Protein AF-A0A9P6M166-F1 (afdb_monomer)

Mean predicted aligned error: 18.78 Å

Structure (mmCIF, N/CA/C/O backbone):
data_AF-A0A9P6M166-F1
#
_entry.id   AF-A0A9P6M166-F1
#
loop_
_atom_site.group_PDB
_atom_site.id
_atom_site.type_symbol
_atom_site.label_atom_id
_atom_site.label_alt_id
_atom_site.label_comp_id
_atom_site.label_asym_id
_atom_site.label_entity_id
_atom_site.label_seq_id
_atom_site.pdbx_PDB_ins_code
_atom_site.Cartn_x
_atom_site.Cartn_y
_atom_site.Cartn_z
_atom_site.occupancy
_atom_site.B_iso_or_equiv
_atom_site.auth_seq_id
_atom_site.auth_comp_id
_atom_site.auth_asym_id
_atom_site.auth_atom_id
_atom_site.pdbx_PDB_model_num
ATOM 1 N N . MET A 1 1 ? -30.582 -16.084 -17.803 1.00 31.73 1 MET A N 1
ATOM 2 C CA . MET A 1 1 ? -30.784 -15.208 -16.632 1.00 31.73 1 MET A CA 1
ATOM 3 C C . MET A 1 1 ? -30.384 -15.994 -15.388 1.00 31.73 1 MET A C 1
ATOM 5 O O . MET A 1 1 ? -31.193 -16.794 -14.934 1.00 31.73 1 MET A O 1
ATOM 9 N N . PRO A 1 2 ? -29.142 -15.900 -14.886 1.00 33.28 2 PRO A N 1
ATOM 10 C CA . PRO A 1 2 ? -28.837 -16.443 -13.568 1.00 33.28 2 PRO A CA 1
ATOM 11 C C . PRO A 1 2 ? -29.552 -15.586 -12.515 1.00 33.28 2 PRO A C 1
ATOM 13 O O . PRO A 1 2 ? -29.562 -14.362 -12.616 1.00 33.28 2 PRO A O 1
ATOM 16 N N . GLY A 1 3 ? -30.236 -16.255 -11.587 1.00 32.31 3 GLY A N 1
ATOM 17 C CA . GLY A 1 3 ? -31.211 -15.671 -10.673 1.00 32.31 3 GLY A CA 1
ATOM 18 C C . GLY A 1 3 ? -30.659 -14.545 -9.801 1.00 32.31 3 GLY A C 1
ATOM 19 O O . GLY A 1 3 ? -29.581 -14.654 -9.221 1.00 32.31 3 GLY A O 1
ATOM 20 N N . ASN A 1 4 ? -31.453 -13.480 -9.698 1.00 37.84 4 ASN A N 1
ATOM 21 C CA . ASN A 1 4 ? -31.315 -12.402 -8.725 1.00 37.84 4 ASN A CA 1
ATOM 22 C C . ASN A 1 4 ? -31.550 -12.978 -7.317 1.00 37.84 4 ASN A C 1
ATOM 24 O O . ASN A 1 4 ? -32.663 -12.939 -6.794 1.00 37.84 4 ASN A O 1
ATOM 28 N N . THR A 1 5 ? -30.521 -13.555 -6.700 1.00 36.56 5 THR A N 1
ATOM 29 C CA . THR A 1 5 ? -30.522 -13.734 -5.247 1.00 36.56 5 THR A CA 1
ATOM 30 C C . THR A 1 5 ? -30.453 -12.329 -4.646 1.00 36.56 5 THR A C 1
ATOM 32 O O . THR A 1 5 ? -29.503 -11.613 -4.968 1.00 36.56 5 THR A O 1
ATOM 35 N N . PRO A 1 6 ? -31.431 -11.882 -3.839 1.00 41.28 6 PRO A N 1
ATOM 36 C CA . PRO A 1 6 ? -31.403 -10.538 -3.278 1.00 41.28 6 PRO A CA 1
ATOM 37 C C . PRO A 1 6 ? -30.115 -10.357 -2.469 1.00 41.28 6 PRO A C 1
ATOM 39 O O . PRO A 1 6 ? -29.880 -11.058 -1.485 1.00 41.28 6 PRO A O 1
ATOM 42 N N . THR A 1 7 ? -29.250 -9.448 -2.918 1.00 57.12 7 THR A N 1
ATOM 43 C CA . THR A 1 7 ? -28.059 -9.040 -2.174 1.00 57.12 7 THR A CA 1
ATOM 44 C C . THR A 1 7 ? -28.520 -8.411 -0.871 1.00 57.12 7 THR A C 1
ATOM 46 O O . THR A 1 7 ? -29.160 -7.360 -0.886 1.00 57.12 7 THR A O 1
ATOM 49 N N . LEU A 1 8 ? -28.226 -9.080 0.246 1.00 62.97 8 LEU A N 1
ATOM 50 C CA . LEU A 1 8 ? -28.458 -8.536 1.580 1.00 62.97 8 LEU A CA 1
ATOM 51 C C . LEU A 1 8 ? -27.812 -7.143 1.679 1.00 62.97 8 LEU A C 1
ATOM 53 O O . LEU A 1 8 ? -26.702 -6.960 1.165 1.00 62.97 8 LEU A O 1
ATOM 57 N N . PRO A 1 9 ? -28.483 -6.167 2.313 1.00 80.69 9 PRO A N 1
ATOM 58 C CA . PRO A 1 9 ? -27.909 -4.844 2.504 1.00 80.69 9 PRO A CA 1
ATOM 59 C C . PRO A 1 9 ? -26.604 -4.963 3.298 1.00 80.69 9 PRO A C 1
ATOM 61 O O . PRO A 1 9 ? -26.538 -5.675 4.297 1.00 80.69 9 PRO A O 1
ATOM 64 N N . LEU A 1 10 ? -25.553 -4.282 2.831 1.00 89.19 10 LEU A N 1
ATOM 65 C CA . LEU A 1 10 ? -24.251 -4.283 3.507 1.00 89.19 10 LEU A CA 1
ATOM 66 C C . LEU A 1 10 ? -24.321 -3.576 4.862 1.00 89.19 10 LEU A C 1
ATOM 68 O O . LEU A 1 10 ? -23.681 -4.022 5.814 1.00 89.19 10 LEU A O 1
ATOM 72 N N . ALA A 1 11 ? -25.097 -2.494 4.936 1.00 89.31 11 ALA A N 1
ATOM 73 C CA . ALA A 1 11 ? -25.370 -1.784 6.175 1.00 89.31 11 ALA A CA 1
ATOM 74 C C . ALA A 1 11 ? -26.260 -2.622 7.098 1.00 89.31 11 ALA A C 1
ATOM 76 O O . ALA A 1 11 ? -27.212 -3.269 6.656 1.00 89.31 11 ALA A O 1
ATOM 77 N N . THR A 1 12 ? -25.972 -2.571 8.395 1.00 86.81 12 THR A N 1
ATOM 78 C CA . THR A 1 12 ? -26.776 -3.244 9.413 1.00 86.81 12 THR A CA 1
ATOM 79 C C . THR A 1 12 ? -28.128 -2.544 9.565 1.00 86.81 12 THR A C 1
ATOM 81 O O . THR A 1 12 ? -28.194 -1.324 9.719 1.00 86.81 12 THR A O 1
ATOM 84 N N . VAL A 1 13 ? -29.213 -3.325 9.542 1.00 84.56 13 VAL A N 1
ATOM 85 C CA . VAL A 1 13 ? -30.590 -2.835 9.696 1.00 84.56 13 VAL A CA 1
ATOM 86 C C . VAL A 1 13 ? -31.250 -3.533 10.896 1.00 84.56 13 VAL A C 1
ATOM 88 O O . VAL A 1 13 ? -31.234 -4.765 10.939 1.00 84.56 13 VAL A O 1
ATOM 91 N N . PRO A 1 14 ? -31.859 -2.792 11.847 1.00 84.56 14 PRO A N 1
ATOM 92 C CA . PRO A 1 14 ? -31.938 -1.328 11.913 1.00 84.56 14 PRO A CA 1
ATOM 93 C C . PRO A 1 14 ? -30.580 -0.679 12.228 1.00 84.56 14 PRO A C 1
ATOM 95 O O . PRO A 1 14 ? -29.707 -1.303 12.830 1.00 84.56 14 PRO A O 1
ATOM 98 N N . ALA A 1 15 ? -30.421 0.587 11.833 1.00 84.19 15 ALA A N 1
ATOM 99 C CA . ALA A 1 15 ? -29.215 1.357 12.127 1.00 84.19 15 ALA A CA 1
ATOM 100 C C . ALA A 1 15 ? -28.996 1.493 13.651 1.00 84.19 15 ALA A C 1
ATOM 102 O O . ALA A 1 15 ? -29.970 1.616 14.406 1.00 84.19 15 ALA A O 1
ATOM 103 N N . PRO A 1 16 ? -27.737 1.493 14.127 1.00 91.12 16 PRO A N 1
ATOM 104 C CA . PRO A 1 16 ? -27.447 1.647 15.545 1.00 91.12 16 PRO A CA 1
ATOM 105 C C . PRO A 1 16 ? -27.814 3.051 16.037 1.00 91.12 16 PRO A C 1
ATOM 107 O O . PRO A 1 16 ? -27.578 4.052 15.357 1.00 91.12 16 PRO A O 1
ATOM 110 N N . LYS A 1 17 ? -28.361 3.125 17.255 1.00 89.88 17 LYS A N 1
ATOM 111 C CA . LYS A 1 17 ? -28.736 4.391 17.901 1.00 89.88 17 LYS A CA 1
ATOM 112 C C . LYS A 1 17 ? -27.500 5.265 18.140 1.00 89.88 17 LYS A C 1
ATOM 114 O O . LYS A 1 17 ? -26.445 4.740 18.506 1.00 89.88 17 LYS A O 1
ATOM 119 N N . ALA A 1 18 ? -27.650 6.583 18.016 1.00 87.88 18 ALA A N 1
ATOM 120 C CA . ALA A 1 18 ? -26.624 7.530 18.448 1.00 87.88 18 ALA A CA 1
ATOM 121 C C . ALA A 1 18 ? -26.262 7.303 19.930 1.00 87.88 18 ALA A C 1
ATOM 123 O O . ALA A 1 18 ? -27.117 6.951 20.745 1.00 87.88 18 ALA A O 1
ATOM 124 N N . GLY A 1 19 ? -24.983 7.453 20.263 1.00 89.75 19 GLY A N 1
ATOM 125 C CA . GLY A 1 19 ? -24.416 7.180 21.582 1.00 89.75 19 GLY A CA 1
ATOM 126 C C . GLY A 1 19 ? -24.132 5.702 21.876 1.00 89.75 19 GLY A C 1
ATOM 127 O O . GLY A 1 19 ? -23.671 5.396 22.976 1.00 89.75 19 GLY A O 1
ATOM 128 N N . SER A 1 20 ? -24.383 4.784 20.932 1.00 95.31 20 SER A N 1
ATOM 129 C CA . SER A 1 20 ? -24.056 3.360 21.108 1.00 95.31 20 SER A CA 1
ATOM 130 C C . SER A 1 20 ? -22.554 3.158 21.342 1.00 95.31 20 SER A C 1
ATOM 132 O O . SER A 1 20 ? -21.730 3.785 20.675 1.00 95.31 20 SER A O 1
ATOM 134 N N . SER A 1 21 ? -22.222 2.265 22.280 1.00 96.75 21 SER A N 1
ATOM 135 C CA . SER A 1 21 ? -20.842 1.931 22.650 1.00 96.75 21 SER A CA 1
ATOM 136 C C . SER A 1 21 ? -20.351 0.654 21.968 1.00 96.75 21 SER A C 1
ATOM 138 O O . SER A 1 21 ? -21.126 -0.302 21.809 1.00 96.75 21 SER A O 1
ATOM 140 N N . TYR A 1 22 ? -19.077 0.645 21.596 1.00 97.44 22 TYR A N 1
ATOM 141 C CA . TYR A 1 22 ? -18.360 -0.424 20.905 1.00 97.44 22 TYR A CA 1
ATOM 142 C C . TYR A 1 22 ? -16.992 -0.639 21.556 1.00 97.44 22 TYR A C 1
ATOM 144 O O . TYR A 1 22 ? -16.489 0.252 22.234 1.00 97.44 22 TYR A O 1
ATOM 152 N N . ASP A 1 23 ? -16.395 -1.811 21.340 1.00 96.62 23 ASP A N 1
ATOM 153 C CA . ASP A 1 23 ? -15.021 -2.069 21.783 1.00 96.62 23 ASP A CA 1
ATOM 154 C C . ASP A 1 23 ? -14.021 -1.359 20.866 1.00 96.62 23 ASP A C 1
ATOM 156 O O . ASP A 1 23 ? -12.993 -0.872 21.325 1.00 96.62 23 ASP A O 1
ATOM 160 N N . MET A 1 24 ? -14.319 -1.323 19.559 1.00 97.56 24 MET A N 1
ATOM 161 C CA . MET A 1 24 ? -13.528 -0.601 18.562 1.00 97.56 24 MET A CA 1
ATOM 162 C C . MET A 1 24 ? -14.422 -0.008 17.473 1.00 97.56 24 MET A C 1
ATOM 164 O O . MET A 1 24 ? -15.375 -0.644 17.008 1.00 97.56 24 MET A O 1
ATOM 168 N N . ILE A 1 25 ? -14.056 1.181 17.001 1.00 98.56 25 ILE A N 1
ATOM 169 C CA . ILE A 1 25 ? -14.627 1.809 15.807 1.00 98.56 25 ILE A CA 1
ATOM 170 C C . ILE A 1 25 ? -13.578 1.774 14.702 1.00 98.56 25 ILE A C 1
ATOM 172 O O . ILE A 1 25 ? -12.461 2.227 14.901 1.00 98.56 25 ILE A O 1
ATOM 176 N N . VAL A 1 26 ? -13.935 1.259 13.530 1.00 98.69 26 VAL A N 1
ATOM 177 C CA . VAL A 1 26 ? -13.077 1.213 12.344 1.00 98.69 26 VAL A CA 1
ATOM 178 C C . VAL A 1 26 ? -13.584 2.230 11.329 1.00 98.69 26 VAL A C 1
ATOM 180 O O . VAL A 1 26 ? -14.719 2.142 10.857 1.00 98.69 26 VAL A O 1
ATOM 183 N N . VAL A 1 27 ? -12.731 3.188 10.977 1.00 98.50 27 VAL A N 1
ATOM 184 C CA . VAL A 1 27 ? -13.020 4.257 10.020 1.00 98.50 27 VAL A CA 1
ATOM 185 C C . VAL A 1 27 ? -12.479 3.861 8.649 1.00 98.50 27 VAL A C 1
ATOM 187 O O . VAL A 1 27 ? -11.271 3.878 8.430 1.00 98.50 27 VAL A O 1
ATOM 190 N N . GLY A 1 28 ? -13.371 3.521 7.718 1.00 98.06 28 GLY A N 1
ATOM 191 C CA . GLY A 1 28 ? -13.044 3.120 6.348 1.00 98.06 28 GLY A CA 1
ATOM 192 C C . GLY A 1 28 ? -13.228 1.621 6.092 1.00 98.06 28 GLY A C 1
ATOM 193 O O . GLY A 1 28 ? -12.463 0.779 6.553 1.00 98.06 28 GLY A O 1
ATOM 194 N N . GLY A 1 29 ? -14.205 1.274 5.258 1.00 97.44 29 GLY A N 1
ATOM 195 C CA . GLY A 1 29 ? -14.521 -0.075 4.779 1.00 97.44 29 GLY A CA 1
ATOM 196 C C . GLY A 1 29 ? -13.729 -0.482 3.537 1.00 97.44 29 GLY A C 1
ATOM 197 O O . GLY A 1 29 ? -14.305 -0.997 2.577 1.00 97.44 29 GLY A O 1
ATOM 198 N N . GLY A 1 30 ? -12.418 -0.225 3.529 1.00 96.94 30 GLY A N 1
ATOM 199 C CA . GLY A 1 30 ? -11.489 -0.667 2.482 1.00 96.94 30 GLY A CA 1
ATOM 200 C C . GLY A 1 30 ? -10.984 -2.100 2.692 1.00 96.94 30 GLY A C 1
ATOM 201 O O . GLY A 1 30 ? -11.608 -2.889 3.403 1.00 96.94 30 GLY A O 1
ATOM 202 N N . VAL A 1 31 ? -9.824 -2.434 2.105 1.00 97.69 31 VAL A N 1
ATOM 203 C CA . VAL A 1 31 ? -9.184 -3.759 2.265 1.00 97.69 31 VAL A CA 1
ATOM 204 C C . VAL A 1 31 ? -8.902 -4.046 3.739 1.00 97.69 31 VAL A C 1
ATOM 206 O O . VAL A 1 31 ? -9.387 -5.037 4.279 1.00 97.69 31 VAL A O 1
ATOM 209 N N . ILE A 1 32 ? -8.143 -3.160 4.393 1.00 98.06 32 ILE A N 1
ATOM 210 C CA . ILE A 1 32 ? -7.701 -3.380 5.770 1.00 98.06 32 ILE A CA 1
ATOM 211 C C . ILE A 1 32 ? -8.841 -3.239 6.773 1.00 98.06 32 ILE A C 1
ATOM 213 O O . ILE A 1 32 ? -8.989 -4.110 7.615 1.00 98.06 32 ILE A O 1
ATOM 217 N N . GLY A 1 33 ? -9.688 -2.211 6.655 1.00 98.38 33 GLY A N 1
ATOM 218 C CA . GLY A 1 33 ? -10.765 -1.979 7.618 1.00 98.38 33 GLY A CA 1
ATOM 219 C C . GLY A 1 33 ? -11.830 -3.075 7.601 1.00 98.38 33 GLY A C 1
ATOM 220 O O . GLY A 1 33 ? -12.245 -3.543 8.658 1.00 98.38 33 GLY A O 1
ATOM 221 N N . SER A 1 34 ? -12.200 -3.580 6.417 1.00 98.50 34 SER A N 1
ATOM 222 C CA . SER A 1 34 ? -13.135 -4.711 6.316 1.00 98.50 34 SER A CA 1
ATOM 223 C C . SER A 1 34 ? -12.521 -6.009 6.852 1.00 98.50 34 SER A C 1
ATOM 225 O O . SER A 1 34 ? -13.186 -6.752 7.575 1.00 98.50 34 SER A O 1
ATOM 227 N N . ALA A 1 35 ? -11.248 -6.281 6.535 1.00 98.62 35 ALA A N 1
ATOM 228 C CA . ALA A 1 35 ? -10.543 -7.457 7.045 1.00 98.62 35 ALA A CA 1
ATOM 229 C C . ALA A 1 35 ? -10.350 -7.394 8.569 1.00 98.62 35 ALA A C 1
ATOM 231 O O . ALA A 1 35 ? -10.576 -8.391 9.254 1.00 98.62 35 ALA A O 1
ATOM 232 N N . PHE A 1 36 ? -9.993 -6.224 9.102 1.00 98.62 36 PHE A N 1
ATOM 233 C CA . PHE A 1 36 ? -9.862 -5.959 10.532 1.00 98.62 36 PHE A CA 1
ATOM 234 C C . PHE A 1 36 ? -11.198 -6.185 11.243 1.00 98.62 36 PHE A C 1
ATOM 236 O O . PHE A 1 36 ? -11.269 -6.998 12.162 1.00 98.62 36 PHE A O 1
ATOM 243 N N . ALA A 1 37 ? -12.278 -5.556 10.768 1.00 98.56 37 ALA A N 1
ATOM 244 C CA . ALA A 1 37 ? -13.597 -5.684 11.380 1.00 98.56 37 ALA A CA 1
ATOM 245 C C . ALA A 1 37 ? -14.083 -7.141 11.417 1.00 98.56 37 ALA A C 1
ATOM 247 O O . ALA A 1 37 ? -14.498 -7.625 12.469 1.00 98.56 37 ALA A O 1
ATOM 248 N N . ALA A 1 38 ? -13.960 -7.871 10.303 1.00 98.31 38 ALA A N 1
ATOM 249 C CA . ALA A 1 38 ? -14.308 -9.290 10.259 1.00 98.31 38 ALA A CA 1
ATOM 250 C C . ALA A 1 38 ? -13.429 -10.139 11.198 1.00 98.31 38 ALA A C 1
ATOM 252 O O . ALA A 1 38 ? -13.909 -11.080 11.824 1.00 98.31 38 ALA A O 1
ATOM 253 N N . THR A 1 39 ? -12.139 -9.826 11.313 1.00 98.06 39 THR A N 1
ATOM 254 C CA . THR A 1 39 ? -11.199 -10.600 12.139 1.00 98.06 39 THR A CA 1
ATOM 255 C C . THR A 1 39 ? -11.469 -10.413 13.630 1.00 98.06 39 THR A C 1
ATOM 257 O O . THR A 1 39 ? -11.626 -11.399 14.349 1.00 98.06 39 THR A O 1
ATOM 260 N N . PHE A 1 40 ? -11.582 -9.170 14.096 1.00 97.44 40 PHE A N 1
ATOM 261 C CA . PHE A 1 40 ? -11.818 -8.876 15.511 1.00 97.44 40 PHE A CA 1
ATOM 262 C C . PHE A 1 40 ? -13.264 -9.166 15.939 1.00 97.44 40 PHE A C 1
ATOM 264 O O . PHE A 1 40 ? -13.485 -9.627 17.059 1.00 97.44 40 PHE A O 1
ATOM 271 N N . GLY A 1 41 ? -14.239 -9.036 15.030 1.00 97.06 41 GLY A N 1
ATOM 272 C CA . GLY A 1 41 ? -15.610 -9.503 15.262 1.00 97.06 41 GLY A CA 1
ATOM 273 C C . GLY A 1 41 ? -15.684 -11.010 15.538 1.00 97.06 41 GLY A C 1
ATOM 274 O O . GLY A 1 41 ? -16.322 -11.436 16.504 1.00 97.06 41 GLY A O 1
ATOM 275 N N . LYS A 1 42 ? -14.940 -11.828 14.768 1.00 95.88 42 LYS A N 1
ATOM 276 C CA . LYS A 1 42 ? -14.793 -13.281 15.012 1.00 95.88 42 LYS A CA 1
ATOM 277 C C . LYS A 1 42 ? -14.120 -13.601 16.354 1.00 95.88 42 LYS A C 1
ATOM 279 O O . LYS A 1 42 ? -14.363 -14.672 16.899 1.00 95.88 42 LYS A O 1
ATOM 284 N N . GLN A 1 43 ? -13.299 -12.697 16.892 1.00 94.94 43 GLN A N 1
ATOM 285 C CA . GLN A 1 43 ? -12.706 -12.822 18.231 1.00 94.94 43 GLN A CA 1
ATOM 286 C C . GLN A 1 43 ? -13.642 -12.369 19.364 1.00 94.94 43 GLN A C 1
ATOM 288 O O . GLN A 1 43 ? -13.242 -12.385 20.525 1.00 94.94 43 GLN A O 1
ATOM 293 N N . GLY A 1 44 ? -14.878 -11.974 19.048 1.00 95.00 44 GLY A N 1
ATOM 294 C CA . GLY A 1 44 ? -15.876 -11.571 20.038 1.00 95.00 44 GLY A CA 1
ATOM 295 C C . GLY A 1 44 ? -15.884 -10.080 20.369 1.00 95.00 44 GLY A C 1
ATOM 296 O O . GLY A 1 44 ? -16.697 -9.669 21.190 1.00 95.00 44 GLY A O 1
ATOM 297 N N . LYS A 1 45 ? -15.031 -9.262 19.736 1.00 95.75 45 LYS A N 1
ATOM 298 C CA . LYS A 1 45 ? -15.037 -7.806 19.932 1.00 95.75 45 LYS A CA 1
ATOM 299 C C . LYS A 1 45 ? -16.250 -7.188 19.244 1.00 95.75 45 LYS A C 1
ATOM 301 O O . LYS A 1 45 ? -16.568 -7.534 18.105 1.00 95.75 45 LYS A O 1
ATOM 306 N N . LYS A 1 46 ? -16.910 -6.245 19.909 1.00 97.31 46 LYS A N 1
ATOM 307 C CA . LYS A 1 46 ? -18.011 -5.461 19.353 1.00 97.31 46 LYS A CA 1
ATOM 308 C C . LYS A 1 46 ? -17.449 -4.346 18.472 1.00 97.31 46 LYS A C 1
ATOM 310 O O . LYS A 1 46 ? -16.999 -3.320 18.977 1.00 97.31 46 LYS A O 1
ATOM 315 N N . ILE A 1 47 ? -17.490 -4.542 17.158 1.00 98.19 47 ILE A N 1
ATOM 316 C CA . ILE A 1 47 ? -16.900 -3.636 16.168 1.00 98.19 47 ILE A CA 1
ATOM 317 C C . ILE A 1 47 ? -17.978 -2.791 15.489 1.00 98.19 47 ILE A C 1
ATOM 319 O O . ILE A 1 47 ? -18.994 -3.318 15.033 1.00 98.19 47 ILE A O 1
ATOM 323 N N . LEU A 1 48 ? -17.725 -1.491 15.348 1.00 98.50 48 LEU A N 1
ATOM 324 C CA . LEU A 1 48 ? -18.457 -0.621 14.429 1.00 98.50 48 LEU A CA 1
ATOM 325 C C . LEU A 1 48 ? -17.569 -0.279 13.230 1.00 98.50 48 LEU A C 1
ATOM 327 O O . LEU A 1 48 ? -16.572 0.414 13.385 1.00 98.50 48 LEU A O 1
ATOM 331 N N . LEU A 1 49 ? -17.938 -0.733 12.035 1.00 98.62 49 LEU A N 1
ATOM 332 C CA . LEU A 1 49 ? -17.293 -0.352 10.781 1.00 98.62 49 LEU A CA 1
ATOM 333 C C . LEU A 1 49 ? -18.089 0.778 10.121 1.00 98.62 49 LEU A C 1
ATOM 335 O O . LEU A 1 49 ? -19.247 0.584 9.748 1.00 98.62 49 LEU A O 1
ATOM 339 N N . ILE A 1 50 ? -17.461 1.939 9.947 1.00 98.12 50 ILE A N 1
ATOM 340 C CA . ILE A 1 50 ? -18.073 3.107 9.308 1.00 98.12 50 ILE A CA 1
ATOM 341 C C . ILE A 1 50 ? -17.420 3.332 7.947 1.00 98.12 50 ILE A C 1
ATOM 343 O O . ILE A 1 50 ? -16.206 3.505 7.848 1.00 98.12 50 ILE A O 1
ATOM 347 N N . GLU A 1 51 ? -18.225 3.348 6.891 1.00 97.38 51 GLU A N 1
ATOM 348 C CA . GLU A 1 51 ? -17.776 3.620 5.527 1.00 97.38 51 GLU A CA 1
ATOM 349 C C . GLU A 1 51 ? -18.637 4.717 4.907 1.00 97.38 51 GLU A C 1
ATOM 351 O O . GLU A 1 51 ? -19.860 4.676 4.991 1.00 97.38 51 GLU A O 1
ATOM 356 N N . ARG A 1 52 ? -18.000 5.689 4.247 1.00 95.19 52 ARG A N 1
ATOM 357 C CA . ARG A 1 52 ? -18.709 6.817 3.626 1.00 95.19 52 ARG A CA 1
ATOM 358 C C . ARG A 1 52 ? -19.605 6.388 2.466 1.00 95.19 52 ARG A C 1
ATOM 360 O O . ARG A 1 52 ? -20.629 7.019 2.223 1.00 95.19 52 ARG A O 1
ATOM 367 N N . ASP A 1 53 ? -19.194 5.356 1.728 1.00 94.69 53 ASP A N 1
ATOM 368 C CA . ASP A 1 53 ? -19.900 4.865 0.553 1.00 94.69 53 ASP A CA 1
ATOM 369 C C . ASP A 1 53 ? -19.772 3.339 0.420 1.00 94.69 53 ASP A C 1
ATOM 371 O O . ASP A 1 53 ? -18.713 2.792 0.081 1.00 94.69 53 ASP A O 1
ATOM 375 N N . LEU A 1 54 ? -20.879 2.644 0.689 1.00 95.25 54 LEU A N 1
ATOM 376 C CA . LEU A 1 54 ? -20.976 1.187 0.600 1.00 95.25 54 LEU A CA 1
ATOM 377 C C . LEU A 1 54 ? -21.236 0.691 -0.829 1.00 95.25 54 LEU A C 1
ATOM 379 O O . LEU A 1 54 ? -21.270 -0.522 -1.052 1.00 95.25 54 LEU A O 1
ATOM 383 N N . THR A 1 55 ? -21.379 1.582 -1.815 1.00 94.94 55 THR A N 1
ATOM 384 C CA . THR A 1 55 ? -21.445 1.174 -3.225 1.00 94.94 55 THR A CA 1
ATOM 385 C C . THR A 1 55 ? -20.114 0.582 -3.705 1.00 94.94 55 THR A C 1
ATOM 387 O O . THR A 1 55 ? -19.079 0.691 -3.037 1.00 94.94 55 THR A O 1
ATOM 390 N N . GLU A 1 56 ? -20.148 -0.135 -4.834 1.00 95.44 56 GLU A N 1
ATOM 391 C CA . GLU A 1 56 ? -18.960 -0.808 -5.364 1.00 95.44 56 GLU A CA 1
ATOM 392 C C . GLU A 1 56 ? -17.917 0.233 -5.802 1.00 95.44 56 GLU A C 1
ATOM 394 O O . GLU A 1 56 ? -18.206 1.037 -6.690 1.00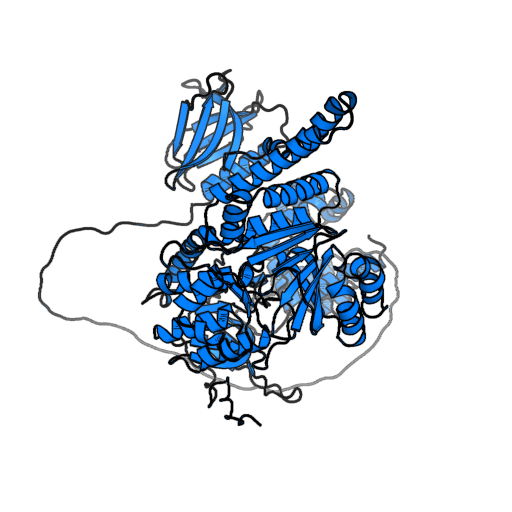 95.44 56 GLU A O 1
ATOM 399 N N . PRO A 1 57 ? -16.705 0.244 -5.210 1.00 93.19 57 PRO A N 1
ATOM 400 C CA . PRO A 1 57 ? -15.732 1.271 -5.533 1.00 93.19 57 PRO A CA 1
ATOM 401 C C . PRO A 1 57 ? -15.109 1.025 -6.905 1.00 93.19 57 PRO A C 1
ATOM 403 O O . PRO A 1 57 ? -14.525 -0.026 -7.168 1.00 93.19 57 PRO A O 1
ATOM 406 N N . ASP A 1 58 ? -15.142 2.051 -7.748 1.00 89.75 58 ASP A N 1
ATOM 407 C CA . ASP A 1 58 ? -14.529 2.023 -9.070 1.00 89.75 58 ASP A CA 1
ATOM 408 C C . ASP A 1 58 ? -13.112 2.631 -9.036 1.00 89.75 58 ASP A C 1
ATOM 410 O O . ASP A 1 58 ? -12.919 3.846 -9.150 1.00 89.75 58 ASP A O 1
ATOM 414 N N . ARG A 1 59 ? -12.098 1.781 -8.821 1.00 89.06 59 ARG A N 1
ATOM 415 C CA . ARG A 1 59 ? -10.674 2.162 -8.746 1.00 89.06 59 ARG A CA 1
ATOM 416 C C . ARG A 1 59 ? -9.825 1.344 -9.719 1.00 89.06 59 ARG A C 1
ATOM 418 O O . ARG A 1 59 ? -10.182 0.231 -10.071 1.00 89.06 59 ARG A O 1
ATOM 425 N N . ILE A 1 60 ? -8.680 1.905 -10.116 1.00 89.69 60 ILE A N 1
ATOM 426 C CA . ILE A 1 60 ? -7.725 1.285 -11.059 1.00 89.69 60 ILE A CA 1
ATOM 427 C C . ILE A 1 60 ? -6.499 0.645 -10.386 1.00 89.69 60 ILE A C 1
ATOM 429 O O . ILE A 1 60 ? -5.654 0.079 -11.067 1.00 89.69 60 ILE A O 1
ATOM 433 N N . VAL A 1 61 ? -6.361 0.787 -9.066 1.00 85.81 61 VAL A N 1
ATOM 434 C CA . VAL A 1 61 ? -5.238 0.255 -8.276 1.00 85.81 61 VAL A CA 1
ATOM 435 C C . VAL A 1 61 ? -5.750 -0.749 -7.248 1.00 85.81 61 VAL A C 1
ATOM 437 O O . VAL A 1 61 ? -6.910 -0.681 -6.843 1.00 85.81 61 VAL A O 1
ATOM 440 N N . GLY A 1 62 ? -4.877 -1.655 -6.798 1.00 90.38 62 GLY A N 1
ATOM 441 C CA . GLY A 1 62 ? -5.245 -2.710 -5.846 1.00 90.38 62 GLY A CA 1
ATOM 442 C C . GLY A 1 62 ? -5.923 -3.922 -6.493 1.00 90.38 62 GLY A C 1
ATOM 443 O O . GLY A 1 62 ? -6.688 -4.615 -5.837 1.00 90.38 62 GLY A O 1
ATOM 444 N N . GLU A 1 63 ? -5.655 -4.176 -7.773 1.00 96.56 63 GLU A N 1
ATOM 445 C CA . GLU A 1 63 ? -6.283 -5.248 -8.561 1.00 96.56 63 GLU A CA 1
ATOM 446 C C . GLU A 1 63 ? -5.408 -6.508 -8.698 1.00 96.56 63 GLU A C 1
ATOM 448 O O . GLU A 1 63 ? -5.833 -7.480 -9.313 1.00 96.56 63 GLU A O 1
ATOM 453 N N . LEU A 1 64 ? -4.194 -6.515 -8.131 1.00 96.44 64 LEU A N 1
ATOM 454 C CA . LEU A 1 64 ? -3.294 -7.673 -8.084 1.00 96.44 64 LEU A CA 1
ATOM 455 C C . LEU A 1 64 ? -2.774 -7.851 -6.654 1.00 96.44 64 LEU A C 1
ATOM 457 O O . LEU A 1 64 ? -2.123 -6.970 -6.095 1.00 96.44 64 LEU A O 1
ATOM 461 N N . MET A 1 65 ? -3.075 -9.003 -6.064 1.00 97.06 65 MET A N 1
ATOM 462 C CA . MET A 1 65 ? -2.643 -9.438 -4.742 1.00 97.06 65 MET A CA 1
ATOM 463 C C . MET A 1 65 ? -1.501 -10.450 -4.865 1.00 97.06 65 MET A C 1
ATOM 465 O O . MET A 1 65 ? -1.657 -11.498 -5.495 1.00 97.06 65 MET A O 1
ATOM 469 N N . GLN A 1 66 ? -0.367 -10.154 -4.226 1.00 97.38 66 GLN A N 1
ATOM 470 C CA . GLN A 1 66 ? 0.785 -11.061 -4.186 1.00 97.38 66 GLN A CA 1
ATOM 471 C C . GLN A 1 66 ? 0.487 -12.340 -3.381 1.00 97.38 66 GLN A C 1
ATOM 473 O O . GLN A 1 66 ? -0.383 -12.318 -2.501 1.00 97.38 66 GLN A O 1
ATOM 478 N N . PRO A 1 67 ? 1.248 -13.433 -3.592 1.00 97.12 67 PRO A N 1
ATOM 479 C CA . PRO A 1 67 ? 1.111 -14.668 -2.820 1.00 97.12 67 PRO A CA 1
ATOM 480 C C . PRO A 1 67 ? 1.102 -14.481 -1.296 1.00 97.12 67 PRO A C 1
ATOM 482 O O . PRO A 1 67 ? 0.252 -15.058 -0.623 1.00 97.12 67 PRO A O 1
ATOM 485 N N . GLY A 1 68 ? 1.975 -13.635 -0.738 1.00 96.50 68 GLY A N 1
ATOM 486 C CA . GLY A 1 68 ? 2.006 -13.354 0.702 1.00 96.50 68 GLY A CA 1
ATOM 487 C C . GLY A 1 68 ? 0.728 -12.685 1.221 1.00 96.50 68 GLY A C 1
ATOM 488 O O . GLY A 1 68 ? 0.302 -12.949 2.344 1.00 96.50 68 GLY A O 1
ATOM 489 N N . GLY A 1 69 ? 0.071 -11.864 0.395 1.00 97.25 69 GLY A N 1
ATOM 490 C CA . GLY A 1 69 ? -1.232 -11.278 0.713 1.00 97.25 69 GLY A CA 1
ATOM 491 C C . GLY A 1 69 ? -2.354 -12.309 0.629 1.00 97.25 69 GLY A C 1
ATOM 492 O O . GLY A 1 69 ? -3.212 -12.358 1.505 1.00 97.25 69 GLY A O 1
ATOM 493 N N . TYR A 1 70 ? -2.309 -13.189 -0.374 1.00 97.25 70 TYR A N 1
ATOM 494 C CA . TYR A 1 70 ? -3.276 -14.279 -0.509 1.00 97.25 70 TYR A CA 1
ATOM 495 C C . TYR A 1 70 ? -3.160 -15.303 0.632 1.00 97.25 70 TYR A C 1
ATOM 497 O O . TYR A 1 70 ? -4.173 -15.807 1.119 1.00 97.25 70 TYR A O 1
ATOM 505 N N . ASN A 1 71 ? -1.942 -15.581 1.104 1.00 96.31 71 ASN A N 1
ATOM 506 C CA . ASN A 1 71 ? -1.703 -16.415 2.281 1.00 96.31 71 ASN A CA 1
ATOM 507 C C . ASN A 1 71 ? -2.266 -15.771 3.553 1.00 96.31 71 ASN A C 1
ATOM 509 O O . ASN A 1 71 ? -3.019 -16.435 4.259 1.00 96.31 71 ASN A O 1
ATOM 513 N N . ALA A 1 72 ? -2.022 -14.477 3.779 1.00 97.62 72 ALA A N 1
ATOM 514 C CA . ALA A 1 72 ? -2.637 -13.756 4.895 1.00 97.62 72 ALA A CA 1
ATOM 515 C C . ALA A 1 72 ? -4.175 -13.763 4.810 1.00 97.62 72 ALA A C 1
ATOM 517 O O . ALA A 1 72 ? -4.851 -14.021 5.800 1.00 97.62 72 ALA A O 1
ATOM 518 N N . LEU A 1 73 ? -4.757 -13.573 3.620 1.00 97.94 73 LEU A N 1
ATOM 519 C CA . LEU A 1 73 ? -6.211 -13.639 3.430 1.00 97.94 73 LEU A CA 1
ATOM 520 C C . LEU A 1 73 ? -6.790 -15.022 3.786 1.00 97.94 73 LEU A C 1
ATOM 522 O O . LEU A 1 73 ? -7.861 -15.109 4.392 1.00 97.94 73 LEU A O 1
ATOM 526 N N . LYS A 1 74 ? -6.083 -16.102 3.422 1.00 96.88 74 LYS A N 1
ATOM 527 C CA . LYS A 1 74 ? -6.425 -17.478 3.819 1.00 96.88 74 LYS A CA 1
ATOM 528 C C . LYS A 1 74 ? -6.333 -17.659 5.332 1.00 96.88 74 LYS A C 1
ATOM 530 O O . LYS A 1 74 ? -7.269 -18.183 5.926 1.00 96.88 74 LYS A O 1
ATOM 535 N N . GLU A 1 75 ? -5.267 -17.168 5.955 1.00 97.00 75 GLU A N 1
ATOM 536 C CA . GLU A 1 75 ? -5.052 -17.260 7.403 1.00 97.00 75 GLU A CA 1
ATOM 537 C C . GLU A 1 75 ? -6.113 -16.498 8.219 1.00 97.00 75 GLU A C 1
ATOM 539 O O . GLU A 1 75 ? -6.508 -16.932 9.301 1.00 97.00 75 GLU A O 1
ATOM 544 N N . LEU A 1 76 ? -6.631 -15.387 7.690 1.00 97.81 76 LEU A N 1
ATOM 545 C CA . LEU A 1 76 ? -7.746 -14.635 8.282 1.00 97.81 76 LEU A CA 1
ATOM 546 C C . LEU A 1 76 ? -9.123 -15.295 8.037 1.00 97.81 76 LEU A C 1
ATOM 548 O O . LEU A 1 76 ? -10.154 -14.822 8.533 1.00 97.81 76 LEU A O 1
ATOM 552 N N . GLY A 1 77 ? -9.172 -16.386 7.264 1.00 97.75 77 GLY A N 1
ATOM 553 C CA . GLY A 1 77 ? -10.411 -17.061 6.881 1.00 97.75 77 GLY A CA 1
ATOM 554 C C . GLY A 1 77 ? -11.311 -16.173 6.017 1.00 97.75 77 GLY A C 1
ATOM 555 O O . GLY A 1 77 ? -12.515 -16.089 6.265 1.00 97.75 77 GLY A O 1
ATOM 556 N N . LEU A 1 78 ? -10.712 -15.444 5.069 1.00 98.06 78 LEU A N 1
ATOM 557 C CA . LEU A 1 78 ? -11.387 -14.515 4.153 1.00 98.06 78 LEU A CA 1
ATOM 558 C C . LEU A 1 78 ? -11.151 -14.858 2.671 1.00 98.06 78 LEU A C 1
ATOM 560 O O . LEU A 1 78 ? -11.539 -14.085 1.796 1.00 98.06 78 LEU A O 1
ATOM 564 N N . ALA A 1 79 ? -10.536 -16.005 2.366 1.00 96.88 79 ALA A N 1
ATOM 565 C CA . ALA A 1 79 ? -10.205 -16.412 0.997 1.00 96.88 79 ALA A CA 1
ATOM 566 C C . ALA A 1 79 ? -11.428 -16.511 0.069 1.00 96.88 79 ALA A C 1
ATOM 568 O O . ALA A 1 79 ? -11.329 -16.124 -1.094 1.00 96.88 79 ALA A O 1
ATOM 569 N N . ASP A 1 80 ? -12.588 -16.915 0.599 1.00 97.00 80 ASP A N 1
ATOM 570 C CA . ASP A 1 80 ? -13.858 -16.998 -0.140 1.00 97.00 80 ASP A CA 1
ATOM 571 C C . ASP A 1 80 ? -14.314 -15.645 -0.711 1.00 97.00 80 ASP A C 1
ATOM 573 O O . ASP A 1 80 ? -15.171 -15.583 -1.593 1.00 97.00 80 ASP A O 1
ATOM 577 N N . CYS A 1 81 ? -13.735 -14.532 -0.243 1.00 97.19 81 CYS A N 1
ATOM 578 C CA . CYS A 1 81 ? -13.995 -13.211 -0.811 1.00 97.19 81 CYS A CA 1
ATOM 579 C C . CYS A 1 81 ? -13.478 -13.061 -2.250 1.00 97.19 81 CYS A C 1
ATOM 581 O O . CYS A 1 81 ? -13.847 -12.108 -2.930 1.00 97.19 81 CYS A O 1
ATOM 583 N N . LEU A 1 82 ? -12.643 -13.987 -2.721 1.00 97.06 82 LEU A N 1
ATOM 584 C CA . LEU A 1 82 ? -12.159 -14.037 -4.099 1.00 97.06 82 LEU A CA 1
ATOM 585 C C . LEU A 1 82 ? -13.030 -14.920 -5.005 1.00 97.06 82 LEU A C 1
ATOM 587 O O . LEU A 1 82 ? -12.805 -14.970 -6.213 1.00 97.06 82 LEU A O 1
ATOM 591 N N . GLU A 1 83 ? -14.050 -15.576 -4.448 1.00 96.19 83 GLU A N 1
ATOM 592 C CA . GLU A 1 83 ? -14.936 -16.463 -5.193 1.00 96.19 83 GLU A CA 1
ATOM 593 C C . GLU A 1 83 ? -16.136 -15.715 -5.789 1.00 96.19 83 GLU A C 1
ATOM 595 O O . GLU A 1 83 ? -16.784 -14.862 -5.161 1.00 96.19 83 GLU A O 1
ATOM 600 N N . GLY A 1 84 ? -16.467 -16.062 -7.035 1.00 95.25 84 GLY A N 1
ATOM 601 C CA . GLY A 1 84 ? -17.599 -15.484 -7.762 1.00 95.25 84 GLY A CA 1
ATOM 602 C C . GLY A 1 84 ? -17.418 -14.018 -8.173 1.00 95.25 84 GLY A C 1
ATOM 603 O O . GLY A 1 84 ? -18.416 -13.332 -8.374 1.00 95.25 84 GLY A O 1
ATOM 604 N N . ILE A 1 85 ? -16.175 -13.530 -8.282 1.00 95.88 85 ILE A N 1
ATOM 605 C CA . ILE A 1 85 ? -15.852 -12.173 -8.778 1.00 95.88 85 ILE A CA 1
ATOM 606 C C . ILE A 1 85 ? -15.064 -12.167 -10.099 1.00 95.88 85 ILE A C 1
ATOM 608 O O . ILE A 1 85 ? -14.647 -11.103 -10.556 1.00 95.88 85 ILE A O 1
ATOM 612 N N . ASP A 1 86 ? -14.899 -13.344 -10.710 1.00 95.75 86 ASP A N 1
ATOM 613 C CA . ASP A 1 86 ? -14.026 -13.596 -11.868 1.00 95.75 86 ASP A CA 1
ATOM 614 C C . ASP A 1 86 ? -12.542 -13.295 -11.590 1.00 95.75 86 ASP A C 1
ATOM 616 O O . ASP A 1 86 ? -11.814 -12.820 -12.456 1.00 95.75 86 ASP A O 1
ATOM 620 N N . ALA A 1 87 ? -12.096 -13.566 -10.356 1.00 96.94 87 ALA A N 1
ATOM 621 C CA . ALA A 1 87 ? -10.692 -13.447 -9.990 1.00 96.94 87 ALA A CA 1
ATOM 622 C C . ALA A 1 87 ? -9.830 -14.438 -10.786 1.00 96.94 87 ALA A C 1
ATOM 624 O O . ALA A 1 87 ? -10.190 -15.601 -10.979 1.00 96.94 87 ALA A O 1
ATOM 625 N N . ILE A 1 88 ? -8.657 -13.979 -11.201 1.00 97.06 88 ILE A N 1
ATOM 626 C CA . ILE A 1 88 ? -7.703 -14.714 -12.017 1.00 97.06 88 ILE A CA 1
ATOM 627 C C . ILE A 1 88 ? -6.536 -15.171 -11.132 1.00 97.06 88 ILE A C 1
ATOM 629 O O . ILE A 1 88 ? -5.959 -14.360 -10.400 1.00 97.06 88 ILE A O 1
ATOM 633 N N . PRO A 1 89 ? -6.161 -16.463 -11.147 1.00 96.69 89 PRO A N 1
ATOM 634 C CA . PRO A 1 89 ? -4.938 -16.900 -10.492 1.00 96.69 89 PRO A CA 1
ATOM 635 C C . PRO A 1 89 ? -3.730 -16.271 -11.191 1.00 96.69 89 PRO A C 1
ATOM 637 O O . PRO A 1 89 ? -3.682 -16.213 -12.419 1.00 96.69 89 PRO A O 1
ATOM 640 N N . THR A 1 90 ? -2.763 -15.803 -10.403 1.00 96.50 90 THR A N 1
ATOM 641 C CA . THR A 1 90 ? -1.523 -15.200 -10.903 1.00 96.50 90 THR A CA 1
ATOM 642 C C . THR A 1 90 ? -0.339 -16.077 -10.505 1.00 96.50 90 THR A C 1
ATOM 644 O O . THR A 1 90 ? -0.151 -16.349 -9.320 1.00 96.50 90 THR A O 1
ATOM 647 N N . HIS A 1 91 ? 0.470 -16.514 -11.468 1.00 96.88 91 HIS A N 1
ATOM 648 C CA . HIS A 1 91 ? 1.559 -17.480 -11.267 1.00 96.88 91 HIS A CA 1
ATOM 649 C C . HIS A 1 91 ? 2.962 -16.864 -11.318 1.00 96.88 91 HIS A C 1
ATOM 651 O O . HIS A 1 91 ? 3.943 -17.567 -11.089 1.00 96.88 91 HIS A O 1
ATOM 657 N N . GLY A 1 92 ? 3.061 -15.557 -11.551 1.00 96.50 92 GLY A N 1
ATOM 658 C CA . GLY A 1 92 ? 4.316 -14.821 -11.511 1.00 96.50 92 GLY A CA 1
ATOM 659 C C . GLY A 1 92 ? 4.256 -13.571 -12.376 1.00 96.50 92 GLY A C 1
ATOM 660 O O . GLY A 1 92 ? 3.186 -12.992 -12.582 1.00 96.50 92 GLY A O 1
ATOM 661 N N . TYR A 1 93 ? 5.411 -13.206 -12.924 1.00 96.75 93 TYR A N 1
ATOM 662 C CA . TYR A 1 93 ? 5.595 -12.070 -13.808 1.00 96.75 93 TYR A CA 1
ATOM 663 C C . TYR A 1 93 ? 6.254 -12.437 -15.140 1.00 96.75 93 TYR A C 1
ATOM 665 O O . TYR A 1 93 ? 6.963 -13.432 -15.260 1.00 96.75 93 TYR A O 1
ATOM 673 N N . GLY A 1 94 ? 6.041 -11.596 -16.143 1.00 96.19 94 GLY A N 1
ATOM 674 C CA . GLY A 1 94 ? 6.894 -11.459 -17.312 1.00 96.19 94 GLY A CA 1
ATOM 675 C C . GLY A 1 94 ? 7.520 -10.074 -17.340 1.00 96.19 94 GLY A C 1
ATOM 676 O O . GLY A 1 94 ? 6.811 -9.083 -17.186 1.00 96.19 94 GLY A O 1
ATOM 677 N N . VAL A 1 95 ? 8.824 -9.980 -17.571 1.00 95.88 95 VAL A N 1
ATOM 678 C CA . VAL A 1 95 ? 9.477 -8.690 -17.837 1.00 95.88 95 VAL A CA 1
ATOM 679 C C . VAL A 1 95 ? 9.756 -8.615 -19.328 1.00 95.88 95 VAL A C 1
ATOM 681 O O . VAL A 1 95 ? 10.359 -9.534 -19.874 1.00 95.88 95 VAL A O 1
ATOM 684 N N . ILE A 1 96 ? 9.284 -7.561 -19.990 1.00 94.81 96 ILE A N 1
ATOM 685 C CA . ILE A 1 96 ? 9.384 -7.373 -21.442 1.00 94.81 96 ILE A CA 1
ATOM 686 C C . ILE A 1 96 ? 10.233 -6.135 -21.719 1.00 94.81 96 ILE A C 1
ATOM 688 O O . ILE A 1 96 ? 9.975 -5.071 -21.156 1.00 94.81 96 ILE A O 1
ATOM 692 N N . ARG A 1 97 ? 11.214 -6.268 -22.614 1.00 91.69 97 ARG A N 1
ATOM 693 C CA . ARG A 1 97 ? 12.060 -5.175 -23.101 1.00 91.69 97 ARG A CA 1
ATOM 694 C C . ARG A 1 97 ? 12.231 -5.319 -24.612 1.00 91.69 97 ARG A C 1
ATOM 696 O O . ARG A 1 97 ? 12.956 -6.191 -25.083 1.00 91.69 97 ARG A O 1
ATOM 703 N N . GLY A 1 98 ? 11.552 -4.469 -25.381 1.00 87.94 98 GLY A N 1
ATOM 704 C CA . GLY A 1 98 ? 11.523 -4.597 -26.840 1.00 87.94 98 GLY A CA 1
ATOM 705 C C . GLY A 1 98 ? 10.942 -5.948 -27.271 1.00 87.94 98 GLY A C 1
ATOM 706 O O . GLY A 1 98 ? 9.816 -6.283 -26.907 1.00 87.94 98 GLY A O 1
ATOM 707 N N . SER A 1 99 ? 11.709 -6.722 -28.041 1.00 87.81 99 SER A N 1
ATOM 708 C CA . SER A 1 99 ? 11.351 -8.087 -28.453 1.00 87.81 99 SER A CA 1
ATOM 709 C C . SER A 1 99 ? 11.756 -9.166 -27.444 1.00 87.81 99 SER A C 1
ATOM 711 O O . SER A 1 99 ? 11.311 -10.305 -27.572 1.00 87.81 99 SER A O 1
ATOM 713 N N . GLU A 1 100 ? 12.593 -8.839 -26.458 1.00 92.75 100 GLU A N 1
ATOM 714 C CA . GLU A 1 100 ? 13.049 -9.786 -25.446 1.00 92.75 100 GLU A CA 1
ATOM 715 C C . GLU A 1 100 ? 12.068 -9.856 -24.275 1.00 92.75 100 GLU A C 1
ATOM 717 O O . GLU A 1 100 ? 11.457 -8.860 -23.873 1.00 92.75 100 GLU A O 1
ATOM 722 N N . HIS A 1 101 ? 11.955 -11.035 -23.669 1.00 93.81 101 HIS A N 1
ATOM 723 C CA . HIS A 1 101 ? 11.146 -11.217 -22.473 1.00 93.81 101 HIS A CA 1
ATOM 724 C C . HIS A 1 101 ? 11.699 -12.309 -21.557 1.00 93.81 101 HIS A C 1
ATOM 726 O O . HIS A 1 101 ? 12.210 -13.328 -22.020 1.00 93.81 101 HIS A O 1
ATOM 732 N N . VAL A 1 102 ? 11.520 -12.128 -20.249 1.00 96.31 102 VAL A N 1
ATOM 733 C CA . VAL A 1 102 ? 11.921 -13.089 -19.214 1.00 96.31 102 VAL A CA 1
ATOM 734 C C . VAL A 1 102 ? 10.696 -13.552 -18.442 1.00 96.31 102 VAL A C 1
ATOM 736 O O . VAL A 1 102 ? 9.878 -12.730 -18.024 1.00 96.31 102 VAL A O 1
ATOM 739 N N . HIS A 1 103 ? 10.566 -14.866 -18.261 1.00 97.12 103 HIS A N 1
ATOM 740 C CA . HIS A 1 103 ? 9.536 -15.472 -17.421 1.00 97.12 103 HIS A CA 1
ATOM 741 C C . HIS A 1 103 ? 10.022 -15.558 -15.973 1.00 97.12 103 HIS A C 1
ATOM 743 O O . HIS A 1 103 ? 11.071 -16.131 -15.701 1.00 97.12 103 HIS A O 1
ATOM 749 N N . ILE A 1 104 ? 9.249 -14.997 -15.046 1.00 96.44 104 ILE A N 1
ATOM 750 C CA . ILE A 1 104 ? 9.542 -14.953 -13.612 1.00 96.44 104 ILE A CA 1
ATOM 751 C C . ILE A 1 104 ? 8.403 -15.656 -12.857 1.00 96.44 104 ILE A C 1
ATOM 753 O O . ILE A 1 104 ? 7.461 -14.997 -12.415 1.00 96.44 104 ILE A O 1
ATOM 757 N N . PRO A 1 105 ? 8.427 -16.992 -12.723 1.00 96.75 105 PRO A N 1
ATOM 758 C CA . PRO A 1 105 ? 7.411 -17.710 -11.958 1.00 96.75 105 PRO A CA 1
ATOM 759 C C . PRO A 1 105 ? 7.542 -17.429 -10.453 1.00 96.75 105 PRO A C 1
ATOM 761 O O . PRO A 1 105 ? 8.644 -17.232 -9.938 1.00 96.75 105 PRO A O 1
ATOM 764 N N . TYR A 1 106 ? 6.424 -17.446 -9.725 1.00 96.62 106 TYR A N 1
ATOM 765 C CA . TYR A 1 106 ? 6.446 -17.444 -8.262 1.00 96.62 106 TYR A CA 1
ATOM 766 C C . TYR A 1 106 ? 7.106 -18.713 -7.709 1.00 96.62 106 TYR A C 1
ATOM 768 O O . TYR A 1 106 ? 7.167 -19.758 -8.359 1.00 96.62 106 TYR A O 1
ATOM 776 N N . THR A 1 107 ? 7.594 -18.621 -6.472 1.00 94.19 107 THR A N 1
ATOM 777 C CA . THR A 1 107 ? 8.299 -19.716 -5.802 1.00 94.19 107 THR A CA 1
ATOM 778 C C . THR A 1 107 ? 7.378 -20.891 -5.478 1.00 94.19 107 THR A C 1
ATOM 780 O O . THR A 1 107 ? 6.173 -20.735 -5.271 1.00 94.19 107 THR A O 1
ATOM 783 N N . ILE A 1 108 ? 7.960 -22.081 -5.368 1.00 92.19 108 ILE A N 1
ATOM 784 C CA . ILE A 1 108 ? 7.270 -23.257 -4.837 1.00 92.19 108 ILE A CA 1
ATOM 785 C C . ILE A 1 108 ? 7.191 -23.119 -3.316 1.00 92.19 108 ILE A C 1
ATOM 787 O O . ILE A 1 108 ? 8.174 -22.756 -2.671 1.00 92.19 108 ILE A O 1
ATOM 791 N N . ASP A 1 109 ? 6.011 -23.366 -2.767 1.00 86.62 109 ASP A N 1
ATOM 792 C CA . ASP A 1 109 ? 5.790 -23.446 -1.330 1.00 86.62 109 ASP A CA 1
ATOM 793 C C . ASP A 1 109 ? 6.505 -24.696 -0.778 1.00 86.62 109 ASP A C 1
ATOM 795 O O . ASP A 1 109 ? 6.210 -25.807 -1.233 1.00 86.62 109 ASP A O 1
ATOM 799 N N . PRO A 1 110 ? 7.456 -24.544 0.162 1.00 81.00 110 PRO A N 1
ATOM 800 C CA . PRO A 1 110 ? 8.230 -25.664 0.684 1.00 81.00 110 PRO A CA 1
ATOM 801 C C . PRO A 1 110 ? 7.390 -26.646 1.512 1.00 81.00 110 PRO A C 1
ATOM 803 O O . PRO A 1 110 ? 7.752 -27.817 1.582 1.00 81.00 110 PRO A O 1
ATOM 806 N N . GLU A 1 111 ? 6.282 -26.206 2.115 1.00 81.00 111 GLU A N 1
ATOM 807 C CA . GLU A 1 111 ? 5.429 -27.060 2.949 1.00 81.00 111 GLU A CA 1
ATOM 808 C C . GLU A 1 111 ? 4.510 -27.932 2.094 1.00 81.00 111 GLU A C 1
ATOM 810 O O . GLU A 1 111 ? 4.312 -29.115 2.371 1.00 81.00 111 GLU A O 1
ATOM 815 N N . THR A 1 112 ? 3.945 -27.354 1.032 1.00 86.31 112 THR A N 1
ATOM 816 C CA . THR A 1 112 ? 2.957 -28.043 0.189 1.00 86.31 112 THR A CA 1
ATOM 817 C C . THR A 1 112 ? 3.540 -28.628 -1.095 1.00 86.31 112 THR A C 1
ATOM 819 O O . THR A 1 112 ? 2.871 -29.420 -1.763 1.00 86.31 112 THR A O 1
ATOM 822 N N . GLY A 1 113 ? 4.752 -28.218 -1.483 1.00 88.31 113 GLY A N 1
ATOM 823 C CA . GLY A 1 113 ? 5.386 -28.572 -2.754 1.00 88.31 113 GLY A CA 1
ATOM 824 C C . GLY A 1 113 ? 4.686 -27.987 -3.988 1.00 88.31 113 GLY A C 1
ATOM 825 O O . GLY A 1 113 ? 5.019 -28.352 -5.115 1.00 88.31 113 GLY A O 1
ATOM 826 N N . LYS A 1 114 ? 3.698 -27.099 -3.808 1.00 89.12 114 LYS A N 1
ATOM 827 C CA . LYS A 1 114 ? 2.904 -26.515 -4.898 1.00 89.12 114 LYS A CA 1
ATOM 828 C C . LYS A 1 114 ? 3.410 -25.120 -5.273 1.00 89.12 114 LYS A C 1
ATOM 830 O O . LYS A 1 114 ? 3.908 -24.398 -4.410 1.00 89.12 114 LYS A O 1
ATOM 835 N N . PRO A 1 115 ? 3.254 -24.687 -6.537 1.00 90.19 115 PRO A N 1
ATOM 836 C CA . PRO A 1 115 ? 3.548 -23.311 -6.920 1.00 90.19 115 PRO A CA 1
ATOM 837 C C . PRO A 1 115 ? 2.718 -22.320 -6.100 1.00 90.19 115 PRO A C 1
ATOM 839 O O . PRO A 1 115 ? 1.488 -22.428 -6.030 1.00 90.19 115 PRO A O 1
ATOM 842 N N . SER A 1 116 ? 3.391 -21.337 -5.505 1.00 94.44 116 SER A N 1
ATOM 843 C CA . SER A 1 116 ? 2.714 -20.205 -4.883 1.00 94.44 116 SER A CA 1
ATOM 844 C C . SER A 1 116 ? 1.975 -19.402 -5.948 1.00 94.44 116 SER A C 1
ATOM 846 O O . SER A 1 116 ? 2.375 -19.347 -7.110 1.00 94.44 116 SER A O 1
ATOM 848 N N . GLN A 1 117 ? 0.877 -18.765 -5.557 1.00 94.69 117 GLN A N 1
ATOM 849 C CA . GLN A 1 117 ? 0.053 -18.004 -6.488 1.00 94.69 117 GLN A CA 1
ATOM 850 C C . GLN A 1 117 ? -0.524 -16.760 -5.831 1.00 94.69 117 GLN A C 1
ATOM 852 O O . GLN A 1 117 ? -0.932 -16.787 -4.671 1.00 94.69 117 GLN A O 1
ATOM 857 N N . GLY A 1 118 ? -0.555 -15.682 -6.603 1.00 96.56 118 GLY A N 1
ATOM 858 C CA . GLY A 1 118 ? -1.313 -14.477 -6.319 1.00 96.56 118 GLY A CA 1
ATOM 859 C C . GLY A 1 118 ? -2.707 -14.546 -6.935 1.00 96.56 118 GLY A C 1
ATOM 860 O O . GLY A 1 118 ? -3.144 -15.580 -7.463 1.00 96.56 118 GLY A O 1
ATOM 861 N N . ARG A 1 119 ? -3.422 -13.429 -6.858 1.00 97.62 119 ARG A N 1
ATOM 862 C CA . ARG A 1 119 ? -4.781 -13.281 -7.385 1.00 97.62 119 ARG A CA 1
ATOM 863 C C . ARG A 1 119 ? -4.951 -11.889 -7.960 1.00 97.62 119 ARG A C 1
ATOM 865 O O . ARG A 1 119 ? -4.627 -10.922 -7.280 1.00 97.62 119 ARG A O 1
ATOM 872 N N . SER A 1 120 ? -5.501 -11.786 -9.158 1.00 97.25 120 SER A N 1
ATOM 873 C CA . SER A 1 120 ? -5.909 -10.514 -9.745 1.00 97.25 120 SER A CA 1
ATOM 874 C C . SER A 1 120 ? -7.415 -10.471 -9.981 1.00 97.25 120 SER A C 1
ATOM 876 O O . SER A 1 120 ? -8.052 -11.509 -10.132 1.00 97.25 120 SER A O 1
ATOM 878 N N . PHE A 1 121 ? -8.017 -9.289 -9.908 1.00 97.56 121 PHE A N 1
ATOM 879 C CA . PHE A 1 121 ? -9.473 -9.118 -9.892 1.00 97.56 121 PHE A CA 1
ATOM 880 C C . PHE A 1 121 ? -9.853 -7.647 -10.072 1.00 97.56 121 PHE A C 1
ATOM 882 O O . PHE A 1 121 ? -9.045 -6.753 -9.833 1.00 97.56 121 PHE A O 1
ATOM 889 N N . HIS A 1 122 ? -11.119 -7.380 -10.387 1.00 97.38 122 HIS A N 1
ATOM 890 C CA . HIS A 1 122 ? -11.680 -6.039 -10.213 1.00 97.38 122 HIS A CA 1
ATOM 891 C C . HIS A 1 122 ? -11.711 -5.659 -8.730 1.00 97.38 122 HIS A C 1
ATOM 893 O O . HIS A 1 122 ? -12.328 -6.353 -7.915 1.00 97.38 122 HIS A O 1
ATOM 899 N N . TYR A 1 123 ? -11.089 -4.527 -8.390 1.00 96.31 123 TYR A N 1
ATOM 900 C CA . TYR A 1 123 ? -10.978 -4.046 -7.010 1.00 96.31 123 TYR A CA 1
ATOM 901 C C . TYR A 1 123 ? -12.347 -3.913 -6.329 1.00 96.31 123 TYR A C 1
ATOM 903 O O . TYR A 1 123 ? -12.535 -4.402 -5.215 1.00 96.31 123 TYR A O 1
ATOM 911 N N . GLY A 1 124 ? -13.316 -3.305 -7.021 1.00 96.19 124 GLY A N 1
ATOM 912 C CA . GLY A 1 124 ? -14.665 -3.068 -6.507 1.00 96.19 124 GLY A CA 1
ATOM 913 C C . GLY A 1 124 ? -15.347 -4.333 -6.001 1.00 96.19 124 GLY A C 1
ATOM 914 O O . GLY A 1 124 ? -15.762 -4.403 -4.841 1.00 96.19 124 GLY A O 1
ATOM 915 N N . ARG A 1 125 ? -15.380 -5.368 -6.843 1.00 97.12 125 ARG A N 1
ATOM 916 C CA . ARG A 1 125 ? -15.981 -6.667 -6.519 1.00 97.12 125 ARG A CA 1
ATOM 917 C C . ARG A 1 125 ? -15.336 -7.315 -5.294 1.00 97.12 125 ARG A C 1
ATOM 919 O O . ARG A 1 125 ? -16.046 -7.846 -4.440 1.00 97.12 125 ARG A O 1
ATOM 926 N N . PHE A 1 126 ? -14.008 -7.246 -5.180 1.00 97.94 126 PHE A N 1
ATOM 927 C CA . PHE A 1 126 ? -13.292 -7.779 -4.020 1.00 97.94 126 PHE A CA 1
ATOM 928 C C . PHE A 1 126 ? -13.632 -7.017 -2.731 1.00 97.94 126 PHE A C 1
ATOM 930 O O . PHE A 1 126 ? -13.933 -7.639 -1.711 1.00 97.94 126 PHE A O 1
ATOM 937 N N . ILE A 1 127 ? -13.674 -5.680 -2.778 1.00 97.81 127 ILE A N 1
ATOM 938 C CA . ILE A 1 127 ? -14.086 -4.866 -1.626 1.00 97.81 127 ILE A CA 1
ATOM 939 C C . ILE A 1 127 ? -15.517 -5.191 -1.196 1.00 97.81 127 ILE A C 1
ATOM 941 O O . ILE A 1 127 ? -15.764 -5.344 -0.001 1.00 97.81 127 ILE A O 1
ATOM 945 N N . GLN A 1 128 ? -16.449 -5.370 -2.135 1.00 97.62 128 GLN A N 1
ATOM 946 C CA . GLN A 1 128 ? -17.824 -5.731 -1.781 1.00 97.62 128 GLN A CA 1
ATOM 947 C C . GLN A 1 128 ? -17.920 -7.096 -1.103 1.00 97.62 128 GLN A C 1
ATOM 949 O O . GLN A 1 128 ? -18.682 -7.259 -0.150 1.00 97.62 128 GLN A O 1
ATOM 954 N N . LYS A 1 129 ? -17.105 -8.067 -1.522 1.00 97.81 129 LYS A N 1
ATOM 955 C CA . LYS A 1 129 ? -17.020 -9.363 -0.840 1.00 97.81 129 LYS A CA 1
ATOM 956 C C . LYS A 1 129 ? -16.441 -9.241 0.569 1.00 97.81 129 LYS A C 1
ATOM 958 O O . LYS A 1 129 ? -16.990 -9.852 1.485 1.00 97.81 129 LYS A O 1
ATOM 963 N N . LEU A 1 130 ? -15.404 -8.422 0.767 1.00 98.25 130 LEU A N 1
ATOM 964 C CA . LEU A 1 130 ? -14.842 -8.149 2.095 1.00 98.25 130 LEU A CA 1
ATOM 965 C C . LEU A 1 130 ? -15.848 -7.446 3.016 1.00 98.25 130 LEU A C 1
ATOM 967 O O . LEU A 1 130 ? -16.036 -7.872 4.154 1.00 98.25 130 LEU A O 1
ATOM 971 N N . ARG A 1 131 ? -16.545 -6.416 2.523 1.00 98.19 131 ARG A N 1
ATOM 972 C CA . ARG A 1 131 ? -17.606 -5.717 3.267 1.00 98.19 131 ARG A CA 1
ATOM 973 C C . ARG A 1 131 ? -18.751 -6.664 3.622 1.00 98.19 131 ARG A C 1
ATOM 975 O O . ARG A 1 131 ? -19.224 -6.653 4.754 1.00 98.19 131 ARG A O 1
ATOM 982 N N . ALA A 1 132 ? -19.151 -7.542 2.700 1.00 97.62 132 ALA A N 1
ATOM 983 C CA . ALA A 1 132 ? -20.156 -8.570 2.962 1.00 97.62 132 ALA A CA 1
ATOM 984 C C . ALA A 1 132 ? -19.678 -9.628 3.972 1.00 97.62 132 ALA A C 1
ATOM 986 O O . ALA A 1 132 ? -20.485 -10.179 4.719 1.00 97.62 132 ALA A O 1
ATOM 987 N N . ALA A 1 133 ? -18.382 -9.951 4.012 1.00 97.31 133 ALA A N 1
ATOM 988 C CA . ALA A 1 133 ? -17.818 -10.821 5.041 1.00 97.31 133 ALA A CA 1
ATOM 989 C C . ALA A 1 133 ? -17.832 -10.143 6.419 1.00 97.31 133 ALA A C 1
ATOM 991 O O . ALA A 1 133 ? -18.261 -10.769 7.387 1.00 97.31 133 ALA A O 1
ATOM 992 N N . ALA A 1 134 ? -17.452 -8.864 6.500 1.00 97.62 134 ALA A N 1
ATOM 993 C CA . ALA A 1 134 ? -17.540 -8.076 7.728 1.00 97.62 134 ALA A CA 1
ATOM 994 C C . ALA A 1 134 ? -18.991 -7.963 8.222 1.00 97.62 134 ALA A C 1
ATOM 996 O O . ALA A 1 134 ? -19.268 -8.317 9.358 1.00 97.62 134 ALA A O 1
ATOM 997 N N . SER A 1 135 ? -19.931 -7.588 7.349 1.00 96.62 135 SER A N 1
ATOM 998 C CA . SER A 1 135 ? -21.360 -7.447 7.677 1.00 96.62 135 SER A CA 1
ATOM 999 C C . SER A 1 135 ? -22.011 -8.751 8.167 1.00 96.62 135 SER A C 1
ATOM 1001 O O . SER A 1 135 ? -22.846 -8.736 9.066 1.00 96.62 135 SER A O 1
ATOM 1003 N N . ARG A 1 136 ? -21.596 -9.909 7.629 1.00 95.62 136 ARG A N 1
ATOM 1004 C CA . ARG A 1 136 ? -22.074 -11.231 8.081 1.00 95.62 136 ARG A CA 1
ATOM 1005 C C . ARG A 1 136 ? -21.395 -11.736 9.356 1.00 95.62 136 ARG A C 1
ATOM 1007 O O . ARG A 1 136 ? -21.809 -12.766 9.885 1.00 95.62 136 ARG A O 1
ATOM 1014 N N . THR A 1 137 ? -20.333 -11.079 9.816 1.00 96.81 137 THR A N 1
ATOM 1015 C CA . THR A 1 137 ? -19.596 -11.518 11.001 1.00 96.81 137 THR A CA 1
ATOM 1016 C C . THR A 1 137 ? -20.365 -11.115 12.264 1.00 96.81 137 THR A C 1
ATOM 1018 O O . THR A 1 137 ? -20.720 -9.943 12.407 1.00 96.81 137 THR A O 1
ATOM 1021 N N . PRO A 1 138 ? -20.610 -12.043 13.210 1.00 93.69 138 PRO A N 1
ATOM 1022 C CA . PRO A 1 138 ? -21.193 -11.696 14.503 1.00 93.69 138 PRO A CA 1
ATOM 1023 C C . PRO A 1 138 ? -20.389 -10.590 15.202 1.00 93.69 138 PRO A C 1
ATOM 1025 O O . PRO A 1 138 ? -19.170 -10.533 15.072 1.00 93.69 138 PRO A O 1
ATOM 1028 N N . ASN A 1 139 ? -21.062 -9.725 15.960 1.00 96.62 139 ASN A N 1
ATOM 1029 C CA . ASN A 1 139 ? -20.471 -8.576 16.668 1.00 96.62 139 ASN A CA 1
ATOM 1030 C C . ASN A 1 139 ? -19.952 -7.427 15.786 1.00 96.62 139 ASN A C 1
ATOM 1032 O O . ASN A 1 139 ? -19.465 -6.438 16.330 1.00 96.62 139 ASN A O 1
ATOM 1036 N N . VAL A 1 140 ? -20.101 -7.495 14.459 1.00 98.31 140 VAL A N 1
ATOM 1037 C CA . VAL A 1 140 ? -19.785 -6.378 13.559 1.00 98.31 140 VAL A CA 1
ATOM 1038 C C . VAL A 1 140 ? -21.065 -5.637 13.183 1.00 98.31 140 VAL A C 1
ATOM 1040 O O . VAL A 1 140 ? -22.026 -6.223 12.695 1.00 98.31 140 VAL A O 1
ATOM 1043 N N . THR A 1 141 ? -21.076 -4.324 13.399 1.00 98.00 141 THR A N 1
ATOM 1044 C CA . THR A 1 141 ? -22.105 -3.409 12.890 1.00 98.00 141 THR A CA 1
ATOM 1045 C C . THR A 1 141 ? -21.504 -2.572 11.770 1.00 98.00 141 THR A C 1
ATOM 1047 O O . THR A 1 141 ? -20.445 -1.983 11.961 1.00 98.00 141 THR A O 1
ATOM 1050 N N . VAL A 1 142 ? -22.162 -2.500 10.613 1.00 97.62 142 VAL A N 1
ATOM 1051 C CA . VAL A 1 142 ? -21.707 -1.703 9.464 1.00 97.62 142 VAL A CA 1
ATOM 1052 C C . VAL A 1 142 ? -22.648 -0.523 9.259 1.00 97.62 142 VAL A C 1
ATOM 1054 O O . VAL A 1 142 ? -23.860 -0.713 9.143 1.00 97.62 142 VAL A O 1
ATOM 1057 N N . VAL A 1 143 ? -22.095 0.688 9.190 1.00 95.56 143 VAL A N 1
ATOM 1058 C CA . VAL A 1 143 ? -22.848 1.935 8.998 1.00 95.56 143 VAL A CA 1
ATOM 1059 C C . VAL A 1 143 ? -22.314 2.697 7.792 1.00 95.56 143 VAL A C 1
ATOM 1061 O O . VAL A 1 143 ? -21.106 2.877 7.640 1.00 95.56 143 VAL A O 1
ATOM 1064 N N . GLU A 1 144 ? -23.235 3.170 6.952 1.00 95.19 144 GLU A N 1
ATOM 1065 C CA . GLU A 1 144 ? -22.917 4.076 5.850 1.00 95.19 144 GLU A CA 1
ATOM 1066 C C . GLU A 1 144 ? -22.990 5.539 6.315 1.00 95.19 144 GLU A C 1
ATOM 1068 O O . GLU A 1 144 ? -24.064 6.148 6.369 1.00 95.19 144 GLU A O 1
ATOM 1073 N N . ALA A 1 145 ? -21.845 6.093 6.704 1.00 94.69 145 ALA A N 1
ATOM 1074 C CA . ALA A 1 145 ? -21.717 7.457 7.208 1.00 94.69 145 ALA A CA 1
ATOM 1075 C C . ALA A 1 145 ? -20.302 7.998 6.971 1.00 94.69 145 ALA A C 1
ATOM 1077 O O . ALA A 1 145 ? -19.338 7.245 6.844 1.00 94.69 145 ALA A O 1
ATOM 1078 N N . THR A 1 146 ? -20.165 9.321 6.938 1.00 95.81 146 THR A N 1
ATOM 1079 C CA . THR A 1 146 ? -18.857 9.983 6.860 1.00 95.81 146 THR A CA 1
ATOM 1080 C C . THR A 1 146 ? -18.408 10.374 8.257 1.00 95.81 146 THR A C 1
ATOM 1082 O O . THR A 1 146 ? -19.101 11.133 8.929 1.00 95.81 146 THR A O 1
ATOM 1085 N N . VAL A 1 147 ? -17.258 9.865 8.702 1.00 96.81 147 VAL A N 1
ATOM 1086 C CA . VAL A 1 147 ? -16.649 10.285 9.971 1.00 96.81 147 VAL A CA 1
ATOM 1087 C C . VAL A 1 147 ? -16.043 11.674 9.803 1.00 96.81 147 VAL A C 1
ATOM 1089 O O . VAL A 1 147 ? -15.253 11.913 8.887 1.00 96.81 147 VAL A O 1
ATOM 1092 N N . ASN A 1 148 ? -16.425 12.592 10.683 1.00 95.31 148 ASN A N 1
ATOM 1093 C CA . ASN A 1 148 ? -16.027 13.992 10.612 1.00 95.31 148 ASN A CA 1
ATOM 1094 C C . ASN A 1 148 ? -14.837 14.284 11.519 1.00 95.31 148 ASN A C 1
ATOM 1096 O O . ASN A 1 148 ? -13.901 14.953 11.079 1.00 95.31 148 ASN A O 1
ATOM 1100 N N . GLU A 1 149 ? -14.880 13.761 12.741 1.00 95.56 149 GLU A N 1
ATOM 1101 C CA . GLU A 1 149 ? -13.943 14.044 13.826 1.00 95.56 149 GLU A CA 1
ATOM 1102 C C . GLU A 1 149 ? -13.871 12.858 14.797 1.00 95.56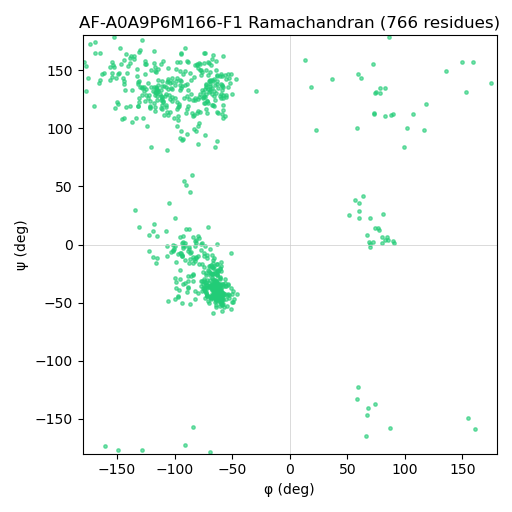 149 GLU A C 1
ATOM 1104 O O . GLU A 1 149 ? -14.818 12.068 14.923 1.00 95.56 149 GLU A O 1
ATOM 1109 N N . VAL A 1 150 ? -12.737 12.759 15.482 1.00 97.06 150 VAL A N 1
ATOM 1110 C CA . VAL A 1 150 ? -12.539 11.874 16.631 1.00 97.06 150 VAL A CA 1
ATOM 1111 C C . VAL A 1 150 ? -12.897 12.653 17.892 1.00 97.06 150 VAL A C 1
ATOM 1113 O O . VAL A 1 150 ? -12.562 13.828 18.016 1.00 97.06 150 VAL A O 1
ATOM 1116 N N . LEU A 1 151 ? -13.607 12.000 18.806 1.00 96.50 151 LEU A N 1
ATOM 1117 C CA . LEU A 1 151 ? -14.020 12.569 20.083 1.00 96.50 151 LEU A CA 1
ATOM 1118 C C . LEU A 1 151 ? -13.012 12.185 21.163 1.00 96.50 151 LEU A C 1
ATOM 1120 O O . LEU A 1 151 ? -12.544 11.046 21.182 1.00 96.50 151 LEU A O 1
ATOM 1124 N N . TYR A 1 152 ? -12.736 13.114 22.073 1.00 95.94 152 TYR A N 1
ATOM 1125 C CA . TYR A 1 152 ? -11.802 12.944 23.185 1.00 95.94 152 TYR A CA 1
ATOM 1126 C C . TYR A 1 152 ? -12.519 13.083 24.528 1.00 95.94 152 TYR A C 1
ATOM 1128 O O . TYR A 1 152 ? -13.688 13.475 24.586 1.00 95.94 152 TYR A O 1
ATOM 1136 N N . ASP A 1 153 ? -11.851 12.682 25.602 1.00 93.06 153 ASP A N 1
ATOM 1137 C CA . ASP A 1 153 ? -12.274 12.977 26.965 1.00 93.06 153 ASP A CA 1
ATOM 1138 C C . ASP A 1 153 ? -12.131 14.474 27.304 1.00 93.06 153 ASP A C 1
ATOM 1140 O O . ASP A 1 153 ? -11.802 15.300 26.454 1.00 93.06 153 ASP A O 1
ATOM 1144 N N . GLN A 1 154 ? -12.466 14.846 28.543 1.00 89.56 154 GLN A N 1
ATOM 1145 C CA . GLN A 1 154 ? -12.478 16.251 28.972 1.00 89.56 154 GLN A CA 1
ATOM 1146 C C . GLN A 1 154 ? -11.081 16.880 28.960 1.00 89.56 154 GLN A C 1
ATOM 1148 O O . GLN A 1 154 ? -10.964 18.073 28.685 1.00 89.56 154 GLN A O 1
ATOM 1153 N N . ASP A 1 155 ? -10.052 16.069 29.213 1.00 88.25 155 ASP A N 1
ATOM 1154 C CA . ASP A 1 155 ? -8.656 16.501 29.246 1.00 88.25 155 ASP A CA 1
ATOM 1155 C C . ASP A 1 155 ? -8.026 16.530 27.841 1.00 88.25 155 ASP A C 1
ATOM 1157 O O . ASP A 1 155 ? -6.949 17.090 27.655 1.00 88.25 155 ASP A O 1
ATOM 1161 N N . GLY A 1 156 ? -8.712 15.974 26.833 1.00 87.00 156 GLY A N 1
ATOM 1162 C CA . GLY A 1 156 ? -8.262 15.961 25.441 1.00 87.00 156 GLY A CA 1
ATOM 1163 C C . GLY A 1 156 ? -7.180 14.921 25.142 1.00 87.00 156 GLY A C 1
ATOM 1164 O O . GLY A 1 156 ? -6.579 14.978 24.074 1.00 87.00 156 GLY A O 1
ATOM 1165 N N . VAL A 1 157 ? -6.932 13.988 26.063 1.00 85.94 157 VAL A N 1
ATOM 1166 C CA . VAL A 1 157 ? -5.805 13.044 26.009 1.00 85.94 157 VAL A CA 1
ATOM 1167 C C . VAL A 1 157 ? -6.231 11.704 25.415 1.00 85.94 157 VAL A C 1
ATOM 1169 O O . VAL A 1 157 ? -5.489 11.088 24.654 1.00 85.94 157 VAL A O 1
ATOM 1172 N N . ARG A 1 158 ? -7.436 11.229 25.747 1.00 91.75 158 ARG A N 1
ATOM 1173 C CA . ARG A 1 158 ? -7.884 9.876 25.392 1.00 91.75 158 ARG A CA 1
ATOM 1174 C C . ARG A 1 158 ? -9.006 9.915 24.372 1.00 91.75 158 ARG A C 1
ATOM 1176 O O . ARG A 1 158 ? -10.033 10.558 24.594 1.00 91.75 158 ARG A O 1
ATOM 1183 N N . ALA A 1 159 ? -8.861 9.178 23.273 1.00 95.06 159 ALA A N 1
ATOM 1184 C CA . ALA A 1 159 ? -9.948 9.021 22.313 1.00 95.06 159 ALA A CA 1
ATOM 1185 C C . ALA A 1 159 ? -11.124 8.249 22.943 1.00 95.06 159 ALA A C 1
ATOM 1187 O O . ALA A 1 159 ? -10.944 7.198 23.560 1.00 95.06 159 ALA A O 1
ATOM 1188 N N . THR A 1 160 ? -12.344 8.764 22.777 1.00 96.31 160 THR A N 1
ATOM 1189 C CA . THR A 1 160 ? -13.577 8.204 23.363 1.00 96.31 160 THR A CA 1
ATOM 1190 C C . THR A 1 160 ? -14.646 7.849 22.331 1.00 96.31 160 THR A C 1
ATOM 1192 O O . THR A 1 160 ? -15.685 7.270 22.679 1.00 96.31 160 THR A O 1
ATOM 1195 N N . GLY A 1 161 ? -14.426 8.165 21.054 1.00 97.00 161 GLY A N 1
ATOM 1196 C CA . GLY A 1 161 ? -15.368 7.833 19.995 1.00 97.00 161 GLY A CA 1
ATOM 1197 C C . GLY A 1 161 ? -15.192 8.652 18.726 1.00 97.00 161 GLY A C 1
ATOM 1198 O O . GLY A 1 161 ? -14.137 9.223 18.470 1.00 97.00 161 GLY A O 1
ATOM 1199 N N . VAL A 1 162 ? -16.253 8.713 17.922 1.00 97.81 162 VAL A N 1
ATOM 1200 C CA . VAL A 1 162 ? -16.292 9.506 16.687 1.00 97.81 162 VAL A CA 1
ATOM 1201 C C . VAL A 1 162 ? -17.641 10.193 16.501 1.00 97.81 162 VAL A C 1
ATOM 1203 O O . VAL A 1 162 ? -18.679 9.699 16.953 1.00 97.81 162 VAL A O 1
ATOM 1206 N N . SER A 1 163 ? -17.624 11.306 15.775 1.00 96.56 163 SER A N 1
ATOM 1207 C CA . SER A 1 163 ? -18.811 12.001 15.272 1.00 96.56 163 SER A CA 1
ATOM 1208 C C . SER A 1 163 ? -18.875 11.859 13.750 1.00 96.56 163 SER A C 1
ATOM 1210 O O . SER A 1 163 ? -17.859 11.922 13.049 1.00 96.56 163 SER A O 1
ATOM 1212 N N . CYS A 1 164 ? -20.066 11.585 13.222 1.00 94.56 164 CYS A N 1
ATOM 1213 C CA . CYS A 1 164 ? -20.273 11.261 11.816 1.00 94.56 164 CYS A CA 1
ATOM 1214 C C . CYS A 1 164 ? -21.591 11.814 11.261 1.00 94.56 164 CYS A C 1
ATOM 1216 O O . CYS A 1 164 ? -22.538 12.099 11.993 1.00 94.56 164 CYS A O 1
ATOM 1218 N N . THR A 1 165 ? -21.653 11.947 9.938 1.00 92.75 165 THR A N 1
ATOM 1219 C CA . THR A 1 165 ? -22.845 12.378 9.198 1.00 92.75 165 THR A CA 1
ATOM 1220 C C . THR A 1 165 ? -23.386 11.213 8.378 1.00 92.75 165 THR A C 1
ATOM 1222 O O . THR A 1 165 ? -22.659 10.619 7.579 1.00 92.75 165 THR A O 1
ATOM 1225 N N . ALA A 1 166 ? -24.664 10.876 8.570 1.00 86.31 166 ALA A N 1
ATOM 1226 C CA . ALA A 1 166 ? -25.335 9.824 7.809 1.00 86.31 166 ALA A CA 1
ATOM 1227 C C . ALA A 1 166 ? -25.474 10.199 6.326 1.00 86.31 166 ALA A C 1
ATOM 1229 O O . ALA A 1 166 ? -25.793 11.340 6.000 1.00 86.31 166 ALA A O 1
ATOM 1230 N N . LYS A 1 167 ? -25.316 9.223 5.421 1.00 77.19 167 LYS A N 1
ATOM 1231 C CA . LYS A 1 167 ? -25.453 9.448 3.969 1.00 77.19 167 LYS A CA 1
ATOM 1232 C C . LYS A 1 167 ? -26.885 9.798 3.531 1.00 77.19 167 LYS A C 1
ATOM 1234 O O . LYS A 1 167 ? -27.062 10.450 2.511 1.00 77.19 167 LYS A O 1
ATOM 1239 N N . SER A 1 168 ? -27.910 9.391 4.288 1.00 62.94 168 SER A N 1
ATOM 1240 C CA . SER A 1 168 ? -29.324 9.663 3.966 1.00 62.94 168 SER A CA 1
ATOM 1241 C C . SER A 1 168 ? -29.776 11.099 4.258 1.00 62.94 168 SER A C 1
ATOM 1243 O O . SER A 1 168 ? -30.949 11.412 4.071 1.00 62.94 168 SER A O 1
ATOM 1245 N N . ALA A 1 169 ? -28.879 11.963 4.734 1.00 54.53 169 ALA A N 1
ATOM 1246 C CA . ALA A 1 169 ? -29.130 13.388 4.861 1.00 54.53 169 ALA A CA 1
ATOM 1247 C C . ALA A 1 169 ? -29.094 14.026 3.465 1.00 54.53 169 ALA A C 1
ATOM 1249 O O . ALA A 1 169 ? -28.028 14.339 2.940 1.00 54.53 169 ALA A O 1
ATOM 1250 N N . THR A 1 170 ? -30.253 14.176 2.823 1.00 42.25 170 THR A N 1
ATOM 1251 C CA . THR A 1 170 ? -30.386 15.075 1.669 1.00 42.25 170 THR A CA 1
ATOM 1252 C C . THR A 1 170 ? -29.877 16.462 2.058 1.00 42.25 170 THR A C 1
ATOM 1254 O O . THR A 1 170 ? -30.231 16.947 3.130 1.00 42.25 170 THR A O 1
ATOM 1257 N N . GLU A 1 171 ? -29.088 17.099 1.185 1.00 46.34 171 GLU A N 1
ATOM 1258 C CA . GLU A 1 171 ? -28.396 18.396 1.374 1.00 46.34 171 GLU A CA 1
ATOM 1259 C C . GLU A 1 171 ? -29.287 19.562 1.864 1.00 46.34 171 GLU A C 1
ATOM 1261 O O . GLU A 1 171 ? -28.788 20.633 2.195 1.00 46.34 171 GLU A O 1
ATOM 1266 N N . THR A 1 172 ? -30.603 19.367 1.931 1.00 43.34 172 THR A N 1
ATOM 1267 C CA . THR A 1 172 ? -31.611 20.339 2.361 1.00 43.34 172 THR A CA 1
ATOM 1268 C C . THR A 1 172 ? -32.002 20.271 3.842 1.00 43.34 172 THR A C 1
ATOM 1270 O O . THR A 1 172 ? -32.662 21.192 4.312 1.00 43.34 172 THR A O 1
ATOM 1273 N N . GLU A 1 173 ? -31.590 19.251 4.603 1.00 48.12 173 GLU A N 1
ATOM 1274 C CA . GLU A 1 173 ? -31.769 19.211 6.063 1.00 48.12 173 GLU A CA 1
ATOM 1275 C C . GLU A 1 173 ? -30.442 18.842 6.734 1.00 48.12 173 GLU A C 1
ATOM 1277 O O . GLU A 1 173 ? -29.859 17.794 6.455 1.00 48.12 173 GLU A O 1
ATOM 1282 N N . THR A 1 174 ? -29.943 19.700 7.629 1.00 50.78 174 THR A N 1
ATOM 1283 C CA . THR A 1 174 ? -28.784 19.402 8.482 1.00 50.78 174 THR A CA 1
ATOM 1284 C C . THR A 1 174 ? -29.128 18.226 9.390 1.00 50.78 174 THR A C 1
ATOM 1286 O O . THR A 1 174 ? -29.660 18.415 10.486 1.00 50.78 174 THR A O 1
ATOM 1289 N N . ALA A 1 175 ? -28.875 17.003 8.926 1.00 59.09 175 ALA A N 1
ATOM 1290 C CA . ALA A 1 175 ? -29.077 15.823 9.746 1.00 59.09 175 ALA A CA 1
ATOM 1291 C C . ALA A 1 175 ? -28.209 15.930 11.009 1.00 59.09 175 ALA A C 1
ATOM 1293 O O . ALA A 1 175 ? -27.039 16.320 10.916 1.00 59.09 175 ALA A O 1
ATOM 1294 N N . PRO A 1 176 ? -28.760 15.596 12.187 1.00 66.50 176 PRO A N 1
ATOM 1295 C CA . PRO A 1 176 ? -28.010 15.660 13.430 1.00 66.50 176 PRO A CA 1
ATOM 1296 C C . PRO A 1 176 ? -26.774 14.758 13.347 1.00 66.50 176 PRO A C 1
ATOM 1298 O O . PRO A 1 176 ? -26.850 13.631 12.850 1.00 66.50 176 PRO A O 1
ATOM 1301 N N . ALA A 1 177 ? -25.637 15.260 13.835 1.00 78.19 177 ALA A N 1
ATOM 1302 C CA . ALA A 1 177 ? -24.407 14.484 13.914 1.00 78.19 177 ALA A CA 1
ATOM 1303 C C . ALA A 1 177 ? -24.642 13.220 14.758 1.00 78.19 177 ALA A C 1
ATOM 1305 O O . ALA A 1 177 ? -25.118 13.283 15.894 1.00 78.19 177 ALA A O 1
ATOM 1306 N N . LEU A 1 178 ? -24.324 12.062 14.186 1.00 89.94 178 LEU A N 1
ATOM 1307 C CA . LEU A 1 178 ? -24.371 10.780 14.871 1.00 89.94 178 LEU A CA 1
ATOM 1308 C C . LEU A 1 178 ? -23.061 10.594 15.631 1.00 89.94 178 LEU A C 1
ATOM 1310 O O . LEU A 1 178 ? -21.985 10.635 15.038 1.00 89.94 178 LEU A O 1
ATOM 1314 N N . THR A 1 179 ? -23.144 10.355 16.934 1.00 95.31 179 THR A N 1
ATOM 1315 C CA . THR A 1 179 ? -21.974 10.056 17.765 1.00 95.31 179 THR A CA 1
ATOM 1316 C C . THR A 1 179 ? -21.951 8.581 18.140 1.00 95.31 179 THR A C 1
ATOM 1318 O O . THR A 1 179 ? -22.990 7.991 18.444 1.00 95.31 179 THR A O 1
ATOM 1321 N N . TYR A 1 180 ? -20.770 7.973 18.134 1.00 97.50 180 TYR A N 1
ATOM 1322 C CA . TYR A 1 180 ? -20.550 6.598 18.584 1.00 97.50 180 TYR A CA 1
ATOM 1323 C C . TYR A 1 180 ? -19.367 6.563 19.540 1.00 97.50 180 TYR A C 1
ATOM 1325 O O . TYR A 1 180 ? -18.390 7.276 19.330 1.00 97.50 180 TYR A O 1
ATOM 1333 N N . LYS A 1 181 ? -19.467 5.748 20.593 1.00 97.62 181 LYS A N 1
ATOM 1334 C CA . LYS A 1 181 ? -18.466 5.677 21.663 1.00 97.62 181 LYS A CA 1
ATOM 1335 C C . LYS A 1 181 ? -17.607 4.433 21.519 1.00 97.62 181 LYS A C 1
ATOM 1337 O O . LYS A 1 181 ? -18.129 3.361 21.214 1.00 97.62 181 LYS A O 1
ATOM 1342 N N . SER A 1 182 ? -16.314 4.580 21.754 1.00 96.69 182 SER A N 1
ATOM 1343 C CA . SER A 1 182 ? -15.362 3.476 21.799 1.00 96.69 182 SER A CA 1
ATOM 1344 C C . SER A 1 182 ? -14.057 3.946 22.430 1.00 96.69 182 SER A C 1
ATOM 1346 O O . SER A 1 182 ? -13.609 5.038 22.085 1.00 96.69 182 SER A O 1
ATOM 1348 N N . PRO A 1 183 ? -13.418 3.137 23.293 1.00 94.31 183 PRO A N 1
ATOM 1349 C CA . PRO A 1 183 ? -12.077 3.443 23.775 1.00 94.31 183 PRO A CA 1
ATOM 1350 C C . PRO A 1 183 ? -11.037 3.360 22.649 1.00 94.31 183 PRO A C 1
ATOM 1352 O O . PRO A 1 183 ? -9.960 3.915 22.789 1.00 94.31 183 PRO A O 1
ATOM 1355 N N . MET A 1 184 ? -11.334 2.671 21.543 1.00 95.62 184 MET A N 1
ATOM 1356 C CA . MET A 1 184 ? -10.405 2.479 20.428 1.00 95.62 184 MET A CA 1
ATOM 1357 C C . MET A 1 184 ? -11.002 2.940 19.102 1.00 95.62 184 MET A C 1
ATOM 1359 O O . MET A 1 184 ? -12.093 2.500 18.715 1.00 95.62 184 MET A O 1
ATOM 1363 N N . VAL A 1 185 ? -10.267 3.773 18.367 1.00 97.50 185 VAL A N 1
ATOM 1364 C CA . VAL A 1 185 ? -10.604 4.207 17.008 1.00 97.50 185 VAL A CA 1
ATOM 1365 C C . VAL A 1 185 ? -9.477 3.815 16.051 1.00 97.50 185 VAL A C 1
ATOM 1367 O O . VAL A 1 185 ? -8.336 4.256 16.161 1.00 97.50 185 VAL A O 1
ATOM 1370 N N . VAL A 1 186 ? -9.817 2.974 15.078 1.00 98.06 186 VAL A N 1
ATOM 1371 C CA . VAL A 1 186 ? -8.916 2.459 14.049 1.00 98.06 186 VAL A CA 1
ATOM 1372 C C . VAL A 1 186 ? -9.125 3.244 12.757 1.00 98.06 186 VAL A C 1
ATOM 1374 O O . VAL A 1 186 ? -10.138 3.088 12.072 1.00 98.06 186 VAL A O 1
ATOM 1377 N N . ILE A 1 187 ? -8.157 4.079 12.400 1.00 98.06 187 ILE A N 1
ATOM 1378 C CA . ILE A 1 187 ? -8.142 4.890 11.186 1.00 98.06 187 ILE A CA 1
ATOM 1379 C C . ILE A 1 187 ? -7.610 4.053 10.015 1.00 98.06 187 ILE A C 1
ATOM 1381 O O . ILE A 1 187 ? -6.427 3.718 9.945 1.00 98.06 187 ILE A O 1
ATOM 1385 N N . ALA A 1 188 ? -8.497 3.721 9.076 1.00 97.81 188 ALA A N 1
ATOM 1386 C CA . ALA A 1 188 ? -8.248 2.856 7.921 1.00 97.81 188 ALA A CA 1
ATOM 1387 C C . ALA A 1 188 ? -8.826 3.444 6.610 1.00 97.81 188 ALA A C 1
ATOM 1389 O O . ALA A 1 188 ? -9.188 2.714 5.682 1.00 97.81 188 ALA A O 1
ATOM 1390 N N . ASP A 1 189 ? -8.892 4.773 6.510 1.00 96.25 189 ASP A N 1
ATOM 1391 C CA . ASP A 1 189 ? -9.529 5.538 5.425 1.00 96.25 189 ASP A CA 1
ATOM 1392 C C . ASP A 1 189 ? -8.657 5.699 4.156 1.00 96.25 189 ASP A C 1
ATOM 1394 O O . ASP A 1 189 ? -9.074 6.282 3.151 1.00 96.25 189 ASP A O 1
ATOM 1398 N N . GLY A 1 190 ? -7.473 5.080 4.148 1.00 94.12 190 GLY A N 1
ATOM 1399 C CA . GLY A 1 190 ? -6.680 4.808 2.948 1.00 94.12 190 GLY A CA 1
ATOM 1400 C C . GLY A 1 190 ? -5.732 5.932 2.521 1.00 94.12 190 GLY A C 1
ATOM 1401 O O . GLY A 1 190 ? -5.301 6.764 3.314 1.00 94.12 190 GLY A O 1
ATOM 1402 N N . CYS A 1 191 ? -5.350 5.938 1.239 1.00 92.38 191 CYS A N 1
ATOM 1403 C CA . CYS A 1 191 ? -4.277 6.798 0.722 1.00 92.38 191 CYS A CA 1
ATOM 1404 C C . CYS A 1 191 ? -4.559 8.311 0.825 1.00 92.38 191 CYS A C 1
ATOM 1406 O O . CYS A 1 191 ? -3.615 9.093 0.970 1.00 92.38 191 CYS A O 1
ATOM 1408 N N . PHE A 1 192 ? -5.832 8.713 0.837 1.00 92.69 192 PHE A N 1
ATOM 1409 C CA . PHE A 1 192 ? -6.288 10.100 1.004 1.00 92.69 192 PHE A CA 1
ATOM 1410 C C . PHE A 1 192 ? -6.856 10.357 2.404 1.00 92.69 192 PHE A C 1
ATOM 1412 O O . PHE A 1 192 ? -7.841 11.081 2.543 1.00 92.69 192 PHE A O 1
ATOM 1419 N N . SER A 1 193 ? -6.272 9.714 3.417 1.00 95.06 193 SER A N 1
ATOM 1420 C CA . SER A 1 193 ? -6.727 9.813 4.800 1.00 95.06 193 SER A CA 1
ATOM 1421 C C . SER A 1 193 ? -6.904 11.264 5.254 1.00 95.06 193 SER A C 1
ATOM 1423 O O . SER A 1 193 ? -5.992 12.081 5.092 1.00 95.06 193 SER A O 1
ATOM 1425 N N . LYS A 1 194 ? -8.071 11.572 5.837 1.00 94.38 194 LYS A N 1
ATOM 1426 C CA . LYS A 1 194 ? -8.383 12.898 6.400 1.00 94.38 194 LYS A CA 1
ATOM 1427 C C . LYS A 1 194 ? -7.658 13.109 7.730 1.00 94.38 194 LYS A C 1
ATOM 1429 O O . LYS A 1 194 ? -7.244 14.221 8.037 1.00 94.38 194 LYS A O 1
ATOM 1434 N N . PHE A 1 195 ? -7.491 12.031 8.490 1.00 94.00 195 PHE A N 1
ATOM 1435 C CA . PHE A 1 195 ? -6.978 12.055 9.860 1.00 94.00 195 PHE A CA 1
ATOM 1436 C C . PHE A 1 195 ? -5.458 11.910 9.942 1.00 94.00 195 PHE A C 1
ATOM 1438 O O . PHE A 1 195 ? -4.871 12.195 10.977 1.00 94.00 195 PHE A O 1
ATOM 1445 N N . ARG A 1 196 ? -4.788 11.507 8.853 1.00 93.06 196 ARG A N 1
ATOM 1446 C CA . ARG A 1 196 ? -3.339 11.253 8.849 1.00 93.06 196 ARG A CA 1
ATOM 1447 C C . ARG A 1 196 ? -2.517 12.379 9.471 1.00 93.06 196 ARG A C 1
ATOM 1449 O O . ARG A 1 196 ? -1.683 12.098 10.314 1.00 93.06 196 ARG A O 1
ATOM 1456 N N . LYS A 1 197 ? -2.746 13.631 9.061 1.00 90.94 197 LYS A N 1
ATOM 1457 C CA . LYS A 1 197 ? -1.960 14.784 9.538 1.00 90.94 197 LYS A CA 1
ATOM 1458 C C . LYS A 1 197 ? -2.159 15.087 11.025 1.00 90.94 197 LYS A C 1
ATOM 1460 O O . LYS A 1 197 ? -1.338 15.784 11.598 1.00 90.94 197 LYS A O 1
ATOM 1465 N N . GLN A 1 198 ? -3.252 14.602 11.613 1.00 90.56 198 GLN A N 1
ATOM 1466 C CA . GLN A 1 198 ? -3.526 14.761 13.037 1.00 90.56 198 GLN A CA 1
ATOM 1467 C C . GLN A 1 198 ? -2.691 13.789 13.877 1.00 90.56 198 GLN A C 1
ATOM 1469 O O . GLN A 1 198 ? -2.329 14.124 14.993 1.00 90.56 198 GLN A O 1
ATOM 1474 N N . TYR A 1 199 ? -2.376 12.610 13.333 1.00 91.06 199 TYR A N 1
ATOM 1475 C CA . TYR A 1 199 ? -1.782 11.505 14.096 1.00 91.06 199 TYR A CA 1
ATOM 1476 C C . TYR A 1 199 ? -0.378 11.114 13.658 1.00 91.06 199 TYR A C 1
ATOM 1478 O O . TYR A 1 199 ? 0.316 10.401 14.373 1.00 91.06 199 TYR A O 1
ATOM 1486 N N . LEU A 1 200 ? 0.046 11.543 12.471 1.00 88.69 200 LEU A N 1
ATOM 1487 C CA . LEU A 1 200 ? 1.343 11.214 11.903 1.00 88.69 200 LEU A CA 1
ATOM 1488 C C . LEU A 1 200 ? 2.061 12.488 11.457 1.00 88.69 200 LEU A C 1
ATOM 1490 O O . LEU A 1 200 ? 1.492 13.340 10.775 1.00 88.69 200 LEU A O 1
ATOM 1494 N N . ASN A 1 201 ? 3.351 12.563 11.779 1.00 83.62 201 ASN A N 1
ATOM 1495 C CA . ASN A 1 201 ? 4.228 13.700 11.487 1.00 83.62 201 ASN A CA 1
ATOM 1496 C C . ASN A 1 201 ? 4.990 13.577 10.151 1.00 83.62 201 ASN A C 1
ATOM 1498 O O . ASN A 1 201 ? 5.810 14.433 9.819 1.00 83.62 201 ASN A O 1
ATOM 1502 N N . LYS A 1 202 ? 4.758 12.505 9.383 1.00 83.88 202 LYS A N 1
ATOM 1503 C CA . LYS A 1 202 ? 5.418 12.269 8.093 1.00 83.88 202 LYS A CA 1
ATOM 1504 C C . LYS A 1 202 ? 4.559 12.759 6.934 1.00 83.88 202 LYS A C 1
ATOM 1506 O O . LYS A 1 202 ? 3.372 12.446 6.830 1.00 83.88 202 LYS A O 1
ATOM 1511 N N . GLU A 1 203 ? 5.193 13.487 6.024 1.00 86.12 203 GLU A N 1
ATOM 1512 C CA . GLU A 1 203 ? 4.541 13.977 4.817 1.00 86.12 203 GLU A CA 1
ATOM 1513 C C . GLU A 1 203 ? 4.486 12.922 3.711 1.00 86.12 203 GLU A C 1
ATOM 1515 O O . GLU A 1 203 ? 5.303 12.002 3.624 1.00 86.12 203 GLU A O 1
ATOM 1520 N N . VAL A 1 204 ? 3.491 13.081 2.840 1.00 89.69 204 VAL A N 1
ATOM 1521 C CA . VAL A 1 204 ? 3.315 12.248 1.654 1.00 89.69 204 VAL A CA 1
ATOM 1522 C C . VAL A 1 204 ? 4.078 12.868 0.501 1.00 89.69 204 VAL A C 1
ATOM 1524 O O . VAL A 1 204 ? 3.832 14.020 0.149 1.00 89.69 204 VAL A O 1
ATOM 1527 N N . THR A 1 205 ? 4.914 12.078 -0.159 1.00 89.12 205 THR A N 1
ATOM 1528 C CA . THR A 1 205 ? 5.551 12.478 -1.414 1.00 89.12 205 THR A CA 1
ATOM 1529 C C . THR A 1 205 ? 4.902 11.749 -2.584 1.00 89.12 205 THR A C 1
ATOM 1531 O O . THR A 1 205 ? 4.503 10.593 -2.465 1.00 89.12 205 THR A O 1
ATOM 1534 N N . VAL A 1 206 ? 4.747 12.427 -3.721 1.00 89.50 206 VAL A N 1
ATOM 1535 C CA . VAL A 1 206 ? 4.195 11.834 -4.949 1.00 89.50 206 VAL A CA 1
ATOM 1536 C C . VAL A 1 206 ? 5.317 11.734 -5.971 1.00 89.50 206 VAL A C 1
ATOM 1538 O O . VAL A 1 206 ? 5.862 12.752 -6.387 1.00 89.50 206 VAL A O 1
ATOM 1541 N N . SER A 1 207 ? 5.665 10.510 -6.364 1.00 84.75 207 SER A N 1
ATOM 1542 C CA . SER A 1 207 ? 6.775 10.252 -7.291 1.00 84.75 207 SER A CA 1
ATOM 1543 C C . SER A 1 207 ? 6.330 10.293 -8.757 1.00 84.75 207 SER A C 1
ATOM 1545 O O . SER A 1 207 ? 7.052 10.786 -9.624 1.00 84.75 207 SER A O 1
ATOM 1547 N N . SER A 1 208 ? 5.130 9.787 -9.037 1.00 92.56 208 SER A N 1
ATOM 1548 C CA . SER A 1 208 ? 4.548 9.698 -10.379 1.00 92.56 208 SER A CA 1
ATOM 1549 C C . SER A 1 208 ? 3.034 9.524 -10.307 1.00 92.56 208 SER A C 1
ATOM 1551 O O . SER A 1 208 ? 2.430 9.609 -9.235 1.00 92.56 208 SER A O 1
ATOM 1553 N N . HIS A 1 209 ? 2.404 9.302 -11.456 1.00 95.06 209 HIS A N 1
ATOM 1554 C CA . HIS A 1 209 ? 0.986 8.997 -11.567 1.00 95.06 209 HIS A CA 1
ATOM 1555 C C . HIS A 1 209 ? 0.785 7.764 -12.442 1.00 95.06 209 HIS A C 1
ATOM 1557 O O . HIS A 1 209 ? 1.338 7.686 -13.537 1.00 95.06 209 HIS A O 1
ATOM 1563 N N . PHE A 1 210 ? -0.075 6.846 -12.008 1.00 95.88 210 PHE A N 1
ATOM 1564 C CA . PHE A 1 210 ? -0.574 5.789 -12.875 1.00 95.88 210 PHE A CA 1
ATOM 1565 C C . PHE A 1 210 ? -1.815 6.231 -13.626 1.00 95.88 210 PHE A C 1
ATOM 1567 O O . PHE A 1 210 ? -2.760 6.728 -13.017 1.00 95.88 210 PHE A O 1
ATOM 1574 N N . VAL A 1 211 ? -1.839 5.972 -14.931 1.00 96.56 211 VAL A N 1
ATOM 1575 C CA . VAL A 1 211 ? -3.015 6.117 -15.792 1.00 96.56 211 VAL A CA 1
ATOM 1576 C C . VAL A 1 211 ? -3.490 4.739 -16.229 1.00 96.56 211 VAL A C 1
ATOM 1578 O O . VAL A 1 211 ? -2.738 3.982 -16.840 1.00 96.56 211 VAL A O 1
ATOM 1581 N N . GLY A 1 212 ? -4.732 4.403 -15.885 1.00 95.75 212 GLY A N 1
ATOM 1582 C CA . GLY A 1 212 ? -5.293 3.069 -16.072 1.00 95.75 212 GLY A CA 1
ATOM 1583 C C . GLY A 1 212 ? -6.354 2.992 -17.162 1.00 95.75 212 GLY A C 1
ATOM 1584 O O . GLY A 1 212 ? -7.257 3.827 -17.197 1.00 95.75 212 GLY A O 1
ATOM 1585 N N . LEU A 1 213 ? -6.283 1.945 -17.991 1.00 96.00 213 LEU A N 1
ATOM 1586 C CA . LEU A 1 213 ? -7.320 1.560 -18.963 1.00 96.00 213 LEU A CA 1
ATOM 1587 C C . LEU A 1 213 ? -7.642 0.066 -18.850 1.00 96.00 213 LEU A C 1
ATOM 1589 O O . LEU A 1 213 ? -6.894 -0.676 -18.202 1.00 96.00 213 LEU A O 1
ATOM 1593 N N . ILE A 1 214 ? -8.749 -0.376 -19.450 1.00 96.31 214 ILE A N 1
ATOM 1594 C CA . ILE A 1 214 ? -9.090 -1.797 -19.563 1.00 96.31 214 ILE A CA 1
ATOM 1595 C C . ILE A 1 214 ? -8.995 -2.213 -21.029 1.00 96.31 214 ILE A C 1
ATOM 1597 O O . ILE A 1 214 ? -9.731 -1.738 -21.888 1.00 96.31 214 ILE A O 1
ATOM 1601 N N . LEU A 1 215 ? -8.087 -3.138 -21.321 1.00 96.50 215 LEU A N 1
ATOM 1602 C CA . LEU A 1 215 ? -7.960 -3.726 -22.646 1.00 96.50 215 LEU A CA 1
ATOM 1603 C C . LEU A 1 215 ? -8.780 -5.011 -22.713 1.00 96.50 215 LEU A C 1
ATOM 1605 O O . LEU A 1 215 ? -8.729 -5.831 -21.797 1.00 96.50 215 LEU A O 1
ATOM 1609 N N . LYS A 1 216 ? -9.509 -5.201 -23.812 1.00 95.56 216 LYS A N 1
ATOM 1610 C CA . LYS A 1 216 ? -10.318 -6.404 -24.040 1.00 95.56 216 LYS A CA 1
ATOM 1611 C C . LYS A 1 216 ? -9.598 -7.383 -24.953 1.00 95.56 216 LYS A C 1
ATOM 1613 O O . LYS A 1 216 ? -9.017 -6.965 -25.956 1.00 95.56 216 LYS A O 1
ATOM 1618 N N . ASP A 1 217 ? -9.671 -8.663 -24.597 1.00 90.69 217 ASP A N 1
ATOM 1619 C CA . ASP A 1 217 ? -9.214 -9.797 -25.407 1.00 90.69 217 ASP A CA 1
ATOM 1620 C C . ASP A 1 217 ? -7.729 -9.706 -25.817 1.00 90.69 217 ASP A C 1
ATOM 1622 O O . ASP A 1 217 ? -7.340 -10.046 -26.936 1.00 90.69 217 ASP A O 1
ATOM 1626 N N . VAL A 1 218 ? -6.880 -9.219 -24.902 1.00 93.38 218 VAL A N 1
ATOM 1627 C CA . VAL A 1 218 ? -5.424 -9.146 -25.102 1.00 93.38 218 VAL A CA 1
ATOM 1628 C C . VAL A 1 218 ? -4.772 -10.461 -24.706 1.00 93.38 218 VAL A C 1
ATOM 1630 O O . VAL A 1 218 ? -4.931 -10.924 -23.578 1.00 93.38 218 VAL A O 1
ATOM 1633 N N . VAL A 1 219 ? -3.944 -10.999 -25.600 1.00 89.69 219 VAL A N 1
ATOM 1634 C CA . VAL A 1 219 ? -3.061 -12.130 -25.303 1.00 89.69 219 VAL A CA 1
ATOM 1635 C C . VAL A 1 219 ? -1.661 -11.602 -24.990 1.00 89.69 219 VAL A C 1
ATOM 1637 O O . VAL A 1 219 ? -1.006 -10.991 -25.839 1.00 89.69 219 VAL A O 1
ATOM 1640 N N . LEU A 1 220 ? -1.216 -11.827 -23.755 1.00 90.69 220 LEU A N 1
ATOM 1641 C CA . LEU A 1 220 ? 0.140 -11.518 -23.297 1.00 90.69 220 LEU A CA 1
ATOM 1642 C C . LEU A 1 220 ? 1.021 -12.780 -23.340 1.00 90.69 220 LEU A C 1
ATOM 1644 O O . LEU A 1 220 ? 0.476 -13.884 -23.275 1.00 90.69 220 LEU A O 1
ATOM 1648 N N . PRO A 1 221 ? 2.363 -12.650 -23.418 1.00 91.19 221 PRO A N 1
ATOM 1649 C CA . PRO A 1 221 ? 3.269 -13.791 -23.620 1.00 91.19 221 PRO A CA 1
ATOM 1650 C C . PRO A 1 221 ? 3.148 -14.908 -22.576 1.00 91.19 221 PRO A C 1
ATOM 1652 O O . PRO A 1 221 ? 3.367 -16.074 -22.885 1.00 91.19 221 PRO A O 1
ATOM 1655 N N . TYR A 1 222 ? 2.774 -14.549 -21.346 1.00 95.00 222 TYR A N 1
ATOM 1656 C CA . TYR A 1 222 ? 2.612 -15.484 -20.235 1.00 95.00 222 TYR A CA 1
ATOM 1657 C C . TYR A 1 222 ? 1.191 -15.349 -19.674 1.00 95.00 222 TYR A C 1
ATOM 1659 O O . TYR A 1 222 ? 0.920 -14.385 -18.954 1.00 95.00 222 TYR A O 1
ATOM 1667 N N . PRO A 1 223 ? 0.264 -16.264 -20.003 1.00 93.06 223 PRO A N 1
ATOM 1668 C CA . PRO A 1 223 ? -1.084 -16.268 -19.433 1.00 93.06 223 PRO A CA 1
ATOM 1669 C C . PRO A 1 223 ? -1.030 -16.323 -17.907 1.00 93.06 223 PRO A C 1
ATOM 1671 O O . PRO A 1 223 ? -0.130 -16.961 -17.363 1.00 93.06 223 PRO A O 1
ATOM 1674 N N . ASN A 1 224 ? -1.971 -15.686 -17.202 1.00 95.50 224 ASN A N 1
ATOM 1675 C CA . ASN A 1 224 ? -2.018 -15.721 -15.732 1.00 95.50 224 ASN A CA 1
ATOM 1676 C C . ASN A 1 224 ? -0.758 -15.158 -15.041 1.00 95.50 224 ASN A C 1
ATOM 1678 O O . ASN A 1 224 ? -0.405 -15.584 -13.945 1.00 95.50 224 ASN A O 1
ATOM 1682 N N . HIS A 1 225 ? -0.060 -14.211 -15.665 1.00 96.44 225 HIS A N 1
ATOM 1683 C CA . HIS A 1 225 ? 1.071 -13.495 -15.067 1.00 96.44 225 HIS A CA 1
ATOM 1684 C C . HIS A 1 225 ? 0.816 -11.988 -15.122 1.00 96.44 225 HIS A C 1
ATOM 1686 O O . HIS A 1 225 ? 0.053 -11.514 -15.966 1.00 96.44 225 HIS A O 1
ATOM 1692 N N . GLY A 1 226 ? 1.446 -11.237 -14.219 1.00 96.56 226 GLY A N 1
ATOM 1693 C CA . GLY A 1 226 ? 1.618 -9.801 -14.421 1.00 96.56 226 GLY A CA 1
ATOM 1694 C C . GLY A 1 226 ? 2.751 -9.535 -15.406 1.00 96.56 226 GLY A C 1
ATOM 1695 O O . GLY A 1 226 ? 3.667 -10.339 -15.535 1.00 96.56 226 GLY A O 1
ATOM 1696 N N . HIS A 1 227 ? 2.739 -8.401 -16.086 1.00 96.62 227 HIS A N 1
ATOM 1697 C CA . HIS A 1 227 ? 3.773 -8.031 -17.045 1.00 96.62 227 HIS A CA 1
ATOM 1698 C C . HIS A 1 227 ? 4.296 -6.646 -16.726 1.00 96.62 227 HIS A C 1
ATOM 1700 O O . HIS A 1 227 ? 3.517 -5.707 -16.584 1.00 96.62 227 HIS A O 1
ATOM 1706 N N . VAL A 1 228 ? 5.617 -6.533 -16.629 1.00 96.06 228 VAL A N 1
ATOM 1707 C CA . VAL A 1 228 ? 6.328 -5.259 -16.532 1.00 96.06 228 VAL A CA 1
ATOM 1708 C C . VAL A 1 228 ? 6.958 -4.997 -17.890 1.00 96.06 228 VAL A C 1
ATOM 1710 O O . VAL A 1 228 ? 7.837 -5.738 -18.326 1.00 96.06 228 VAL A O 1
ATOM 1713 N N . ILE A 1 229 ? 6.492 -3.960 -18.573 1.00 95.56 229 ILE A N 1
ATOM 1714 C CA . ILE A 1 229 ? 7.032 -3.525 -19.858 1.00 95.56 229 ILE A CA 1
ATOM 1715 C C . ILE A 1 229 ? 8.005 -2.386 -19.575 1.00 95.56 229 ILE A C 1
ATOM 1717 O O . ILE A 1 229 ? 7.597 -1.297 -19.163 1.00 95.56 229 ILE A O 1
ATOM 1721 N N . LEU A 1 230 ? 9.294 -2.657 -19.774 1.00 93.38 230 LEU A N 1
ATOM 1722 C CA . LEU A 1 230 ? 10.368 -1.687 -19.614 1.00 93.38 230 LEU A CA 1
ATOM 1723 C C . LEU A 1 230 ? 10.413 -0.795 -20.855 1.00 93.38 230 LEU A C 1
ATOM 1725 O O . LEU A 1 230 ? 10.872 -1.216 -21.916 1.00 93.38 230 LEU A O 1
ATOM 1729 N N . MET A 1 231 ? 9.926 0.435 -20.714 1.00 90.25 231 MET A N 1
ATOM 1730 C CA . MET A 1 231 ? 9.940 1.447 -21.769 1.00 90.25 231 MET A CA 1
ATOM 1731 C C . MET A 1 231 ? 10.554 2.752 -21.259 1.00 90.25 231 MET A C 1
ATOM 1733 O O . MET A 1 231 ? 10.879 2.879 -20.078 1.00 90.25 231 MET A O 1
ATOM 1737 N N . THR A 1 232 ? 10.692 3.728 -22.152 1.00 86.88 232 THR A N 1
ATOM 1738 C CA . THR A 1 232 ? 11.187 5.067 -21.816 1.00 86.88 232 THR A CA 1
ATOM 1739 C C . THR A 1 232 ? 10.047 6.085 -21.965 1.00 86.88 232 THR A C 1
ATOM 1741 O O . THR A 1 232 ? 9.359 6.069 -22.989 1.00 86.88 232 THR A O 1
ATOM 1744 N N . PRO A 1 233 ? 9.829 6.995 -20.995 1.00 86.81 233 PRO A N 1
ATOM 1745 C CA . PRO A 1 233 ? 10.650 7.232 -19.801 1.00 86.81 233 PRO A CA 1
ATOM 1746 C C . PRO A 1 233 ? 10.371 6.295 -18.613 1.00 86.81 233 PRO A C 1
ATOM 1748 O O . PRO A 1 233 ? 11.136 6.314 -17.656 1.00 86.81 233 PRO A O 1
ATOM 1751 N N . SER A 1 234 ? 9.283 5.519 -18.617 1.00 90.31 234 SER A N 1
ATOM 1752 C CA . SER A 1 234 ? 8.770 4.886 -17.386 1.00 90.31 234 SER A CA 1
ATOM 1753 C C . SER A 1 234 ? 8.012 3.599 -17.681 1.00 90.31 234 SER A C 1
ATOM 1755 O O . SER A 1 234 ? 7.456 3.484 -18.767 1.00 90.31 234 SER A O 1
ATOM 1757 N N . PRO A 1 235 ? 7.949 2.626 -16.757 1.00 94.00 235 PRO A N 1
ATOM 1758 C CA . PRO A 1 235 ? 7.386 1.310 -17.049 1.00 94.00 235 PRO A CA 1
ATOM 1759 C C . PRO A 1 235 ? 5.857 1.317 -17.233 1.00 94.00 235 PRO A C 1
ATOM 1761 O O . PRO A 1 235 ? 5.139 2.147 -16.677 1.00 94.00 235 PRO A O 1
ATOM 1764 N N . VAL A 1 236 ? 5.345 0.308 -17.946 1.00 96.50 236 VAL A N 1
ATOM 1765 C CA . VAL A 1 236 ? 3.915 -0.054 -17.952 1.00 96.50 236 VAL A CA 1
ATOM 1766 C C . VAL A 1 236 ? 3.714 -1.388 -17.264 1.00 96.50 236 VAL A C 1
ATOM 1768 O O . VAL A 1 236 ? 4.477 -2.329 -17.476 1.00 96.50 236 VAL A O 1
ATOM 1771 N N . LEU A 1 237 ? 2.632 -1.487 -16.499 1.00 97.06 237 LEU A N 1
ATOM 1772 C CA . LEU A 1 237 ? 2.145 -2.752 -15.974 1.00 97.06 237 LEU A CA 1
ATOM 1773 C C . LEU A 1 237 ? 0.948 -3.247 -16.771 1.00 97.06 237 LEU A C 1
ATOM 1775 O O . LEU A 1 237 ? 0.045 -2.472 -17.088 1.00 97.06 237 LEU A O 1
ATOM 1779 N N . MET A 1 238 ? 0.904 -4.550 -17.027 1.00 97.38 238 MET A N 1
ATOM 1780 C CA . MET A 1 238 ? -0.277 -5.219 -17.563 1.00 97.38 238 MET A CA 1
ATOM 1781 C C . MET A 1 238 ? -0.594 -6.481 -16.773 1.00 97.38 238 MET A C 1
ATOM 1783 O O . MET A 1 238 ? 0.312 -7.208 -16.389 1.00 97.38 238 MET A O 1
ATOM 1787 N N . TYR A 1 239 ? -1.866 -6.753 -16.510 1.00 96.81 239 TYR A N 1
ATOM 1788 C CA . TYR A 1 239 ? -2.297 -8.001 -15.874 1.00 96.81 239 TYR A CA 1
ATOM 1789 C C . TYR A 1 239 ? -3.788 -8.236 -16.107 1.00 96.81 239 TYR A C 1
ATOM 1791 O O . TYR A 1 239 ? -4.577 -7.294 -16.193 1.00 96.81 239 TYR A O 1
ATOM 1799 N N . GLN A 1 240 ? -4.187 -9.501 -16.213 1.00 96.75 240 GLN A N 1
ATOM 1800 C CA . GLN A 1 240 ? -5.596 -9.871 -16.364 1.00 96.75 240 GLN A CA 1
ATOM 1801 C C . GLN A 1 240 ? -6.352 -9.626 -15.056 1.00 96.75 240 GLN A C 1
ATOM 1803 O O . GLN A 1 240 ? -5.870 -10.018 -13.998 1.00 96.75 240 GLN A O 1
ATOM 1808 N N . ILE A 1 241 ? -7.525 -9.000 -15.118 1.00 96.50 241 ILE A N 1
ATOM 1809 C CA . ILE A 1 241 ? -8.407 -8.748 -13.959 1.00 96.50 241 ILE A CA 1
ATOM 1810 C C . ILE A 1 241 ? -9.744 -9.494 -14.064 1.00 96.50 241 ILE A C 1
ATOM 1812 O O . ILE A 1 241 ? -10.483 -9.572 -13.084 1.00 96.50 241 ILE A O 1
ATOM 1816 N N . SER A 1 242 ? -10.026 -10.048 -15.244 1.00 95.56 242 SER A N 1
ATOM 1817 C CA . SER A 1 242 ? -11.137 -10.948 -15.547 1.00 95.56 242 SER A CA 1
ATOM 1818 C C . SER A 1 242 ? -10.731 -11.857 -16.714 1.00 95.56 242 SER A C 1
ATOM 1820 O O . SER A 1 242 ? -9.626 -11.735 -17.255 1.00 95.56 242 SER A O 1
ATOM 1822 N N . LYS A 1 243 ? -11.599 -12.781 -17.134 1.00 92.38 243 LYS A N 1
ATOM 1823 C CA . LYS A 1 243 ? -11.308 -13.690 -18.263 1.00 92.38 243 LYS A CA 1
ATOM 1824 C C . LYS A 1 243 ? -11.115 -12.970 -19.598 1.00 92.38 243 LYS A C 1
ATOM 1826 O O . LYS A 1 243 ? -10.446 -13.506 -20.477 1.00 92.38 243 LYS A O 1
ATOM 1831 N N . THR A 1 244 ? -11.704 -11.786 -19.754 1.00 93.75 244 THR A N 1
ATOM 1832 C CA . THR A 1 244 ? -11.69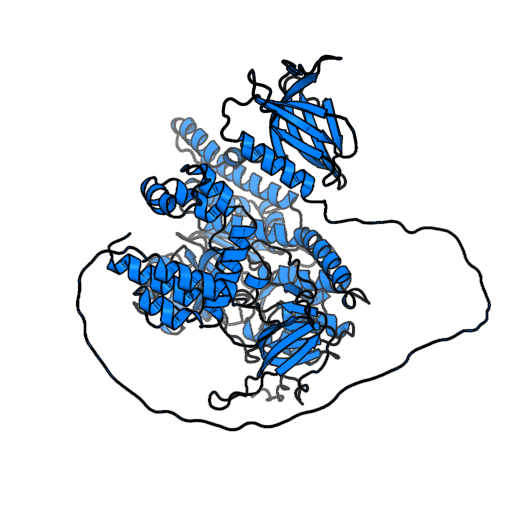2 -11.011 -21.006 1.00 93.75 244 THR A CA 1
ATOM 1833 C C . THR A 1 244 ? -11.018 -9.650 -20.865 1.00 93.75 244 THR A C 1
ATOM 1835 O O . THR A 1 244 ? -10.778 -8.984 -21.871 1.00 93.75 244 THR A O 1
ATOM 1838 N N . GLU A 1 245 ? -10.727 -9.208 -19.639 1.00 96.06 245 GLU A N 1
ATOM 1839 C CA . GLU A 1 245 ? -10.233 -7.860 -19.357 1.00 96.06 245 GLU A CA 1
ATOM 1840 C C . GLU A 1 245 ? -8.821 -7.882 -18.772 1.00 96.06 245 GLU A C 1
ATOM 1842 O O . GLU A 1 245 ? -8.525 -8.559 -17.783 1.00 96.06 245 GLU A O 1
ATOM 1847 N N . THR A 1 246 ? -7.959 -7.066 -19.371 1.00 97.12 246 THR A N 1
ATOM 1848 C CA . THR A 1 246 ? -6.572 -6.850 -18.971 1.00 97.12 246 THR A CA 1
ATOM 1849 C C . THR A 1 246 ? -6.398 -5.396 -18.569 1.00 97.12 246 THR A C 1
ATOM 1851 O O . THR A 1 246 ? -6.564 -4.488 -19.385 1.00 97.12 246 THR A O 1
ATOM 1854 N N . ARG A 1 247 ? -6.031 -5.158 -17.311 1.00 97.31 247 ARG A N 1
ATOM 1855 C CA . ARG A 1 247 ? -5.624 -3.836 -16.844 1.00 97.31 247 ARG A CA 1
ATOM 1856 C C . ARG A 1 247 ? -4.305 -3.468 -17.506 1.00 97.31 247 ARG A C 1
ATOM 1858 O O . ARG A 1 247 ? -3.373 -4.268 -17.505 1.00 97.31 247 ARG A O 1
ATOM 1865 N N . ILE A 1 248 ? -4.218 -2.240 -18.004 1.00 97.50 248 ILE A N 1
ATOM 1866 C CA . ILE A 1 248 ? -2.953 -1.572 -18.307 1.00 97.50 248 ILE A CA 1
ATOM 1867 C C . ILE A 1 248 ? -2.800 -0.364 -17.380 1.00 97.50 248 ILE A C 1
ATOM 1869 O O . ILE A 1 248 ? -3.752 0.399 -17.218 1.00 97.50 248 ILE A O 1
ATOM 1873 N N . LEU A 1 249 ? -1.629 -0.209 -16.759 1.00 97.31 249 LEU A N 1
ATOM 1874 C CA . LEU A 1 249 ? -1.246 0.955 -15.958 1.00 97.31 249 LEU A CA 1
ATOM 1875 C C . LEU A 1 249 ? 0.012 1.580 -16.553 1.00 97.31 249 LEU A C 1
ATOM 1877 O O . LEU A 1 249 ? 1.063 0.944 -16.594 1.00 97.31 249 LEU A O 1
ATOM 1881 N N . VAL A 1 250 ? -0.115 2.824 -17.000 1.00 96.75 250 VAL A N 1
ATOM 1882 C CA . VAL A 1 250 ? 0.978 3.632 -17.541 1.00 96.75 250 VAL A CA 1
ATOM 1883 C C . VAL A 1 250 ? 1.523 4.528 -16.448 1.00 96.75 250 VAL A C 1
ATOM 1885 O O . VAL A 1 250 ? 0.778 5.354 -15.922 1.00 96.75 250 VAL A O 1
ATOM 1888 N N . ASP A 1 251 ? 2.803 4.369 -16.116 1.00 95.38 251 ASP A N 1
ATOM 1889 C CA . ASP A 1 251 ? 3.506 5.306 -15.247 1.00 95.38 251 ASP A CA 1
ATOM 1890 C C . ASP A 1 251 ? 3.845 6.596 -15.991 1.00 95.38 251 ASP A C 1
ATOM 1892 O O . ASP A 1 251 ? 4.368 6.565 -17.105 1.00 95.38 251 ASP A O 1
ATOM 1896 N N . ILE A 1 252 ? 3.526 7.731 -15.373 1.00 94.62 252 ILE A N 1
ATOM 1897 C CA . ILE A 1 252 ? 3.877 9.056 -15.873 1.00 94.62 252 ILE A CA 1
ATOM 1898 C C . ILE A 1 252 ? 4.595 9.821 -14.753 1.00 94.62 252 ILE A C 1
ATOM 1900 O O . ILE A 1 252 ? 3.948 10.213 -13.772 1.00 94.62 252 ILE A O 1
ATOM 1904 N N . PRO A 1 253 ? 5.912 10.050 -14.875 1.00 89.75 253 PRO A N 1
ATOM 1905 C CA . PRO A 1 253 ? 6.712 10.698 -13.853 1.00 89.75 253 PRO A CA 1
ATOM 1906 C C . PRO A 1 253 ? 6.462 12.205 -13.861 1.00 89.75 253 PRO A C 1
ATOM 1908 O O . PRO A 1 253 ? 6.189 12.817 -14.898 1.00 89.75 253 PRO A O 1
ATOM 1911 N N . GLY A 1 254 ? 6.568 12.822 -12.685 1.00 85.75 254 GLY A N 1
ATOM 1912 C CA . GLY A 1 254 ? 6.355 14.258 -12.528 1.00 85.75 254 GLY A CA 1
ATOM 1913 C C . GLY A 1 254 ? 4.900 14.688 -12.749 1.00 85.75 254 GLY A C 1
ATOM 1914 O O . GLY A 1 254 ? 3.954 14.039 -12.289 1.00 85.75 254 GLY A O 1
ATOM 1915 N N . LYS A 1 255 ? 4.714 15.843 -13.403 1.00 87.44 255 LYS A N 1
ATOM 1916 C CA . LYS A 1 255 ? 3.394 16.465 -13.568 1.00 87.44 255 LYS A CA 1
ATOM 1917 C C . LYS A 1 255 ? 2.564 15.719 -14.611 1.00 87.44 255 LYS A C 1
ATOM 1919 O O . LYS A 1 255 ? 2.933 15.658 -15.781 1.00 87.44 255 LYS A O 1
ATOM 1924 N N . LEU A 1 256 ? 1.393 15.240 -14.193 1.00 91.19 256 LEU A N 1
ATOM 1925 C CA . LEU A 1 256 ? 0.442 14.573 -15.076 1.00 91.19 256 LEU A CA 1
ATOM 1926 C C . LEU A 1 256 ? -0.016 15.516 -16.215 1.00 91.19 256 LEU A C 1
ATOM 1928 O O . LEU A 1 256 ? -0.481 16.629 -15.934 1.00 91.19 256 LEU A O 1
ATOM 1932 N N . PRO A 1 257 ? 0.072 15.095 -17.492 1.00 92.19 257 PRO A N 1
ATOM 1933 C CA . PRO A 1 257 ? -0.491 15.842 -18.611 1.00 92.19 257 PRO A CA 1
ATOM 1934 C C . PRO A 1 257 ? -2.003 16.057 -18.457 1.00 92.19 257 PRO A C 1
ATOM 1936 O O . PRO A 1 257 ? -2.723 15.187 -17.967 1.00 92.19 257 PRO A O 1
ATOM 1939 N N . SER A 1 258 ? -2.508 17.209 -18.904 1.00 90.75 258 SER A N 1
ATOM 1940 C CA . SER A 1 258 ? -3.928 17.539 -18.739 1.00 90.75 258 SER A CA 1
ATOM 1941 C C . SER A 1 258 ? -4.838 16.665 -19.609 1.00 90.75 258 SER A C 1
ATOM 1943 O O . SER A 1 258 ? -4.591 16.457 -20.800 1.00 90.75 258 SER A O 1
ATOM 1945 N N . VAL A 1 259 ? -5.934 16.196 -19.005 1.00 88.50 259 VAL A N 1
ATOM 1946 C CA . VAL A 1 259 ? -7.024 15.498 -19.700 1.00 88.50 259 VAL A CA 1
ATOM 1947 C C . VAL A 1 259 ? -7.853 16.478 -20.532 1.00 88.50 259 VAL A C 1
ATOM 1949 O O . VAL A 1 259 ? -8.188 16.172 -21.672 1.00 88.50 259 VAL A O 1
ATOM 1952 N N . SER A 1 260 ? -8.152 17.670 -20.000 1.00 87.44 260 SER A N 1
ATOM 1953 C CA . SER A 1 260 ? -9.061 18.635 -20.640 1.00 87.44 260 SER A CA 1
ATOM 1954 C C . SER A 1 260 ? -8.511 19.213 -21.943 1.00 87.44 260 SER A C 1
ATOM 1956 O O . SER A 1 260 ? -9.279 19.527 -22.845 1.00 87.44 260 SER A O 1
ATOM 1958 N N . THR A 1 261 ? -7.187 19.319 -22.067 1.00 90.50 261 THR A N 1
ATOM 1959 C CA . THR A 1 261 ? -6.524 19.804 -23.287 1.00 90.50 261 THR A CA 1
ATOM 1960 C C . THR A 1 261 ? -6.241 18.689 -24.297 1.00 90.50 261 THR A C 1
ATOM 1962 O O . THR A 1 261 ? -5.667 18.953 -25.349 1.00 90.50 261 THR A O 1
ATOM 1965 N N . GLY A 1 262 ? -6.566 17.431 -23.975 1.00 90.50 262 GLY A N 1
ATOM 1966 C CA . GLY A 1 262 ? -6.193 16.265 -24.780 1.00 90.50 262 GLY A CA 1
ATOM 1967 C C . GLY A 1 262 ? -4.703 15.899 -24.718 1.00 90.50 262 GLY A C 1
ATOM 1968 O O . GLY A 1 262 ? -4.290 14.932 -25.359 1.00 90.50 262 GLY A O 1
ATOM 1969 N N . ALA A 1 263 ? -3.889 16.613 -23.930 1.00 93.75 263 ALA A N 1
ATOM 1970 C CA . ALA A 1 263 ? -2.450 16.370 -23.824 1.00 93.75 263 ALA A CA 1
ATOM 1971 C C . ALA A 1 263 ? -2.133 14.965 -23.292 1.00 93.75 263 ALA A C 1
ATOM 1973 O O . ALA A 1 263 ? -1.229 14.311 -23.809 1.00 93.75 263 ALA A O 1
ATOM 1974 N N . LEU A 1 264 ? -2.904 14.470 -22.315 1.00 94.44 264 LEU A N 1
ATOM 1975 C CA . LEU A 1 264 ? -2.731 13.107 -21.809 1.00 94.44 264 LEU A CA 1
ATOM 1976 C C . LEU A 1 264 ? -2.985 12.062 -22.891 1.00 94.44 264 LEU A C 1
ATOM 1978 O O . LEU A 1 264 ? -2.175 11.159 -23.079 1.00 94.44 264 LEU A O 1
ATOM 1982 N N . ARG A 1 265 ? -4.078 12.211 -23.642 1.00 94.25 265 ARG A N 1
ATOM 1983 C CA . ARG A 1 265 ? -4.391 11.311 -24.752 1.00 94.25 265 ARG A CA 1
ATOM 1984 C C . ARG A 1 265 ? -3.278 11.333 -25.801 1.00 94.25 265 ARG A C 1
ATOM 1986 O O . ARG A 1 265 ? -2.786 10.277 -26.180 1.00 94.25 265 ARG A O 1
ATOM 1993 N N . SER A 1 266 ? -2.820 12.523 -26.195 1.00 94.88 266 SER A N 1
ATOM 1994 C CA . SER A 1 266 ? -1.718 12.656 -27.152 1.00 94.88 266 SER A CA 1
ATOM 1995 C C . SER A 1 266 ? -0.417 12.032 -26.641 1.00 94.88 266 SER A C 1
ATOM 1997 O O . SER A 1 266 ? 0.350 11.526 -27.455 1.00 94.88 266 SER A O 1
ATOM 1999 N N . TYR A 1 267 ? -0.140 12.079 -25.336 1.00 95.25 267 TYR A N 1
ATOM 2000 C CA . TYR A 1 267 ? 1.026 11.418 -24.747 1.00 95.25 267 TYR A CA 1
ATOM 2001 C C . TYR A 1 267 ? 0.909 9.890 -24.846 1.00 95.25 267 TYR A C 1
ATOM 2003 O O . TYR A 1 267 ? 1.847 9.224 -25.280 1.00 95.25 267 TYR A O 1
ATOM 2011 N N . LEU A 1 268 ? -0.263 9.335 -24.523 1.00 95.94 268 LEU A N 1
ATOM 2012 C CA . LEU A 1 268 ? -0.526 7.898 -24.637 1.00 95.94 268 LEU A CA 1
ATOM 2013 C C . LEU A 1 268 ? -0.414 7.405 -26.092 1.00 95.94 268 LEU A C 1
ATOM 2015 O O . LEU A 1 268 ? 0.183 6.360 -26.340 1.00 95.94 268 LEU A O 1
ATOM 2019 N N . GLU A 1 269 ? -0.924 8.170 -27.058 1.00 95.38 269 GLU A N 1
ATOM 2020 C CA . GLU A 1 269 ? -0.890 7.816 -28.485 1.00 95.38 269 GLU A CA 1
ATOM 2021 C C . GLU A 1 269 ? 0.498 7.972 -29.126 1.00 95.38 269 GLU A C 1
ATOM 2023 O O . GLU A 1 269 ? 0.886 7.156 -29.958 1.00 95.38 269 GLU A O 1
ATOM 2028 N N . LYS A 1 270 ? 1.259 9.015 -28.770 1.00 95.19 270 LYS A N 1
ATOM 2029 C CA . LYS A 1 270 ? 2.543 9.311 -29.432 1.00 95.19 270 LYS A CA 1
ATOM 2030 C C . LYS A 1 270 ? 3.746 8.692 -28.733 1.00 95.19 270 LYS A C 1
ATOM 2032 O O . LYS A 1 270 ? 4.698 8.316 -29.407 1.00 95.19 270 LYS A O 1
ATOM 2037 N N . THR A 1 271 ? 3.714 8.599 -27.405 1.00 94.00 271 THR A N 1
ATOM 2038 C CA . THR A 1 271 ? 4.864 8.155 -26.605 1.00 94.00 271 THR A CA 1
ATOM 2039 C C . THR A 1 271 ? 4.732 6.694 -26.196 1.00 94.00 271 THR A C 1
ATOM 2041 O O . THR A 1 271 ? 5.684 5.933 -26.338 1.00 94.00 271 THR A O 1
ATOM 2044 N N . ILE A 1 272 ? 3.559 6.285 -25.702 1.00 95.38 272 ILE A N 1
ATOM 2045 C CA . ILE A 1 272 ? 3.373 4.956 -25.097 1.00 95.38 272 ILE A CA 1
ATOM 2046 C C . ILE A 1 272 ? 3.027 3.905 -26.149 1.00 95.38 272 ILE A C 1
ATOM 2048 O O . ILE A 1 272 ? 3.692 2.875 -26.230 1.00 95.38 272 ILE A O 1
ATOM 2052 N N . TYR A 1 273 ? 2.025 4.174 -26.989 1.00 96.06 273 TYR A N 1
ATOM 2053 C CA . TYR A 1 273 ? 1.529 3.235 -28.000 1.00 96.06 273 TYR A CA 1
ATOM 2054 C C . TYR A 1 273 ? 2.627 2.581 -28.869 1.00 96.06 273 TYR A C 1
ATOM 2056 O O . TYR A 1 273 ? 2.602 1.353 -28.982 1.00 96.06 273 TYR A O 1
ATOM 2064 N N . PRO A 1 274 ? 3.620 3.313 -29.428 1.00 94.81 274 PRO A N 1
ATOM 2065 C CA . PRO A 1 274 ? 4.638 2.706 -30.293 1.00 94.81 274 PRO A CA 1
ATOM 2066 C C . PRO A 1 274 ? 5.550 1.700 -29.580 1.00 94.81 274 PRO A C 1
ATOM 2068 O O . PRO A 1 274 ? 6.148 0.849 -30.232 1.00 94.81 274 PRO A O 1
ATOM 2071 N N . GLN A 1 275 ? 5.666 1.801 -28.252 1.00 94.62 275 GLN A N 1
ATOM 2072 C CA . GLN A 1 275 ? 6.540 0.963 -27.427 1.00 94.62 275 GLN A CA 1
ATOM 2073 C C . GLN A 1 275 ? 5.814 -0.266 -26.851 1.00 94.62 275 GLN A C 1
ATOM 2075 O O . GLN A 1 275 ? 6.454 -1.142 -26.269 1.00 94.62 275 GLN A O 1
ATOM 2080 N N . LEU A 1 276 ? 4.485 -0.356 -26.994 1.00 94.81 276 LEU A N 1
ATOM 2081 C CA . LEU A 1 276 ? 3.713 -1.498 -26.503 1.00 94.81 276 LEU A CA 1
ATOM 2082 C C . LEU A 1 276 ? 3.943 -2.752 -27.366 1.00 94.81 276 LEU A C 1
ATOM 2084 O O . LEU A 1 276 ? 4.119 -2.636 -28.583 1.00 94.81 276 LEU A O 1
ATOM 2088 N N . PRO A 1 277 ? 3.844 -3.963 -26.778 1.00 93.12 277 PRO A N 1
ATOM 2089 C CA . PRO A 1 277 ? 3.839 -5.211 -27.532 1.00 93.12 277 PRO A CA 1
ATOM 2090 C C . PRO A 1 277 ? 2.778 -5.204 -28.637 1.00 93.12 277 PRO A C 1
ATOM 2092 O O . PRO A 1 277 ? 1.661 -4.723 -28.432 1.00 93.12 277 PRO A O 1
ATOM 2095 N N . ALA A 1 278 ? 3.093 -5.805 -29.788 1.00 92.50 278 ALA A N 1
ATOM 2096 C CA . ALA A 1 278 ? 2.214 -5.804 -30.962 1.00 92.50 278 ALA A CA 1
ATOM 2097 C C . ALA A 1 278 ? 0.791 -6.320 -30.661 1.00 92.50 278 ALA A C 1
ATOM 2099 O O . ALA A 1 278 ? -0.188 -5.800 -31.196 1.00 92.50 278 ALA A O 1
ATOM 2100 N N . THR A 1 279 ? 0.655 -7.297 -29.757 1.00 92.69 279 THR A N 1
ATOM 2101 C CA . THR A 1 279 ? -0.647 -7.848 -29.342 1.00 92.69 279 THR A CA 1
ATOM 2102 C C . THR A 1 279 ? -1.499 -6.864 -28.534 1.00 92.69 279 THR A C 1
ATOM 2104 O O . THR A 1 279 ? -2.724 -6.977 -28.536 1.00 92.69 279 THR A O 1
ATOM 2107 N N . ALA A 1 280 ? -0.884 -5.880 -27.871 1.00 95.06 280 ALA A N 1
ATOM 2108 C CA . ALA A 1 280 ? -1.558 -4.892 -27.032 1.00 95.06 280 ALA A CA 1
ATOM 2109 C C . ALA A 1 280 ? -1.879 -3.581 -27.770 1.00 95.06 280 ALA A C 1
ATOM 2111 O O . ALA A 1 280 ? -2.800 -2.876 -27.364 1.00 95.06 280 ALA A O 1
ATOM 2112 N N . GLN A 1 281 ? -1.183 -3.266 -28.868 1.00 95.00 281 GLN A N 1
ATOM 2113 C CA . GLN A 1 281 ? -1.316 -1.993 -29.593 1.00 95.00 281 GLN A CA 1
ATOM 2114 C C . GLN A 1 281 ? -2.748 -1.699 -30.073 1.00 95.00 281 GLN A C 1
ATOM 2116 O O . GLN A 1 281 ? -3.315 -0.652 -29.759 1.00 95.00 281 GLN A O 1
ATOM 2121 N N . LYS A 1 282 ? -3.375 -2.628 -30.807 1.00 95.38 282 LYS A N 1
ATOM 2122 C CA . LYS A 1 282 ? -4.740 -2.430 -31.330 1.00 95.38 282 LYS A CA 1
ATOM 2123 C C . LYS A 1 282 ? -5.800 -2.370 -30.214 1.00 95.38 282 LYS A C 1
ATOM 2125 O O . LYS A 1 282 ? -6.631 -1.460 -30.251 1.00 95.38 282 LYS A O 1
ATOM 2130 N N . PRO A 1 283 ? -5.797 -3.276 -29.217 1.00 96.62 283 PRO A N 1
ATOM 2131 C CA . PRO A 1 283 ? -6.674 -3.160 -28.051 1.00 96.62 283 PRO A CA 1
ATOM 2132 C C . PRO A 1 283 ? -6.481 -1.855 -27.269 1.00 96.62 283 PRO A C 1
ATOM 2134 O O . PRO A 1 283 ? -7.465 -1.290 -26.800 1.00 96.62 283 PRO A O 1
ATOM 2137 N N . PHE A 1 284 ? -5.249 -1.347 -27.177 1.00 96.94 284 PHE A N 1
ATOM 2138 C CA . PHE A 1 284 ? -4.939 -0.081 -26.513 1.00 96.94 284 PHE A CA 1
ATOM 2139 C C . PHE A 1 284 ? -5.576 1.127 -27.202 1.00 96.94 284 PHE A C 1
ATOM 2141 O O . PHE A 1 284 ? -6.226 1.924 -26.530 1.00 96.94 284 PHE A O 1
ATOM 2148 N N . LEU A 1 285 ? -5.473 1.241 -28.532 1.00 95.75 285 LEU A N 1
ATOM 2149 C CA . LEU A 1 285 ? -6.138 2.323 -29.275 1.00 95.75 285 LEU A CA 1
ATOM 2150 C C . LEU A 1 285 ? -7.662 2.276 -29.115 1.00 95.75 285 LEU A C 1
ATOM 2152 O O . LEU A 1 285 ? -8.286 3.303 -28.868 1.00 95.75 285 LEU A O 1
ATOM 2156 N N . ARG A 1 286 ? -8.254 1.075 -29.168 1.00 95.25 286 ARG A N 1
ATOM 2157 C CA . ARG A 1 286 ? -9.691 0.904 -28.920 1.00 95.25 286 ARG A CA 1
ATOM 2158 C C . ARG A 1 286 ? -10.076 1.370 -27.513 1.00 95.25 286 ARG A C 1
ATOM 2160 O O . ARG A 1 286 ? -11.057 2.088 -27.367 1.00 95.25 286 ARG A O 1
ATOM 2167 N N . ALA A 1 287 ? -9.307 0.985 -26.495 1.00 95.44 287 ALA A N 1
ATOM 2168 C CA . ALA A 1 287 ? -9.561 1.412 -25.121 1.00 95.44 287 ALA A CA 1
ATOM 2169 C C . ALA A 1 287 ? -9.408 2.931 -24.959 1.00 95.44 287 ALA A C 1
ATOM 2171 O O . ALA A 1 287 ? -10.206 3.546 -24.265 1.00 95.44 287 ALA A O 1
ATOM 2172 N N . LEU A 1 288 ? -8.447 3.565 -25.641 1.00 93.75 288 LEU A N 1
ATOM 2173 C CA . LEU A 1 288 ? -8.323 5.024 -25.642 1.00 93.75 288 LEU A CA 1
ATOM 2174 C C . LEU A 1 288 ? -9.570 5.717 -26.204 1.00 93.75 288 LEU A C 1
ATOM 2176 O O . LEU A 1 288 ? -9.917 6.802 -25.750 1.00 93.75 288 LEU A O 1
ATOM 2180 N N . GLU A 1 289 ? -10.237 5.137 -27.200 1.00 91.12 289 GLU A N 1
ATOM 2181 C CA . GLU A 1 289 ? -11.479 5.674 -27.771 1.00 91.12 289 GLU A CA 1
ATOM 2182 C C . GLU A 1 289 ? -12.694 5.492 -26.851 1.00 91.12 289 GLU A C 1
ATOM 2184 O O . GLU A 1 289 ? -13.540 6.383 -26.797 1.00 91.12 289 GLU A O 1
ATOM 2189 N N . THR A 1 290 ? -12.790 4.365 -26.138 1.00 88.25 290 THR A N 1
ATOM 2190 C CA . THR A 1 290 ? -14.001 3.997 -25.385 1.00 88.25 290 THR A CA 1
ATOM 2191 C C . THR A 1 290 ? -13.946 4.312 -23.896 1.00 88.25 290 THR A C 1
ATOM 2193 O O . THR A 1 290 ? -14.986 4.587 -23.296 1.00 88.25 290 THR A O 1
ATOM 2196 N N . ASP A 1 291 ? -12.768 4.238 -23.282 1.00 84.44 291 ASP A N 1
ATOM 2197 C CA . ASP A 1 291 ? -12.626 4.310 -21.832 1.00 84.44 291 ASP A CA 1
ATOM 2198 C C . ASP A 1 291 ? -12.375 5.739 -21.352 1.00 84.44 291 ASP A C 1
ATOM 2200 O O . ASP A 1 291 ? -11.667 6.546 -21.960 1.00 84.44 291 ASP A O 1
ATOM 2204 N N . ARG A 1 292 ? -12.889 6.032 -20.157 1.00 87.62 292 ARG A N 1
ATOM 2205 C CA . ARG A 1 292 ? -12.490 7.221 -19.411 1.00 87.62 292 ARG A CA 1
ATOM 2206 C C . ARG A 1 292 ? -11.089 7.012 -18.836 1.00 87.62 292 ARG A C 1
ATOM 2208 O O . ARG A 1 292 ? -10.890 6.132 -18.002 1.00 87.62 292 ARG A O 1
ATOM 2215 N N . LEU A 1 293 ? -10.152 7.890 -19.197 1.00 89.94 293 LEU A N 1
ATOM 2216 C CA . LEU A 1 293 ? -8.813 7.918 -18.605 1.00 89.94 293 LEU A CA 1
ATOM 2217 C C . LEU A 1 293 ? -8.903 8.234 -17.109 1.00 89.94 293 LEU A C 1
ATOM 2219 O O . LEU A 1 293 ? -9.308 9.331 -16.715 1.00 89.94 293 LEU A O 1
ATOM 2223 N N . ARG A 1 294 ? -8.530 7.263 -16.275 1.00 90.81 294 ARG A N 1
ATOM 2224 C CA . ARG A 1 294 ? -8.426 7.431 -14.824 1.00 90.81 294 ARG A CA 1
ATOM 2225 C C . ARG A 1 294 ? -6.970 7.498 -14.417 1.00 90.81 294 ARG A C 1
ATOM 2227 O O . ARG A 1 294 ? -6.158 6.731 -14.925 1.00 90.81 294 ARG A O 1
ATOM 2234 N N . SER A 1 295 ? -6.668 8.375 -13.469 1.00 93.06 295 SER A N 1
ATOM 2235 C CA . SER A 1 295 ? -5.332 8.523 -12.907 1.00 93.06 295 SER A CA 1
ATOM 2236 C C . SER A 1 295 ? -5.339 8.392 -11.389 1.00 93.06 295 SER A C 1
ATOM 2238 O O . SER A 1 295 ? -6.292 8.817 -10.737 1.00 93.06 295 SER A O 1
ATOM 2240 N N . MET A 1 296 ? -4.262 7.849 -10.829 1.00 92.94 296 MET A N 1
ATOM 2241 C CA . MET A 1 296 ? -3.997 7.803 -9.390 1.00 92.94 296 MET A CA 1
ATOM 2242 C C . MET A 1 296 ? -2.561 8.265 -9.115 1.00 92.94 296 MET A C 1
ATOM 2244 O O . MET A 1 296 ? -1.664 7.876 -9.865 1.00 92.94 296 MET A O 1
ATOM 2248 N N . PRO A 1 297 ? -2.320 9.078 -8.072 1.00 92.69 297 PRO A N 1
ATOM 2249 C CA . PRO A 1 297 ? -0.966 9.424 -7.661 1.00 92.69 297 PRO A CA 1
ATOM 2250 C C . PRO A 1 297 ? -0.263 8.203 -7.059 1.00 92.69 297 PRO A C 1
ATOM 2252 O O . PRO A 1 297 ? -0.844 7.457 -6.266 1.00 92.69 297 PRO A O 1
ATOM 2255 N N . ASN A 1 298 ? 1.004 8.029 -7.415 1.00 92.25 298 ASN A N 1
ATOM 2256 C CA . ASN A 1 298 ? 1.886 7.019 -6.854 1.00 92.25 298 ASN A CA 1
ATOM 2257 C C . ASN A 1 298 ? 2.637 7.641 -5.677 1.00 92.25 298 ASN A C 1
ATOM 2259 O O . ASN A 1 298 ? 3.688 8.269 -5.830 1.00 92.25 298 ASN A O 1
ATOM 2263 N N . SER A 1 299 ? 2.031 7.505 -4.501 1.00 89.81 299 SER A N 1
ATOM 2264 C CA . SER A 1 299 ? 2.499 8.136 -3.274 1.00 89.81 299 SER A CA 1
ATOM 2265 C C . SER A 1 299 ? 3.468 7.257 -2.485 1.00 89.81 299 SER A C 1
ATOM 2267 O O . SER A 1 299 ? 3.349 6.030 -2.442 1.00 89.81 299 SER A O 1
ATOM 2269 N N . PHE A 1 300 ? 4.379 7.906 -1.775 1.00 89.38 300 PHE A N 1
ATOM 2270 C CA . PHE A 1 300 ? 5.226 7.319 -0.754 1.00 89.38 300 PHE A CA 1
ATOM 2271 C C . PHE A 1 300 ? 4.939 7.979 0.594 1.00 89.38 300 PHE A C 1
ATOM 2273 O O . PHE A 1 300 ? 4.788 9.195 0.697 1.00 89.38 300 PHE A O 1
ATOM 2280 N N . LEU A 1 301 ? 4.833 7.145 1.626 1.00 90.31 301 LEU A N 1
ATOM 2281 C CA . LEU A 1 301 ? 4.714 7.566 3.014 1.00 90.31 301 LEU A CA 1
ATOM 2282 C C . LEU A 1 301 ? 5.490 6.550 3.855 1.00 90.31 301 LEU A C 1
ATOM 2284 O O . LEU A 1 301 ? 5.039 5.396 3.960 1.00 90.31 301 LEU A O 1
ATOM 2288 N N . PRO A 1 302 ? 6.652 6.925 4.420 1.00 86.44 302 PRO A N 1
ATOM 2289 C CA . PRO A 1 302 ? 7.368 6.044 5.328 1.00 86.44 302 PRO A CA 1
ATOM 2290 C C . PRO A 1 302 ? 6.479 5.719 6.537 1.00 86.44 302 PRO A C 1
ATOM 2292 O O . PRO A 1 302 ? 5.662 6.547 6.933 1.00 86.44 302 PRO A O 1
ATOM 2295 N N . PRO A 1 303 ? 6.591 4.508 7.102 1.00 84.25 303 PRO A N 1
ATOM 2296 C CA . PRO A 1 303 ? 5.768 4.127 8.238 1.00 84.25 303 PRO A CA 1
ATOM 2297 C C . PRO A 1 303 ? 6.121 4.969 9.472 1.00 84.25 303 PRO A C 1
ATOM 2299 O O . PRO A 1 303 ? 7.298 5.206 9.739 1.00 84.25 303 PRO A O 1
ATOM 2302 N N . SER A 1 304 ? 5.108 5.353 10.242 1.00 81.81 304 SER A N 1
ATOM 2303 C CA . SER A 1 304 ? 5.239 6.036 11.533 1.00 81.81 304 SER A CA 1
ATOM 2304 C C . SER A 1 304 ? 4.238 5.471 12.540 1.00 81.81 304 SER A C 1
ATOM 2306 O O . SER A 1 304 ? 3.213 4.915 12.141 1.00 81.81 304 SER A O 1
ATOM 2308 N N . THR A 1 305 ? 4.541 5.613 13.826 1.00 74.81 305 THR A N 1
ATOM 2309 C CA . THR A 1 305 ? 3.620 5.340 14.934 1.00 74.81 305 THR A CA 1
ATOM 2310 C C . THR A 1 305 ? 2.820 6.595 15.287 1.00 74.81 305 THR A C 1
ATOM 2312 O O . THR A 1 305 ? 3.215 7.708 14.940 1.00 74.81 305 THR A O 1
ATOM 2315 N N . SER A 1 306 ? 1.668 6.391 15.924 1.00 80.19 306 SER A N 1
ATOM 2316 C CA . SER A 1 306 ? 0.883 7.437 16.584 1.00 80.19 306 SER A CA 1
ATOM 2317 C C . SER A 1 306 ? 1.144 7.319 18.080 1.00 80.19 306 SER A C 1
ATOM 2319 O O . SER A 1 306 ? 1.081 6.205 18.591 1.00 80.19 306 SER A O 1
ATOM 2321 N N . SER A 1 307 ? 1.399 8.436 18.757 1.00 78.31 307 SER A N 1
ATOM 2322 C CA . SER A 1 307 ? 1.520 8.513 20.221 1.00 78.31 307 SER A CA 1
ATOM 2323 C C . SER A 1 307 ? 0.183 8.814 20.915 1.00 78.31 307 SER A C 1
ATOM 2325 O O . SER A 1 307 ? 0.131 8.965 22.127 1.00 78.31 307 SER A O 1
ATOM 2327 N N . GLU A 1 308 ? -0.906 8.943 20.150 1.00 88.25 308 GLU A N 1
ATOM 2328 C CA . GLU A 1 308 ? -2.224 9.277 20.694 1.00 88.25 308 GLU A CA 1
ATOM 2329 C C . GLU A 1 308 ? -2.936 8.065 21.306 1.00 88.25 308 GLU A C 1
ATOM 2331 O O . GLU A 1 308 ? -3.189 7.058 20.628 1.00 88.25 308 GLU A O 1
ATOM 2336 N N . LEU A 1 309 ? -3.347 8.200 22.569 1.00 92.19 309 LEU A N 1
ATOM 2337 C CA . LEU A 1 309 ? -4.066 7.161 23.299 1.00 92.19 309 LEU A CA 1
ATOM 2338 C C . LEU A 1 309 ? -5.450 6.907 22.691 1.00 92.19 309 LEU A C 1
ATOM 2340 O O . LEU A 1 309 ? -6.273 7.805 22.496 1.00 92.19 309 LEU A O 1
ATOM 2344 N N . GLY A 1 310 ? -5.725 5.635 22.400 1.00 93.12 310 GLY A N 1
ATOM 2345 C CA . GLY A 1 310 ? -6.985 5.218 21.786 1.00 93.12 310 GLY A CA 1
ATOM 2346 C C . GLY A 1 310 ? -7.025 5.305 20.261 1.00 93.12 310 GLY A C 1
ATOM 2347 O O . GLY A 1 310 ? -8.070 5.011 19.675 1.00 93.12 310 GLY A O 1
ATOM 2348 N N . ILE A 1 311 ? -5.914 5.660 19.603 1.00 95.75 311 ILE A N 1
ATOM 2349 C CA . ILE A 1 311 ? -5.838 5.791 18.145 1.00 95.75 311 ILE A CA 1
ATOM 2350 C C . ILE A 1 311 ? -4.893 4.765 17.533 1.00 95.75 311 ILE A C 1
ATOM 2352 O O . ILE A 1 311 ? -3.717 4.674 17.869 1.00 95.75 311 ILE A O 1
ATOM 2356 N N . ILE A 1 312 ? -5.401 4.032 16.542 1.00 95.88 312 ILE A N 1
ATOM 2357 C CA . ILE A 1 312 ? -4.612 3.105 15.728 1.00 95.88 312 ILE A CA 1
ATOM 2358 C C . ILE A 1 312 ? -4.734 3.530 14.265 1.00 95.88 312 ILE A C 1
ATOM 2360 O O . ILE A 1 312 ? -5.824 3.496 13.702 1.00 95.88 312 ILE A O 1
ATOM 2364 N N . VAL A 1 313 ? -3.632 3.885 13.605 1.00 96.69 313 VAL A N 1
ATOM 2365 C CA . VAL A 1 313 ? -3.632 4.230 12.169 1.00 96.69 313 VAL A CA 1
ATOM 2366 C C . VAL A 1 313 ? -3.082 3.060 11.361 1.00 96.69 313 VAL A C 1
ATOM 2368 O O . VAL A 1 313 ? -1.992 2.581 11.651 1.00 96.69 313 VAL A O 1
ATOM 2371 N N . LEU A 1 314 ? -3.803 2.587 10.337 1.00 96.88 314 LEU A N 1
ATOM 2372 C CA . LEU A 1 314 ? -3.424 1.392 9.572 1.00 96.88 314 LEU A CA 1
ATOM 2373 C C . LEU A 1 314 ? -3.544 1.551 8.049 1.00 96.88 314 LEU A C 1
ATOM 2375 O O . LEU A 1 314 ? -4.240 2.412 7.510 1.00 96.88 314 LEU A O 1
ATOM 2379 N N . GLY A 1 315 ? -2.873 0.648 7.331 1.00 95.69 315 GLY A N 1
ATOM 2380 C CA . GLY A 1 315 ? -2.915 0.564 5.871 1.00 95.69 315 GLY A CA 1
ATOM 2381 C C . GLY A 1 315 ? -2.259 1.770 5.206 1.00 95.69 315 GLY A C 1
ATOM 2382 O O . GLY A 1 315 ? -1.314 2.348 5.741 1.00 95.69 315 GLY A O 1
ATOM 2383 N N . ASP A 1 316 ? -2.780 2.179 4.051 1.00 95.31 316 ASP A N 1
ATOM 2384 C CA . ASP A 1 316 ? -2.248 3.331 3.313 1.00 95.31 316 ASP A CA 1
ATOM 2385 C C . ASP A 1 316 ? -2.440 4.665 4.066 1.00 95.31 316 ASP A C 1
ATOM 2387 O O . ASP A 1 316 ? -1.835 5.666 3.690 1.00 95.31 316 ASP A O 1
ATOM 2391 N N . ALA A 1 317 ? -3.242 4.711 5.140 1.00 95.31 317 ALA A N 1
ATOM 2392 C CA . ALA A 1 317 ? -3.283 5.869 6.035 1.00 95.31 317 ALA A CA 1
ATOM 2393 C C . ALA A 1 317 ? -1.963 6.025 6.817 1.00 95.31 317 ALA A C 1
ATOM 2395 O O . ALA A 1 317 ? -1.523 7.154 7.015 1.00 95.31 317 ALA A O 1
ATOM 2396 N N . MET A 1 318 ? -1.306 4.910 7.166 1.00 94.69 318 MET A N 1
ATOM 2397 C CA . MET A 1 318 ? -0.059 4.859 7.944 1.00 94.69 318 MET A CA 1
ATOM 2398 C C . MET A 1 318 ? 1.200 4.682 7.088 1.00 94.69 318 MET A C 1
ATOM 2400 O O . MET A 1 318 ? 2.254 5.214 7.416 1.00 94.69 318 MET A O 1
ATOM 2404 N N . ASN A 1 319 ? 1.142 3.889 6.015 1.00 93.81 319 ASN A N 1
ATOM 2405 C CA . ASN A 1 319 ? 2.332 3.545 5.238 1.00 93.81 319 ASN A CA 1
ATOM 2406 C C . ASN A 1 319 ? 1.999 3.260 3.769 1.00 93.81 319 ASN A C 1
ATOM 2408 O O . ASN A 1 319 ? 1.339 2.271 3.457 1.00 93.81 319 ASN A O 1
ATOM 2412 N N . MET A 1 320 ? 2.547 4.080 2.867 1.00 93.06 320 MET A N 1
ATOM 2413 C CA . MET A 1 320 ? 2.398 3.942 1.416 1.00 93.06 320 MET A CA 1
ATOM 2414 C C . MET A 1 320 ? 3.743 3.666 0.747 1.00 93.06 320 MET A C 1
ATOM 2416 O O . MET A 1 320 ? 4.795 4.135 1.181 1.00 93.06 320 MET A O 1
ATOM 2420 N N . ARG A 1 321 ? 3.696 2.919 -0.353 1.00 90.88 321 ARG A N 1
ATOM 2421 C CA . ARG A 1 321 ? 4.842 2.616 -1.211 1.00 90.88 321 ARG A CA 1
ATOM 2422 C C . ARG A 1 321 ? 4.428 2.717 -2.668 1.00 90.88 321 ARG A C 1
ATOM 2424 O O . ARG A 1 321 ? 3.239 2.610 -2.971 1.00 90.88 321 ARG A O 1
ATOM 2431 N N . HIS A 1 322 ? 5.411 2.834 -3.556 1.00 90.19 322 HIS A N 1
ATOM 2432 C CA . HIS A 1 322 ? 5.139 2.837 -4.984 1.00 90.19 322 HIS A CA 1
ATOM 2433 C C . HIS A 1 322 ? 4.349 1.569 -5.398 1.00 90.19 322 HIS A C 1
ATOM 2435 O O . HIS A 1 322 ? 4.767 0.453 -5.072 1.00 90.19 322 HIS A O 1
ATOM 2441 N N . PRO A 1 323 ? 3.218 1.695 -6.119 1.00 90.12 323 PRO A N 1
ATOM 2442 C CA . PRO A 1 323 ? 2.339 0.565 -6.438 1.00 90.12 323 PRO A CA 1
ATOM 2443 C C . PRO A 1 323 ? 2.890 -0.395 -7.506 1.00 90.12 323 PRO A C 1
ATOM 2445 O O . PRO A 1 323 ? 2.251 -1.408 -7.784 1.00 90.12 323 PRO A O 1
ATOM 2448 N N . LEU A 1 324 ? 4.078 -0.122 -8.062 1.00 88.38 324 LEU A N 1
ATOM 2449 C CA . LEU A 1 324 ? 4.749 -0.946 -9.083 1.00 88.38 324 LEU A CA 1
ATOM 2450 C C . LEU A 1 324 ? 4.808 -2.433 -8.705 1.00 88.38 324 LEU A C 1
ATOM 2452 O O . LEU A 1 324 ? 4.600 -3.300 -9.547 1.00 88.38 324 LEU A O 1
ATOM 2456 N N . THR A 1 325 ? 5.073 -2.727 -7.434 1.00 88.19 325 THR A N 1
ATOM 2457 C CA . THR A 1 325 ? 5.232 -4.096 -6.933 1.00 88.19 325 THR A CA 1
ATOM 2458 C C . THR A 1 325 ? 3.940 -4.709 -6.399 1.00 88.19 325 THR A C 1
ATOM 2460 O O . THR A 1 325 ? 3.964 -5.843 -5.938 1.00 88.19 325 THR A O 1
ATOM 2463 N N . GLY A 1 326 ? 2.805 -4.000 -6.397 1.00 88.19 326 GLY A N 1
ATOM 2464 C CA . GLY A 1 326 ? 1.531 -4.537 -5.889 1.00 88.19 326 GLY A CA 1
ATOM 2465 C C . GLY A 1 326 ? 1.547 -4.962 -4.408 1.00 88.19 326 GLY A C 1
ATOM 2466 O O . GLY A 1 326 ? 0.752 -5.803 -3.995 1.00 88.19 326 GLY A O 1
ATOM 2467 N N . GLY A 1 327 ? 2.458 -4.420 -3.592 1.00 91.62 327 GLY A N 1
ATOM 2468 C CA . GLY A 1 327 ? 2.682 -4.872 -2.210 1.00 91.62 327 GLY A CA 1
ATOM 2469 C C . GLY A 1 327 ? 1.716 -4.320 -1.150 1.00 91.62 327 GLY A C 1
ATOM 2470 O O . GLY A 1 327 ? 1.705 -4.819 -0.026 1.00 91.62 327 GLY A O 1
ATOM 2471 N N . GLY A 1 328 ? 0.903 -3.307 -1.473 1.00 94.38 328 GLY A N 1
ATOM 2472 C CA . GLY A 1 328 ? 0.063 -2.597 -0.493 1.00 94.38 328 GLY A CA 1
ATOM 2473 C C . GLY A 1 328 ? -0.928 -3.504 0.245 1.00 94.38 328 GLY A C 1
ATOM 2474 O O . GLY A 1 328 ? -0.931 -3.545 1.473 1.00 94.38 328 GLY A O 1
ATOM 2475 N N . MET A 1 329 ? -1.710 -4.304 -0.492 1.00 95.62 329 MET A N 1
ATOM 2476 C CA . MET A 1 329 ? -2.661 -5.253 0.111 1.00 95.62 329 MET A CA 1
ATOM 2477 C C . MET A 1 329 ? -1.961 -6.345 0.922 1.00 95.62 329 MET A C 1
ATOM 2479 O O . MET A 1 329 ? -2.470 -6.761 1.957 1.00 95.62 329 MET A O 1
ATOM 2483 N N . THR A 1 330 ? -0.789 -6.795 0.471 1.00 96.62 330 THR A N 1
ATOM 2484 C CA . THR A 1 330 ? 0.005 -7.804 1.178 1.00 96.62 330 THR A CA 1
ATOM 2485 C C . THR A 1 330 ? 0.399 -7.320 2.559 1.00 96.62 330 THR A C 1
ATOM 2487 O O . THR A 1 330 ? 0.198 -8.042 3.532 1.00 96.62 330 THR A O 1
ATOM 2490 N N . VAL A 1 331 ? 0.904 -6.090 2.655 1.00 96.75 331 VAL A N 1
ATOM 2491 C CA . VAL A 1 331 ? 1.266 -5.496 3.944 1.00 96.75 331 VAL A CA 1
ATOM 2492 C C . VAL A 1 331 ? 0.023 -5.256 4.787 1.00 96.75 331 VAL A C 1
ATOM 2494 O O . VAL A 1 331 ? 0.003 -5.672 5.934 1.00 96.75 331 VAL A O 1
ATOM 2497 N N . ALA A 1 332 ? -1.045 -4.708 4.208 1.00 97.31 332 ALA A N 1
ATOM 2498 C CA . ALA A 1 332 ? -2.286 -4.451 4.931 1.00 97.31 332 ALA A CA 1
ATOM 2499 C C . ALA A 1 332 ? -2.907 -5.712 5.567 1.00 97.31 332 ALA A C 1
ATOM 2501 O O . ALA A 1 332 ? -3.350 -5.681 6.712 1.00 97.31 332 ALA A O 1
ATOM 2502 N N . LEU A 1 333 ? -2.942 -6.829 4.836 1.00 98.19 333 LEU A N 1
ATOM 2503 C CA . LEU A 1 333 ? -3.504 -8.084 5.338 1.00 98.19 333 LEU A CA 1
ATOM 2504 C C . LEU A 1 333 ? -2.581 -8.761 6.358 1.00 98.19 333 LEU A C 1
ATOM 2506 O O . LEU A 1 333 ? -3.073 -9.301 7.343 1.00 98.19 333 LEU A O 1
ATOM 2510 N N . ASN A 1 334 ? -1.259 -8.710 6.160 1.00 97.69 334 ASN A N 1
ATOM 2511 C CA . ASN A 1 334 ? -0.310 -9.221 7.158 1.00 97.69 334 ASN A CA 1
ATOM 2512 C C . ASN A 1 334 ? -0.318 -8.365 8.435 1.00 97.69 334 ASN A C 1
ATOM 2514 O O . ASN A 1 334 ? -0.234 -8.922 9.524 1.00 97.69 334 ASN A O 1
ATOM 2518 N N . ASP A 1 335 ? -0.496 -7.045 8.322 1.00 97.50 335 ASP A N 1
ATOM 2519 C CA . ASP A 1 335 ? -0.657 -6.153 9.473 1.00 97.50 335 ASP A CA 1
ATOM 2520 C C . ASP A 1 335 ? -1.863 -6.605 10.331 1.00 97.50 335 ASP A C 1
ATOM 2522 O O . ASP A 1 335 ? -1.744 -6.724 11.548 1.00 97.50 335 ASP A O 1
ATOM 2526 N N . VAL A 1 336 ? -2.991 -6.990 9.714 1.00 98.19 336 VAL A N 1
ATOM 2527 C CA . VAL A 1 336 ? -4.154 -7.557 10.435 1.00 98.19 336 VAL A CA 1
ATOM 2528 C C . VAL A 1 336 ? -3.829 -8.915 11.072 1.00 98.19 336 VAL A C 1
ATOM 2530 O O . VAL A 1 336 ? -4.279 -9.181 12.184 1.00 98.19 336 VAL A O 1
ATOM 2533 N N . VAL A 1 337 ? -3.045 -9.772 10.406 1.00 97.81 337 VAL A N 1
ATOM 2534 C CA . VAL A 1 337 ? -2.602 -11.064 10.971 1.00 97.81 337 VAL A CA 1
ATOM 2535 C C . VAL A 1 337 ? -1.771 -10.863 12.240 1.00 97.81 337 VAL A C 1
ATOM 2537 O O . VAL A 1 337 ? -2.008 -11.558 13.228 1.00 97.81 337 VAL A O 1
ATOM 2540 N N . TYR A 1 338 ? -0.837 -9.906 12.242 1.00 96.44 338 TYR A N 1
ATOM 2541 C CA . TYR A 1 338 ? -0.052 -9.582 13.435 1.00 96.44 338 TYR A CA 1
ATOM 2542 C C . TYR A 1 338 ? -0.949 -9.044 14.553 1.00 96.44 338 TYR A C 1
ATOM 2544 O O . TYR A 1 338 ? -0.968 -9.599 15.653 1.00 96.44 338 TYR A O 1
ATOM 2552 N N . LEU A 1 339 ? -1.767 -8.033 14.247 1.00 96.75 339 LEU A N 1
ATOM 2553 C CA . LEU A 1 339 ? -2.640 -7.389 15.230 1.00 96.75 339 LEU A CA 1
ATOM 2554 C C . LEU A 1 339 ? -3.661 -8.353 15.836 1.00 96.75 339 LEU A C 1
ATOM 2556 O O . LEU A 1 339 ? -3.920 -8.274 17.031 1.00 96.75 339 LEU A O 1
ATOM 2560 N N . ARG A 1 340 ? -4.198 -9.305 15.061 1.00 95.69 340 ARG A N 1
ATOM 2561 C CA . ARG A 1 340 ? -5.114 -10.350 15.556 1.00 95.69 340 ARG A CA 1
ATOM 2562 C C . ARG A 1 340 ? -4.556 -11.071 16.785 1.00 95.69 340 ARG A C 1
ATOM 2564 O O . ARG A 1 340 ? -5.322 -11.461 17.665 1.00 95.69 340 ARG A O 1
ATOM 2571 N N . ASN A 1 341 ? -3.248 -11.308 16.815 1.00 92.81 341 ASN A N 1
ATOM 2572 C CA . ASN A 1 341 ? -2.602 -12.026 17.906 1.00 92.81 341 ASN A CA 1
ATOM 2573 C C . ASN A 1 341 ? -2.167 -11.070 19.027 1.00 92.81 341 ASN A C 1
ATOM 2575 O O . ASN A 1 341 ? -2.359 -11.402 20.191 1.00 92.81 341 ASN A O 1
ATOM 2579 N N . MET A 1 342 ? -1.634 -9.896 18.675 1.00 93.88 342 MET A N 1
ATOM 2580 C CA . MET A 1 342 ? -1.091 -8.920 19.635 1.00 93.88 342 MET A CA 1
ATOM 2581 C C . MET A 1 342 ? -2.185 -8.189 20.426 1.00 93.88 342 MET A C 1
ATOM 2583 O O . MET A 1 342 ? -2.016 -7.907 21.603 1.00 93.88 342 MET A O 1
ATOM 2587 N N . LEU A 1 343 ? -3.347 -7.947 19.813 1.00 93.06 343 LEU A N 1
ATOM 2588 C CA . LEU A 1 343 ? -4.486 -7.260 20.435 1.00 93.06 343 LEU A CA 1
ATOM 2589 C C . LEU A 1 343 ? -5.566 -8.234 20.943 1.00 93.06 343 LEU A C 1
ATOM 2591 O O . LEU A 1 343 ? -6.745 -7.887 21.055 1.00 93.06 343 LEU A O 1
ATOM 2595 N N . LYS A 1 344 ? -5.194 -9.489 21.211 1.00 88.38 344 LYS A N 1
ATOM 2596 C CA . LYS A 1 344 ? -6.121 -10.510 21.711 1.00 88.38 344 LYS A CA 1
ATOM 2597 C C . LYS A 1 344 ? -6.406 -10.296 23.205 1.00 88.38 344 LYS A C 1
ATOM 2599 O O . LYS A 1 344 ? -5.548 -9.862 23.961 1.00 88.38 344 LYS A O 1
ATOM 2604 N N . GLY A 1 345 ? -7.603 -10.678 23.653 1.00 84.88 345 GLY A N 1
ATOM 2605 C CA . GLY A 1 345 ? -7.961 -10.638 25.075 1.00 84.88 345 GLY A CA 1
ATOM 2606 C C . GLY A 1 345 ? -8.210 -9.216 25.572 1.00 84.88 345 GLY A C 1
ATOM 2607 O O . GLY A 1 345 ? -8.877 -8.439 24.888 1.00 84.88 345 GLY A O 1
ATOM 2608 N N . ASP A 1 346 ? -7.705 -8.892 26.759 1.00 83.44 346 ASP A N 1
ATOM 2609 C CA . ASP A 1 346 ? -8.024 -7.647 27.469 1.00 83.44 346 ASP A CA 1
ATOM 2610 C C . ASP A 1 346 ? -7.084 -6.477 27.161 1.00 83.44 346 ASP A C 1
ATOM 2612 O O . ASP A 1 346 ? -7.366 -5.367 27.596 1.00 83.44 346 ASP A O 1
ATOM 2616 N N . VAL A 1 347 ? -6.061 -6.687 26.322 1.00 85.31 347 VAL A N 1
ATOM 2617 C CA . VAL A 1 347 ? -5.125 -5.646 25.850 1.00 85.31 347 VAL A CA 1
ATOM 2618 C C . VAL A 1 347 ? -5.859 -4.380 25.408 1.00 85.31 347 VAL A C 1
ATOM 2620 O O . VAL A 1 347 ? -5.479 -3.278 25.764 1.00 85.31 347 VAL A O 1
ATOM 2623 N N . THR A 1 348 ? -6.970 -4.541 24.688 1.00 85.38 348 THR A N 1
ATOM 2624 C CA . THR A 1 348 ? -7.714 -3.430 24.076 1.00 85.38 348 THR A CA 1
ATOM 2625 C C . THR A 1 348 ? -8.650 -2.698 25.040 1.00 85.38 348 THR A C 1
ATOM 2627 O O . THR A 1 348 ? -9.417 -1.846 24.594 1.00 85.38 348 THR A O 1
ATOM 2630 N N . LYS A 1 349 ? -8.698 -3.097 26.318 1.00 86.88 349 LYS A N 1
ATOM 2631 C CA . LYS A 1 349 ? -9.465 -2.397 27.362 1.00 86.88 349 LYS A CA 1
ATOM 2632 C C . LYS A 1 349 ? -8.675 -1.232 27.950 1.00 86.88 349 LYS A C 1
ATOM 2634 O O . LYS A 1 349 ? -9.291 -0.286 28.430 1.00 86.88 349 LYS A O 1
ATOM 2639 N N . ASP A 1 350 ? -7.350 -1.315 27.890 1.00 90.00 350 ASP A N 1
ATOM 2640 C CA . ASP A 1 350 ? -6.430 -0.300 28.375 1.00 90.00 350 ASP A CA 1
ATOM 2641 C C . ASP A 1 350 ? -5.724 0.361 27.184 1.00 90.00 350 ASP A C 1
ATOM 2643 O O . ASP A 1 350 ? -5.170 -0.309 26.306 1.00 90.00 350 ASP A O 1
ATOM 2647 N N . GLN A 1 351 ? -5.809 1.688 27.113 1.00 91.19 351 GLN A N 1
ATOM 2648 C CA . GLN A 1 351 ? -5.278 2.441 25.982 1.00 91.19 351 GLN A CA 1
ATOM 2649 C C . GLN A 1 351 ? -3.751 2.534 26.008 1.00 91.19 351 GLN A C 1
ATOM 2651 O O . GLN A 1 351 ? -3.147 2.542 24.938 1.00 91.19 351 GLN A O 1
ATOM 2656 N N . GLU A 1 352 ? -3.142 2.551 27.192 1.00 89.75 352 GLU A N 1
ATOM 2657 C CA . GLU A 1 352 ? -1.689 2.620 27.372 1.00 89.75 352 GLU A CA 1
ATOM 2658 C C . GLU A 1 352 ? -1.070 1.269 27.019 1.00 89.75 352 GLU A C 1
ATOM 2660 O O . GLU A 1 352 ? -0.176 1.191 26.179 1.00 89.75 352 GLU A O 1
ATOM 2665 N N . VAL A 1 353 ? -1.653 0.174 27.519 1.00 89.62 353 VAL A N 1
ATOM 2666 C CA . VAL A 1 353 ? -1.227 -1.183 27.132 1.00 89.62 353 VAL A CA 1
ATOM 2667 C C . VAL A 1 353 ? -1.393 -1.400 25.626 1.00 89.62 353 VAL A C 1
ATOM 2669 O O . VAL A 1 353 ? -0.537 -2.005 24.978 1.00 89.62 353 VAL A O 1
ATOM 2672 N N . THR A 1 354 ? -2.481 -0.894 25.034 1.00 90.12 354 THR A N 1
ATOM 2673 C CA . THR A 1 354 ? -2.671 -0.964 23.578 1.00 90.12 354 THR A CA 1
ATOM 2674 C C . THR A 1 354 ? -1.593 -0.179 22.832 1.00 90.12 354 THR A C 1
ATOM 2676 O O . THR A 1 354 ? -1.091 -0.677 21.827 1.00 90.12 354 THR A O 1
ATOM 2679 N N . MET A 1 355 ? -1.221 1.012 23.306 1.00 88.00 355 MET A N 1
ATOM 2680 C CA . MET A 1 355 ? -0.169 1.837 22.706 1.00 88.00 355 MET A CA 1
ATOM 2681 C C . MET A 1 355 ? 1.181 1.107 22.697 1.00 88.00 355 MET A C 1
ATOM 2683 O O . MET A 1 355 ? 1.769 0.955 21.625 1.00 88.00 355 MET A O 1
ATOM 2687 N N . VAL A 1 356 ? 1.586 0.518 23.827 1.00 86.69 356 VAL A N 1
ATOM 2688 C CA . VAL A 1 356 ? 2.807 -0.307 23.923 1.00 86.69 356 VAL A CA 1
ATOM 2689 C C . VAL A 1 356 ? 2.756 -1.486 22.940 1.00 86.69 356 VAL A C 1
ATOM 2691 O O . VAL A 1 356 ? 3.704 -1.769 22.205 1.00 86.69 356 VAL A O 1
ATOM 2694 N N . GLN A 1 357 ? 1.610 -2.167 22.824 1.00 88.38 357 GLN A N 1
ATOM 2695 C CA . GLN A 1 357 ? 1.456 -3.241 21.832 1.00 88.38 357 GLN A CA 1
ATOM 2696 C C . GLN A 1 357 ? 1.554 -2.736 20.385 1.00 88.38 357 GLN A C 1
ATOM 2698 O O . GLN A 1 357 ? 2.016 -3.471 19.504 1.00 88.38 357 GLN A O 1
ATOM 2703 N N . MET A 1 358 ? 1.152 -1.493 20.116 1.00 90.56 358 MET A N 1
ATOM 2704 C CA . MET A 1 358 ? 1.288 -0.874 18.800 1.00 90.56 358 MET A CA 1
ATOM 2705 C C . MET A 1 358 ? 2.744 -0.529 18.453 1.00 90.56 358 MET A C 1
ATOM 2707 O O . MET A 1 358 ? 3.121 -0.632 17.280 1.00 90.56 358 MET A O 1
ATOM 2711 N N . GLU A 1 359 ? 3.584 -0.212 19.436 1.00 85.94 359 GLU A N 1
ATOM 2712 C CA . GLU A 1 359 ? 5.033 -0.036 19.259 1.00 85.94 359 GLU A CA 1
ATOM 2713 C C . GLU A 1 359 ? 5.729 -1.366 18.956 1.00 85.94 359 GLU A C 1
ATOM 2715 O O . GLU A 1 359 ? 6.474 -1.483 17.974 1.00 85.94 359 GLU A O 1
ATOM 2720 N N . LEU A 1 360 ? 5.393 -2.423 19.701 1.00 87.69 360 LEU A N 1
ATOM 2721 C CA . LEU A 1 360 ? 5.865 -3.778 19.403 1.00 87.69 360 LEU A CA 1
ATOM 2722 C C . LEU A 1 360 ? 5.419 -4.228 18.006 1.00 87.69 360 LEU A C 1
ATOM 2724 O O . LEU A 1 360 ? 6.196 -4.810 17.238 1.00 87.69 360 LEU A O 1
ATOM 2728 N N . PHE A 1 361 ? 4.174 -3.926 17.630 1.00 93.06 361 PHE A N 1
ATOM 2729 C CA . PHE A 1 361 ? 3.666 -4.180 16.285 1.00 93.06 361 PHE A CA 1
ATOM 2730 C C . PHE A 1 361 ? 4.481 -3.428 15.230 1.00 93.06 361 PHE A C 1
ATOM 2732 O O . PHE A 1 361 ? 4.816 -4.009 14.190 1.00 93.06 361 PHE A O 1
ATOM 2739 N N . PHE A 1 362 ? 4.835 -2.165 15.488 1.00 88.19 362 PHE A N 1
ATOM 2740 C CA . PHE A 1 362 ? 5.645 -1.357 14.583 1.00 88.19 362 PHE A CA 1
ATOM 2741 C C . PHE A 1 362 ? 7.017 -1.978 14.319 1.00 88.19 362 PHE A C 1
ATOM 2743 O O . PHE A 1 362 ? 7.482 -1.959 13.176 1.00 88.19 362 PHE A O 1
ATOM 2750 N N . TRP A 1 363 ? 7.642 -2.592 15.321 1.00 83.19 363 TRP A N 1
ATOM 2751 C CA . TRP A 1 363 ? 8.870 -3.361 15.129 1.00 83.19 363 TRP A CA 1
ATOM 2752 C C . TRP A 1 363 ? 8.626 -4.667 14.386 1.00 83.19 363 TRP A C 1
ATOM 2754 O O . TRP A 1 363 ? 9.294 -4.937 13.382 1.00 83.19 363 TRP A O 1
ATOM 2764 N N . LYS A 1 364 ? 7.622 -5.446 14.799 1.00 88.19 364 LYS A N 1
ATOM 2765 C CA . LYS A 1 364 ? 7.355 -6.760 14.205 1.00 88.19 364 LYS A CA 1
ATOM 2766 C C . LYS A 1 364 ? 7.062 -6.674 12.710 1.00 88.19 364 LYS A C 1
ATOM 2768 O O . LYS A 1 364 ? 7.588 -7.453 11.913 1.00 88.19 364 LYS A O 1
ATOM 2773 N N . ARG A 1 365 ? 6.276 -5.681 12.292 1.00 90.56 365 ARG A N 1
ATOM 2774 C CA . ARG A 1 365 ? 5.935 -5.484 10.879 1.00 90.56 365 ARG A CA 1
ATOM 2775 C C . ARG A 1 365 ? 7.124 -5.078 10.009 1.00 90.56 365 ARG A C 1
ATOM 2777 O O . ARG A 1 365 ? 7.029 -5.223 8.786 1.00 90.56 365 ARG A O 1
ATOM 2784 N N . LYS A 1 366 ? 8.235 -4.566 10.566 1.00 86.25 366 LYS A N 1
ATOM 2785 C CA . LYS A 1 366 ? 9.428 -4.188 9.774 1.00 86.25 366 LYS A CA 1
ATOM 2786 C C . LYS A 1 366 ? 10.017 -5.389 9.034 1.00 86.25 366 LYS A C 1
ATOM 2788 O O . LYS A 1 366 ? 10.523 -5.199 7.932 1.00 86.25 366 LYS A O 1
ATOM 2793 N N . GLU A 1 367 ? 9.876 -6.608 9.564 1.00 85.62 367 GLU A N 1
ATOM 2794 C CA . GLU A 1 367 ? 10.336 -7.844 8.909 1.00 85.62 367 GLU A CA 1
ATOM 2795 C C . GLU A 1 367 ? 9.802 -7.975 7.473 1.00 85.62 367 GLU A C 1
ATOM 2797 O O . GLU A 1 367 ? 10.555 -8.256 6.545 1.00 85.62 367 GLU A O 1
ATOM 2802 N N . LEU A 1 368 ? 8.505 -7.722 7.269 1.00 89.00 368 LEU A N 1
ATOM 2803 C CA . LEU A 1 368 ? 7.865 -7.792 5.954 1.00 89.00 368 LEU A CA 1
ATOM 2804 C C . LEU A 1 368 ? 7.837 -6.429 5.250 1.00 89.00 368 LEU A C 1
ATOM 2806 O O . LEU A 1 368 ? 8.192 -6.309 4.075 1.00 89.00 368 LEU A O 1
ATOM 2810 N N . SER A 1 369 ? 7.376 -5.396 5.956 1.00 87.94 369 SER A N 1
ATOM 2811 C CA . SER A 1 369 ? 7.068 -4.099 5.351 1.00 87.94 369 SER A CA 1
ATOM 2812 C C . SER A 1 369 ? 8.314 -3.381 4.833 1.00 87.94 369 SER A C 1
ATOM 2814 O O . SER A 1 369 ? 8.226 -2.746 3.781 1.00 87.94 369 SER A O 1
ATOM 2816 N N . ALA A 1 370 ? 9.469 -3.513 5.500 1.00 86.25 370 ALA A N 1
ATOM 2817 C CA . ALA A 1 370 ? 10.711 -2.880 5.060 1.00 86.25 370 ALA A CA 1
ATOM 2818 C C . ALA A 1 370 ? 11.198 -3.472 3.733 1.00 86.25 370 ALA A C 1
ATOM 2820 O O . ALA A 1 370 ? 11.511 -2.718 2.816 1.00 86.25 370 ALA A O 1
ATOM 2821 N N . VAL A 1 371 ? 11.183 -4.804 3.592 1.00 88.75 371 VAL A N 1
ATOM 2822 C CA . VAL A 1 371 ? 11.580 -5.485 2.348 1.00 88.75 371 VAL A CA 1
ATOM 2823 C C . VAL A 1 371 ? 10.703 -5.036 1.182 1.00 88.75 371 VAL A C 1
ATOM 2825 O O . VAL A 1 371 ? 11.223 -4.617 0.151 1.00 88.75 371 VAL A O 1
ATOM 2828 N N . ILE A 1 372 ? 9.378 -5.049 1.361 1.00 89.25 372 ILE A N 1
ATOM 2829 C CA . ILE A 1 372 ? 8.434 -4.623 0.317 1.00 89.25 372 ILE A CA 1
ATOM 2830 C C . ILE A 1 372 ? 8.606 -3.132 -0.015 1.00 89.25 372 ILE A C 1
ATOM 2832 O O . ILE A 1 372 ? 8.550 -2.763 -1.187 1.00 89.25 372 ILE A O 1
ATOM 2836 N N . ASN A 1 373 ? 8.829 -2.274 0.987 1.00 85.25 373 ASN A N 1
ATOM 2837 C CA . ASN A 1 373 ? 9.031 -0.833 0.795 1.00 85.25 373 ASN A CA 1
ATOM 2838 C C . ASN A 1 373 ? 10.292 -0.526 -0.000 1.00 85.25 373 ASN A C 1
ATOM 2840 O O . ASN A 1 373 ? 10.221 0.171 -1.011 1.00 85.25 373 ASN A O 1
ATOM 2844 N N . ILE A 1 374 ? 11.428 -1.052 0.458 1.00 85.31 374 ILE A N 1
ATOM 2845 C CA . ILE A 1 374 ? 12.732 -0.808 -0.155 1.00 85.31 374 ILE A CA 1
ATOM 2846 C C . ILE A 1 374 ? 12.728 -1.354 -1.581 1.00 85.31 374 ILE A C 1
ATOM 2848 O O . ILE A 1 374 ? 13.108 -0.641 -2.504 1.00 85.31 374 ILE A O 1
ATOM 2852 N N . LEU A 1 375 ? 12.216 -2.572 -1.785 1.00 87.69 375 LEU A N 1
ATOM 2853 C CA . LEU A 1 375 ? 12.139 -3.175 -3.113 1.00 87.69 375 LEU A CA 1
ATOM 2854 C C . LEU A 1 375 ? 11.263 -2.353 -4.069 1.00 87.69 375 LEU A C 1
ATOM 2856 O O . LEU A 1 375 ? 11.647 -2.148 -5.218 1.00 87.69 375 LEU A O 1
ATOM 2860 N N . ALA A 1 376 ? 10.107 -1.863 -3.608 1.00 85.00 376 ALA A N 1
ATOM 2861 C CA . ALA A 1 376 ? 9.212 -1.052 -4.432 1.00 85.00 376 ALA A CA 1
ATOM 2862 C C . ALA A 1 376 ? 9.869 0.248 -4.904 1.00 85.00 376 ALA A C 1
ATOM 2864 O O . ALA A 1 376 ? 9.760 0.590 -6.080 1.00 85.00 376 ALA A O 1
ATOM 2865 N N . GLN A 1 377 ? 10.558 0.948 -4.000 1.00 82.75 377 GLN A N 1
ATOM 2866 C CA . GLN A 1 377 ? 11.229 2.206 -4.325 1.00 82.75 377 GLN A CA 1
ATOM 2867 C C . GLN A 1 377 ? 12.468 1.985 -5.195 1.00 82.75 377 GLN A C 1
ATOM 2869 O O . GLN A 1 377 ? 12.627 2.666 -6.204 1.00 82.75 377 GLN A O 1
ATOM 2874 N N . ALA A 1 378 ? 13.300 0.992 -4.866 1.00 85.88 378 ALA A N 1
ATOM 2875 C CA . ALA A 1 378 ? 14.507 0.681 -5.625 1.00 85.88 378 ALA A CA 1
ATOM 2876 C C . ALA A 1 378 ? 14.187 0.252 -7.065 1.00 85.88 378 ALA A C 1
ATOM 2878 O O . ALA A 1 378 ? 14.778 0.775 -8.006 1.00 85.88 378 ALA A O 1
ATOM 2879 N N . LEU A 1 379 ? 13.214 -0.649 -7.260 1.00 87.25 379 LEU A N 1
ATOM 2880 C CA . LEU A 1 379 ? 12.803 -1.070 -8.604 1.00 87.25 379 LEU A CA 1
ATOM 2881 C C . LEU A 1 379 ? 12.150 0.063 -9.393 1.00 87.25 379 LEU A C 1
ATOM 2883 O O . LEU A 1 379 ? 12.356 0.158 -10.600 1.00 87.25 379 LEU A O 1
ATOM 2887 N N . TYR A 1 380 ? 11.370 0.923 -8.735 1.00 87.38 380 TYR A N 1
ATOM 2888 C CA . TYR A 1 380 ? 10.786 2.075 -9.408 1.00 87.38 380 TYR A CA 1
ATOM 2889 C C . TYR A 1 380 ? 11.862 3.060 -9.869 1.00 87.38 380 TYR A C 1
ATOM 2891 O O . TYR A 1 380 ? 11.876 3.411 -11.048 1.00 87.38 380 TYR A O 1
ATOM 2899 N N . ALA A 1 381 ? 12.792 3.445 -8.990 1.00 85.94 381 ALA A N 1
ATOM 2900 C CA . ALA A 1 381 ? 13.916 4.307 -9.350 1.00 85.94 381 ALA A CA 1
ATOM 2901 C C . ALA A 1 381 ? 14.728 3.705 -10.507 1.00 85.94 381 ALA A C 1
ATOM 2903 O O . ALA A 1 381 ? 15.039 4.390 -11.475 1.00 85.94 381 ALA A O 1
ATOM 2904 N N . LEU A 1 382 ? 14.978 2.396 -10.462 1.00 87.31 382 LEU A N 1
ATOM 2905 C CA . LEU A 1 382 ? 15.689 1.674 -11.509 1.00 87.31 382 LEU A CA 1
ATOM 2906 C C . LEU A 1 382 ? 14.960 1.672 -12.862 1.00 87.31 382 LEU A C 1
ATOM 2908 O O . LEU A 1 382 ? 15.578 1.868 -13.905 1.00 87.31 382 LEU A O 1
ATOM 2912 N N . PHE A 1 383 ? 13.649 1.420 -12.875 1.00 86.94 383 PHE A N 1
ATOM 2913 C CA . PHE A 1 383 ? 12.886 1.267 -14.120 1.00 86.94 383 PHE A CA 1
ATOM 2914 C C . PHE A 1 383 ? 12.421 2.592 -14.727 1.00 86.94 383 PHE A C 1
ATOM 2916 O O . PHE A 1 383 ? 12.208 2.646 -15.938 1.00 86.94 383 PHE A O 1
ATOM 2923 N N . SER A 1 384 ? 12.271 3.638 -13.911 1.00 84.38 384 SER A N 1
ATOM 2924 C CA . SER A 1 384 ? 11.921 5.000 -14.345 1.00 84.38 384 SER A CA 1
ATOM 2925 C C . SER A 1 384 ? 13.139 5.913 -14.540 1.00 84.38 384 SER A C 1
ATOM 2927 O O . SER A 1 384 ? 12.998 7.030 -15.036 1.00 84.38 384 SER A O 1
ATOM 2929 N N . GLY A 1 385 ? 14.334 5.451 -14.159 1.00 80.75 385 GLY A N 1
ATOM 2930 C CA . GLY A 1 385 ? 15.576 6.204 -14.274 1.00 80.75 385 GLY A CA 1
ATOM 2931 C C . GLY A 1 385 ? 15.952 6.506 -15.723 1.00 80.75 385 GLY A C 1
ATOM 2932 O O . GLY A 1 385 ? 15.985 5.615 -16.574 1.00 80.75 385 GLY A O 1
ATOM 2933 N N . THR A 1 386 ? 16.259 7.775 -15.997 1.00 76.44 386 THR A N 1
ATOM 2934 C CA . THR A 1 386 ? 16.661 8.254 -17.329 1.00 76.44 386 THR A CA 1
ATOM 2935 C C . THR A 1 386 ? 18.147 8.588 -17.435 1.00 76.44 386 THR A C 1
ATOM 2937 O O . THR A 1 386 ? 18.624 8.845 -18.538 1.00 76.44 386 THR A O 1
ATOM 2940 N N . ASP A 1 387 ? 18.886 8.628 -16.322 1.00 82.12 387 ASP A N 1
ATOM 2941 C CA . ASP A 1 387 ? 20.330 8.850 -16.364 1.00 82.12 387 ASP A CA 1
ATOM 2942 C C . ASP A 1 387 ? 21.084 7.598 -16.839 1.00 82.12 387 ASP A C 1
ATOM 2944 O O . ASP A 1 387 ? 20.613 6.463 -16.744 1.00 82.12 387 ASP A O 1
ATOM 2948 N N . GLY A 1 388 ? 22.289 7.810 -17.369 1.00 79.75 388 GLY A N 1
ATOM 2949 C CA . GLY A 1 388 ? 23.083 6.739 -17.967 1.00 79.75 388 GLY A CA 1
ATOM 2950 C C . GLY A 1 388 ? 23.491 5.627 -16.994 1.00 79.75 388 GLY A C 1
ATOM 2951 O O . GLY A 1 388 ? 23.757 4.511 -17.451 1.00 79.75 388 GLY A O 1
ATOM 2952 N N . ASN A 1 389 ? 23.537 5.890 -15.683 1.00 83.19 389 ASN A N 1
ATOM 2953 C CA . ASN A 1 389 ? 23.900 4.888 -14.680 1.00 83.19 389 ASN A CA 1
ATOM 2954 C C . ASN A 1 389 ? 22.686 4.021 -14.338 1.00 83.19 389 ASN A C 1
ATOM 2956 O O . ASN A 1 389 ? 22.791 2.796 -14.391 1.00 83.19 389 ASN A O 1
ATOM 2960 N N . LEU A 1 390 ? 21.520 4.628 -14.091 1.00 83.62 390 LEU A N 1
ATOM 2961 C CA . LEU A 1 390 ? 20.270 3.897 -13.872 1.00 83.62 390 LEU A CA 1
ATOM 2962 C C . LEU A 1 390 ? 19.862 3.080 -15.100 1.00 83.62 390 LEU A C 1
ATOM 2964 O O . LEU A 1 390 ? 19.433 1.941 -14.942 1.00 83.62 390 LEU A O 1
ATOM 2968 N N . LEU A 1 391 ? 20.080 3.584 -16.320 1.00 84.50 391 LEU A N 1
ATOM 2969 C CA . LEU A 1 391 ? 19.877 2.791 -17.538 1.00 84.50 391 LEU A CA 1
ATOM 2970 C C . LEU A 1 391 ? 20.799 1.562 -17.585 1.00 84.50 391 LEU A C 1
ATOM 2972 O O . LEU A 1 391 ? 20.341 0.468 -17.908 1.00 84.50 391 LEU A O 1
ATOM 2976 N N . THR A 1 392 ? 22.067 1.717 -17.187 1.00 86.06 392 THR A N 1
ATOM 2977 C CA . THR A 1 392 ? 23.019 0.593 -17.120 1.00 86.06 392 THR A CA 1
ATOM 2978 C C . THR A 1 392 ? 22.588 -0.434 -16.070 1.00 86.06 392 THR A C 1
ATOM 2980 O O . THR A 1 392 ? 22.591 -1.635 -16.340 1.00 86.06 392 THR A O 1
ATOM 2983 N N . LEU A 1 393 ? 22.160 0.024 -14.890 1.00 88.44 393 LEU A N 1
ATOM 2984 C CA . LEU A 1 393 ? 21.632 -0.847 -13.839 1.00 88.44 393 LEU A CA 1
ATOM 2985 C C . LEU A 1 393 ? 20.335 -1.541 -14.275 1.00 88.44 393 LEU A C 1
ATOM 2987 O O . LEU A 1 393 ? 20.111 -2.701 -13.935 1.00 88.44 393 LEU A O 1
ATOM 2991 N N . ARG A 1 394 ? 19.467 -0.857 -15.029 1.00 90.19 394 ARG A N 1
ATOM 2992 C CA . ARG A 1 394 ? 18.212 -1.415 -15.548 1.00 90.19 394 ARG A CA 1
ATOM 2993 C C . ARG A 1 394 ? 18.491 -2.557 -16.516 1.00 90.19 394 ARG A C 1
ATOM 2995 O O . ARG A 1 394 ? 17.874 -3.617 -16.408 1.00 90.19 394 ARG A O 1
ATOM 3002 N N . ASP A 1 395 ? 19.439 -2.357 -17.425 1.00 88.19 395 ASP A N 1
ATOM 3003 C CA . ASP A 1 395 ? 19.848 -3.380 -18.384 1.00 88.19 395 ASP A CA 1
ATOM 3004 C C . ASP A 1 395 ? 20.548 -4.554 -17.697 1.00 88.19 395 ASP A C 1
ATOM 3006 O O . ASP A 1 395 ? 20.265 -5.712 -18.018 1.00 88.19 395 ASP A O 1
ATOM 3010 N N . GLY A 1 396 ? 21.386 -4.280 -16.695 1.00 91.88 396 GLY A N 1
ATOM 3011 C CA . GLY A 1 396 ? 21.987 -5.325 -15.878 1.00 91.88 396 GLY A CA 1
ATOM 3012 C C . GLY A 1 396 ? 20.967 -6.088 -15.038 1.00 91.88 396 GLY A C 1
ATOM 3013 O O . GLY A 1 396 ? 21.059 -7.305 -14.945 1.00 91.88 396 GLY A O 1
ATOM 3014 N N . CYS A 1 397 ? 19.931 -5.436 -14.511 1.00 93.50 397 CYS A N 1
ATOM 3015 C CA . CYS A 1 397 ? 18.833 -6.106 -13.815 1.00 93.50 397 CYS A CA 1
ATOM 3016 C C . CYS A 1 397 ? 18.041 -7.035 -14.748 1.00 93.50 397 CYS A C 1
ATOM 3018 O O . CYS A 1 397 ? 17.770 -8.181 -14.391 1.00 93.50 397 CYS A O 1
ATOM 3020 N N . PHE A 1 398 ? 17.729 -6.586 -15.968 1.00 93.94 398 PHE A N 1
ATOM 3021 C CA . PHE A 1 398 ? 17.071 -7.431 -16.968 1.00 93.94 398 PHE A CA 1
ATOM 3022 C C . PHE A 1 398 ? 17.931 -8.648 -17.342 1.00 93.94 398 PHE A C 1
ATOM 3024 O O . PHE A 1 398 ? 17.436 -9.776 -17.341 1.00 93.94 398 PHE A O 1
ATOM 3031 N N . SER A 1 399 ? 19.229 -8.441 -17.585 1.00 94.19 399 SER A N 1
ATOM 3032 C CA . SER A 1 399 ? 20.178 -9.527 -17.861 1.00 94.19 399 SER A CA 1
ATOM 3033 C C . SER A 1 399 ? 20.348 -10.476 -16.671 1.00 94.19 399 SER A C 1
ATOM 3035 O O . SER A 1 399 ? 20.404 -11.690 -16.853 1.00 94.19 399 SER A O 1
ATOM 3037 N N . TYR A 1 400 ? 20.352 -9.953 -15.446 1.00 95.69 400 TYR A N 1
ATOM 3038 C CA . TYR A 1 400 ? 20.397 -10.759 -14.229 1.00 95.69 400 TYR A CA 1
ATOM 3039 C C . TYR A 1 400 ? 19.191 -11.703 -14.152 1.00 95.69 400 TYR A C 1
ATOM 3041 O O . TYR A 1 400 ? 19.347 -12.886 -13.859 1.00 95.69 400 TYR A O 1
ATOM 3049 N N . PHE A 1 401 ? 17.991 -11.234 -14.513 1.00 95.19 401 PHE A N 1
ATOM 3050 C CA . PHE A 1 401 ? 16.829 -12.117 -14.614 1.00 95.19 401 PHE A CA 1
ATOM 3051 C C . PHE A 1 401 ? 16.979 -13.167 -15.722 1.00 95.19 401 PHE A C 1
ATOM 3053 O O . PHE A 1 401 ? 16.579 -14.308 -15.511 1.00 95.19 401 PHE A O 1
ATOM 3060 N N . GLN A 1 402 ? 17.594 -12.847 -16.866 1.00 95.19 402 GLN A N 1
ATOM 3061 C CA . GLN A 1 402 ? 17.838 -13.831 -17.936 1.00 95.19 402 GLN A CA 1
ATOM 3062 C C . GLN A 1 402 ? 18.710 -15.018 -17.482 1.00 95.19 402 GLN A C 1
ATOM 3064 O O . GLN A 1 402 ? 18.606 -16.097 -18.061 1.00 95.19 402 GLN A O 1
ATOM 3069 N N . MET A 1 403 ? 19.522 -14.862 -16.430 1.00 94.56 403 MET A N 1
ATOM 3070 C CA . MET A 1 403 ? 20.360 -15.943 -15.890 1.00 94.56 403 MET A CA 1
ATOM 3071 C C . MET A 1 403 ? 19.559 -17.068 -15.211 1.00 94.56 403 MET A C 1
ATOM 3073 O O . MET A 1 403 ? 20.087 -18.165 -15.026 1.00 94.56 403 MET A O 1
ATOM 3077 N N . GLY A 1 404 ? 18.297 -16.833 -14.836 1.00 93.19 404 GLY A N 1
ATOM 3078 C CA . GLY A 1 404 ? 17.460 -17.842 -14.183 1.00 93.19 404 GLY A CA 1
ATOM 3079 C C . GLY A 1 404 ? 17.934 -18.242 -12.777 1.00 93.19 404 GLY A C 1
ATOM 3080 O O . GLY A 1 404 ? 18.725 -17.553 -12.131 1.00 93.19 404 GLY A O 1
ATOM 3081 N N . GLY A 1 405 ? 17.411 -19.362 -12.265 1.00 94.06 405 GLY A N 1
ATOM 3082 C CA . GLY A 1 405 ? 17.784 -19.900 -10.950 1.00 94.06 405 GLY A CA 1
ATOM 3083 C C . GLY A 1 405 ? 17.533 -18.913 -9.802 1.00 94.06 405 GLY A C 1
ATOM 3084 O O . GLY A 1 405 ? 16.471 -18.290 -9.729 1.00 94.06 405 GLY A O 1
ATOM 3085 N N . GLU A 1 406 ? 18.518 -18.744 -8.915 1.00 94.12 406 GLU A N 1
ATOM 3086 C CA . GLU A 1 406 ? 18.443 -17.798 -7.788 1.00 94.12 406 GLU A CA 1
ATOM 3087 C C . GLU A 1 406 ? 18.267 -16.345 -8.221 1.00 94.12 406 GLU A C 1
ATOM 3089 O O . GLU A 1 406 ? 17.638 -15.571 -7.497 1.00 94.12 406 GLU A O 1
ATOM 3094 N N . CYS A 1 407 ? 18.751 -15.986 -9.413 1.00 93.56 407 CYS A N 1
ATOM 3095 C CA . CYS A 1 407 ? 18.650 -14.629 -9.943 1.00 93.56 407 CYS A CA 1
ATOM 3096 C C . CYS A 1 407 ? 17.193 -14.220 -10.219 1.00 93.56 407 CYS A C 1
ATOM 3098 O O . CYS A 1 407 ? 16.884 -13.034 -10.273 1.00 93.56 407 CYS A O 1
ATOM 3100 N N . ILE A 1 408 ? 16.283 -15.197 -10.323 1.00 94.44 408 ILE A N 1
ATOM 3101 C CA . ILE A 1 408 ? 14.833 -14.986 -10.378 1.00 94.44 408 ILE A CA 1
ATOM 3102 C C . ILE A 1 408 ? 14.168 -15.380 -9.053 1.00 94.44 408 ILE A C 1
ATOM 3104 O O . ILE A 1 408 ? 13.367 -14.613 -8.515 1.00 94.44 408 ILE A O 1
ATOM 3108 N N . ARG A 1 409 ? 14.491 -16.566 -8.514 1.00 93.38 409 ARG A N 1
ATOM 3109 C CA . ARG A 1 409 ? 13.809 -17.164 -7.350 1.00 93.38 409 ARG A CA 1
ATOM 3110 C C . ARG A 1 409 ? 13.930 -16.306 -6.090 1.00 93.38 409 ARG A C 1
ATOM 3112 O O . ARG A 1 409 ? 12.955 -16.166 -5.351 1.00 93.38 409 ARG A O 1
ATOM 3119 N N . GLY A 1 410 ? 15.098 -15.715 -5.855 1.00 93.38 410 GLY A N 1
ATOM 3120 C CA . GLY A 1 410 ? 15.325 -14.834 -4.716 1.00 93.38 410 GLY A CA 1
ATOM 3121 C C . GLY A 1 410 ? 14.515 -13.537 -4.815 1.00 93.38 410 GLY A C 1
ATOM 3122 O O . GLY A 1 410 ? 13.662 -13.303 -3.951 1.00 93.38 410 GLY A O 1
ATOM 3123 N N . PRO A 1 411 ? 14.688 -12.726 -5.880 1.00 93.69 411 PRO A N 1
ATOM 3124 C CA . PRO A 1 411 ? 13.931 -11.489 -6.068 1.00 93.69 411 PRO A CA 1
ATOM 3125 C C . PRO A 1 411 ? 12.412 -11.684 -6.098 1.00 93.69 411 PRO A C 1
ATOM 3127 O O . PRO A 1 411 ? 11.687 -10.921 -5.458 1.00 93.69 411 PRO A O 1
ATOM 3130 N N . VAL A 1 412 ? 11.906 -12.725 -6.772 1.00 94.50 412 VAL A N 1
ATOM 3131 C CA . VAL A 1 412 ? 10.458 -12.995 -6.812 1.00 94.50 412 VAL A CA 1
ATOM 3132 C C . VAL A 1 412 ? 9.916 -13.448 -5.448 1.00 94.50 412 VAL A C 1
ATOM 3134 O O . VAL A 1 412 ? 8.777 -13.135 -5.096 1.00 94.50 412 VAL A O 1
ATOM 3137 N N . GLY A 1 413 ? 10.732 -14.122 -4.630 1.00 94.81 413 GLY A N 1
ATOM 3138 C CA . GLY A 1 413 ? 10.402 -14.441 -3.240 1.00 94.81 413 GLY A CA 1
ATOM 3139 C C . GLY A 1 413 ? 10.211 -13.185 -2.382 1.00 94.81 413 GLY A C 1
ATOM 3140 O O . GLY A 1 413 ? 9.262 -13.116 -1.601 1.00 94.81 413 GLY A O 1
ATOM 3141 N N . LEU A 1 414 ? 11.063 -12.170 -2.567 1.00 94.00 414 LEU A N 1
ATOM 3142 C CA . LEU A 1 414 ? 10.941 -10.872 -1.890 1.00 94.00 414 LEU A CA 1
ATOM 3143 C C . LEU A 1 414 ? 9.707 -10.102 -2.390 1.00 94.00 414 LEU A C 1
ATOM 3145 O O . LEU A 1 414 ? 8.898 -9.632 -1.592 1.00 94.00 414 LEU A O 1
ATOM 3149 N N . LEU A 1 415 ? 9.522 -10.032 -3.715 1.00 93.50 415 LEU A N 1
ATOM 3150 C CA . LEU A 1 415 ? 8.393 -9.353 -4.364 1.00 93.50 415 LEU A CA 1
ATOM 3151 C C . LEU A 1 415 ? 7.038 -9.930 -3.936 1.00 93.50 415 LEU A C 1
ATOM 3153 O O . LEU A 1 415 ? 6.088 -9.191 -3.680 1.00 93.50 415 LEU A O 1
ATOM 3157 N N . SER A 1 416 ? 6.950 -11.257 -3.850 1.00 94.81 416 SER A N 1
ATOM 3158 C CA . SER A 1 416 ? 5.724 -11.959 -3.466 1.00 94.81 416 SER A CA 1
ATOM 3159 C C . SER A 1 416 ? 5.365 -11.810 -1.982 1.00 94.81 416 SER A C 1
ATOM 3161 O O . SER A 1 416 ? 4.251 -12.168 -1.596 1.00 94.81 416 SER A O 1
ATOM 3163 N N . GLY A 1 417 ? 6.273 -11.286 -1.149 1.00 94.00 417 GLY A N 1
ATOM 3164 C CA . GLY A 1 417 ? 6.104 -11.188 0.303 1.00 94.00 417 GLY A CA 1
ATOM 3165 C C . GLY A 1 417 ? 6.247 -12.523 1.044 1.00 94.00 417 GLY A C 1
ATOM 3166 O O . GLY A 1 417 ? 5.840 -12.618 2.202 1.00 94.00 417 GLY A O 1
ATOM 3167 N N . LEU A 1 418 ? 6.789 -13.553 0.382 1.00 93.31 418 LEU A N 1
ATOM 3168 C CA . LEU A 1 418 ? 7.045 -14.873 0.970 1.00 93.31 418 LEU A CA 1
ATOM 3169 C C . LEU A 1 418 ? 8.428 -14.942 1.630 1.00 93.31 418 LEU A C 1
ATOM 3171 O O . LEU A 1 418 ? 8.578 -15.553 2.683 1.00 93.31 418 LEU A O 1
ATOM 3175 N N . ASN A 1 419 ? 9.428 -14.277 1.046 1.00 91.06 419 ASN A N 1
ATOM 3176 C CA . ASN A 1 419 ? 10.741 -14.095 1.653 1.00 91.06 419 ASN A CA 1
ATOM 3177 C C . ASN A 1 419 ? 10.822 -12.712 2.316 1.00 91.06 419 ASN A C 1
ATOM 3179 O O . ASN A 1 419 ? 10.636 -11.687 1.663 1.00 91.06 419 ASN A O 1
ATOM 3183 N N . ARG A 1 420 ? 11.123 -12.695 3.616 1.00 90.38 420 ARG A N 1
ATOM 3184 C CA . ARG A 1 420 ? 11.194 -11.491 4.465 1.00 90.38 420 ARG A CA 1
ATOM 3185 C C . ARG A 1 420 ? 12.639 -11.107 4.831 1.00 90.38 420 ARG A C 1
ATOM 3187 O O . ARG A 1 420 ? 12.878 -10.293 5.716 1.00 90.38 420 ARG A O 1
ATOM 3194 N N . SER A 1 421 ? 13.632 -11.709 4.174 1.00 89.12 421 SER A N 1
ATOM 3195 C CA . SER A 1 421 ? 15.049 -11.536 4.503 1.00 89.12 421 SER A CA 1
ATOM 3196 C C . SER A 1 421 ? 15.635 -10.247 3.922 1.00 89.12 421 SER A C 1
ATOM 3198 O O . SER A 1 421 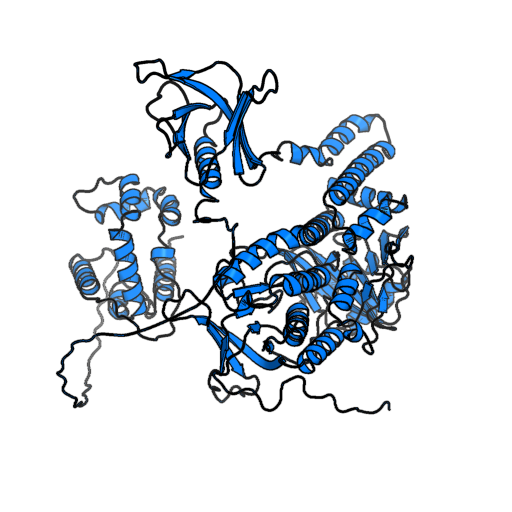? 15.860 -10.126 2.715 1.00 89.12 421 SER A O 1
ATOM 3200 N N . ARG A 1 422 ? 15.997 -9.310 4.809 1.00 87.56 422 ARG A N 1
ATOM 3201 C CA . ARG A 1 422 ? 16.779 -8.106 4.462 1.00 87.56 422 ARG A CA 1
ATOM 3202 C C . ARG A 1 422 ? 18.153 -8.452 3.874 1.00 87.56 422 ARG A C 1
ATOM 3204 O O . ARG A 1 422 ? 18.616 -7.775 2.962 1.00 87.56 422 ARG A O 1
ATOM 3211 N N . LYS A 1 423 ? 18.777 -9.540 4.342 1.00 88.31 423 LYS A N 1
ATOM 3212 C CA . LYS A 1 423 ? 20.068 -10.022 3.822 1.00 88.31 423 LYS A CA 1
ATOM 3213 C C . LYS A 1 423 ? 19.942 -10.487 2.371 1.00 88.31 423 LYS A C 1
ATOM 3215 O O . LYS A 1 423 ? 20.791 -10.161 1.552 1.00 88.31 423 LYS A O 1
ATOM 3220 N N . THR A 1 424 ? 18.859 -11.192 2.038 1.00 89.06 424 THR A N 1
ATOM 3221 C CA . THR A 1 424 ? 18.582 -11.625 0.660 1.00 89.06 424 THR A CA 1
ATOM 3222 C C . THR A 1 424 ? 18.304 -10.431 -0.253 1.00 89.06 424 THR A C 1
ATOM 3224 O O . THR A 1 424 ? 18.791 -10.405 -1.380 1.00 89.06 424 THR A O 1
ATOM 3227 N N . LEU A 1 425 ? 17.584 -9.416 0.238 1.00 87.62 425 LEU A N 1
ATOM 3228 C CA . LEU A 1 425 ? 17.380 -8.164 -0.496 1.00 87.62 425 LEU A CA 1
ATOM 3229 C C . LEU A 1 425 ? 18.711 -7.476 -0.828 1.00 87.62 425 LEU A C 1
ATOM 3231 O O . LEU A 1 425 ? 18.961 -7.187 -1.996 1.00 87.62 425 LEU A O 1
ATOM 3235 N N . ALA A 1 426 ? 19.569 -7.266 0.175 1.00 86.88 426 ALA A N 1
ATOM 3236 C CA . ALA A 1 426 ? 20.884 -6.663 -0.025 1.00 86.88 426 ALA A CA 1
ATOM 3237 C C . ALA A 1 426 ? 21.734 -7.491 -1.001 1.00 86.88 426 ALA A C 1
ATOM 3239 O O . ALA A 1 426 ? 22.263 -6.947 -1.966 1.00 86.88 426 ALA A O 1
ATOM 3240 N N . TYR A 1 427 ? 21.790 -8.812 -0.809 1.00 91.88 427 TYR A N 1
ATOM 3241 C CA . TYR A 1 427 ? 22.518 -9.732 -1.682 1.00 91.88 427 TYR A CA 1
ATOM 3242 C C . TYR A 1 427 ? 22.150 -9.539 -3.160 1.00 91.88 427 TYR A C 1
ATOM 3244 O O . TYR A 1 427 ? 23.024 -9.248 -3.975 1.00 91.88 427 TYR A O 1
ATOM 3252 N N . HIS A 1 428 ? 20.864 -9.628 -3.516 1.00 92.81 428 HIS A N 1
ATOM 3253 C CA . HIS A 1 428 ? 20.455 -9.476 -4.915 1.00 92.81 428 HIS A CA 1
ATOM 3254 C C . HIS A 1 428 ? 20.653 -8.054 -5.438 1.00 92.81 428 HIS A C 1
ATOM 3256 O O . HIS A 1 428 ? 21.029 -7.892 -6.595 1.00 92.81 428 HIS A O 1
ATOM 3262 N N . PHE A 1 429 ? 20.450 -7.034 -4.602 1.00 89.12 429 PHE A N 1
ATOM 3263 C CA . PHE A 1 429 ? 20.684 -5.644 -4.989 1.00 89.12 429 PHE A CA 1
ATOM 3264 C C . PHE A 1 429 ? 22.146 -5.409 -5.407 1.00 89.12 429 PHE A C 1
ATOM 3266 O O . PHE A 1 429 ? 22.407 -4.925 -6.509 1.00 89.12 429 PHE A O 1
ATOM 3273 N N . PHE A 1 430 ? 23.107 -5.827 -4.577 1.00 88.12 430 PHE A N 1
ATOM 3274 C CA . PHE A 1 430 ? 24.531 -5.694 -4.896 1.00 88.12 430 PHE A CA 1
ATOM 3275 C C . PHE A 1 430 ? 24.952 -6.601 -6.057 1.00 88.12 430 PHE A C 1
ATOM 3277 O O . PHE A 1 430 ? 25.730 -6.173 -6.905 1.00 88.12 430 PHE A O 1
ATOM 3284 N N . HIS A 1 431 ? 24.411 -7.819 -6.159 1.00 92.12 431 HIS A N 1
ATOM 3285 C CA . HIS A 1 431 ? 24.691 -8.698 -7.298 1.00 92.12 431 HIS A CA 1
ATOM 3286 C C . HIS A 1 431 ? 24.225 -8.103 -8.630 1.00 92.12 431 HIS A C 1
ATOM 3288 O O . HIS A 1 431 ? 24.959 -8.192 -9.610 1.00 92.12 431 HIS A O 1
ATOM 3294 N N . VAL A 1 432 ? 23.058 -7.451 -8.671 1.00 91.44 432 VAL A N 1
ATOM 3295 C CA . VAL A 1 432 ? 22.608 -6.711 -9.859 1.00 91.44 432 VAL A CA 1
ATOM 3296 C C . VAL A 1 432 ? 23.568 -5.565 -10.172 1.00 91.44 432 VAL A C 1
ATOM 3298 O O . VAL A 1 432 ? 23.954 -5.406 -11.329 1.00 91.44 432 VAL A O 1
ATOM 3301 N N . ALA A 1 433 ? 24.006 -4.798 -9.170 1.00 88.75 433 ALA A N 1
ATOM 3302 C CA . ALA A 1 433 ? 24.956 -3.706 -9.381 1.00 88.75 433 ALA A CA 1
ATOM 3303 C C . ALA A 1 433 ? 26.302 -4.204 -9.942 1.00 88.75 433 ALA A C 1
ATOM 3305 O O . ALA A 1 433 ? 26.772 -3.696 -10.960 1.00 88.75 433 ALA A O 1
ATOM 3306 N N . PHE A 1 434 ? 26.890 -5.245 -9.346 1.00 91.38 434 PHE A N 1
ATOM 3307 C CA . PHE A 1 434 ? 28.137 -5.843 -9.830 1.00 91.38 434 PHE A CA 1
ATOM 3308 C C . PHE A 1 434 ? 27.989 -6.476 -11.212 1.00 91.38 434 PHE A C 1
ATOM 3310 O O . PHE A 1 434 ? 28.873 -6.309 -12.049 1.00 91.38 434 PHE A O 1
ATOM 3317 N N . HIS A 1 435 ? 26.869 -7.149 -11.480 1.00 92.25 435 HIS A N 1
ATOM 3318 C CA . HIS A 1 435 ? 26.574 -7.705 -12.801 1.00 92.25 435 HIS A CA 1
ATOM 3319 C C . HIS A 1 435 ? 26.447 -6.607 -13.859 1.00 92.25 435 HIS A C 1
ATOM 3321 O O . HIS A 1 435 ? 26.977 -6.737 -14.957 1.00 92.25 435 HIS A O 1
ATOM 3327 N N . SER A 1 436 ? 25.820 -5.483 -13.508 1.00 90.31 436 SER A N 1
ATOM 3328 C CA . SER A 1 436 ? 25.707 -4.312 -14.387 1.00 90.31 436 SER A CA 1
ATOM 3329 C C . SER A 1 436 ? 27.078 -3.718 -14.712 1.00 90.31 436 SER A C 1
ATOM 3331 O O . SER A 1 436 ? 27.347 -3.386 -15.863 1.00 90.31 436 SER A O 1
ATOM 3333 N N . ILE A 1 437 ? 27.967 -3.626 -13.717 1.00 88.56 437 ILE A N 1
ATOM 3334 C CA . ILE A 1 437 ? 29.355 -3.186 -13.913 1.00 88.56 437 ILE A CA 1
ATOM 3335 C C . ILE A 1 437 ? 30.106 -4.172 -14.809 1.00 88.56 437 ILE A C 1
ATOM 3337 O O . ILE A 1 437 ? 30.760 -3.757 -15.761 1.00 88.56 437 ILE A O 1
ATOM 3341 N N . TRP A 1 438 ? 29.984 -5.474 -14.551 1.00 90.00 438 TRP A N 1
ATOM 3342 C CA . TRP A 1 438 ? 30.617 -6.501 -15.374 1.00 90.00 438 TRP A CA 1
ATOM 3343 C C . TRP A 1 438 ? 30.152 -6.433 -16.836 1.00 90.00 438 TRP A C 1
ATOM 3345 O O . TRP A 1 438 ? 30.994 -6.409 -17.730 1.00 90.00 438 TRP A O 1
ATOM 3355 N N . LEU A 1 439 ? 28.843 -6.309 -17.086 1.00 87.38 439 LEU A N 1
ATOM 3356 C CA . LEU A 1 439 ? 28.286 -6.128 -18.432 1.00 87.38 439 LEU A CA 1
ATOM 3357 C C . LEU A 1 439 ? 28.818 -4.868 -19.114 1.00 87.38 439 LEU A C 1
ATOM 3359 O O . LEU A 1 439 ? 29.105 -4.890 -20.308 1.00 87.38 439 LEU A O 1
ATOM 3363 N N . MET A 1 440 ? 28.969 -3.780 -18.358 1.00 85.88 440 MET A N 1
ATOM 3364 C CA . MET A 1 440 ? 29.512 -2.520 -18.859 1.00 85.88 440 MET A CA 1
ATOM 3365 C C . MET A 1 440 ? 30.940 -2.690 -19.398 1.00 85.88 440 MET A C 1
ATOM 3367 O O . MET A 1 440 ? 31.253 -2.163 -20.459 1.00 85.88 440 MET A O 1
ATOM 3371 N N . PHE A 1 441 ? 31.789 -3.449 -18.696 1.00 87.12 441 PHE A N 1
ATOM 3372 C CA . PHE A 1 441 ? 33.148 -3.760 -19.153 1.00 87.12 441 PHE A CA 1
ATOM 3373 C C . PHE A 1 441 ? 33.186 -4.833 -20.244 1.00 87.12 441 PHE A C 1
ATOM 3375 O O . PHE A 1 441 ? 34.030 -4.765 -21.132 1.00 87.12 441 PHE A O 1
ATOM 3382 N N . HIS A 1 442 ? 32.299 -5.828 -20.187 1.00 85.75 442 HIS A N 1
ATOM 3383 C CA . HIS A 1 442 ? 32.258 -6.913 -21.168 1.00 85.75 442 HIS A CA 1
ATOM 3384 C C . HIS A 1 442 ? 31.819 -6.430 -22.555 1.00 85.75 442 HIS A C 1
ATOM 3386 O O . HIS A 1 442 ? 32.333 -6.909 -23.560 1.00 85.75 442 HIS A O 1
ATOM 3392 N N . ASN A 1 443 ? 30.915 -5.450 -22.600 1.00 82.94 443 ASN A N 1
ATOM 3393 C CA . ASN A 1 443 ? 30.412 -4.852 -23.835 1.00 82.94 443 ASN A CA 1
ATOM 3394 C C . ASN A 1 443 ? 31.247 -3.644 -24.301 1.00 82.94 443 ASN A C 1
ATOM 3396 O O . ASN A 1 443 ? 30.778 -2.870 -25.131 1.00 82.94 443 ASN A O 1
ATOM 3400 N N . ALA A 1 444 ? 32.443 -3.435 -23.744 1.00 81.00 444 ALA A N 1
ATOM 3401 C CA . ALA A 1 444 ? 33.323 -2.352 -24.164 1.00 81.00 444 ALA A CA 1
ATOM 3402 C C . ALA A 1 444 ? 33.916 -2.650 -25.550 1.00 81.00 444 ALA A C 1
ATOM 3404 O O . ALA A 1 444 ? 34.586 -3.667 -25.735 1.00 81.00 444 ALA A O 1
ATOM 3405 N N . ASP A 1 445 ? 33.716 -1.740 -26.505 1.00 76.31 445 ASP A N 1
ATOM 3406 C CA . ASP A 1 445 ? 34.211 -1.895 -27.878 1.00 76.31 445 ASP A CA 1
ATOM 3407 C C . ASP A 1 445 ? 35.748 -1.784 -27.971 1.00 76.31 445 ASP A C 1
ATOM 3409 O O . ASP A 1 445 ? 36.359 -2.289 -28.916 1.00 76.31 445 ASP A O 1
ATOM 3413 N N . SER A 1 446 ? 36.397 -1.127 -26.998 1.00 78.94 446 SER A N 1
ATOM 3414 C CA . SER A 1 446 ? 37.845 -0.901 -26.988 1.00 78.94 446 SER A CA 1
ATOM 3415 C C . SER A 1 446 ? 38.455 -0.853 -25.583 1.00 78.94 446 SER A C 1
ATOM 3417 O O . SER A 1 446 ? 37.883 -0.316 -24.635 1.00 78.94 446 SER A O 1
ATOM 3419 N N . TYR A 1 447 ? 39.707 -1.312 -25.460 1.00 74.12 447 TYR A N 1
ATOM 3420 C CA . TYR A 1 447 ? 40.523 -1.151 -24.247 1.00 74.12 447 TYR A CA 1
ATOM 3421 C C . TYR A 1 447 ? 40.819 0.320 -23.900 1.00 74.12 447 TYR A C 1
ATOM 3423 O O . TYR A 1 447 ? 41.203 0.614 -22.771 1.00 74.12 447 TYR A O 1
ATOM 3431 N N . ALA A 1 448 ? 40.639 1.252 -24.842 1.00 75.00 448 ALA A N 1
ATOM 3432 C CA . ALA A 1 448 ? 40.792 2.685 -24.586 1.00 75.00 448 ALA A CA 1
ATOM 3433 C C . ALA A 1 448 ? 39.662 3.263 -23.713 1.00 75.00 448 ALA A C 1
ATOM 3435 O O . ALA A 1 448 ? 39.872 4.273 -23.043 1.00 75.00 448 ALA A O 1
ATOM 3436 N N . ASP A 1 449 ? 38.501 2.603 -23.664 1.00 78.06 449 ASP A N 1
ATOM 3437 C CA . ASP A 1 449 ? 37.345 3.058 -22.886 1.00 78.06 449 ASP A CA 1
ATOM 3438 C C . ASP A 1 449 ? 37.442 2.654 -21.409 1.00 78.06 449 ASP A C 1
ATOM 3440 O O . ASP A 1 449 ? 36.747 3.208 -20.559 1.00 78.06 449 ASP A O 1
ATOM 3444 N N . PHE A 1 450 ? 38.350 1.733 -21.068 1.00 80.69 450 PHE A N 1
ATOM 3445 C CA . PHE A 1 450 ? 38.498 1.164 -19.725 1.00 80.69 450 PHE A CA 1
ATOM 3446 C C . PHE A 1 450 ? 38.640 2.208 -18.600 1.00 80.69 450 PHE A C 1
ATOM 3448 O O . PHE A 1 450 ? 37.973 2.050 -17.578 1.00 80.69 450 PHE A O 1
ATOM 3455 N N . PRO A 1 451 ? 39.436 3.290 -18.741 1.00 80.44 451 PRO A N 1
ATOM 3456 C CA . PRO A 1 451 ? 39.529 4.330 -17.712 1.00 80.44 451 PRO A CA 1
ATOM 3457 C C . PRO A 1 451 ? 38.213 5.095 -17.500 1.00 80.44 451 PRO A C 1
ATOM 3459 O O . PRO A 1 451 ? 37.855 5.420 -16.368 1.00 80.44 451 PRO A O 1
ATOM 3462 N N . ILE A 1 452 ? 37.467 5.356 -18.578 1.00 79.88 452 ILE A N 1
ATOM 3463 C CA . ILE A 1 452 ? 36.166 6.040 -18.528 1.00 79.88 452 ILE A CA 1
ATOM 3464 C C . ILE A 1 452 ? 35.117 5.108 -17.914 1.00 79.88 452 ILE A C 1
ATOM 3466 O O . ILE A 1 452 ? 34.349 5.522 -17.046 1.00 79.88 452 ILE A O 1
ATOM 3470 N N . LEU A 1 453 ? 35.121 3.837 -18.316 1.00 80.12 453 LEU A N 1
ATOM 3471 C CA . LEU A 1 453 ? 34.257 2.801 -17.759 1.00 80.12 453 LEU A CA 1
ATOM 3472 C C . LEU A 1 453 ? 34.553 2.542 -16.281 1.00 80.12 453 LEU A C 1
ATOM 3474 O O . LEU A 1 453 ? 33.620 2.318 -15.523 1.00 80.12 453 LEU A O 1
ATOM 3478 N N . LEU A 1 454 ? 35.807 2.659 -15.837 1.00 80.75 454 LEU A N 1
ATOM 3479 C CA . LEU A 1 454 ? 36.174 2.578 -14.422 1.00 80.75 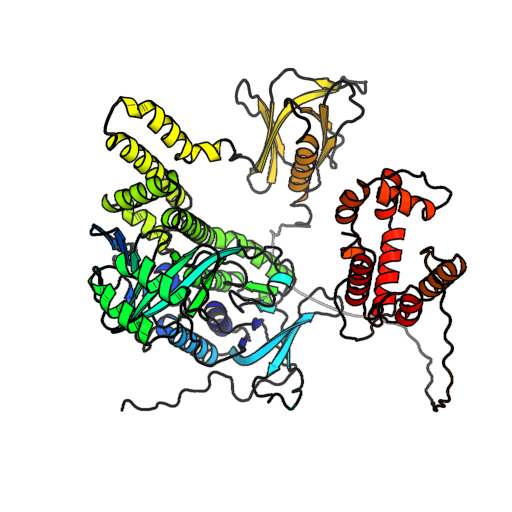454 LEU A CA 1
ATOM 3480 C C . LEU A 1 454 ? 35.583 3.734 -13.609 1.00 80.75 454 LEU A C 1
ATOM 3482 O O . LEU A 1 454 ? 34.986 3.497 -12.561 1.00 80.75 454 LEU A O 1
ATOM 3486 N N . LEU A 1 455 ? 35.674 4.971 -14.106 1.00 76.75 455 LEU A N 1
ATOM 3487 C CA . LEU A 1 455 ? 35.022 6.123 -13.471 1.00 76.75 455 LEU A CA 1
ATOM 3488 C C . LEU A 1 455 ? 33.496 5.968 -13.450 1.00 76.75 455 LEU A C 1
ATOM 3490 O O . LEU A 1 455 ? 32.851 6.235 -12.434 1.00 76.75 455 LEU A O 1
ATOM 3494 N N . LYS A 1 456 ? 32.907 5.487 -14.550 1.00 77.19 456 LYS A N 1
ATOM 3495 C CA . LYS A 1 456 ? 31.471 5.203 -14.624 1.00 77.19 456 LYS A CA 1
ATOM 3496 C C . LYS A 1 456 ? 31.070 4.080 -13.666 1.00 77.19 456 LYS A C 1
ATOM 3498 O O . LYS A 1 456 ? 30.042 4.201 -13.009 1.00 77.19 456 LYS A O 1
ATOM 3503 N N . ALA A 1 457 ? 31.881 3.035 -13.529 1.00 77.12 457 ALA A N 1
ATOM 3504 C CA . ALA A 1 457 ? 31.668 1.939 -12.592 1.00 77.12 457 ALA A CA 1
ATOM 3505 C C . ALA A 1 457 ? 31.719 2.415 -11.138 1.00 77.12 457 ALA A C 1
ATOM 3507 O O . ALA A 1 457 ? 30.861 2.009 -10.369 1.00 77.12 457 ALA A O 1
ATOM 3508 N N . ILE A 1 458 ? 32.633 3.320 -10.772 1.00 74.19 458 ILE A N 1
ATOM 3509 C CA . ILE A 1 458 ? 32.671 3.928 -9.429 1.00 74.19 458 ILE A CA 1
ATOM 3510 C C . ILE A 1 458 ? 31.377 4.704 -9.142 1.00 74.19 458 ILE A C 1
ATOM 3512 O O . ILE A 1 458 ? 30.800 4.551 -8.071 1.00 74.19 458 ILE A O 1
ATOM 3516 N N . ASN A 1 459 ? 30.882 5.475 -10.116 1.00 71.50 459 ASN A N 1
ATOM 3517 C CA . ASN A 1 459 ? 29.640 6.246 -9.977 1.00 71.50 459 ASN A CA 1
ATOM 3518 C C . ASN A 1 459 ? 28.358 5.397 -10.070 1.00 71.50 459 ASN A C 1
ATOM 3520 O O . ASN A 1 459 ? 27.307 5.825 -9.605 1.00 71.50 459 ASN A O 1
ATOM 3524 N N . THR A 1 460 ? 28.423 4.229 -10.714 1.00 67.94 460 THR A N 1
ATOM 3525 C CA . THR A 1 460 ? 27.302 3.279 -10.845 1.00 67.94 460 THR A CA 1
ATOM 3526 C C . THR A 1 460 ? 27.268 2.302 -9.673 1.00 67.94 460 THR A C 1
ATOM 3528 O O . THR A 1 460 ? 26.212 1.774 -9.325 1.00 67.94 460 THR A O 1
ATOM 3531 N N . ALA A 1 461 ? 28.422 2.034 -9.064 1.00 60.81 461 ALA A N 1
ATOM 3532 C CA . ALA A 1 461 ? 28.504 1.179 -7.907 1.00 60.81 461 ALA A CA 1
ATOM 3533 C C . ALA A 1 461 ? 27.861 1.875 -6.699 1.00 60.81 461 ALA A C 1
ATOM 3535 O O . ALA A 1 461 ? 28.115 3.055 -6.456 1.00 60.81 461 ALA A O 1
ATOM 3536 N N . PRO A 1 462 ? 27.127 1.130 -5.861 1.00 54.66 462 PRO A N 1
ATOM 3537 C CA . PRO A 1 462 ? 26.559 1.655 -4.619 1.00 54.66 462 PRO A CA 1
ATOM 3538 C C . PRO A 1 462 ? 27.620 2.112 -3.595 1.00 54.66 462 PRO A C 1
ATOM 3540 O O . PRO A 1 462 ? 27.270 2.573 -2.516 1.00 54.66 462 PRO A O 1
ATOM 3543 N N . PHE A 1 463 ? 28.920 2.003 -3.906 1.00 41.56 463 PHE A N 1
ATOM 3544 C CA . PHE A 1 463 ? 30.014 2.428 -3.032 1.00 41.56 463 PHE A CA 1
ATOM 3545 C C . PHE A 1 463 ? 30.129 3.946 -2.869 1.00 41.56 463 PHE A C 1
ATOM 3547 O O . PHE A 1 463 ? 30.620 4.381 -1.832 1.00 41.56 463 PHE A O 1
ATOM 3554 N N . ASN A 1 464 ? 29.678 4.747 -3.843 1.00 36.16 464 ASN A N 1
ATOM 3555 C CA . ASN A 1 464 ? 29.801 6.208 -3.755 1.00 36.16 464 ASN A CA 1
ATOM 3556 C C . ASN A 1 464 ? 28.822 6.822 -2.731 1.00 36.16 464 ASN A C 1
ATOM 3558 O O . ASN A 1 464 ? 29.126 7.850 -2.137 1.00 36.16 464 ASN A O 1
ATOM 3562 N N . ASP A 1 465 ? 27.703 6.139 -2.451 1.00 35.88 465 ASP A N 1
ATOM 3563 C CA . ASP A 1 465 ? 26.820 6.442 -1.309 1.00 35.88 465 ASP A CA 1
ATOM 3564 C C . ASP A 1 465 ? 27.308 5.789 0.001 1.00 35.88 465 ASP A C 1
ATOM 3566 O O . ASP A 1 465 ? 26.913 6.191 1.094 1.00 35.88 465 ASP A O 1
ATOM 3570 N N . MET A 1 466 ? 28.211 4.803 -0.074 1.00 33.44 466 MET A N 1
ATOM 3571 C CA . MET A 1 466 ? 28.691 4.045 1.088 1.00 33.44 466 MET A CA 1
ATOM 3572 C C . MET A 1 466 ? 29.909 4.670 1.784 1.00 33.44 466 MET A C 1
ATOM 3574 O O . MET A 1 466 ? 30.265 4.239 2.874 1.00 33.44 466 MET A O 1
ATOM 3578 N N . THR A 1 467 ? 30.498 5.744 1.247 1.00 30.30 467 THR A N 1
ATOM 3579 C CA . THR A 1 467 ? 31.364 6.634 2.050 1.00 30.30 467 THR A CA 1
ATOM 3580 C C . THR A 1 467 ? 30.566 7.576 2.962 1.00 30.30 467 THR A C 1
ATOM 3582 O O . THR A 1 467 ? 31.162 8.375 3.678 1.00 30.30 467 THR A O 1
ATOM 3585 N N . SER A 1 468 ? 29.229 7.483 2.945 1.00 32.28 468 SER A N 1
ATOM 3586 C CA . SER A 1 468 ? 28.313 8.205 3.837 1.00 32.28 468 SER A CA 1
ATOM 3587 C C . SER A 1 468 ? 27.254 7.296 4.484 1.00 32.28 468 SER A C 1
ATOM 3589 O O . SER A 1 468 ? 26.276 7.797 5.038 1.00 32.28 468 SER A O 1
ATOM 3591 N N . ALA A 1 469 ? 27.426 5.974 4.442 1.00 33.75 469 ALA A N 1
ATOM 3592 C CA . ALA A 1 469 ? 26.647 5.070 5.279 1.00 33.75 469 ALA A CA 1
ATOM 3593 C C . ALA A 1 469 ? 27.457 4.813 6.550 1.00 33.75 469 ALA A C 1
ATOM 3595 O O . ALA A 1 469 ? 28.292 3.910 6.582 1.00 33.75 469 ALA A O 1
ATOM 3596 N N . SER A 1 470 ? 27.261 5.649 7.571 1.00 39.19 470 SER A N 1
ATOM 3597 C CA . SER A 1 470 ? 27.768 5.348 8.905 1.00 39.19 470 SER A CA 1
ATOM 3598 C C . SER A 1 470 ? 27.162 4.012 9.339 1.00 39.19 470 SER A C 1
ATOM 3600 O O . SER A 1 470 ? 25.944 3.849 9.372 1.00 39.19 470 SER A O 1
ATOM 3602 N N . THR A 1 471 ? 28.013 3.025 9.620 1.00 55.31 471 THR A N 1
ATOM 3603 C CA . THR A 1 471 ? 27.605 1.766 10.267 1.00 55.31 471 THR A CA 1
ATOM 3604 C C . THR A 1 471 ? 27.059 1.999 11.671 1.00 55.31 471 THR A C 1
ATOM 3606 O O . THR A 1 471 ? 26.375 1.124 12.188 1.00 55.31 471 THR A O 1
ATOM 3609 N N . HIS A 1 472 ? 27.338 3.179 12.228 1.00 73.25 472 HIS A N 1
ATOM 3610 C CA . HIS A 1 472 ? 26.978 3.597 13.569 1.00 73.25 472 HIS A CA 1
ATOM 3611 C C . HIS A 1 472 ? 25.825 4.609 13.563 1.00 73.25 472 HIS A C 1
ATOM 3613 O O . HIS A 1 472 ? 25.679 5.369 12.594 1.00 73.25 472 HIS A O 1
ATOM 3619 N N . LEU A 1 473 ? 25.023 4.646 14.637 1.00 79.56 473 LEU A N 1
ATOM 3620 C CA . LEU A 1 473 ? 23.914 5.609 14.797 1.00 79.56 473 LEU A CA 1
ATOM 3621 C C . LEU A 1 473 ? 24.408 7.056 14.679 1.00 79.56 473 LEU A C 1
ATOM 3623 O O . LEU A 1 473 ? 23.731 7.916 14.112 1.00 79.56 473 LEU A O 1
ATOM 3627 N N . LEU A 1 474 ? 25.615 7.300 15.186 1.00 86.31 474 LEU A N 1
ATOM 3628 C CA . LEU A 1 474 ? 26.375 8.526 15.008 1.00 86.31 474 LEU A CA 1
ATOM 3629 C C . LEU A 1 474 ? 27.868 8.218 15.151 1.00 86.31 474 LEU A C 1
ATOM 3631 O O . LEU A 1 474 ? 28.249 7.423 16.003 1.00 86.31 474 LEU A O 1
ATOM 3635 N N . GLU A 1 475 ? 28.725 8.888 14.381 1.00 91.12 475 GLU A N 1
ATOM 3636 C CA . GLU A 1 475 ? 30.179 8.828 14.558 1.00 91.12 475 GLU A CA 1
ATOM 3637 C C . GLU A 1 475 ? 30.839 10.196 14.331 1.00 91.12 475 GLU A C 1
ATOM 3639 O O . GLU A 1 475 ? 30.385 10.997 13.513 1.00 91.12 475 GLU A O 1
ATOM 3644 N N . PHE A 1 476 ? 31.932 10.473 15.045 1.00 91.38 476 PHE A N 1
ATOM 3645 C CA . PHE A 1 476 ? 32.768 11.655 14.828 1.00 91.38 476 PHE A CA 1
ATOM 3646 C C . PHE A 1 476 ? 34.205 11.446 15.324 1.00 91.38 476 PHE A C 1
ATOM 3648 O O . PHE A 1 476 ? 34.490 10.663 16.232 1.00 91.38 476 PHE A O 1
ATOM 3655 N N . LYS A 1 477 ? 35.165 12.158 14.724 1.00 93.06 477 LYS A N 1
ATOM 3656 C CA . LYS A 1 477 ? 36.591 12.017 15.071 1.00 93.06 477 LYS A CA 1
ATOM 3657 C C . LYS A 1 477 ? 36.938 12.862 16.296 1.00 93.06 477 LYS A C 1
ATOM 3659 O O . LYS A 1 477 ? 37.001 14.091 16.199 1.00 93.06 477 LYS A O 1
ATOM 3664 N N . ALA A 1 478 ? 37.248 12.210 17.414 1.00 92.69 478 ALA A N 1
ATOM 3665 C CA . ALA A 1 478 ? 37.676 12.876 18.641 1.00 92.69 478 ALA A CA 1
ATOM 3666 C C . ALA A 1 478 ? 38.737 12.066 19.403 1.00 92.69 478 ALA A C 1
ATOM 3668 O O . ALA A 1 478 ? 38.642 10.847 19.510 1.00 92.69 478 ALA A O 1
ATOM 3669 N N . GLY A 1 479 ? 39.760 12.743 19.929 1.00 91.69 479 GLY A N 1
ATOM 3670 C CA . GLY A 1 479 ? 40.769 12.154 20.817 1.00 91.69 479 GLY A CA 1
ATOM 3671 C C . GLY A 1 479 ? 40.405 12.362 22.287 1.00 91.69 479 GLY A C 1
ATOM 3672 O O . GLY A 1 479 ? 39.560 13.199 22.595 1.00 91.69 479 GLY A O 1
ATOM 3673 N N . ARG A 1 480 ? 41.036 11.629 23.207 1.00 91.88 480 ARG A N 1
ATOM 3674 C CA . ARG A 1 480 ? 40.787 11.774 24.653 1.00 91.88 480 ARG A CA 1
ATOM 3675 C C . ARG A 1 480 ? 41.535 12.963 25.246 1.00 91.88 480 ARG A C 1
ATOM 3677 O O . ARG A 1 480 ? 42.586 13.367 24.753 1.00 91.88 480 ARG A O 1
ATOM 3684 N N . CYS A 1 481 ? 41.006 13.499 26.333 1.00 89.94 481 CYS A N 1
ATOM 3685 C CA . CYS A 1 481 ? 41.649 14.491 27.180 1.00 89.94 481 CYS A CA 1
ATOM 3686 C C . CYS A 1 481 ? 41.628 13.996 28.627 1.00 89.94 481 CYS A C 1
ATOM 3688 O O . CYS A 1 481 ? 40.595 13.565 29.131 1.00 89.94 481 CYS A O 1
ATOM 3690 N N . PHE A 1 482 ? 42.752 14.122 29.325 1.00 85.62 482 PHE A N 1
ATOM 3691 C CA . PHE A 1 482 ? 42.865 13.724 30.724 1.00 85.62 482 PHE A CA 1
ATOM 3692 C C . PHE A 1 482 ? 43.074 14.947 31.609 1.00 85.62 482 PHE A C 1
ATOM 3694 O O . PHE A 1 482 ? 43.933 15.795 31.348 1.00 85.62 482 PHE A O 1
ATOM 3701 N N . ARG A 1 483 ? 42.273 15.055 32.668 1.00 80.88 483 ARG A N 1
ATOM 3702 C CA . ARG A 1 483 ? 42.406 16.127 33.653 1.00 80.88 483 ARG A CA 1
ATOM 3703 C C . ARG A 1 483 ? 43.633 15.882 34.532 1.00 80.88 483 ARG A C 1
ATOM 3705 O O . ARG A 1 483 ? 43.846 14.775 35.014 1.00 80.88 483 ARG A O 1
ATOM 3712 N N . THR A 1 484 ? 44.438 16.917 34.754 1.00 80.94 484 THR A N 1
ATOM 3713 C CA . THR A 1 484 ? 45.589 16.836 35.662 1.00 80.94 484 THR A CA 1
ATOM 3714 C C . THR A 1 484 ? 45.089 16.865 37.109 1.00 80.94 484 THR A C 1
ATOM 3716 O O . THR A 1 484 ? 44.346 17.765 37.496 1.00 80.94 484 THR A O 1
ATOM 3719 N N . THR A 1 485 ? 45.477 15.875 37.916 1.00 71.88 485 THR A N 1
ATOM 3720 C CA . THR A 1 485 ? 45.024 15.731 39.307 1.00 71.88 485 THR A CA 1
ATOM 3721 C C . THR A 1 485 ? 45.300 17.000 40.120 1.00 71.88 485 THR A C 1
ATOM 3723 O O . THR A 1 485 ? 46.429 17.484 40.153 1.00 71.88 485 THR A O 1
ATOM 3726 N N . GLY A 1 486 ? 44.269 17.538 40.780 1.00 70.88 486 GLY A N 1
ATOM 3727 C CA . GLY A 1 486 ? 44.377 18.732 41.629 1.00 70.88 486 GLY A CA 1
ATOM 3728 C C . GLY A 1 486 ? 44.328 20.080 40.898 1.00 70.88 486 GLY A C 1
ATOM 3729 O O . GLY A 1 486 ? 44.468 21.110 41.550 1.00 70.88 486 GLY A O 1
ATOM 3730 N N . THR A 1 487 ? 44.113 20.108 39.577 1.00 78.12 487 THR A N 1
ATOM 3731 C CA . THR A 1 487 ? 43.927 21.351 38.804 1.00 78.12 487 THR A CA 1
ATOM 3732 C C . THR A 1 487 ? 42.675 21.281 37.924 1.00 78.12 487 THR A C 1
ATOM 3734 O O . THR A 1 487 ? 42.091 20.214 37.734 1.00 78.12 487 THR A O 1
ATOM 3737 N N . ASP A 1 488 ? 42.233 22.415 37.375 1.00 78.62 488 ASP A N 1
ATOM 3738 C CA . ASP A 1 488 ? 41.173 22.487 36.351 1.00 78.62 488 ASP A CA 1
ATOM 3739 C C . ASP A 1 488 ? 41.725 22.337 34.915 1.00 78.62 488 ASP A C 1
ATOM 3741 O O . ASP A 1 488 ? 41.035 22.611 33.936 1.00 78.62 488 ASP A O 1
ATOM 3745 N N . THR A 1 489 ? 42.980 21.894 34.757 1.00 81.44 489 THR A N 1
ATOM 3746 C CA . THR A 1 489 ? 43.635 21.772 33.446 1.00 81.44 489 THR A CA 1
ATOM 3747 C C . THR A 1 489 ? 43.440 20.380 32.841 1.00 81.44 489 THR A C 1
ATOM 3749 O O . THR A 1 489 ? 43.828 19.373 33.439 1.00 81.44 489 THR A O 1
ATOM 3752 N N . VAL A 1 490 ? 42.927 20.318 31.609 1.00 85.06 490 VAL A N 1
ATOM 3753 C CA . VAL A 1 490 ? 42.867 19.097 30.784 1.00 85.06 490 VAL A CA 1
ATOM 3754 C C . VAL A 1 490 ? 44.016 19.056 29.773 1.00 85.06 490 VAL A C 1
ATOM 3756 O O . VAL A 1 490 ? 44.390 20.085 29.212 1.00 85.06 490 VAL A O 1
ATOM 3759 N N . LYS A 1 491 ? 44.600 17.875 29.549 1.00 87.12 491 LYS A N 1
ATOM 3760 C CA . LYS A 1 491 ? 45.669 17.646 28.566 1.00 87.12 491 LYS A CA 1
ATOM 3761 C C . LYS A 1 491 ? 45.194 16.673 27.481 1.00 87.12 491 LYS A C 1
ATOM 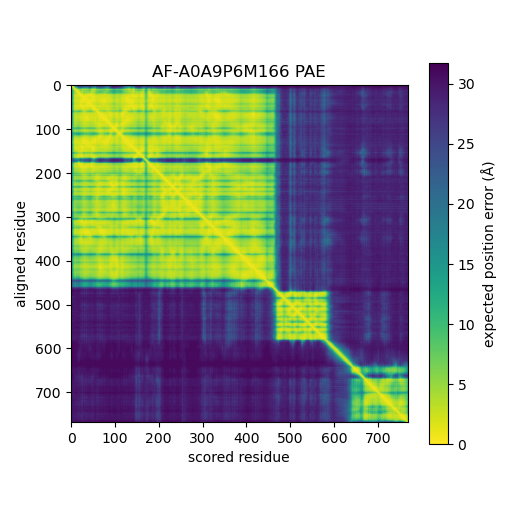3763 O O . LYS A 1 491 ? 44.710 15.601 27.844 1.00 87.12 491 LYS A O 1
ATOM 3768 N N . PRO A 1 492 ? 45.335 17.009 26.187 1.00 89.75 492 PRO A N 1
ATOM 3769 C CA . PRO A 1 492 ? 44.943 16.116 25.105 1.00 89.75 492 PRO A CA 1
ATOM 3770 C C . PRO A 1 492 ? 45.916 14.943 24.967 1.00 89.75 492 PRO A C 1
ATOM 3772 O O . PRO A 1 492 ? 47.135 15.113 25.022 1.00 89.75 492 PRO A O 1
ATOM 3775 N N . ASP A 1 493 ? 45.358 13.761 24.747 1.00 87.44 493 ASP A N 1
ATOM 3776 C CA . ASP A 1 493 ? 46.058 12.576 24.267 1.00 87.44 493 ASP A CA 1
ATOM 3777 C C . ASP A 1 493 ? 46.263 12.711 22.744 1.00 87.44 493 ASP A C 1
ATOM 3779 O O . ASP A 1 493 ? 45.287 12.965 22.022 1.00 87.44 493 ASP A O 1
ATOM 3783 N N . PRO A 1 494 ? 47.500 12.574 22.224 1.00 84.69 494 PRO A N 1
ATOM 3784 C CA . PRO A 1 494 ? 47.779 12.674 20.790 1.00 84.69 494 PRO A CA 1
ATOM 3785 C C . PRO A 1 494 ? 47.178 11.529 19.957 1.00 84.69 494 PRO A C 1
ATOM 3787 O O . PRO A 1 494 ? 47.217 11.586 18.723 1.00 84.69 494 PRO A O 1
ATOM 3790 N N . THR A 1 495 ? 46.639 10.488 20.592 1.00 88.75 495 THR A N 1
ATOM 3791 C CA . THR A 1 495 ? 46.064 9.325 19.914 1.00 88.75 495 THR A CA 1
ATOM 3792 C C . THR A 1 495 ? 44.864 9.711 19.043 1.00 88.75 495 THR A C 1
ATOM 3794 O O . THR A 1 495 ? 43.981 10.483 19.428 1.00 88.75 495 THR A O 1
ATOM 3797 N N . LYS A 1 496 ? 44.823 9.176 17.816 1.00 91.00 496 LYS A N 1
ATOM 3798 C CA . LYS A 1 496 ? 43.720 9.414 16.874 1.00 91.00 496 LYS A CA 1
ATOM 3799 C C . LYS A 1 496 ? 42.526 8.551 17.262 1.00 91.00 496 LYS A C 1
ATOM 3801 O O . LYS A 1 496 ? 42.605 7.335 17.131 1.00 91.00 496 LYS A O 1
ATOM 3806 N N . GLY A 1 497 ? 41.435 9.179 17.679 1.00 89.75 497 GLY A N 1
ATOM 3807 C CA . GLY A 1 497 ? 40.236 8.489 18.145 1.00 89.75 497 GLY A CA 1
ATOM 3808 C C . GLY A 1 497 ? 39.040 8.658 17.216 1.00 89.75 497 GLY A C 1
ATOM 3809 O O . GLY A 1 497 ? 38.958 9.615 16.434 1.00 89.75 497 GLY A O 1
ATOM 3810 N N . LEU A 1 498 ? 38.133 7.692 17.281 1.00 92.19 498 LEU A N 1
ATOM 3811 C CA . LEU A 1 498 ? 36.787 7.754 16.725 1.00 92.19 498 LEU A CA 1
ATOM 3812 C C . LEU A 1 498 ? 35.810 7.528 17.877 1.00 92.19 498 LEU A C 1
ATOM 3814 O O . LEU A 1 498 ? 35.910 6.510 18.557 1.00 92.19 498 LEU A O 1
ATOM 3818 N N . VAL A 1 499 ? 34.896 8.471 18.077 1.00 92.50 499 VAL A N 1
ATOM 3819 C CA . VAL A 1 499 ? 33.734 8.279 18.942 1.00 92.50 499 VAL A CA 1
ATOM 3820 C C . VAL A 1 499 ? 32.576 7.837 18.068 1.00 92.50 499 VAL A C 1
ATOM 3822 O O . VAL A 1 499 ? 32.355 8.434 17.011 1.00 92.50 499 VAL A O 1
ATOM 3825 N N . TYR A 1 500 ? 31.841 6.824 18.504 1.00 92.12 500 TYR A N 1
ATOM 3826 C CA . TYR A 1 500 ? 30.599 6.426 17.858 1.00 92.12 500 TYR A CA 1
ATOM 3827 C C . TYR A 1 500 ? 29.592 5.893 18.875 1.00 92.12 500 TYR A C 1
ATOM 3829 O O . TYR A 1 500 ? 29.970 5.477 19.970 1.00 92.12 500 TYR A O 1
ATOM 3837 N N . LEU A 1 501 ? 28.311 5.983 18.523 1.00 88.88 501 LEU A N 1
ATOM 3838 C CA . LEU A 1 501 ? 27.201 5.477 19.321 1.00 88.88 501 LEU A CA 1
ATOM 3839 C C . LEU A 1 501 ? 26.495 4.364 18.555 1.00 88.88 501 LEU A C 1
ATOM 3841 O O . LEU A 1 501 ? 26.211 4.538 17.368 1.00 88.88 501 LEU A O 1
ATOM 3845 N N . ASP A 1 502 ? 26.192 3.277 19.254 1.00 85.75 502 ASP A N 1
ATOM 3846 C CA . ASP A 1 502 ? 25.407 2.145 18.763 1.00 85.75 502 ASP A CA 1
ATOM 3847 C C . ASP A 1 502 ? 24.441 1.652 19.840 1.00 85.75 502 ASP A C 1
ATOM 3849 O O . ASP A 1 502 ? 24.613 1.928 21.024 1.00 85.75 502 ASP A O 1
ATOM 3853 N N . GLU A 1 503 ? 23.422 0.915 19.410 1.00 78.38 503 GLU A N 1
ATOM 3854 C CA . GLU A 1 503 ? 22.484 0.237 20.299 1.00 78.38 503 GLU A CA 1
ATOM 3855 C C . GLU A 1 503 ? 22.790 -1.265 20.284 1.00 78.38 503 GLU A C 1
ATOM 3857 O O . GLU A 1 503 ? 22.590 -1.936 19.265 1.00 78.38 503 GLU A O 1
ATOM 3862 N N . GLU A 1 504 ? 23.296 -1.781 21.405 1.00 71.88 504 GLU A N 1
ATOM 3863 C CA . GLU A 1 504 ? 23.593 -3.200 21.619 1.00 71.88 504 GLU A CA 1
ATOM 3864 C C . GLU A 1 504 ? 22.777 -3.709 22.813 1.00 71.88 504 GLU A C 1
ATOM 3866 O O . GLU A 1 504 ? 22.623 -3.021 23.817 1.00 71.88 504 GLU A O 1
ATOM 3871 N N . ASP A 1 505 ? 22.171 -4.892 22.670 1.00 67.06 505 ASP A N 1
ATOM 3872 C CA . ASP A 1 505 ? 21.344 -5.541 23.701 1.00 67.06 505 ASP A CA 1
ATOM 3873 C C . ASP A 1 505 ? 20.228 -4.666 24.322 1.00 67.06 505 ASP A C 1
ATOM 3875 O O . ASP A 1 505 ? 19.758 -4.930 25.425 1.00 67.06 505 ASP A O 1
ATOM 3879 N N . GLY A 1 506 ? 19.750 -3.659 23.579 1.00 56.59 506 GLY A N 1
ATOM 3880 C CA . GLY A 1 506 ? 18.689 -2.740 24.013 1.00 56.59 506 GLY A CA 1
ATOM 3881 C C . GLY A 1 506 ? 19.176 -1.563 24.862 1.00 56.59 506 GLY A C 1
ATOM 3882 O O . GLY A 1 506 ? 18.355 -0.796 25.349 1.00 56.59 506 GLY A O 1
ATOM 3883 N N . LEU A 1 507 ? 20.491 -1.399 25.025 1.00 70.75 507 LEU A N 1
ATOM 3884 C CA . LEU A 1 507 ? 21.100 -0.274 25.725 1.00 70.75 507 LEU A CA 1
ATOM 3885 C C . LEU A 1 507 ? 21.924 0.571 24.751 1.00 70.75 507 LEU A C 1
ATOM 3887 O O . LEU A 1 507 ? 22.447 0.083 23.746 1.00 70.75 507 LEU A O 1
ATOM 3891 N N . MET A 1 508 ? 22.040 1.866 25.038 1.00 84.62 508 MET A N 1
ATOM 3892 C CA . MET A 1 508 ? 22.860 2.770 24.239 1.00 84.62 508 MET A CA 1
ATOM 3893 C C . MET A 1 508 ? 24.317 2.664 24.669 1.00 84.62 508 MET A C 1
ATOM 3895 O O . MET A 1 508 ? 24.639 2.884 25.831 1.00 84.62 508 MET A O 1
ATOM 3899 N N . HIS A 1 509 ? 25.212 2.375 23.734 1.00 86.56 509 HIS A N 1
ATOM 3900 C CA . HIS A 1 509 ? 26.643 2.304 23.984 1.00 86.56 509 HIS A CA 1
ATOM 3901 C C . HIS A 1 509 ? 27.360 3.501 23.359 1.00 86.56 509 HIS A C 1
ATOM 3903 O O . HIS A 1 509 ? 27.124 3.880 22.210 1.00 86.56 509 HIS A O 1
ATOM 3909 N N . PHE A 1 510 ? 28.272 4.095 24.122 1.00 90.81 510 PHE A N 1
ATOM 3910 C CA . PHE A 1 510 ? 29.194 5.130 23.681 1.00 90.81 510 PHE A CA 1
ATOM 3911 C C . PHE A 1 510 ? 30.599 4.542 23.623 1.00 90.81 510 PHE A C 1
ATOM 3913 O O . PHE A 1 510 ? 31.219 4.259 24.651 1.00 90.81 510 PHE A O 1
ATOM 3920 N N . TYR A 1 511 ? 31.117 4.399 22.408 1.00 91.69 511 TYR A N 1
ATOM 3921 C CA . TYR A 1 511 ? 32.419 3.802 22.167 1.00 91.69 511 TYR A CA 1
ATOM 3922 C C . TYR A 1 511 ? 33.481 4.856 21.887 1.00 91.69 511 TYR A C 1
ATOM 3924 O O . TYR A 1 511 ? 33.250 5.828 21.159 1.00 91.69 511 TYR A O 1
ATOM 3932 N N . TRP A 1 512 ? 34.693 4.604 22.377 1.00 93.50 512 TRP A N 1
ATOM 3933 C CA . TRP A 1 512 ? 35.901 5.245 21.875 1.00 93.50 512 TRP A CA 1
ATOM 3934 C C . TRP A 1 512 ? 36.848 4.198 21.290 1.00 93.50 512 TRP A C 1
ATOM 3936 O O . TRP A 1 512 ? 37.297 3.263 21.958 1.00 93.50 512 TRP A O 1
ATOM 3946 N N . LYS A 1 513 ? 37.179 4.382 20.013 1.00 92.25 513 LYS A N 1
ATOM 3947 C CA . LYS A 1 513 ? 38.029 3.479 19.241 1.00 92.25 513 LYS A CA 1
ATOM 3948 C C . LYS A 1 513 ? 39.321 4.154 18.823 1.00 92.25 513 LYS A C 1
ATOM 3950 O O . LYS A 1 513 ? 39.319 5.231 18.216 1.00 92.25 513 LYS A O 1
ATOM 3955 N N . ASN A 1 514 ? 40.432 3.468 19.056 1.00 89.69 514 ASN A N 1
ATOM 3956 C CA . ASN A 1 514 ? 41.734 3.876 18.568 1.00 89.69 514 ASN A CA 1
ATOM 3957 C C . ASN A 1 514 ? 41.814 3.638 17.059 1.00 89.69 514 ASN A C 1
ATOM 3959 O O . ASN A 1 514 ? 41.763 2.512 16.569 1.00 89.69 514 ASN A O 1
ATOM 3963 N N . ARG A 1 515 ? 41.963 4.707 16.279 1.00 89.88 515 ARG A N 1
ATOM 3964 C CA . ARG A 1 515 ? 42.019 4.616 14.813 1.00 89.88 515 ARG A CA 1
ATOM 3965 C C . ARG A 1 515 ? 43.355 4.106 14.282 1.00 89.88 515 ARG A C 1
ATOM 3967 O O . ARG A 1 515 ? 43.429 3.787 13.100 1.00 89.88 515 ARG A O 1
ATOM 3974 N N . ALA A 1 516 ? 44.412 4.117 15.092 1.00 82.62 516 ALA A N 1
ATOM 3975 C CA . ALA A 1 516 ? 45.720 3.626 14.675 1.00 82.62 516 ALA A CA 1
ATOM 3976 C C . ALA A 1 516 ? 45.814 2.100 14.798 1.00 82.62 516 ALA A C 1
ATOM 3978 O O . ALA A 1 516 ? 46.371 1.467 13.905 1.00 82.62 516 ALA A O 1
ATOM 3979 N N . THR A 1 517 ? 45.260 1.521 15.869 1.00 82.81 517 THR A N 1
ATOM 3980 C CA . THR A 1 517 ? 45.268 0.064 16.097 1.00 82.81 517 THR A CA 1
ATOM 3981 C C . THR A 1 517 ? 43.990 -0.617 15.611 1.00 82.81 517 THR A C 1
ATOM 3983 O O . THR A 1 517 ? 44.041 -1.752 15.149 1.00 82.81 517 THR A O 1
ATOM 3986 N N . GLY A 1 518 ? 42.861 0.097 15.627 1.00 79.62 518 GLY A N 1
ATOM 3987 C CA . GLY A 1 518 ? 41.542 -0.440 15.304 1.00 79.62 518 GLY A CA 1
ATOM 3988 C C . GLY A 1 518 ? 40.795 -1.015 16.508 1.00 79.62 518 GLY A C 1
ATOM 3989 O O . GLY A 1 518 ? 39.686 -1.509 16.317 1.00 79.62 518 GLY A O 1
ATOM 3990 N N . ASP A 1 519 ? 41.356 -0.923 17.713 1.00 76.38 519 ASP A N 1
ATOM 3991 C CA . ASP A 1 519 ? 40.765 -1.480 18.931 1.00 76.38 519 ASP A CA 1
ATOM 3992 C C . ASP A 1 519 ? 39.773 -0.506 19.575 1.00 76.38 519 ASP A C 1
ATOM 3994 O O . ASP A 1 519 ? 39.991 0.709 19.600 1.00 76.38 519 ASP A O 1
ATOM 3998 N N . VAL A 1 520 ? 38.678 -1.050 20.104 1.00 86.94 520 VAL A N 1
ATOM 3999 C CA . VAL A 1 520 ? 37.765 -0.328 20.995 1.00 86.94 520 VAL A CA 1
ATOM 4000 C C . VAL A 1 520 ? 38.406 -0.324 22.377 1.00 86.94 520 VAL A C 1
ATOM 4002 O O . VAL A 1 520 ? 38.630 -1.387 22.951 1.00 86.94 520 VAL A O 1
ATOM 4005 N N . GLU A 1 521 ? 38.766 0.857 22.874 1.00 84.56 521 GLU A N 1
ATOM 4006 C CA . GLU A 1 521 ? 39.434 0.989 24.175 1.00 84.56 521 GLU A CA 1
ATOM 4007 C C . GLU A 1 521 ? 38.462 1.397 25.282 1.00 84.56 521 GLU A C 1
ATOM 4009 O O . GLU A 1 521 ? 38.683 1.024 26.430 1.00 84.56 521 GLU A O 1
ATOM 4014 N N . ASP A 1 522 ? 37.390 2.117 24.939 1.00 82.75 522 ASP A N 1
ATOM 4015 C CA . ASP A 1 522 ? 36.325 2.474 25.871 1.00 82.75 522 ASP A CA 1
ATOM 4016 C C . ASP A 1 522 ? 34.972 2.047 25.284 1.00 82.75 522 ASP A C 1
ATOM 4018 O O . ASP A 1 522 ? 34.677 2.328 24.119 1.00 82.75 522 ASP A O 1
ATOM 4022 N N . ASP A 1 523 ? 34.166 1.384 26.106 1.00 88.62 523 ASP A N 1
ATOM 4023 C CA . ASP A 1 523 ? 32.789 0.978 25.834 1.00 88.62 523 ASP A CA 1
ATOM 4024 C C . ASP A 1 523 ? 31.953 1.355 27.061 1.00 88.62 523 ASP A C 1
ATOM 4026 O O . ASP A 1 523 ? 32.152 0.816 28.154 1.00 88.62 523 ASP A O 1
ATOM 4030 N N . LEU A 1 524 ? 31.107 2.371 26.906 1.00 82.19 524 LEU A N 1
ATOM 4031 C CA . LEU A 1 524 ? 30.332 2.956 27.991 1.00 82.19 524 LEU A CA 1
ATOM 4032 C C . LEU A 1 524 ? 28.850 2.760 27.720 1.00 82.19 524 LEU A C 1
ATOM 4034 O O . LEU A 1 524 ? 28.298 3.365 26.805 1.00 82.19 524 LEU A O 1
ATOM 4038 N N . ILE A 1 525 ? 28.198 1.986 28.574 1.00 79.38 525 ILE A N 1
ATOM 4039 C CA . ILE A 1 525 ? 26.744 1.862 28.575 1.00 79.38 525 ILE A CA 1
ATOM 4040 C C . ILE A 1 525 ? 26.154 3.168 29.118 1.00 79.38 525 ILE A C 1
ATOM 4042 O O . ILE A 1 525 ? 26.502 3.609 30.217 1.00 79.38 525 ILE A O 1
ATOM 4046 N N . LEU A 1 526 ? 25.285 3.798 28.336 1.00 79.94 526 LEU A N 1
ATOM 4047 C CA . LEU A 1 526 ? 24.571 5.019 28.673 1.00 79.94 526 LEU A CA 1
ATOM 4048 C C . LEU A 1 526 ? 23.105 4.689 28.929 1.00 79.94 526 LEU A C 1
ATOM 4050 O O . LEU A 1 526 ? 22.389 4.255 28.028 1.00 79.94 526 LEU A O 1
ATOM 4054 N N . PHE A 1 527 ? 22.656 4.951 30.154 1.00 74.19 527 PHE A N 1
ATOM 4055 C CA . PHE A 1 527 ? 21.234 4.927 30.458 1.00 74.19 527 PHE A CA 1
ATOM 4056 C C . PHE A 1 527 ? 20.561 6.211 29.964 1.00 74.19 527 PHE A C 1
ATOM 4058 O O . PHE A 1 527 ? 21.200 7.274 29.921 1.00 74.19 527 PHE A O 1
ATOM 4065 N N . PRO A 1 528 ? 19.275 6.144 29.597 1.00 73.19 528 PRO A N 1
ATOM 4066 C CA . PRO A 1 528 ? 18.587 7.289 29.040 1.00 73.19 528 PRO A CA 1
ATOM 4067 C C . PRO A 1 528 ? 18.565 8.479 30.000 1.00 73.19 528 PRO A C 1
ATOM 4069 O O . PRO A 1 528 ? 18.245 8.358 31.179 1.00 73.19 528 PRO A O 1
ATOM 4072 N N . GLY A 1 529 ? 18.970 9.648 29.505 1.00 68.75 529 GLY A N 1
ATOM 4073 C CA . GLY A 1 529 ? 19.061 10.867 30.312 1.00 68.75 529 GLY A CA 1
ATOM 4074 C C . GLY A 1 529 ? 20.178 10.894 31.370 1.00 68.75 529 GLY A C 1
ATOM 4075 O O . GLY A 1 529 ? 20.352 11.945 31.997 1.00 68.75 529 GLY A O 1
ATOM 4076 N N . ASP A 1 530 ? 20.962 9.819 31.535 1.00 77.88 530 ASP A N 1
ATOM 4077 C CA . ASP A 1 530 ? 22.045 9.713 32.526 1.00 77.88 530 ASP A CA 1
ATOM 4078 C C . ASP A 1 530 ? 23.339 10.424 32.100 1.00 77.88 530 ASP A C 1
ATOM 4080 O O . ASP A 1 530 ? 24.192 10.733 32.928 1.00 77.88 530 ASP A O 1
ATOM 4084 N N . ALA A 1 531 ? 23.499 10.753 30.819 1.00 83.56 531 ALA A N 1
ATOM 4085 C CA . ALA A 1 531 ? 24.668 11.478 30.338 1.00 83.56 531 ALA A CA 1
ATOM 4086 C C . ALA A 1 531 ? 24.298 12.645 29.420 1.00 83.56 531 ALA A C 1
ATOM 4088 O O . ALA A 1 531 ? 23.289 12.639 28.720 1.00 83.56 531 ALA A O 1
ATOM 4089 N N . GLU A 1 532 ? 25.145 13.669 29.413 1.00 89.31 532 GLU A N 1
ATOM 4090 C CA . GLU A 1 532 ? 25.042 14.786 28.481 1.00 89.31 532 GLU A CA 1
ATOM 4091 C C . GLU A 1 532 ? 26.430 15.144 27.948 1.00 89.31 532 GLU A C 1
ATOM 4093 O O . GLU A 1 532 ? 27.402 15.264 28.701 1.00 89.31 532 GLU A O 1
ATOM 4098 N N . LEU A 1 533 ? 26.530 15.309 26.632 1.00 91.50 533 LEU A N 1
ATOM 4099 C CA . LEU A 1 533 ? 27.714 15.812 25.957 1.00 91.50 533 LEU A CA 1
ATOM 4100 C C . LEU A 1 533 ? 27.628 17.339 25.864 1.00 91.50 533 LEU A C 1
ATOM 4102 O O . LEU A 1 533 ? 26.740 17.893 25.214 1.00 91.50 533 LEU A O 1
ATOM 4106 N N . ILE A 1 534 ? 28.567 18.029 26.508 1.00 90.94 534 ILE A N 1
ATOM 4107 C CA . ILE A 1 534 ? 28.557 19.486 26.672 1.00 90.94 534 ILE A CA 1
ATOM 4108 C C . ILE A 1 534 ? 29.851 20.077 26.103 1.00 90.94 534 ILE A C 1
ATOM 4110 O O . ILE A 1 534 ? 30.940 19.537 26.300 1.00 90.94 534 ILE A O 1
ATOM 4114 N N . SER A 1 535 ? 29.758 21.210 25.405 1.00 89.75 535 SER A N 1
ATOM 4115 C CA . SER A 1 535 ? 30.941 21.971 24.977 1.00 89.75 535 SER A CA 1
ATOM 4116 C C . SER A 1 535 ? 31.651 22.614 26.173 1.00 89.75 535 SER A C 1
ATOM 4118 O O . SER A 1 535 ? 30.994 23.110 27.088 1.00 89.75 535 SER A O 1
ATOM 4120 N N . VAL A 1 536 ? 32.987 22.645 26.168 1.00 87.25 536 VAL A N 1
ATOM 4121 C CA . VAL A 1 536 ? 33.805 23.248 27.237 1.00 87.25 536 VAL A CA 1
ATOM 4122 C C . VAL A 1 536 ? 34.404 24.577 26.748 1.00 87.25 536 VAL A C 1
ATOM 4124 O O . VAL A 1 536 ? 35.571 24.614 26.345 1.00 87.25 536 VAL A O 1
ATOM 4127 N N . PRO A 1 537 ? 33.651 25.698 26.776 1.00 80.56 537 PRO A N 1
ATOM 4128 C CA . PRO A 1 537 ? 34.110 26.989 26.251 1.00 80.56 537 PRO A CA 1
ATOM 4129 C C . PRO A 1 537 ? 35.279 27.591 27.046 1.00 80.56 537 PRO A C 1
ATOM 4131 O O . PRO A 1 537 ? 35.963 28.486 26.559 1.00 80.56 537 PRO A O 1
ATOM 4134 N N . GLN A 1 538 ? 35.536 27.102 28.264 1.00 80.31 538 GLN A N 1
ATOM 4135 C CA . GLN A 1 538 ? 36.676 27.521 29.084 1.00 80.31 538 GLN A CA 1
ATOM 4136 C C . GLN A 1 538 ? 38.020 27.052 28.496 1.00 80.31 538 GLN A C 1
ATOM 4138 O O . GLN A 1 538 ? 39.068 27.590 28.856 1.00 80.31 538 GLN A O 1
ATOM 4143 N N . CYS A 1 539 ? 38.016 26.065 27.591 1.00 77.69 539 CYS A N 1
ATOM 4144 C CA . CYS A 1 539 ? 39.208 25.657 26.860 1.00 77.69 539 CYS A CA 1
ATOM 4145 C C . CYS A 1 539 ? 39.413 26.573 25.645 1.00 77.69 539 CYS A C 1
ATOM 4147 O O . CYS A 1 539 ? 38.803 26.391 24.598 1.00 77.69 539 CYS A O 1
ATOM 4149 N N . THR A 1 540 ? 40.295 27.563 25.772 1.00 75.88 540 THR A N 1
ATOM 4150 C CA . THR A 1 540 ? 40.601 28.512 24.684 1.00 75.88 540 THR A CA 1
ATOM 4151 C C . THR A 1 540 ? 41.699 28.024 23.735 1.00 75.88 540 THR A C 1
ATOM 4153 O O . THR A 1 540 ? 41.962 28.655 22.714 1.00 75.88 540 THR A O 1
ATOM 4156 N N . THR A 1 541 ? 42.352 26.903 24.055 1.00 79.44 541 THR A N 1
ATOM 4157 C CA . THR A 1 541 ? 43.494 26.347 23.311 1.00 79.44 541 THR A CA 1
ATOM 4158 C C . THR A 1 541 ? 43.124 25.190 22.377 1.00 79.44 541 THR A C 1
ATOM 4160 O O . THR A 1 541 ? 43.988 24.701 21.650 1.00 79.44 541 THR A O 1
ATOM 4163 N N . GLY A 1 542 ? 41.864 24.746 22.367 1.00 81.50 542 GLY A N 1
ATOM 4164 C CA . GLY A 1 542 ? 41.385 23.652 21.524 1.00 81.50 542 GLY A CA 1
ATOM 4165 C C . GLY A 1 542 ? 39.869 23.464 21.604 1.00 81.50 542 GLY A C 1
ATOM 4166 O O . GLY A 1 542 ? 39.195 24.092 22.411 1.00 81.50 542 GLY A O 1
ATOM 4167 N N . ARG A 1 543 ? 39.325 22.587 20.755 1.00 87.94 543 ARG A N 1
ATOM 4168 C CA . ARG A 1 543 ? 37.885 22.287 20.693 1.00 87.94 543 ARG A CA 1
ATOM 4169 C C . ARG A 1 543 ? 37.579 21.063 21.544 1.00 87.94 543 ARG A C 1
ATOM 4171 O O . ARG A 1 543 ? 37.813 19.942 21.093 1.00 87.94 543 ARG A O 1
ATOM 4178 N N . VAL A 1 544 ? 37.118 21.278 22.774 1.00 89.25 544 VAL A N 1
ATOM 4179 C CA . VAL A 1 544 ? 36.912 20.217 23.770 1.00 89.25 544 VAL A CA 1
ATOM 4180 C C . VAL A 1 544 ? 35.434 20.086 24.125 1.00 89.25 544 VAL A C 1
ATOM 4182 O O . VAL A 1 544 ? 34.761 21.078 24.401 1.00 89.25 544 VAL A O 1
ATOM 4185 N N . VAL A 1 545 ? 34.959 18.846 24.160 1.00 91.69 545 VAL A N 1
ATOM 4186 C CA . VAL A 1 545 ? 33.645 18.446 24.667 1.00 91.69 545 VAL A CA 1
ATOM 4187 C C . VAL A 1 545 ? 33.822 17.534 25.874 1.00 91.69 545 VAL A C 1
ATOM 4189 O O . VAL A 1 545 ? 34.843 16.860 26.027 1.00 91.69 545 VAL A O 1
ATOM 4192 N N . MET A 1 546 ? 32.839 17.535 26.760 1.00 91.62 546 MET A N 1
ATOM 4193 C CA . MET A 1 546 ? 32.833 16.757 27.988 1.00 91.62 546 MET A CA 1
ATOM 4194 C C . MET A 1 546 ? 31.564 15.919 28.032 1.00 91.62 546 MET A C 1
ATOM 4196 O O . MET A 1 546 ? 30.471 16.472 27.961 1.00 91.62 546 MET A O 1
ATOM 4200 N N . LEU A 1 547 ? 31.717 14.604 28.171 1.00 90.94 547 LEU A N 1
ATOM 4201 C CA . LEU A 1 547 ? 30.621 13.712 28.521 1.00 90.94 547 LEU A CA 1
ATOM 4202 C C . LEU A 1 547 ? 30.495 13.718 30.047 1.00 90.94 547 LEU A C 1
ATOM 4204 O O . LEU A 1 547 ? 31.419 13.308 30.761 1.00 90.94 547 LEU A O 1
ATOM 4208 N N . GLN A 1 548 ? 29.384 14.257 30.535 1.00 89.06 548 GLN A N 1
ATOM 4209 C CA . GLN A 1 548 ? 29.086 14.389 31.953 1.00 89.06 548 GLN A CA 1
ATOM 4210 C C . GLN A 1 548 ? 27.957 13.438 32.334 1.00 89.06 548 GLN A C 1
ATOM 4212 O O . GLN A 1 548 ? 26.864 13.535 31.783 1.00 89.06 548 GLN A O 1
ATOM 4217 N N . PHE A 1 549 ? 28.223 12.561 33.300 1.00 82.00 549 PHE A N 1
ATOM 4218 C CA . PHE A 1 549 ? 27.212 11.679 33.875 1.00 82.00 549 PHE A CA 1
ATOM 4219 C C . PHE A 1 549 ? 26.424 12.422 34.964 1.00 82.00 549 PHE A C 1
ATOM 4221 O O . PHE A 1 549 ? 26.985 13.258 35.679 1.00 82.00 549 PHE A O 1
ATOM 4228 N N . LYS A 1 550 ? 25.122 12.150 35.078 1.00 78.62 550 LYS A N 1
ATOM 4229 C CA . LYS A 1 550 ? 24.235 12.696 36.115 1.00 78.62 550 LYS A CA 1
ATOM 4230 C C . LYS A 1 550 ? 24.189 11.775 37.334 1.00 78.62 550 LYS A C 1
ATOM 4232 O O . LYS A 1 550 ? 24.137 12.278 38.455 1.00 78.62 550 LYS A O 1
ATOM 4237 N N . SER A 1 551 ? 24.298 10.459 37.133 1.00 66.50 551 SER A N 1
ATOM 4238 C CA . SER A 1 551 ? 24.403 9.443 38.191 1.00 66.50 551 SER A CA 1
ATOM 4239 C C . SER A 1 551 ? 25.731 9.461 38.958 1.00 66.50 551 SER A C 1
ATOM 4241 O O . SER A 1 551 ? 25.807 8.936 40.070 1.00 66.50 551 SER A O 1
ATOM 4243 N N . SER A 1 552 ? 26.790 10.072 38.412 1.00 72.62 552 SER A N 1
ATOM 4244 C CA . SER A 1 552 ? 28.112 10.111 39.046 1.00 72.62 552 SER A CA 1
ATOM 4245 C C . SER A 1 552 ? 28.838 11.444 38.850 1.00 72.62 552 SER A C 1
ATOM 4247 O O . SER A 1 552 ? 28.512 12.248 37.985 1.00 72.62 552 SER A O 1
ATOM 4249 N N . SER A 1 553 ? 29.883 11.691 39.644 1.00 73.88 553 SER A N 1
ATOM 4250 C CA . SER A 1 553 ? 30.764 12.853 39.456 1.00 73.88 553 SER A CA 1
ATOM 4251 C C . SER A 1 553 ? 31.793 12.664 38.328 1.00 73.88 553 SER A C 1
ATOM 4253 O O . SER A 1 553 ? 32.668 13.520 38.146 1.00 73.88 553 SER A O 1
ATOM 4255 N N . GLN A 1 554 ? 31.708 11.559 37.575 1.00 78.62 554 GLN A N 1
ATOM 4256 C CA . GLN A 1 554 ? 32.629 11.234 36.494 1.00 78.62 554 GLN A CA 1
ATOM 4257 C C . GLN A 1 554 ? 32.447 12.191 35.312 1.00 78.62 554 GLN A C 1
ATOM 4259 O O . GLN A 1 554 ? 31.340 12.487 34.864 1.00 78.62 554 GLN A O 1
ATOM 4264 N N . LYS A 1 555 ? 33.578 12.678 34.796 1.00 85.31 555 LYS A N 1
ATOM 4265 C CA . LYS A 1 555 ? 33.650 13.574 33.640 1.00 85.31 555 LYS A CA 1
ATOM 4266 C C . LYS A 1 555 ? 34.703 13.047 32.683 1.00 85.31 555 LYS A C 1
ATOM 4268 O O . LYS A 1 555 ? 35.874 12.956 33.058 1.00 85.31 555 LYS A O 1
ATOM 4273 N N . LEU A 1 556 ? 34.289 12.715 31.467 1.00 88.88 556 LEU A N 1
ATOM 4274 C CA . LEU A 1 556 ? 35.186 12.285 30.399 1.00 88.88 556 LEU A CA 1
ATOM 4275 C C . LEU A 1 556 ? 35.333 13.418 29.392 1.00 88.88 556 LEU A C 1
ATOM 4277 O O . LEU A 1 556 ? 34.348 14.042 29.011 1.00 88.88 556 LEU A O 1
ATOM 4281 N N . PHE A 1 557 ? 36.562 13.712 28.979 1.00 91.69 557 PHE A N 1
ATOM 4282 C CA . PHE A 1 557 ? 36.849 14.828 28.082 1.00 91.69 557 PHE A CA 1
ATOM 4283 C C . PHE A 1 557 ? 37.361 14.308 26.744 1.00 91.69 557 PHE A C 1
ATOM 4285 O O . PHE A 1 557 ? 38.232 13.438 26.699 1.00 91.69 557 PHE A O 1
ATOM 4292 N N . PHE A 1 558 ? 36.878 14.906 25.661 1.00 93.00 558 PHE A N 1
ATOM 4293 C CA . PHE A 1 558 ? 37.270 14.577 24.298 1.00 93.00 558 PHE A CA 1
ATOM 4294 C C . PHE A 1 558 ? 37.577 15.855 23.518 1.00 93.00 558 PHE A C 1
ATOM 4296 O O . PHE A 1 558 ? 36.935 16.881 23.721 1.00 93.00 558 PHE A O 1
ATOM 4303 N N . TRP A 1 559 ? 38.556 15.817 22.619 1.00 92.00 559 TRP A N 1
ATOM 4304 C CA . TRP A 1 559 ? 38.894 16.939 21.745 1.00 92.00 559 TRP A CA 1
ATOM 4305 C C . TRP A 1 559 ? 38.630 16.593 20.281 1.00 92.00 559 TRP A C 1
ATOM 4307 O O . TRP A 1 559 ? 39.015 15.522 19.808 1.00 92.00 559 TRP A O 1
ATOM 4317 N N . HIS A 1 560 ? 37.980 17.498 19.550 1.00 90.62 560 HIS A N 1
ATOM 4318 C CA . HIS A 1 560 ? 37.631 17.279 18.147 1.00 90.62 560 HIS A CA 1
ATOM 4319 C C . HIS A 1 560 ? 38.878 17.237 17.257 1.00 90.62 560 HIS A C 1
ATOM 4321 O O . HIS A 1 560 ? 39.701 18.153 17.269 1.00 90.62 560 HIS A O 1
ATOM 4327 N N . GLN A 1 561 ? 38.980 16.197 16.427 1.00 88.12 561 GLN A N 1
ATOM 4328 C CA . GLN A 1 561 ? 40.111 15.969 15.516 1.00 88.12 561 GLN A CA 1
ATOM 4329 C C . GLN A 1 561 ? 39.815 16.354 14.060 1.00 88.12 561 GLN A C 1
ATOM 4331 O O . GLN A 1 561 ? 40.672 16.181 13.191 1.00 88.12 561 GLN A O 1
ATOM 4336 N N . GLU A 1 562 ? 38.608 16.833 13.764 1.00 84.44 562 GLU A N 1
ATOM 4337 C CA . GLU A 1 562 ? 38.264 17.321 12.425 1.00 84.44 562 GLU A CA 1
ATOM 4338 C C . GLU A 1 562 ? 38.893 18.694 12.143 1.00 84.44 562 GLU A C 1
ATOM 4340 O O . GLU A 1 562 ? 39.393 19.359 13.046 1.00 84.44 562 GLU A O 1
ATOM 4345 N N . ALA A 1 563 ? 38.924 19.123 10.883 1.00 76.06 563 ALA A N 1
ATOM 4346 C CA . ALA A 1 563 ? 39.457 20.442 10.529 1.00 76.06 563 ALA A CA 1
ATOM 4347 C C . ALA A 1 563 ? 38.386 21.545 10.586 1.00 76.06 563 ALA A C 1
ATOM 4349 O O . ALA A 1 563 ? 38.707 22.689 10.890 1.00 76.06 563 ALA A O 1
ATOM 4350 N N . SER A 1 564 ? 37.126 21.197 10.297 1.00 78.00 564 SER A N 1
ATOM 4351 C CA . SER A 1 564 ? 35.992 22.128 10.303 1.00 78.00 564 SER A CA 1
ATOM 4352 C C . SER A 1 564 ? 35.247 22.095 11.642 1.00 78.00 564 SER A C 1
ATOM 4354 O O . SER A 1 564 ? 35.204 21.062 12.314 1.00 78.00 564 SER A O 1
ATOM 4356 N N . THR A 1 565 ? 34.670 23.243 11.999 1.00 81.44 565 THR A N 1
ATOM 4357 C CA . THR A 1 565 ? 33.783 23.470 13.150 1.00 81.44 565 THR A CA 1
ATOM 4358 C C . THR A 1 565 ? 32.301 23.420 12.792 1.00 81.44 565 THR A C 1
ATOM 4360 O O . THR A 1 565 ? 31.458 23.454 13.684 1.00 81.44 565 THR A O 1
ATOM 4363 N N . ASP A 1 566 ? 31.958 23.344 11.502 1.00 76.69 566 ASP A N 1
ATOM 4364 C CA . ASP A 1 566 ? 30.582 23.518 11.008 1.00 76.69 566 ASP A CA 1
ATOM 4365 C C . ASP A 1 566 ? 29.612 22.460 11.558 1.00 76.69 566 ASP A C 1
ATOM 4367 O O . ASP A 1 566 ? 28.402 22.669 11.591 1.00 76.69 566 ASP A O 1
ATOM 4371 N N . ARG A 1 567 ? 30.144 21.310 11.990 1.00 77.50 567 ARG A N 1
ATOM 4372 C CA . ARG A 1 567 ? 29.367 20.174 12.497 1.00 77.50 567 ARG A CA 1
ATOM 4373 C C . ARG A 1 567 ? 29.382 20.040 14.016 1.00 77.50 567 ARG A C 1
ATOM 4375 O O . ARG A 1 567 ? 28.629 19.222 14.527 1.00 77.50 567 ARG A O 1
ATOM 4382 N N . ASP A 1 568 ? 30.167 20.829 14.746 1.00 81.94 568 ASP A N 1
ATOM 4383 C CA . ASP A 1 568 ? 30.376 20.625 16.188 1.00 81.94 568 ASP A CA 1
ATOM 4384 C C . ASP A 1 568 ? 29.059 20.752 16.978 1.00 81.94 568 ASP A C 1
ATOM 4386 O O . ASP A 1 568 ? 28.738 19.902 17.806 1.00 81.94 568 ASP A O 1
ATOM 4390 N N . GLN A 1 569 ? 28.244 21.770 16.670 1.00 79.25 569 GLN A N 1
ATOM 4391 C CA . GLN A 1 569 ? 26.928 21.950 17.300 1.00 79.25 569 GLN A CA 1
ATOM 4392 C C . GLN A 1 569 ? 25.929 20.858 16.904 1.00 79.25 569 GLN A C 1
ATOM 4394 O O . GLN A 1 569 ? 25.136 20.424 17.736 1.00 79.25 569 GLN A O 1
ATOM 4399 N N . ILE A 1 570 ? 25.986 20.399 15.651 1.00 76.31 570 ILE A N 1
ATOM 4400 C CA . ILE A 1 570 ? 25.114 19.335 15.141 1.00 76.31 570 ILE A CA 1
ATOM 4401 C C . ILE A 1 570 ? 25.452 18.013 15.839 1.00 76.31 570 ILE A C 1
ATOM 4403 O O . ILE A 1 570 ? 24.546 17.321 16.288 1.00 76.31 570 ILE A O 1
ATOM 4407 N N . ILE A 1 571 ? 26.741 17.703 16.005 1.00 83.25 571 ILE A N 1
ATOM 4408 C CA . ILE A 1 571 ? 27.215 16.512 16.721 1.00 83.25 571 ILE A CA 1
ATOM 4409 C C . ILE A 1 571 ? 26.727 16.538 18.172 1.00 83.25 571 ILE A C 1
ATOM 4411 O O . ILE A 1 571 ? 26.164 15.551 18.630 1.00 83.25 571 ILE A O 1
ATOM 4415 N N . LEU A 1 572 ? 26.874 17.664 18.880 1.00 83.56 572 LEU A N 1
ATOM 4416 C CA . LEU A 1 572 ? 26.387 17.801 20.260 1.00 83.56 572 LEU A CA 1
ATOM 4417 C C . LEU A 1 572 ? 24.877 17.550 20.366 1.00 83.56 572 LEU A C 1
ATOM 4419 O O . LEU A 1 572 ? 24.433 16.778 21.213 1.00 83.56 572 LEU A O 1
ATOM 4423 N N . GLN A 1 573 ? 24.090 18.166 19.480 1.00 80.12 573 GLN A N 1
ATOM 4424 C CA . GLN A 1 573 ? 22.637 17.985 19.449 1.00 80.12 573 GLN A CA 1
ATOM 4425 C C . GLN A 1 573 ? 22.240 16.543 19.128 1.00 80.12 573 GLN A C 1
ATOM 4427 O O . GLN A 1 573 ? 21.327 16.014 19.752 1.00 80.12 573 GLN A O 1
ATOM 4432 N N . GLN A 1 574 ? 22.929 15.894 18.189 1.00 83.00 574 GLN A N 1
ATOM 4433 C CA . GLN A 1 574 ? 22.634 14.519 17.793 1.00 83.00 574 GLN A CA 1
ATOM 4434 C C . GLN A 1 574 ? 23.030 13.505 18.869 1.00 83.00 574 GLN A C 1
ATOM 4436 O O . GLN A 1 574 ? 22.223 12.633 19.175 1.00 83.00 574 GLN A O 1
ATOM 4441 N N . VAL A 1 575 ? 24.209 13.646 19.491 1.00 84.44 575 VAL A N 1
ATOM 4442 C CA . VAL A 1 575 ? 24.619 12.800 20.627 1.00 84.44 575 VAL A CA 1
ATOM 4443 C C . VAL A 1 575 ? 23.606 12.927 21.759 1.00 84.44 575 VAL A C 1
ATOM 4445 O O . VAL A 1 575 ? 23.081 11.920 22.222 1.00 84.44 575 VAL A O 1
ATOM 4448 N N . ASN A 1 576 ? 23.271 14.153 22.171 1.00 87.75 576 ASN A N 1
ATOM 4449 C CA . ASN A 1 576 ? 22.330 14.352 23.271 1.00 87.75 576 ASN A CA 1
ATOM 4450 C C . ASN A 1 576 ? 20.923 13.879 22.907 1.00 87.75 576 ASN A C 1
ATOM 4452 O O . ASN A 1 576 ? 20.264 13.285 23.750 1.00 87.75 576 ASN A O 1
ATOM 4456 N N . SER A 1 577 ? 20.474 14.066 21.664 1.00 81.69 577 SER A N 1
ATOM 4457 C CA . SER A 1 577 ? 19.190 13.519 21.221 1.00 81.69 577 SER A CA 1
ATOM 4458 C C . SER A 1 577 ? 19.163 11.996 21.313 1.00 81.69 577 SER A C 1
ATOM 4460 O O . SER A 1 577 ? 18.141 11.466 21.723 1.00 81.69 577 SER A O 1
ATOM 4462 N N . LEU A 1 578 ? 20.249 11.300 20.962 1.00 81.50 578 LEU A N 1
ATOM 4463 C CA . LEU A 1 578 ? 20.326 9.840 21.068 1.00 81.50 578 LEU A CA 1
ATOM 4464 C C . LEU A 1 578 ? 20.338 9.385 22.534 1.00 81.50 578 LEU A C 1
ATOM 4466 O O . LEU A 1 578 ? 19.553 8.515 22.894 1.00 81.50 578 LEU A O 1
ATOM 4470 N N . ILE A 1 579 ? 21.127 10.037 23.397 1.00 82.75 579 ILE A N 1
ATOM 4471 C CA . ILE A 1 579 ? 21.194 9.709 24.834 1.00 82.75 579 ILE A CA 1
ATOM 4472 C C . ILE A 1 579 ? 19.854 9.956 25.552 1.00 82.75 579 ILE A C 1
ATOM 4474 O O . ILE A 1 579 ? 19.518 9.245 26.492 1.00 82.75 579 ILE A O 1
ATOM 4478 N N . HIS A 1 580 ? 19.070 10.952 25.129 1.00 76.69 580 HIS A N 1
ATOM 4479 C CA . HIS A 1 580 ? 17.775 11.263 25.749 1.00 76.69 580 HIS A CA 1
ATOM 4480 C C . HIS A 1 580 ? 16.584 10.575 25.058 1.00 76.69 580 HIS A C 1
ATOM 4482 O O . HIS A 1 580 ? 15.486 10.594 25.604 1.00 76.69 580 HIS A O 1
ATOM 4488 N N . SER A 1 581 ? 16.773 9.956 23.884 1.00 64.19 581 SER A N 1
ATOM 4489 C CA . SER A 1 581 ? 15.675 9.378 23.083 1.00 64.19 581 SER A CA 1
ATOM 4490 C C . SER A 1 581 ? 15.001 8.136 23.673 1.00 64.19 581 SER A C 1
ATOM 4492 O O . SER A 1 581 ? 14.018 7.677 23.104 1.00 64.19 581 SER A O 1
ATOM 4494 N N . GLN A 1 582 ? 15.493 7.621 24.800 1.00 53.38 582 GLN A N 1
ATOM 4495 C CA . GLN A 1 582 ? 14.953 6.449 25.496 1.00 53.38 582 GLN A CA 1
ATOM 4496 C C . GLN A 1 582 ? 14.459 6.779 26.927 1.00 53.38 582 GLN A C 1
ATOM 4498 O O . GLN A 1 582 ? 14.254 5.883 27.728 1.00 53.38 582 GLN A O 1
ATOM 4503 N N . GLY A 1 583 ? 14.343 8.064 27.295 1.00 37.72 583 GLY A N 1
ATOM 4504 C CA . GLY A 1 583 ? 14.187 8.505 28.694 1.00 37.72 583 GLY A CA 1
ATOM 4505 C C . GLY A 1 583 ? 12.772 8.704 29.230 1.00 37.72 583 GLY A C 1
ATOM 4506 O O . GLY A 1 583 ? 12.656 9.194 30.347 1.00 37.72 583 GLY A O 1
ATOM 4507 N N . ASP A 1 584 ? 11.731 8.345 28.479 1.00 35.72 584 ASP A N 1
ATOM 4508 C CA . ASP A 1 584 ? 10.336 8.411 28.954 1.00 35.72 584 ASP A CA 1
ATOM 4509 C C . ASP A 1 584 ? 9.660 7.023 28.988 1.00 35.72 584 ASP A C 1
ATOM 4511 O O . ASP A 1 584 ? 8.437 6.916 29.060 1.00 35.72 584 ASP A O 1
ATOM 4515 N N . GLU A 1 585 ? 10.455 5.954 28.957 1.00 38.91 585 GLU A N 1
ATOM 4516 C CA . GLU A 1 585 ? 10.010 4.566 29.081 1.00 38.91 585 GLU A CA 1
ATOM 4517 C C . GLU A 1 585 ? 10.773 3.945 30.272 1.00 38.91 585 GLU A C 1
ATOM 4519 O O . GLU A 1 585 ? 11.996 4.035 30.328 1.00 38.91 585 GLU A O 1
ATOM 4524 N N . ASP A 1 586 ? 10.030 3.374 31.231 1.00 32.69 586 ASP A N 1
ATOM 4525 C CA . ASP A 1 586 ? 10.465 2.571 32.396 1.00 32.69 586 ASP A CA 1
ATOM 4526 C C . ASP A 1 586 ? 10.568 3.265 33.780 1.00 32.69 586 ASP A C 1
ATOM 4528 O O . ASP A 1 586 ? 11.646 3.559 34.295 1.00 32.69 586 ASP A O 1
ATOM 4532 N N . GLU A 1 587 ? 9.429 3.363 34.485 1.00 32.34 587 GLU A N 1
ATOM 4533 C CA . GLU A 1 587 ? 9.377 2.907 35.887 1.00 32.34 587 GLU A CA 1
ATOM 4534 C C . GLU A 1 587 ? 8.779 1.481 35.917 1.00 32.34 587 GLU A C 1
ATOM 4536 O O . GLU A 1 587 ? 7.572 1.280 35.810 1.00 32.34 587 GLU A O 1
ATOM 4541 N N . GLU A 1 588 ? 9.701 0.528 36.080 1.00 29.86 588 GLU A N 1
ATOM 4542 C CA . GLU A 1 588 ? 9.605 -0.795 36.722 1.00 29.86 588 GLU A CA 1
ATOM 4543 C C . GLU A 1 588 ? 9.056 -2.030 35.970 1.00 29.86 588 GLU A C 1
ATOM 4545 O O . GLU A 1 588 ? 7.862 -2.253 35.765 1.00 29.86 588 GLU A O 1
ATOM 4550 N N . GLU A 1 589 ? 10.013 -2.928 35.711 1.00 29.98 589 GLU A N 1
ATOM 4551 C CA . GLU A 1 589 ? 9.893 -4.340 35.360 1.00 29.98 589 GLU A CA 1
ATOM 4552 C C . GLU A 1 589 ? 10.012 -5.245 36.622 1.00 29.98 589 GLU A C 1
ATOM 4554 O O . GLU A 1 589 ? 10.543 -4.835 37.655 1.00 29.98 589 GLU A O 1
ATOM 4559 N N . TYR A 1 590 ? 9.591 -6.510 36.465 1.00 29.03 590 TYR A N 1
ATOM 4560 C CA . TYR A 1 590 ? 9.915 -7.735 37.231 1.00 29.03 590 TYR A CA 1
ATOM 4561 C C . TYR A 1 590 ? 8.895 -8.273 38.257 1.00 29.03 590 TYR A C 1
ATOM 4563 O O . TYR A 1 590 ? 8.835 -7.891 39.424 1.00 29.03 590 TYR A O 1
ATOM 4571 N N . LEU A 1 591 ? 8.166 -9.305 37.811 1.00 27.23 591 LEU A N 1
ATOM 4572 C CA . LEU A 1 591 ? 7.568 -10.355 38.640 1.00 27.23 591 LEU A CA 1
ATOM 4573 C C . LEU A 1 591 ? 8.489 -11.586 38.707 1.00 27.23 591 LEU A C 1
ATOM 4575 O O . LEU A 1 591 ? 9.236 -11.842 37.767 1.00 27.23 591 LEU A O 1
ATOM 4579 N N . GLU A 1 592 ? 8.272 -12.361 39.780 1.00 28.27 592 GLU A N 1
ATOM 4580 C CA . GLU A 1 592 ? 8.653 -13.755 40.113 1.00 28.27 592 GLU A CA 1
ATOM 4581 C C . GLU A 1 592 ? 9.560 -13.814 41.369 1.00 28.27 592 GLU A C 1
ATOM 4583 O O . GLU A 1 592 ? 10.611 -13.192 41.423 1.00 28.27 592 GLU A O 1
ATOM 4588 N N . ASP A 1 593 ? 9.231 -14.505 42.470 1.00 27.53 593 ASP A N 1
ATOM 4589 C CA . ASP A 1 593 ? 8.345 -15.661 42.633 1.00 27.53 593 ASP A CA 1
ATOM 4590 C C . ASP A 1 593 ? 8.042 -15.966 44.131 1.00 27.53 593 ASP A C 1
ATOM 4592 O O . ASP A 1 593 ? 8.696 -15.426 45.025 1.00 27.53 593 ASP A O 1
ATOM 4596 N N . VAL A 1 594 ? 7.136 -16.936 44.366 1.00 26.09 594 VAL A N 1
ATOM 4597 C CA . VAL A 1 594 ? 6.929 -17.802 45.568 1.00 26.09 594 VAL A CA 1
ATOM 4598 C C . VAL A 1 594 ? 5.592 -17.672 46.355 1.00 26.09 594 VAL A C 1
ATOM 4600 O O . VAL A 1 594 ? 5.450 -16.897 47.293 1.00 26.09 594 VAL A O 1
ATOM 4603 N N . ALA A 1 595 ? 4.694 -18.618 46.021 1.00 25.47 595 ALA A N 1
ATOM 4604 C CA . ALA A 1 595 ? 3.833 -19.479 46.868 1.00 25.47 595 ALA A CA 1
ATOM 4605 C C . ALA A 1 595 ? 2.584 -18.954 47.632 1.00 25.47 595 ALA A C 1
ATOM 4607 O O . ALA A 1 595 ? 2.677 -18.269 48.639 1.00 25.47 595 ALA A O 1
ATOM 4608 N N . MET A 1 596 ? 1.424 -19.448 47.162 1.00 26.48 596 MET A N 1
ATOM 4609 C CA . MET A 1 596 ? 0.371 -20.262 47.829 1.00 26.48 596 MET A CA 1
ATOM 4610 C C . MET A 1 596 ? -0.031 -20.054 49.312 1.00 26.48 596 MET A C 1
ATOM 4612 O O . MET A 1 596 ? 0.806 -19.986 50.204 1.00 26.48 596 MET A O 1
ATOM 4616 N N . ASP A 1 597 ? -1.356 -20.212 49.513 1.00 25.16 597 ASP A N 1
ATOM 4617 C CA . ASP A 1 597 ? -2.179 -20.322 50.744 1.00 25.16 597 ASP A CA 1
ATOM 4618 C C . ASP A 1 597 ? -2.472 -18.991 51.475 1.00 25.16 597 ASP A C 1
ATOM 4620 O O . ASP A 1 597 ? -1.590 -18.177 51.679 1.00 25.16 597 ASP A O 1
ATOM 4624 N N . GLY A 1 598 ? -3.673 -18.627 51.938 1.00 22.69 598 GLY A N 1
ATOM 4625 C CA . GLY A 1 598 ? -4.979 -19.267 52.063 1.00 22.69 598 GLY A CA 1
ATOM 4626 C C . GLY A 1 598 ? -5.746 -18.623 53.245 1.00 22.69 598 GLY A C 1
ATOM 4627 O O . GLY A 1 598 ? -5.206 -18.562 54.339 1.00 22.69 598 GLY A O 1
ATOM 4628 N N . VAL A 1 599 ? -7.014 -18.231 53.019 1.00 23.89 599 VAL A N 1
ATOM 4629 C CA . VAL A 1 599 ? -8.151 -18.197 53.987 1.00 23.89 599 VAL A CA 1
ATOM 4630 C C . VAL A 1 599 ? -8.290 -17.052 55.039 1.00 23.89 599 VAL A C 1
ATOM 4632 O O . VAL A 1 599 ? -7.393 -16.800 55.828 1.00 23.89 599 VAL A O 1
ATOM 4635 N N . GLU A 1 600 ? -9.526 -16.490 55.078 1.00 22.22 600 GLU A N 1
ATOM 4636 C CA . GLU A 1 600 ? -10.260 -15.737 56.147 1.00 22.22 600 GLU A CA 1
ATOM 4637 C C . GLU A 1 600 ? -9.680 -14.396 56.663 1.00 22.22 600 GLU A C 1
ATOM 4639 O O . GLU A 1 600 ? -8.485 -14.240 56.826 1.00 22.22 600 GLU A O 1
ATOM 4644 N N . GLY A 1 601 ? -10.420 -13.332 57.003 1.00 21.58 601 GLY A N 1
ATOM 4645 C CA . GLY A 1 601 ? -11.843 -13.032 57.179 1.00 21.58 601 GLY A CA 1
ATOM 4646 C C . GLY A 1 601 ? -11.975 -11.767 58.067 1.00 21.58 601 GLY A C 1
ATOM 4647 O O . GLY A 1 601 ? -11.094 -11.504 58.879 1.00 21.58 601 GLY A O 1
ATOM 4648 N N . THR A 1 602 ? -13.109 -11.045 57.970 1.00 22.20 602 THR A N 1
ATOM 4649 C CA . THR A 1 602 ? -13.618 -9.977 58.893 1.00 22.20 602 THR A CA 1
ATOM 4650 C C . THR A 1 602 ? -12.897 -8.608 58.888 1.00 22.20 602 THR A C 1
ATOM 4652 O O . THR A 1 602 ? -11.716 -8.544 58.601 1.00 22.20 602 THR A O 1
ATOM 4655 N N . ALA A 1 603 ? -13.453 -7.445 59.261 1.00 22.33 603 ALA A N 1
ATOM 4656 C CA . ALA A 1 603 ? -14.781 -6.810 59.303 1.00 22.33 603 ALA A CA 1
ATOM 4657 C C . ALA A 1 603 ? -14.583 -5.355 59.833 1.00 22.33 603 ALA A C 1
ATOM 4659 O O . ALA A 1 603 ? -13.694 -5.137 60.648 1.00 22.33 603 ALA A O 1
ATOM 4660 N N . SER A 1 604 ? -15.485 -4.429 59.461 1.00 22.38 604 SER A N 1
ATOM 4661 C CA . SER A 1 604 ? -15.887 -3.183 60.179 1.00 22.38 604 SER A CA 1
ATOM 4662 C C . SER A 1 604 ? -14.918 -1.978 60.222 1.00 22.38 604 SER A C 1
ATOM 4664 O O . SER A 1 604 ? -13.818 -2.068 60.743 1.00 22.38 604 SER A O 1
ATOM 4666 N N . ALA A 1 605 ? -15.270 -0.849 59.579 1.00 23.09 605 ALA A N 1
ATOM 4667 C CA . ALA A 1 605 ? -16.049 0.316 60.084 1.00 23.09 605 ALA A CA 1
ATOM 4668 C C . ALA A 1 605 ? -15.171 1.321 60.877 1.00 23.09 605 ALA A C 1
ATOM 4670 O O . ALA A 1 605 ? -14.353 0.907 61.682 1.00 23.09 605 ALA A O 1
ATOM 4671 N N . VAL A 1 606 ? -15.247 2.648 60.678 1.00 23.05 606 VAL A N 1
ATOM 4672 C CA . VAL A 1 606 ? -16.246 3.559 61.280 1.00 23.05 606 VAL A CA 1
ATOM 4673 C C . VAL A 1 606 ? -16.050 5.010 60.738 1.00 23.05 606 VAL A C 1
ATOM 4675 O O . VAL A 1 606 ? -14.925 5.489 60.681 1.00 23.05 606 VAL A O 1
ATOM 4678 N N . THR A 1 607 ? -17.175 5.632 60.323 1.00 21.56 607 THR A N 1
ATOM 4679 C CA . THR A 1 607 ? -17.693 7.046 60.355 1.00 21.56 607 THR A CA 1
ATOM 4680 C C . THR A 1 607 ? -16.759 8.234 60.685 1.00 21.56 607 THR A C 1
ATOM 4682 O O . THR A 1 607 ? -15.814 8.063 61.433 1.00 21.56 607 THR A O 1
ATOM 4685 N N . SER A 1 608 ? -16.971 9.522 60.360 1.00 21.91 608 SER A N 1
ATOM 4686 C CA . SER A 1 608 ? -18.053 10.443 59.899 1.00 21.91 608 SER A CA 1
ATOM 4687 C C . SER A 1 608 ? -17.353 11.825 59.742 1.00 21.91 608 SER A C 1
ATOM 4689 O O . SER A 1 608 ? -16.322 12.016 60.374 1.00 21.91 608 SER A O 1
ATOM 4691 N N . SER A 1 609 ? -17.763 12.837 58.967 1.00 23.84 609 SER A N 1
ATOM 4692 C CA . SER A 1 609 ? -18.969 13.670 59.133 1.00 23.84 609 SER A CA 1
ATOM 4693 C C . SER A 1 609 ? -18.999 14.809 58.087 1.00 23.84 609 SER A C 1
ATOM 4695 O O . SER A 1 609 ? -17.989 15.473 57.874 1.00 23.84 609 SER A O 1
ATOM 4697 N N . THR A 1 610 ? -20.172 15.087 57.512 1.00 21.56 610 THR A N 1
ATOM 4698 C CA . THR A 1 610 ? -20.576 16.370 56.875 1.00 21.56 610 THR A CA 1
ATOM 4699 C C . THR A 1 610 ? -21.257 17.268 57.941 1.00 21.56 610 THR A C 1
ATOM 4701 O O . THR A 1 610 ? -21.566 16.720 59.005 1.00 21.56 610 THR A O 1
ATOM 4704 N N . PRO A 1 611 ? -21.544 18.586 57.739 1.00 27.61 611 PRO A N 1
ATOM 4705 C CA . PRO A 1 611 ? -22.685 19.008 56.894 1.00 27.61 611 PRO A CA 1
ATOM 4706 C C . PRO A 1 611 ? -22.635 20.415 56.209 1.00 27.61 611 PRO A C 1
ATOM 4708 O O . PRO A 1 611 ? -22.176 21.397 56.774 1.00 27.61 611 PRO A O 1
ATOM 4711 N N . ALA A 1 612 ? -23.261 20.469 55.021 1.00 23.17 612 ALA A N 1
ATOM 4712 C CA . ALA A 1 612 ? -24.342 21.377 54.567 1.00 23.17 612 ALA A CA 1
ATOM 4713 C C . ALA A 1 612 ? -24.163 22.881 54.193 1.00 23.17 612 ALA A C 1
ATOM 4715 O O . ALA A 1 612 ? -23.822 23.714 55.021 1.00 23.17 612 ALA A O 1
ATOM 4716 N N . SER A 1 613 ? -24.725 23.177 52.995 1.00 22.05 613 SER A N 1
ATOM 4717 C CA . SER A 1 613 ? -25.597 24.315 52.581 1.00 22.05 613 SER A CA 1
ATOM 4718 C C . SER A 1 613 ? -24.935 25.695 52.372 1.00 22.05 613 SER A C 1
ATOM 4720 O O . SER A 1 613 ? -24.181 26.153 53.215 1.00 22.05 613 SER A O 1
ATOM 4722 N N . ILE A 1 614 ? -25.158 26.427 51.264 1.00 25.00 614 ILE A N 1
ATOM 4723 C CA . ILE A 1 614 ? -26.387 27.188 50.929 1.00 25.00 614 ILE A CA 1
ATOM 4724 C C . ILE A 1 614 ? -26.397 27.577 49.425 1.00 25.00 614 ILE A C 1
ATOM 4726 O O . ILE A 1 614 ? -25.376 27.990 48.883 1.00 25.00 614 ILE A O 1
ATOM 4730 N N . ALA A 1 615 ? -27.575 27.527 48.785 1.00 22.06 615 ALA A N 1
ATOM 4731 C CA . ALA A 1 615 ? -27.950 28.260 47.556 1.00 22.06 615 ALA A CA 1
ATOM 4732 C C . ALA A 1 615 ? -28.987 29.353 47.914 1.00 22.06 615 ALA A C 1
ATOM 4734 O O . ALA A 1 615 ? -29.635 29.210 48.956 1.00 22.06 615 ALA A O 1
ATOM 4735 N N . PRO A 1 616 ? -29.181 30.432 47.118 1.00 27.12 616 PRO A N 1
ATOM 4736 C CA . PRO A 1 616 ? -30.311 30.463 46.155 1.00 27.12 616 PRO A CA 1
ATOM 4737 C C . PRO A 1 616 ? -30.052 31.335 44.881 1.00 27.12 616 PRO A C 1
ATOM 4739 O O . PRO A 1 616 ? -29.265 32.269 44.902 1.00 27.12 616 PRO A O 1
ATOM 4742 N N . SER A 1 617 ? -30.532 30.942 43.692 1.00 22.38 617 SER A N 1
ATOM 4743 C CA . SER A 1 617 ? -31.795 31.325 43.002 1.00 22.38 617 SER A CA 1
ATOM 4744 C C . SER A 1 617 ? -31.766 32.580 42.094 1.00 22.38 617 SER A C 1
ATOM 4746 O O . SER A 1 617 ? -31.714 33.706 42.565 1.00 22.38 617 SER A O 1
ATOM 4748 N N . ALA A 1 618 ? -31.899 32.307 40.787 1.00 22.53 618 ALA A N 1
ATOM 4749 C CA . ALA A 1 618 ? -32.667 32.952 39.702 1.00 22.53 618 ALA A CA 1
ATOM 4750 C C . ALA A 1 618 ? -33.210 34.402 39.820 1.00 22.53 618 ALA A C 1
ATOM 4752 O O . ALA A 1 618 ? -33.959 34.706 40.742 1.00 22.53 618 ALA A O 1
ATOM 4753 N N . ALA A 1 619 ? -33.041 35.203 38.748 1.00 22.09 619 ALA A N 1
ATOM 4754 C CA . ALA A 1 619 ? -34.082 35.526 37.739 1.00 22.09 619 ALA A CA 1
ATOM 4755 C C . ALA A 1 619 ? -33.950 36.935 37.091 1.00 22.09 619 ALA A C 1
ATOM 4757 O O . ALA A 1 619 ? -33.459 37.874 37.705 1.00 22.09 619 ALA A O 1
ATOM 4758 N N . PHE A 1 620 ? -34.539 37.044 35.887 1.00 23.39 620 PHE A N 1
ATOM 4759 C CA . PHE A 1 620 ? -35.016 38.231 35.142 1.00 23.39 620 PHE A CA 1
ATOM 4760 C C . PHE A 1 620 ? -34.084 39.006 34.175 1.00 23.39 620 PHE A C 1
ATOM 4762 O O . PHE A 1 620 ? -33.189 39.744 34.566 1.00 23.39 620 PHE A O 1
ATOM 4769 N N . ALA A 1 621 ? -34.428 38.904 32.881 1.00 22.52 621 ALA A N 1
ATOM 4770 C CA . ALA A 1 621 ? -34.162 39.885 31.816 1.00 22.52 621 ALA A CA 1
ATOM 4771 C C . ALA A 1 621 ? -35.086 41.122 31.965 1.00 22.52 621 ALA A C 1
ATOM 4773 O O . ALA A 1 621 ? -36.094 41.021 32.668 1.00 22.52 621 ALA A O 1
ATOM 4774 N N . PRO A 1 622 ? -34.824 42.269 31.299 1.00 26.12 622 PRO A N 1
ATOM 4775 C CA . PRO A 1 622 ? -35.416 42.488 29.967 1.00 26.12 622 PRO A CA 1
ATOM 4776 C C . PRO A 1 622 ? -34.568 43.354 28.995 1.00 26.12 622 PRO A C 1
ATOM 4778 O O . PRO A 1 622 ? -33.437 43.737 29.272 1.00 26.12 622 PRO A O 1
ATOM 4781 N N . ALA A 1 623 ? -35.145 43.592 27.812 1.00 22.19 623 ALA A N 1
ATOM 4782 C CA . ALA A 1 623 ? -34.550 44.023 26.546 1.00 22.19 623 ALA A CA 1
ATOM 4783 C C . ALA A 1 623 ? -34.421 45.550 26.291 1.00 22.19 623 ALA A C 1
ATOM 4785 O O . ALA A 1 623 ? -35.255 46.310 26.769 1.00 22.19 623 ALA A O 1
ATOM 4786 N N . ALA A 1 624 ? -33.465 45.888 25.396 1.00 25.80 624 ALA A N 1
ATOM 4787 C CA . ALA A 1 624 ? -33.410 46.942 24.342 1.00 25.80 624 ALA A CA 1
ATOM 4788 C C . ALA A 1 624 ? -33.571 48.443 24.742 1.00 25.80 624 ALA A C 1
ATOM 4790 O O . ALA A 1 624 ? -34.330 48.739 25.660 1.00 25.80 624 ALA A O 1
ATOM 4791 N N . PRO A 1 625 ? -32.910 49.426 24.065 1.00 26.22 625 PRO A N 1
ATOM 4792 C CA . PRO A 1 625 ? -33.187 49.757 22.653 1.00 26.22 625 PRO A CA 1
ATOM 4793 C C . PRO A 1 625 ? -31.998 50.250 21.782 1.00 26.22 625 PRO A C 1
ATOM 4795 O O . PRO A 1 625 ? -30.914 50.578 22.252 1.00 26.22 625 PRO A O 1
ATOM 4798 N N . VAL A 1 626 ? -32.269 50.317 20.473 1.00 26.56 626 VAL A N 1
ATOM 4799 C CA . VAL A 1 626 ? -31.457 50.842 19.355 1.00 26.56 626 VAL A CA 1
ATOM 4800 C C . VAL A 1 626 ? -31.845 52.295 19.047 1.00 26.56 626 VAL A C 1
ATOM 4802 O O . VAL A 1 626 ? -33.042 52.530 18.925 1.00 26.56 626 VAL A O 1
ATOM 4805 N N . VAL A 1 627 ? -30.893 53.215 18.798 1.00 26.17 627 VAL A N 1
ATOM 4806 C CA . VAL A 1 627 ? -31.035 54.383 17.874 1.00 26.17 627 VAL A CA 1
ATOM 4807 C C . VAL A 1 627 ? -29.657 55.033 17.527 1.00 26.17 627 VAL A C 1
ATOM 4809 O O . VAL A 1 627 ? -28.680 54.694 18.191 1.00 26.17 627 VAL A O 1
ATOM 4812 N N . PRO A 1 628 ? -29.523 55.893 16.479 1.00 33.97 628 PRO A N 1
ATOM 4813 C CA . PRO A 1 628 ? -28.445 55.816 15.479 1.00 33.97 628 PRO A CA 1
ATOM 4814 C C . PRO A 1 628 ? -27.676 57.148 15.247 1.00 33.97 628 PRO A C 1
ATOM 4816 O O . PRO A 1 628 ? -27.980 58.175 15.847 1.00 33.97 628 PRO A O 1
ATOM 4819 N N . GLY A 1 629 ? -26.724 57.148 14.306 1.00 22.98 629 GLY A N 1
ATOM 4820 C CA . GLY A 1 629 ? -26.042 58.343 13.764 1.00 22.98 629 GLY A CA 1
ATOM 4821 C C . GLY A 1 629 ? -24.529 58.124 13.647 1.00 22.98 629 GLY A C 1
ATOM 4822 O O . GLY A 1 629 ? -23.968 57.397 14.454 1.00 22.98 629 GLY A O 1
ATOM 4823 N N . SER A 1 630 ? -23.755 58.689 12.723 1.00 25.45 630 SER A N 1
ATOM 4824 C CA . SER A 1 630 ? -23.960 59.483 11.504 1.00 25.45 630 SER A CA 1
ATOM 4825 C C . SER A 1 630 ? -22.548 59.664 10.913 1.00 25.45 630 SER A C 1
ATOM 4827 O O . SER A 1 630 ? -21.582 59.773 11.670 1.00 25.45 630 SER A O 1
ATOM 4829 N N . GLU A 1 631 ? -22.411 59.645 9.587 1.00 27.50 631 GLU A N 1
ATOM 4830 C CA . GLU A 1 631 ? -21.128 59.773 8.879 1.00 27.50 631 GLU A CA 1
ATOM 4831 C C . GLU A 1 631 ? -20.460 61.138 9.119 1.00 27.50 631 GLU A C 1
ATOM 4833 O O . GLU A 1 631 ? -21.124 62.172 9.198 1.00 27.50 631 GLU A O 1
ATOM 4838 N N . SER A 1 632 ? -19.125 61.159 9.161 1.00 23.92 632 SER A N 1
ATOM 4839 C CA . SER A 1 632 ? -18.309 62.339 8.851 1.00 23.92 632 SER A CA 1
ATOM 4840 C C . SER A 1 632 ? -16.956 61.904 8.287 1.00 23.92 632 SER A C 1
ATOM 4842 O O . SER A 1 632 ? -16.219 61.144 8.909 1.00 23.92 632 SER A O 1
ATOM 4844 N N . GLN A 1 633 ? -16.668 62.388 7.079 1.00 26.75 633 GLN A N 1
ATOM 4845 C CA . GLN A 1 633 ? -15.400 62.265 6.368 1.00 26.75 633 GLN A CA 1
ATOM 4846 C C . GLN A 1 633 ? -14.324 63.160 7.000 1.00 26.75 633 GLN A C 1
ATOM 4848 O O . GLN A 1 633 ? -14.560 64.351 7.196 1.00 26.75 633 GLN A O 1
ATOM 4853 N N . THR A 1 634 ? -13.113 62.630 7.175 1.00 23.73 634 THR A N 1
ATOM 4854 C CA . THR A 1 634 ? -11.872 63.420 7.212 1.00 23.73 634 THR A CA 1
ATOM 4855 C C . THR A 1 634 ? -10.747 62.661 6.514 1.00 23.73 634 THR A C 1
ATOM 4857 O O . THR A 1 634 ? -10.345 61.569 6.901 1.00 23.73 634 THR A O 1
ATOM 4860 N N . SER A 1 635 ? -10.242 63.272 5.450 1.00 25.38 635 SER A N 1
ATOM 4861 C CA . SER A 1 635 ? -9.014 62.938 4.733 1.00 25.38 635 SER A CA 1
ATOM 4862 C C . SER A 1 635 ? -7.804 63.540 5.448 1.00 25.38 635 SER A C 1
ATOM 4864 O O . SER A 1 635 ? -7.810 64.759 5.568 1.00 25.38 635 SER A O 1
ATOM 4866 N N . VAL A 1 636 ? -6.757 62.780 5.808 1.00 24.83 636 VAL A N 1
ATOM 4867 C CA . VAL A 1 636 ? -5.355 63.262 5.790 1.00 24.83 636 VAL A CA 1
ATOM 4868 C C . VAL A 1 636 ? -4.365 62.086 5.663 1.00 24.83 636 VAL A C 1
ATOM 4870 O O . VAL A 1 636 ? -4.534 61.012 6.224 1.00 24.83 636 VAL A O 1
ATOM 4873 N N . THR A 1 637 ? -3.337 62.370 4.880 1.00 24.02 637 THR A N 1
ATOM 4874 C CA . THR A 1 637 ? -2.113 61.685 4.462 1.00 24.02 637 THR A CA 1
ATOM 4875 C C . THR A 1 637 ? -1.237 60.978 5.514 1.00 24.02 637 THR A C 1
ATOM 4877 O O . THR A 1 637 ? -0.953 61.526 6.572 1.00 24.02 637 THR A O 1
ATOM 4880 N N . GLY A 1 638 ? -0.693 59.826 5.097 1.00 31.83 638 GLY A N 1
ATOM 4881 C CA . GLY A 1 638 ? 0.664 59.295 5.321 1.00 31.83 638 GLY A CA 1
ATOM 4882 C C . GLY A 1 638 ? 1.503 59.770 6.514 1.00 31.83 638 GLY A C 1
ATOM 4883 O O . GLY A 1 638 ? 2.232 60.750 6.413 1.00 31.83 638 GLY A O 1
ATOM 4884 N N . SER A 1 639 ? 1.512 58.973 7.581 1.00 29.00 639 SER A N 1
ATOM 4885 C CA . SER A 1 639 ? 2.725 58.436 8.225 1.00 29.00 639 SER A CA 1
ATOM 4886 C C . SER A 1 639 ? 2.290 57.387 9.252 1.00 29.00 639 SER A C 1
ATOM 4888 O O . SER A 1 639 ? 1.505 57.661 10.154 1.00 29.00 639 SER A O 1
ATOM 4890 N N . SER A 1 640 ? 2.728 56.148 9.060 1.00 41.22 640 SER A N 1
ATOM 4891 C CA . SER A 1 640 ? 2.407 55.007 9.914 1.00 41.22 640 SER A CA 1
ATOM 4892 C C . SER A 1 640 ? 3.283 55.028 11.169 1.00 41.22 640 SER A C 1
ATOM 4894 O O . SER A 1 640 ? 4.339 54.398 11.209 1.00 41.22 640 SER A O 1
ATOM 4896 N N . SER A 1 641 ? 2.853 55.749 12.201 1.00 40.75 641 SER A N 1
ATOM 4897 C CA . SER A 1 641 ? 3.328 55.530 13.567 1.00 40.75 641 SER A CA 1
ATOM 4898 C C . SER A 1 641 ? 2.137 55.438 14.519 1.00 40.75 641 SER A C 1
ATOM 4900 O O . SER A 1 641 ? 1.254 56.294 14.543 1.00 40.75 641 SER A O 1
ATOM 4902 N N . LEU A 1 642 ? 2.093 54.338 15.273 1.00 50.25 642 LEU A N 1
ATOM 4903 C CA . LEU A 1 642 ? 1.090 54.083 16.306 1.00 50.25 642 LEU A CA 1
ATOM 4904 C C . LEU A 1 642 ? 1.171 55.198 17.356 1.00 50.25 642 LEU A C 1
ATOM 4906 O O . LEU A 1 642 ? 2.247 55.455 17.900 1.00 50.25 642 LEU A O 1
ATOM 4910 N N . THR A 1 643 ? 0.057 55.866 17.657 1.00 62.41 643 THR A N 1
ATOM 4911 C CA . THR A 1 643 ? 0.050 56.870 18.733 1.00 62.41 643 THR A CA 1
ATOM 4912 C C . THR A 1 643 ? 0.170 56.174 20.093 1.00 62.41 643 THR A C 1
ATOM 4914 O O . THR A 1 643 ? -0.362 55.079 20.293 1.00 62.41 643 THR A O 1
ATOM 4917 N N . SER A 1 644 ? 0.847 56.801 21.060 1.00 55.12 644 SER A N 1
ATOM 4918 C CA . SER A 1 644 ? 0.994 56.259 22.423 1.00 55.12 644 SER A CA 1
ATOM 4919 C C . SER A 1 644 ? -0.360 55.953 23.078 1.00 55.12 644 SER A C 1
ATOM 4921 O O . SER A 1 644 ? -0.513 54.921 23.724 1.00 55.12 644 SER A O 1
ATOM 4923 N N . GLN A 1 645 ? -1.379 56.775 22.804 1.00 57.53 645 GLN A N 1
ATOM 4924 C CA . GLN A 1 645 ? -2.751 56.563 23.276 1.00 57.53 645 GLN A CA 1
ATOM 4925 C C . GLN A 1 645 ? -3.399 55.277 22.728 1.00 57.53 645 GLN A C 1
ATOM 4927 O O . GLN A 1 645 ? -4.134 54.613 23.457 1.00 57.53 645 GLN A O 1
ATOM 4932 N N . GLN A 1 646 ? -3.115 54.889 21.480 1.00 64.00 646 GLN A N 1
ATOM 4933 C CA . GLN A 1 646 ? -3.632 53.646 20.888 1.00 64.00 646 GLN A CA 1
ATOM 4934 C C . GLN A 1 646 ? -2.951 52.401 21.479 1.00 64.00 646 GLN A C 1
ATOM 4936 O O . GLN A 1 646 ? -3.601 51.376 21.685 1.00 64.00 646 GLN A O 1
ATOM 4941 N N . MET A 1 647 ? -1.657 52.493 21.803 1.00 65.31 647 MET A N 1
ATOM 4942 C CA . MET A 1 647 ? -0.920 51.409 22.466 1.00 65.31 647 MET A CA 1
ATOM 4943 C C . MET A 1 647 ? -1.370 51.207 23.916 1.00 65.31 647 MET A C 1
ATOM 4945 O O . MET A 1 647 ? -1.475 50.067 24.370 1.00 65.31 647 MET A O 1
ATOM 4949 N N . ASP A 1 648 ? -1.696 52.285 24.629 1.00 65.12 648 ASP A N 1
ATOM 4950 C CA . ASP A 1 648 ? -2.229 52.193 25.990 1.00 65.12 648 ASP A CA 1
ATOM 4951 C C . ASP A 1 648 ? -3.655 51.616 26.013 1.00 65.12 648 ASP A C 1
ATOM 4953 O O . ASP A 1 648 ? -3.975 50.806 26.884 1.00 65.12 648 ASP A O 1
ATOM 4957 N N . GLN A 1 649 ? -4.489 51.927 25.012 1.00 65.00 649 GLN A N 1
ATOM 4958 C CA . GLN A 1 649 ? -5.797 51.279 24.833 1.00 65.00 649 GLN A CA 1
ATOM 4959 C C . GLN A 1 649 ? -5.671 49.776 24.553 1.00 65.00 649 GLN A C 1
ATOM 4961 O O . GLN A 1 649 ? -6.412 48.982 25.136 1.00 65.00 649 GLN A O 1
ATOM 4966 N N . LEU A 1 650 ? -4.713 49.370 23.712 1.00 66.56 650 LEU A N 1
ATOM 4967 C CA . LEU A 1 650 ? -4.436 47.957 23.445 1.00 66.56 650 LEU A CA 1
ATOM 4968 C C . LEU A 1 650 ? -3.970 47.229 24.715 1.00 66.56 650 LEU A C 1
ATOM 4970 O O . LEU A 1 650 ? -4.462 46.144 25.017 1.00 66.56 650 LEU A O 1
ATOM 4974 N N . ARG A 1 651 ? -3.074 47.842 25.501 1.00 65.50 651 ARG A N 1
ATOM 4975 C CA . ARG A 1 651 ? -2.607 47.292 26.786 1.00 65.50 651 ARG A CA 1
ATOM 4976 C C . ARG A 1 651 ? -3.738 47.146 27.799 1.00 65.50 651 ARG A C 1
ATOM 4978 O O . ARG A 1 651 ? -3.819 46.120 28.469 1.00 65.50 651 ARG A O 1
ATOM 4985 N N . HIS A 1 652 ? -4.626 48.134 27.889 1.00 66.25 652 HIS A N 1
ATOM 4986 C CA . HIS A 1 652 ? -5.780 48.084 28.785 1.00 66.25 652 HIS A CA 1
ATOM 4987 C C . HIS A 1 652 ? -6.783 46.993 28.375 1.00 66.25 652 HIS A C 1
ATOM 4989 O O . HIS A 1 652 ? -7.341 46.316 29.237 1.00 66.25 652 HIS A O 1
ATOM 4995 N N . LEU A 1 653 ? -7.004 46.785 27.072 1.00 64.88 653 LEU A N 1
ATOM 4996 C CA . LEU A 1 653 ? -7.865 45.708 26.573 1.00 64.88 653 LEU A CA 1
ATOM 4997 C C . LEU A 1 653 ? -7.249 44.329 26.825 1.00 64.88 653 LEU A C 1
ATOM 4999 O O . LEU A 1 653 ? -7.926 43.462 27.363 1.00 64.88 653 LEU A O 1
ATOM 5003 N N . LEU A 1 654 ? -5.961 44.143 26.529 1.00 63.09 654 LEU A N 1
ATOM 5004 C CA . LEU A 1 654 ? -5.256 42.880 26.782 1.00 63.09 654 LEU A CA 1
ATOM 5005 C C . LEU A 1 654 ? -5.157 42.544 28.280 1.00 63.09 654 LEU A C 1
ATOM 5007 O O . LEU A 1 654 ? -5.191 41.372 28.642 1.00 63.09 654 LEU A O 1
ATOM 5011 N N . GLY A 1 655 ? -5.077 43.555 29.152 1.00 57.16 655 GLY A N 1
ATOM 5012 C CA . GLY A 1 655 ? -5.092 43.377 30.607 1.00 57.16 655 GLY A CA 1
ATOM 5013 C C . GLY A 1 655 ? -6.468 43.034 31.193 1.00 57.16 655 GLY A C 1
ATOM 5014 O O . GLY A 1 655 ? -6.537 42.512 32.303 1.00 57.16 655 GLY A O 1
ATOM 5015 N N . GLY A 1 656 ? -7.557 43.312 30.466 1.00 52.88 656 GLY A N 1
ATOM 5016 C CA . GLY A 1 656 ? -8.937 43.047 30.891 1.00 52.88 656 GLY A CA 1
ATOM 5017 C C . GLY A 1 656 ? -9.518 41.710 30.414 1.00 52.88 656 GLY A C 1
ATOM 5018 O O . GLY A 1 656 ? -10.619 41.348 30.828 1.00 52.88 656 GLY A O 1
ATOM 5019 N N . ILE A 1 657 ? -8.807 40.972 29.556 1.00 56.62 657 ILE A N 1
ATOM 5020 C CA . ILE A 1 657 ? -9.262 39.681 29.025 1.00 56.62 657 ILE A CA 1
ATOM 5021 C C . ILE A 1 657 ? -8.969 38.589 30.057 1.00 56.62 657 ILE A C 1
ATOM 5023 O O . ILE A 1 657 ? -7.861 38.064 30.152 1.00 56.62 657 ILE A O 1
ATOM 5027 N N . GLN A 1 658 ? -9.983 38.229 30.845 1.00 48.53 658 GLN A N 1
ATOM 5028 C CA . GLN A 1 658 ? -9.984 36.955 31.562 1.00 48.53 658 GLN A CA 1
ATOM 5029 C C . GLN A 1 658 ? -10.184 35.832 30.543 1.00 48.53 658 GLN A C 1
ATOM 5031 O O . GLN A 1 658 ? -11.179 35.832 29.822 1.00 48.53 658 GLN A O 1
ATOM 5036 N N . VAL A 1 659 ? -9.236 34.890 30.483 1.00 50.47 659 VAL A N 1
ATOM 5037 C CA . VAL A 1 659 ? -9.322 33.682 29.647 1.00 50.47 659 VAL A CA 1
ATOM 5038 C C . VAL A 1 659 ? -10.577 32.899 30.059 1.00 50.47 659 VAL A C 1
ATOM 5040 O O . VAL A 1 659 ? -10.619 32.400 31.186 1.00 50.47 659 VAL A O 1
ATOM 5043 N N . PRO A 1 660 ? -11.620 32.791 29.215 1.00 40.16 660 PRO A N 1
ATOM 5044 C CA . PRO A 1 660 ? -12.812 32.044 29.582 1.00 40.16 660 PRO A CA 1
ATOM 5045 C C . PRO A 1 660 ? -12.514 30.546 29.548 1.00 40.16 660 PRO A C 1
ATOM 5047 O O . PRO A 1 660 ? -12.023 30.019 28.550 1.00 40.16 660 PRO A O 1
ATOM 5050 N N . GLN A 1 661 ? -12.866 29.845 30.624 1.00 41.78 661 GLN A N 1
ATOM 5051 C CA . GLN A 1 661 ? -12.987 28.393 30.610 1.00 41.78 661 GLN A CA 1
ATOM 5052 C C . GLN A 1 661 ? -14.249 28.044 29.802 1.00 41.78 661 GLN A C 1
ATOM 5054 O O . GLN A 1 661 ? -15.357 28.380 30.211 1.00 41.78 661 GLN A O 1
ATOM 5059 N N . ALA A 1 662 ? -14.050 27.404 28.648 1.00 43.50 662 ALA A N 1
ATOM 5060 C CA . ALA A 1 662 ? -15.069 26.839 27.759 1.00 43.50 662 ALA A CA 1
ATOM 5061 C C . ALA A 1 662 ? -16.137 27.813 27.203 1.00 43.50 662 ALA A C 1
ATOM 5063 O O . ALA A 1 662 ? -17.176 28.058 27.812 1.00 43.50 662 ALA A O 1
ATOM 5064 N N . ALA A 1 663 ? -15.955 28.248 25.951 1.00 33.09 663 ALA A N 1
ATOM 5065 C CA . ALA A 1 663 ? -17.062 28.675 25.098 1.00 33.09 663 ALA A CA 1
ATOM 5066 C C . ALA A 1 663 ? -16.869 28.165 23.662 1.00 33.09 663 ALA A C 1
ATOM 5068 O O . ALA A 1 663 ? -15.905 28.479 22.973 1.00 33.09 663 ALA A O 1
ATOM 5069 N N . THR A 1 664 ? -17.831 27.355 23.239 1.00 40.31 664 THR A N 1
ATOM 5070 C CA . THR A 1 664 ? -18.053 26.813 21.899 1.00 40.31 664 THR A CA 1
ATOM 5071 C C . THR A 1 664 ? -18.212 27.914 20.847 1.00 40.31 664 THR A C 1
ATOM 5073 O O . THR A 1 664 ? -19.263 28.550 20.778 1.00 40.31 664 THR A O 1
ATOM 5076 N N . ALA A 1 665 ? -17.220 28.085 19.975 1.00 34.53 665 ALA A N 1
ATOM 5077 C CA . ALA A 1 665 ? -17.393 28.715 18.669 1.00 34.53 665 ALA A CA 1
ATOM 5078 C C . ALA A 1 665 ? -16.397 28.105 17.670 1.00 34.53 665 ALA A C 1
ATOM 5080 O O . ALA A 1 665 ? -15.191 28.149 17.880 1.00 34.53 665 ALA A O 1
ATOM 5081 N N . GLN A 1 666 ? -16.906 27.520 16.581 1.00 47.22 666 GLN A N 1
ATOM 5082 C CA . GLN A 1 666 ? -16.101 27.118 15.423 1.00 47.22 666 GLN A CA 1
ATOM 5083 C C . GLN A 1 666 ? -15.336 28.339 14.890 1.00 47.22 666 GLN A C 1
ATOM 5085 O O . GLN A 1 666 ? -15.978 29.229 14.336 1.00 47.22 666 GLN A O 1
ATOM 5090 N N . ARG A 1 667 ? -14.006 28.383 15.031 1.00 47.50 667 ARG A N 1
ATOM 5091 C CA . ARG A 1 667 ? -13.078 29.273 14.300 1.00 47.50 667 ARG A CA 1
ATOM 5092 C C . ARG A 1 667 ? -11.639 28.725 14.430 1.00 47.50 667 ARG A C 1
ATOM 5094 O O . ARG A 1 667 ? -11.326 28.057 15.403 1.00 47.50 667 ARG A O 1
ATOM 5101 N N . SER A 1 668 ? -10.835 28.923 13.382 1.00 52.75 668 SER A N 1
ATOM 5102 C CA . SER A 1 668 ? -9.499 28.362 13.069 1.00 52.75 668 SER A CA 1
ATOM 5103 C C . SER A 1 668 ? -8.569 27.981 14.245 1.00 52.75 668 SER A C 1
ATOM 5105 O O . SER A 1 668 ? -8.266 28.830 15.072 1.00 52.75 668 SER A O 1
ATOM 5107 N N . ASN A 1 669 ? -7.973 26.775 14.215 1.00 58.62 669 ASN A N 1
ATOM 5108 C CA . ASN A 1 669 ? -6.966 26.262 15.179 1.00 58.62 669 ASN A CA 1
ATOM 5109 C C . ASN A 1 669 ? -5.563 26.928 15.097 1.00 58.62 669 ASN A C 1
ATOM 5111 O O . ASN A 1 669 ? -4.578 26.369 15.581 1.00 58.62 669 ASN A O 1
ATOM 5115 N N . LEU A 1 670 ? -5.422 28.072 14.427 1.00 67.94 670 LEU A N 1
ATOM 5116 C CA . LEU A 1 670 ? -4.136 28.757 14.258 1.00 67.94 670 LEU A CA 1
ATOM 5117 C C . LEU A 1 670 ? -3.897 29.703 15.436 1.00 67.94 670 LEU A C 1
ATOM 5119 O O . LEU A 1 670 ? -4.660 30.644 15.618 1.00 67.94 670 LEU A O 1
ATOM 5123 N N . ARG A 1 671 ? -2.819 29.487 16.197 1.00 76.50 671 ARG A N 1
ATOM 5124 C CA . ARG A 1 671 ? -2.419 30.342 17.326 1.00 76.50 671 ARG A CA 1
ATOM 5125 C C . ARG A 1 671 ? -1.086 31.034 17.046 1.00 76.50 671 ARG A C 1
ATOM 5127 O O . ARG A 1 671 ? -0.192 30.427 16.454 1.00 76.50 671 ARG A O 1
ATOM 5134 N N . LEU A 1 672 ? -0.928 32.294 17.458 1.00 78.06 672 LEU A N 1
ATOM 5135 C CA . LEU A 1 672 ? 0.276 33.080 17.144 1.00 78.06 672 LEU A CA 1
ATOM 5136 C C . LEU A 1 672 ? 1.537 32.551 17.835 1.00 78.06 672 LEU A C 1
ATOM 5138 O O . LEU A 1 672 ? 2.622 32.681 17.275 1.00 78.06 672 LEU A O 1
ATOM 5142 N N . ASP A 1 673 ? 1.410 31.919 19.001 1.00 75.50 673 ASP A N 1
ATOM 5143 C CA . ASP A 1 673 ? 2.516 31.283 19.727 1.00 75.50 673 ASP A CA 1
ATOM 5144 C C . ASP A 1 673 ? 3.126 30.091 18.970 1.00 75.50 673 ASP A C 1
ATOM 5146 O O . ASP A 1 673 ? 4.311 29.805 19.122 1.00 75.50 673 ASP A O 1
ATOM 5150 N N . HIS A 1 674 ? 2.365 29.456 18.075 1.00 72.75 674 HIS A N 1
ATOM 5151 C CA . HIS A 1 674 ? 2.862 28.380 17.210 1.00 72.75 674 HIS A CA 1
ATOM 5152 C C . HIS A 1 674 ? 3.486 28.910 15.904 1.00 72.75 674 HIS A C 1
ATOM 5154 O O . HIS A 1 674 ? 4.201 28.179 15.218 1.00 72.75 674 HIS A O 1
ATOM 5160 N N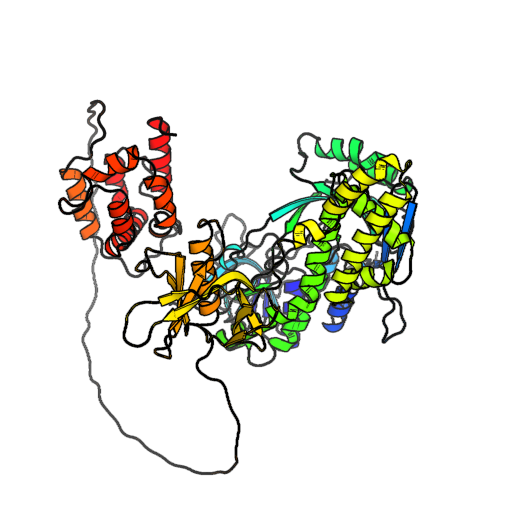 . VAL A 1 675 ? 3.230 30.176 15.551 1.00 74.06 675 VAL A N 1
ATOM 5161 C CA . VAL A 1 675 ? 3.738 30.826 14.328 1.00 74.06 675 VAL A CA 1
ATOM 5162 C C . VAL A 1 675 ? 4.998 31.645 14.625 1.00 74.06 675 VAL A C 1
ATOM 5164 O O . VAL A 1 675 ? 5.994 31.540 13.913 1.00 74.06 675 VAL A O 1
ATOM 5167 N N . LEU A 1 676 ? 4.988 32.432 15.703 1.00 77.38 676 LEU A N 1
ATOM 5168 C CA . LEU A 1 676 ? 6.083 33.315 16.116 1.00 77.38 676 LEU A CA 1
ATOM 5169 C C . LEU A 1 676 ? 7.040 32.609 17.087 1.00 77.38 676 LEU A C 1
ATOM 5171 O O . LEU A 1 676 ? 7.316 33.092 18.185 1.00 77.38 676 LEU A O 1
ATOM 5175 N N . THR A 1 677 ? 7.556 31.450 16.674 1.00 77.38 677 THR A N 1
ATOM 5176 C CA . THR A 1 677 ? 8.530 30.683 17.462 1.00 77.38 677 THR A CA 1
ATOM 5177 C C . THR A 1 677 ? 9.943 31.270 17.339 1.00 77.38 677 THR A C 1
ATOM 5179 O O . THR A 1 677 ? 10.272 31.885 16.318 1.00 77.38 677 THR A O 1
ATOM 5182 N N . PRO A 1 678 ? 10.844 31.031 18.316 1.00 70.88 678 PRO A N 1
ATOM 5183 C CA . PRO A 1 678 ? 12.232 31.491 18.232 1.00 70.88 678 PRO A CA 1
ATOM 5184 C C . PRO A 1 678 ? 12.947 31.058 16.941 1.00 70.88 678 PRO A C 1
ATOM 5186 O O . PRO A 1 678 ? 13.756 31.813 16.406 1.00 70.88 678 PRO A O 1
ATOM 5189 N N . GLY A 1 679 ? 12.622 29.870 16.413 1.00 75.06 679 GLY A N 1
ATOM 5190 C CA . GLY A 1 679 ? 13.175 29.358 15.155 1.00 75.06 679 GLY A CA 1
ATOM 5191 C C . GLY A 1 679 ? 12.646 30.070 13.906 1.00 75.06 679 GLY A C 1
ATOM 5192 O O . GLY A 1 679 ? 13.407 30.281 12.967 1.00 75.06 679 GLY A O 1
ATOM 5193 N N . ALA A 1 680 ? 11.377 30.491 13.901 1.00 75.50 680 ALA A N 1
ATOM 5194 C CA . ALA A 1 680 ? 10.784 31.246 12.793 1.00 75.50 680 ALA A CA 1
ATOM 5195 C C . ALA A 1 680 ? 11.236 32.718 12.773 1.00 75.50 680 ALA A C 1
ATOM 5197 O O . ALA A 1 680 ? 11.373 33.315 11.706 1.00 75.50 680 ALA A O 1
ATOM 5198 N N . VAL A 1 681 ? 11.501 33.298 13.948 1.00 76.12 681 VAL A N 1
ATOM 5199 C CA . VAL A 1 681 ? 11.907 34.705 14.094 1.00 76.12 681 VAL A CA 1
ATOM 5200 C C . VAL A 1 681 ? 13.417 34.897 13.885 1.00 76.12 681 VAL A C 1
ATOM 5202 O O . VAL A 1 681 ? 13.829 35.928 13.356 1.00 76.12 681 VAL A O 1
ATOM 5205 N N . ALA A 1 682 ? 14.257 33.908 14.221 1.00 76.69 682 ALA A N 1
ATOM 5206 C CA . ALA A 1 682 ? 15.717 34.027 14.118 1.00 76.69 682 ALA A CA 1
ATOM 5207 C C . ALA A 1 682 ? 16.238 34.450 12.720 1.00 76.69 682 ALA A C 1
ATOM 5209 O O . ALA A 1 682 ? 17.075 35.351 12.665 1.00 76.69 682 ALA A O 1
ATOM 5210 N N . PRO A 1 683 ? 15.737 33.911 11.588 1.00 77.31 683 PRO A N 1
ATOM 5211 C CA . PRO A 1 683 ? 16.160 34.349 10.256 1.00 77.31 683 PRO A CA 1
ATOM 5212 C C . PRO A 1 683 ? 15.758 35.794 9.927 1.00 77.31 683 PRO A C 1
ATOM 5214 O O . PRO A 1 683 ? 16.475 36.470 9.192 1.00 77.31 683 PRO A O 1
ATOM 5217 N N . LEU A 1 684 ? 14.633 36.280 10.469 1.00 75.25 684 LEU A N 1
ATOM 5218 C CA . LEU A 1 684 ? 14.133 37.643 10.242 1.00 75.25 684 LEU A CA 1
ATOM 5219 C C . LEU A 1 684 ? 14.982 38.690 10.974 1.00 75.25 684 LEU A C 1
ATOM 5221 O O . LEU A 1 684 ? 15.181 39.793 10.467 1.00 75.25 684 LEU A O 1
ATOM 5225 N N . LEU A 1 685 ? 15.540 38.322 12.129 1.00 75.06 685 LEU A N 1
ATOM 5226 C CA . LEU A 1 685 ? 16.424 39.177 12.928 1.00 75.06 685 LEU A CA 1
ATOM 5227 C C . LEU A 1 685 ? 17.834 39.330 12.333 1.00 75.06 685 LEU A C 1
ATOM 5229 O O . LEU A 1 685 ? 18.598 40.184 12.775 1.00 75.06 685 LEU A O 1
ATOM 5233 N N . ASN A 1 686 ? 18.165 38.578 11.278 1.00 77.31 686 ASN A N 1
ATOM 5234 C CA . ASN A 1 686 ? 19.376 38.820 10.490 1.00 77.31 686 ASN A CA 1
ATOM 5235 C C . ASN A 1 686 ? 19.252 40.056 9.578 1.00 77.31 686 ASN A C 1
ATOM 5237 O O . ASN A 1 686 ? 20.246 40.470 8.985 1.00 77.31 686 ASN A O 1
ATOM 5241 N N . ASN A 1 687 ? 18.055 40.648 9.439 1.00 81.12 687 ASN A N 1
ATOM 5242 C CA . ASN A 1 687 ? 17.847 41.868 8.663 1.00 81.12 687 ASN A CA 1
ATOM 5243 C C . ASN A 1 687 ? 18.015 43.123 9.551 1.00 81.12 687 ASN A C 1
ATOM 5245 O O . ASN A 1 687 ? 17.153 43.395 10.394 1.00 81.12 687 ASN A O 1
ATOM 5249 N N . PRO A 1 688 ? 19.055 43.955 9.327 1.00 75.56 688 PRO A N 1
ATOM 5250 C CA . PRO A 1 688 ? 19.318 45.138 10.149 1.00 75.56 688 PRO A CA 1
ATOM 5251 C C . PRO A 1 688 ? 18.180 46.165 10.148 1.00 75.56 688 PRO A C 1
ATOM 5253 O O . PRO A 1 688 ? 17.994 46.873 11.134 1.00 75.56 688 PRO A O 1
ATOM 5256 N N . GLN A 1 689 ? 17.402 46.247 9.062 1.00 76.94 689 GLN A N 1
ATOM 5257 C CA . GLN A 1 689 ? 16.274 47.177 8.958 1.00 76.94 689 GLN A CA 1
ATOM 5258 C C . GLN A 1 689 ? 15.095 46.742 9.835 1.00 76.94 689 GLN A C 1
ATOM 5260 O O . GLN A 1 689 ? 14.443 47.589 10.443 1.00 76.94 689 GLN A O 1
ATOM 5265 N N . ILE A 1 690 ? 14.857 45.431 9.947 1.00 78.94 690 ILE A N 1
ATOM 5266 C CA . ILE A 1 690 ? 13.810 44.872 10.812 1.00 78.94 690 ILE A CA 1
ATOM 5267 C C . ILE A 1 690 ? 14.197 45.074 12.280 1.00 78.94 690 ILE A C 1
ATOM 5269 O O . ILE A 1 690 ? 13.392 45.574 13.061 1.00 78.94 690 ILE A O 1
ATOM 5273 N N . CYS A 1 691 ? 15.450 44.792 12.648 1.00 78.12 691 CYS A N 1
ATOM 5274 C CA . CYS A 1 691 ? 15.948 45.044 14.003 1.00 78.12 691 CYS A CA 1
ATOM 5275 C C . CYS A 1 691 ? 15.858 46.530 14.385 1.00 78.12 691 CYS A C 1
ATOM 5277 O O . CYS A 1 691 ? 15.361 46.858 15.461 1.00 78.12 691 CYS A O 1
ATOM 5279 N N . ALA A 1 692 ? 16.238 47.435 13.476 1.00 78.12 692 ALA A N 1
ATOM 5280 C CA . ALA A 1 692 ? 16.128 48.877 13.696 1.00 78.12 692 ALA A CA 1
ATOM 5281 C C . ALA A 1 692 ? 14.679 49.347 13.913 1.00 78.12 692 ALA A C 1
ATOM 5283 O O . ALA A 1 692 ? 14.448 50.241 14.726 1.00 78.12 692 ALA A O 1
ATOM 5284 N N . ALA A 1 693 ? 13.706 48.735 13.231 1.00 77.69 693 ALA A N 1
ATOM 5285 C CA . ALA A 1 693 ? 12.286 49.035 13.411 1.00 77.69 693 ALA A CA 1
ATOM 5286 C C . ALA A 1 693 ? 11.715 48.491 14.735 1.00 77.69 693 ALA A C 1
ATOM 5288 O O . ALA A 1 693 ? 10.765 49.058 15.267 1.00 77.69 693 ALA A O 1
ATOM 5289 N N . LEU A 1 694 ? 12.297 47.421 15.287 1.00 80.06 694 LEU A N 1
ATOM 5290 C CA . LEU A 1 694 ? 11.861 46.810 16.547 1.00 80.06 694 LEU A CA 1
ATOM 5291 C C . LEU A 1 694 ? 12.473 47.479 17.784 1.00 80.06 694 LEU A C 1
ATOM 5293 O O . LEU A 1 694 ? 11.849 47.483 18.845 1.00 80.06 694 LEU A O 1
ATOM 5297 N N . PHE A 1 695 ? 13.658 48.085 17.662 1.00 81.00 695 PHE A N 1
ATOM 5298 C CA . PHE A 1 695 ? 14.343 48.728 18.787 1.00 81.00 695 PHE A CA 1
ATOM 5299 C C . PHE A 1 695 ? 13.504 49.771 19.537 1.00 81.00 695 PHE A C 1
ATOM 5301 O O . PHE A 1 695 ? 13.515 49.716 20.759 1.00 81.00 695 PHE A O 1
ATOM 5308 N N . PRO A 1 696 ? 12.725 50.670 18.909 1.00 78.56 696 PRO A N 1
ATOM 5309 C CA . PRO A 1 696 ? 11.883 51.622 19.640 1.00 78.56 696 PRO A CA 1
ATOM 5310 C C . PRO A 1 696 ? 10.835 50.976 20.559 1.00 78.56 696 PRO A C 1
ATOM 5312 O O . PRO A 1 696 ? 10.319 51.645 21.451 1.00 78.56 696 PRO A O 1
ATOM 5315 N N . HIS A 1 697 ? 10.517 49.695 20.353 1.00 76.69 697 HIS A N 1
ATOM 5316 C CA . HIS A 1 697 ? 9.458 48.979 21.061 1.00 76.69 697 HIS A CA 1
ATOM 5317 C C . HIS A 1 697 ? 9.960 48.068 22.192 1.00 76.69 697 HIS A C 1
ATOM 5319 O O . HIS A 1 697 ? 9.130 47.527 22.925 1.00 76.69 697 HIS A O 1
ATOM 5325 N N . LEU A 1 698 ? 11.279 47.903 22.372 1.00 77.50 698 LEU A N 1
ATOM 5326 C CA . LEU A 1 698 ? 11.809 47.153 23.521 1.00 77.50 698 LEU A CA 1
ATOM 5327 C C . LEU A 1 698 ? 11.818 48.043 24.781 1.00 77.50 698 LEU A C 1
ATOM 5329 O O . LEU A 1 698 ? 11.909 49.272 24.651 1.00 77.50 698 LEU A O 1
ATOM 5333 N N . PRO A 1 699 ? 11.778 47.457 25.992 1.00 75.25 699 PRO A N 1
ATOM 5334 C CA . PRO A 1 699 ? 11.894 48.199 27.246 1.00 75.25 699 PRO A CA 1
ATOM 5335 C C . PRO A 1 699 ? 13.113 49.132 27.260 1.00 75.25 699 PRO A C 1
ATOM 5337 O O . PRO A 1 699 ? 14.153 48.805 26.692 1.00 75.25 699 PRO A O 1
ATOM 5340 N N . GLU A 1 700 ? 13.008 50.288 27.922 1.00 70.12 700 GLU A N 1
ATOM 5341 C CA . GLU A 1 700 ? 14.105 51.274 28.004 1.00 70.12 700 GLU A CA 1
ATOM 5342 C C . GLU A 1 700 ? 15.370 50.713 28.680 1.00 70.12 700 GLU A C 1
ATOM 5344 O O . GLU A 1 700 ? 16.465 51.227 28.466 1.00 70.12 700 GLU A O 1
ATOM 5349 N N . SER A 1 701 ? 15.221 49.641 29.464 1.00 66.94 701 SER A N 1
ATOM 5350 C CA . SER A 1 701 ? 16.295 48.923 30.154 1.00 66.94 701 SER A CA 1
ATOM 5351 C C . SER A 1 701 ? 16.998 47.851 29.312 1.00 66.94 701 SER A C 1
ATOM 5353 O O . SER A 1 701 ? 17.958 47.263 29.800 1.00 66.94 701 SER A O 1
ATOM 5355 N N . SER A 1 702 ? 16.515 47.555 28.102 1.00 73.88 702 SER A N 1
ATOM 5356 C CA . SER A 1 702 ? 17.047 46.482 27.251 1.00 73.88 702 SER A CA 1
ATOM 5357 C C . SER A 1 702 ? 18.084 47.000 26.257 1.00 73.88 702 SER A C 1
ATOM 5359 O O . SER A 1 702 ? 17.920 48.068 25.656 1.00 73.88 702 SER A O 1
ATOM 5361 N N . GLU A 1 703 ? 19.137 46.213 26.038 1.00 76.38 703 GLU A N 1
ATOM 5362 C CA . GLU A 1 703 ? 20.139 46.512 25.018 1.00 76.38 703 GLU A CA 1
ATOM 5363 C C . GLU A 1 703 ? 19.507 46.488 23.616 1.00 76.38 703 GLU A C 1
ATOM 5365 O O . GLU A 1 703 ? 18.684 45.640 23.279 1.00 76.38 703 GLU A O 1
ATOM 5370 N N . ARG A 1 704 ? 19.861 47.451 22.758 1.00 82.44 704 ARG A N 1
ATOM 5371 C CA . ARG A 1 704 ? 19.344 47.518 21.380 1.00 82.44 704 ARG A CA 1
ATOM 5372 C C . ARG A 1 704 ? 20.181 46.626 20.456 1.00 82.44 704 ARG A C 1
ATOM 5374 O O . ARG A 1 704 ? 20.811 47.115 19.520 1.00 82.44 704 ARG A O 1
ATOM 5381 N N . THR A 1 705 ? 20.225 45.330 20.757 1.00 80.38 705 THR A N 1
ATOM 5382 C CA . THR A 1 705 ? 20.982 44.314 20.011 1.00 80.38 705 THR A CA 1
ATOM 5383 C C . THR A 1 705 ? 20.048 43.220 19.466 1.00 80.38 705 THR A C 1
ATOM 5385 O O . THR A 1 705 ? 18.995 42.955 20.055 1.00 80.38 705 THR A O 1
ATOM 5388 N N . PRO A 1 706 ? 20.368 42.583 18.321 1.00 73.94 706 PRO A N 1
ATOM 5389 C CA . PRO A 1 706 ? 19.602 41.441 17.805 1.00 73.94 706 PRO A CA 1
ATOM 5390 C C . PRO A 1 706 ? 19.527 40.266 18.790 1.00 73.94 706 PRO A C 1
ATOM 5392 O O . PRO A 1 706 ? 18.507 39.579 18.862 1.00 73.94 706 PRO A O 1
ATOM 5395 N N . GLU A 1 707 ? 20.589 40.059 19.569 1.00 78.50 707 GLU A N 1
ATOM 5396 C CA . GLU A 1 707 ? 20.692 39.018 20.590 1.00 78.50 707 GLU A CA 1
ATOM 5397 C C . GLU A 1 707 ? 19.683 39.243 21.724 1.00 78.50 707 GLU A C 1
ATOM 5399 O O . GLU A 1 707 ? 19.041 38.291 22.169 1.00 78.50 707 GLU A O 1
ATOM 5404 N N . GLU A 1 708 ? 19.465 40.497 22.131 1.00 79.56 708 GLU A N 1
ATOM 5405 C CA . GLU A 1 708 ? 18.461 40.852 23.140 1.00 79.56 708 GLU A CA 1
ATOM 5406 C C . GLU A 1 708 ? 17.032 40.610 22.624 1.00 79.56 708 GLU A C 1
ATOM 5408 O O . GLU A 1 708 ? 16.184 40.090 23.350 1.00 79.56 708 GLU A O 1
ATOM 5413 N N . ILE A 1 709 ? 16.750 40.890 21.344 1.00 77.06 709 ILE A N 1
ATOM 5414 C CA . ILE A 1 709 ? 15.440 40.572 20.746 1.00 77.06 709 ILE A CA 1
ATOM 5415 C C . ILE A 1 709 ? 15.210 39.053 20.744 1.00 77.06 709 ILE A C 1
ATOM 5417 O O . ILE A 1 709 ? 14.118 38.592 21.085 1.00 77.06 709 ILE A O 1
ATOM 5421 N N . GLN A 1 710 ? 16.236 38.260 20.415 1.00 78.25 710 GLN A N 1
ATOM 5422 C CA . GLN A 1 710 ? 16.150 36.798 20.495 1.00 78.25 710 GLN A CA 1
ATOM 5423 C C . GLN A 1 710 ? 15.942 36.302 21.929 1.00 78.25 710 GLN A C 1
ATOM 5425 O O . GLN A 1 710 ? 15.185 35.350 22.135 1.00 78.25 710 GLN A O 1
ATOM 5430 N N . ALA A 1 711 ? 16.580 36.937 22.915 1.00 79.38 711 ALA A N 1
ATOM 5431 C CA . ALA A 1 711 ? 16.380 36.620 24.323 1.00 79.38 711 ALA A CA 1
ATOM 5432 C C . ALA A 1 711 ? 14.935 36.910 24.756 1.00 79.38 711 ALA A C 1
ATOM 5434 O O . ALA A 1 711 ? 14.299 36.043 25.353 1.00 79.38 711 ALA A O 1
ATOM 5435 N N . ILE A 1 712 ? 14.376 38.063 24.370 1.00 81.56 712 ILE A N 1
ATOM 5436 C CA . ILE A 1 712 ? 12.995 38.464 24.683 1.00 81.56 712 ILE A CA 1
ATOM 5437 C C . ILE A 1 712 ? 11.974 37.493 24.079 1.00 81.56 712 ILE A C 1
ATOM 5439 O O . ILE A 1 712 ? 11.054 37.070 24.779 1.00 81.56 712 ILE A O 1
ATOM 5443 N N . VAL A 1 713 ? 12.151 37.069 22.823 1.00 80.75 713 VAL A N 1
ATOM 5444 C CA . VAL A 1 713 ? 11.249 36.104 22.158 1.00 80.75 713 VAL A CA 1
ATOM 5445 C C . VAL A 1 713 ? 11.253 34.731 22.852 1.00 80.75 713 VAL A C 1
ATOM 5447 O O . VAL A 1 713 ? 10.277 33.989 22.761 1.00 80.75 713 VAL A O 1
ATOM 5450 N N . ARG A 1 714 ? 12.317 34.395 23.595 1.00 80.81 714 ARG A N 1
ATOM 5451 C CA . ARG A 1 714 ? 12.419 33.160 24.394 1.00 80.81 714 ARG A CA 1
ATOM 5452 C C . ARG A 1 714 ? 11.854 33.295 25.811 1.00 80.81 714 ARG A C 1
ATOM 5454 O O . ARG A 1 714 ? 11.831 32.307 26.542 1.00 80.81 714 ARG A O 1
ATOM 5461 N N . THR A 1 715 ? 11.410 34.483 26.220 1.00 81.88 715 THR A N 1
ATOM 5462 C CA . THR A 1 715 ? 10.871 34.685 27.570 1.00 81.88 715 THR A CA 1
ATOM 5463 C C . THR A 1 715 ? 9.442 34.144 27.713 1.00 81.88 715 THR A C 1
ATOM 5465 O O . THR A 1 715 ? 8.629 34.277 26.790 1.00 81.88 715 THR A O 1
ATOM 5468 N N . PRO A 1 716 ? 9.072 33.606 28.892 1.00 73.31 716 PRO A N 1
ATOM 5469 C CA . PRO A 1 716 ? 7.692 33.214 29.185 1.00 73.31 716 PRO A CA 1
ATOM 5470 C C . PRO A 1 716 ? 6.687 34.363 29.025 1.00 73.31 716 PRO A C 1
ATOM 5472 O O . PRO A 1 716 ? 5.554 34.144 28.605 1.00 73.31 716 PRO A O 1
ATOM 5475 N N . GLN A 1 717 ? 7.107 35.598 29.314 1.00 77.50 717 GLN A N 1
ATOM 5476 C CA . GLN A 1 717 ? 6.271 36.796 29.224 1.00 77.50 717 GLN A CA 1
ATOM 5477 C C . GLN A 1 717 ? 5.851 37.093 27.779 1.00 77.50 717 GLN A C 1
ATOM 5479 O O . GLN A 1 717 ? 4.702 37.461 27.537 1.00 77.50 717 GLN A O 1
ATOM 5484 N N . PHE A 1 718 ? 6.755 36.901 26.814 1.00 81.19 718 PHE A N 1
ATOM 5485 C CA . PHE A 1 718 ? 6.442 37.060 25.395 1.00 81.19 718 PHE A CA 1
ATOM 5486 C C . PHE A 1 718 ? 5.443 35.997 24.917 1.00 81.19 718 PHE A C 1
ATOM 5488 O O . PHE A 1 718 ? 4.442 36.333 24.284 1.00 81.19 718 PHE A O 1
ATOM 5495 N N . SER A 1 719 ? 5.655 34.733 25.297 1.00 78.00 719 SER A N 1
ATOM 5496 C CA . SER A 1 719 ? 4.722 33.640 24.990 1.00 78.00 719 SER A CA 1
ATOM 5497 C C . SER A 1 719 ? 3.326 33.898 25.573 1.00 78.00 719 SER A C 1
ATOM 5499 O O . SER A 1 719 ? 2.318 33.821 24.870 1.00 78.00 719 SER A O 1
ATOM 5501 N N . GLN A 1 720 ? 3.251 34.336 26.833 1.00 75.69 720 GLN A N 1
ATOM 5502 C CA . GLN A 1 720 ? 1.984 34.675 27.480 1.00 75.69 720 GLN A CA 1
ATOM 5503 C C . GLN A 1 720 ? 1.264 35.848 26.790 1.00 75.69 720 GLN A C 1
ATOM 5505 O O . GLN A 1 720 ? 0.036 35.833 26.661 1.00 75.69 720 GLN A O 1
ATOM 5510 N N . ALA A 1 721 ? 2.007 36.843 26.294 1.00 79.06 721 ALA A N 1
ATOM 5511 C CA . ALA A 1 721 ? 1.443 37.944 25.516 1.00 79.06 721 ALA A CA 1
ATOM 5512 C C . ALA A 1 721 ? 0.865 37.471 24.168 1.00 79.06 721 ALA A C 1
ATOM 5514 O O . ALA A 1 721 ? -0.214 37.922 23.782 1.00 79.06 721 ALA A O 1
ATOM 5515 N N . LEU A 1 722 ? 1.525 36.528 23.484 1.00 81.06 722 LEU A N 1
ATOM 5516 C CA . LEU A 1 722 ? 1.023 35.927 22.239 1.00 81.06 722 LEU A CA 1
ATOM 5517 C C . LEU A 1 722 ? -0.235 35.082 22.456 1.00 81.06 722 LEU A C 1
ATOM 5519 O O . LEU A 1 722 ? -1.155 35.132 21.637 1.00 81.06 722 LEU A O 1
ATOM 5523 N N . VAL A 1 723 ? -0.310 34.354 23.571 1.00 79.44 723 VAL A N 1
ATOM 5524 C CA . VAL A 1 723 ? -1.507 33.598 23.968 1.00 79.44 723 VAL A CA 1
ATOM 5525 C C . VAL A 1 723 ? -2.684 34.539 24.234 1.00 79.44 723 VAL A C 1
ATOM 5527 O O . VAL A 1 723 ? -3.790 34.300 23.741 1.00 79.44 723 VAL A O 1
ATOM 5530 N N . SER A 1 724 ? -2.450 35.636 24.962 1.00 79.19 724 SER A N 1
ATOM 5531 C CA . SER A 1 724 ? -3.477 36.652 25.227 1.00 79.19 724 SER A CA 1
ATOM 5532 C C . SER A 1 724 ? -3.959 37.317 23.934 1.00 79.19 724 SER A C 1
ATOM 5534 O O . SER A 1 724 ? -5.163 37.393 23.687 1.00 79.19 724 SER A O 1
ATOM 5536 N N . LEU A 1 725 ? -3.034 37.700 23.048 1.00 80.69 725 LEU A N 1
ATOM 5537 C CA . LEU A 1 725 ? -3.369 38.293 21.755 1.00 80.69 725 LEU A CA 1
ATOM 5538 C C . LEU A 1 725 ? -4.143 37.322 20.853 1.00 80.69 725 LEU A C 1
ATOM 5540 O O . LEU A 1 725 ? -5.134 37.724 20.250 1.00 80.69 725 LEU A O 1
ATOM 5544 N N . SER A 1 726 ? -3.746 36.048 20.794 1.00 82.75 726 SER A N 1
ATOM 5545 C CA . SER A 1 726 ? -4.464 35.022 20.018 1.00 82.75 726 SER A CA 1
ATOM 5546 C C . SER A 1 726 ? -5.901 34.862 20.517 1.00 82.75 726 SER A C 1
ATOM 5548 O O . SER A 1 726 ? -6.839 34.925 19.729 1.00 82.75 726 SER A O 1
ATOM 5550 N N . THR A 1 727 ? -6.087 34.794 21.837 1.00 78.56 727 THR A N 1
ATOM 5551 C CA . THR A 1 727 ? -7.416 34.705 22.467 1.00 78.56 727 THR A CA 1
ATOM 5552 C C . THR A 1 727 ? -8.267 35.955 22.187 1.00 78.56 727 THR A C 1
ATOM 5554 O O . THR A 1 727 ? -9.473 35.872 21.953 1.00 78.56 727 THR A O 1
ATOM 5557 N N . ALA A 1 728 ? -7.648 37.137 22.176 1.00 75.94 728 ALA A N 1
ATOM 5558 C CA . ALA A 1 728 ? -8.307 38.409 21.880 1.00 75.94 728 ALA A CA 1
ATOM 5559 C C . ALA A 1 728 ? -8.727 38.547 20.402 1.00 75.94 728 ALA A C 1
ATOM 5561 O O . ALA A 1 728 ? -9.748 39.170 20.096 1.00 75.94 728 ALA A O 1
ATOM 5562 N N . LEU A 1 729 ? -7.945 37.965 19.488 1.00 79.38 729 LEU A N 1
ATOM 5563 C CA . LEU A 1 729 ? -8.265 37.874 18.062 1.00 79.38 729 LEU A CA 1
ATOM 5564 C C . LEU A 1 729 ? -9.383 36.858 17.809 1.00 79.38 729 LEU A C 1
ATOM 5566 O O . LEU A 1 729 ? -10.292 37.128 17.030 1.00 79.38 729 LEU A O 1
ATOM 5570 N N . GLU A 1 730 ? -9.351 35.715 18.493 1.00 76.62 730 GLU A N 1
ATOM 5571 C CA . GLU A 1 730 ? -10.373 34.666 18.394 1.00 76.62 730 GLU A CA 1
ATOM 5572 C C . GLU A 1 730 ? -11.727 35.107 18.962 1.00 76.62 730 GLU A C 1
ATOM 5574 O O . GLU A 1 730 ? -12.772 34.788 18.392 1.00 76.62 730 GLU A O 1
ATOM 5579 N N . SER A 1 731 ? -11.727 35.897 20.040 1.00 75.12 731 SER A N 1
ATOM 5580 C CA . SER A 1 731 ? -12.956 36.433 20.637 1.00 75.12 731 SER A CA 1
ATOM 5581 C C . SER A 1 731 ? -13.622 37.534 19.800 1.00 75.12 731 SER A C 1
ATOM 5583 O O . SER A 1 731 ? -14.730 37.967 20.120 1.00 75.12 731 SER A O 1
ATOM 5585 N N . GLY A 1 732 ? -12.959 38.022 18.743 1.00 69.75 732 GLY A N 1
ATOM 5586 C CA . GLY A 1 732 ? -13.443 39.105 17.883 1.00 69.75 732 GLY A CA 1
ATOM 5587 C C . GLY A 1 732 ? -13.472 40.487 18.541 1.00 69.75 732 GLY A C 1
ATOM 5588 O O . GLY A 1 732 ? -13.826 41.476 17.893 1.00 69.75 732 GLY A O 1
ATOM 5589 N N . GLN A 1 733 ? -13.063 40.593 19.810 1.00 69.81 733 GLN A N 1
ATOM 5590 C CA . GLN A 1 733 ? -13.107 41.834 20.589 1.00 69.81 733 GLN A CA 1
ATOM 5591 C C . GLN A 1 733 ? -12.148 42.905 20.054 1.00 69.81 733 GLN A C 1
ATOM 5593 O O . GLN A 1 733 ? -12.401 44.098 20.217 1.00 69.81 733 GLN A O 1
ATOM 5598 N N . LEU A 1 734 ? -11.080 42.498 19.361 1.00 71.06 734 LEU A N 1
ATOM 5599 C CA . LEU A 1 734 ? -10.119 43.416 18.746 1.00 71.06 734 LEU A CA 1
ATOM 5600 C C . LEU A 1 734 ? -10.570 43.978 17.388 1.00 71.06 734 LEU A C 1
ATOM 5602 O O . LEU A 1 734 ? -9.969 44.937 16.908 1.00 71.06 734 LEU A O 1
ATOM 5606 N N . GLY A 1 735 ? -11.636 43.451 16.775 1.00 73.56 735 GLY A N 1
ATOM 5607 C CA . GLY A 1 735 ? -12.075 43.837 15.425 1.00 73.56 735 GLY A CA 1
ATOM 5608 C C . GLY A 1 735 ? -12.221 45.352 15.189 1.00 73.56 735 GLY A C 1
ATOM 5609 O O . GLY A 1 735 ? -11.656 45.861 14.217 1.00 73.56 735 GLY A O 1
ATOM 5610 N N . PRO A 1 736 ? -12.916 46.114 16.057 1.00 72.56 736 PRO A N 1
ATOM 5611 C CA . PRO A 1 736 ? -13.049 47.566 15.906 1.00 72.56 736 PRO A CA 1
ATOM 5612 C C . PRO A 1 736 ? -11.718 48.327 16.001 1.00 72.56 736 PRO A C 1
ATOM 5614 O O . PRO A 1 736 ? -11.531 49.314 15.293 1.00 72.56 736 PRO A O 1
ATOM 5617 N N . LEU A 1 737 ? -10.785 47.857 16.836 1.00 73.69 737 LEU A N 1
ATOM 5618 C CA . LEU A 1 737 ? -9.471 48.476 17.031 1.00 73.69 737 LEU A CA 1
ATOM 5619 C C . LEU A 1 737 ? -8.531 48.177 15.852 1.00 73.69 737 LEU A C 1
ATOM 5621 O O . LEU A 1 737 ? -7.843 49.065 15.362 1.00 73.69 737 LEU A O 1
ATOM 5625 N N . LEU A 1 738 ? -8.565 46.951 15.323 1.00 77.88 738 LEU A N 1
ATOM 5626 C CA . LEU A 1 738 ? -7.784 46.557 14.145 1.00 77.88 738 LEU A CA 1
ATOM 5627 C C . LEU A 1 738 ? -8.166 47.363 12.898 1.00 77.88 738 LEU A C 1
ATOM 5629 O O . LEU A 1 738 ? -7.296 47.740 12.116 1.00 77.88 738 LEU A O 1
ATOM 5633 N N . ARG A 1 739 ? -9.446 47.727 12.760 1.00 75.56 739 ARG A N 1
ATOM 5634 C CA . ARG A 1 739 ? -9.904 48.650 11.708 1.00 75.56 739 ARG A CA 1
ATOM 5635 C C . ARG A 1 739 ? -9.359 50.067 11.892 1.00 75.56 739 AR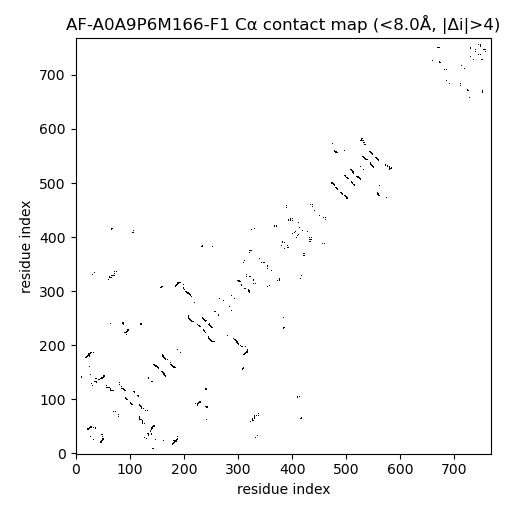G A C 1
ATOM 5637 O O . ARG A 1 739 ? -9.057 50.729 10.904 1.00 75.56 739 ARG A O 1
ATOM 5644 N N . GLN A 1 740 ? -9.191 50.530 13.133 1.00 72.19 740 GLN A N 1
ATOM 5645 C CA . GLN A 1 740 ? -8.531 51.814 13.412 1.00 72.19 740 GLN A CA 1
ATOM 5646 C C . GLN A 1 740 ? -7.028 51.779 13.099 1.00 72.19 740 GLN A C 1
ATOM 5648 O O . GLN A 1 740 ? -6.461 52.818 12.772 1.00 72.19 740 GLN A O 1
ATOM 5653 N N . PHE A 1 741 ? -6.402 50.596 13.114 1.00 69.25 741 PHE A N 1
ATOM 5654 C CA . PHE A 1 741 ? -5.039 50.376 12.614 1.00 69.25 741 PHE A CA 1
ATOM 5655 C C . PHE A 1 741 ? -4.951 50.248 11.082 1.00 69.25 741 PHE A C 1
ATOM 5657 O O . PHE A 1 741 ? -3.886 49.944 10.554 1.00 69.25 741 PHE A O 1
ATOM 5664 N N . GLY A 1 742 ? -6.050 50.489 10.355 1.00 68.88 742 GLY A N 1
ATOM 5665 C CA . GLY A 1 742 ? -6.090 50.436 8.891 1.00 68.88 742 GLY A CA 1
ATOM 5666 C C . GLY A 1 742 ? -6.200 49.024 8.308 1.00 68.88 742 GLY A C 1
ATOM 5667 O O . GLY A 1 742 ? -6.152 48.873 7.089 1.00 68.88 742 GLY A O 1
ATOM 5668 N N . LEU A 1 743 ? -6.377 47.995 9.145 1.00 78.06 743 LEU A N 1
ATOM 5669 C CA . LEU A 1 743 ? -6.540 46.614 8.692 1.00 78.06 743 LEU A CA 1
ATOM 5670 C C . LEU A 1 743 ? -7.976 46.355 8.203 1.00 78.06 743 LEU A C 1
ATOM 5672 O O . LEU A 1 743 ? -8.936 46.997 8.638 1.00 78.06 743 LEU A O 1
ATOM 5676 N N . GLY A 1 744 ? -8.122 45.406 7.273 1.00 73.69 744 GLY A N 1
ATOM 5677 C CA . GLY A 1 744 ? -9.401 45.073 6.639 1.00 73.69 744 GLY A CA 1
ATOM 5678 C C . GLY A 1 744 ? -10.501 44.648 7.628 1.00 73.69 744 GLY A C 1
ATOM 5679 O O . GLY A 1 744 ? -10.222 44.258 8.763 1.00 73.69 744 GLY A O 1
ATOM 5680 N N . PRO A 1 745 ? -11.783 44.677 7.217 1.00 70.62 745 PRO A N 1
ATOM 5681 C CA . PRO A 1 745 ? -12.913 44.420 8.110 1.00 70.62 745 PRO A CA 1
ATOM 5682 C C . PRO A 1 745 ? -12.915 43.025 8.754 1.00 70.62 745 PRO A C 1
ATOM 5684 O O . PRO A 1 745 ? -13.534 42.884 9.811 1.00 70.62 745 PRO A O 1
ATOM 5687 N N . ASN A 1 746 ? -12.194 42.068 8.159 1.00 75.38 746 ASN A N 1
ATOM 5688 C CA . ASN A 1 746 ? -12.064 40.676 8.599 1.00 75.38 746 ASN A CA 1
ATOM 5689 C C . ASN A 1 746 ? -10.834 40.440 9.506 1.00 75.38 746 ASN A C 1
ATOM 5691 O O . ASN A 1 746 ? -10.584 39.315 9.924 1.00 75.38 746 ASN A O 1
ATOM 5695 N N . ALA A 1 747 ? -10.048 41.481 9.824 1.00 76.88 747 ALA A N 1
ATOM 5696 C CA . ALA A 1 747 ? -8.821 41.352 10.622 1.00 76.88 747 ALA A CA 1
ATOM 5697 C C . ALA A 1 747 ? -9.069 40.858 12.060 1.00 76.88 747 ALA A C 1
ATOM 5699 O O . ALA A 1 747 ? -8.157 40.349 12.699 1.00 76.88 747 ALA A O 1
ATOM 5700 N N . GLY A 1 748 ? -10.292 41.023 12.571 1.00 74.06 748 GLY A N 1
ATOM 5701 C CA . GLY A 1 748 ? -10.710 40.531 13.886 1.00 74.06 748 GLY A CA 1
ATOM 5702 C C . GLY A 1 748 ? -11.411 39.173 13.864 1.00 74.06 748 GLY A C 1
ATOM 5703 O O . GLY A 1 748 ? -11.929 38.772 14.896 1.00 74.06 748 GLY A O 1
ATOM 5704 N N . ASP A 1 749 ? -11.481 38.476 12.726 1.00 77.25 749 ASP A N 1
ATOM 5705 C CA . ASP A 1 749 ? -12.138 37.165 12.622 1.00 77.25 749 ASP A CA 1
ATOM 5706 C C . ASP A 1 749 ? -11.157 36.011 12.904 1.00 77.25 749 ASP A C 1
ATOM 5708 O O . ASP A 1 749 ? -11.038 35.063 12.129 1.00 77.25 749 ASP A O 1
ATOM 5712 N N . GLY A 1 750 ? -10.443 36.091 14.031 1.00 79.38 750 GLY A N 1
ATOM 5713 C CA . GLY A 1 750 ? -9.419 35.121 14.423 1.00 79.38 750 GLY A CA 1
ATOM 5714 C C . GLY A 1 750 ? -8.027 35.407 13.852 1.00 79.38 750 GLY A C 1
ATOM 5715 O O . GLY A 1 750 ? -7.797 36.373 13.122 1.00 79.38 750 GLY A O 1
ATOM 5716 N N . VAL A 1 751 ? -7.069 34.549 14.213 1.00 82.19 751 VAL A N 1
ATOM 5717 C CA . VAL A 1 751 ? -5.646 34.711 13.864 1.00 82.19 751 VAL A CA 1
ATOM 5718 C C . VAL A 1 751 ? -5.411 34.655 12.351 1.00 82.19 751 VAL A C 1
ATOM 5720 O O . VAL A 1 751 ? -4.605 35.421 11.830 1.00 82.19 751 VAL A O 1
ATOM 5723 N N . GLU A 1 752 ? -6.136 33.802 11.625 1.00 81.69 752 GLU A N 1
ATOM 5724 C CA . GLU A 1 752 ? -6.028 33.703 10.163 1.00 81.69 752 GLU A CA 1
ATOM 5725 C C . GLU A 1 752 ? -6.469 35.004 9.473 1.00 81.69 752 GLU A C 1
ATOM 5727 O O . GLU A 1 752 ? -5.728 35.551 8.657 1.00 81.69 752 GLU A O 1
ATOM 5732 N N . GLY A 1 753 ? -7.621 35.559 9.871 1.00 81.69 753 GLY A N 1
ATOM 5733 C CA . GLY A 1 753 ? -8.11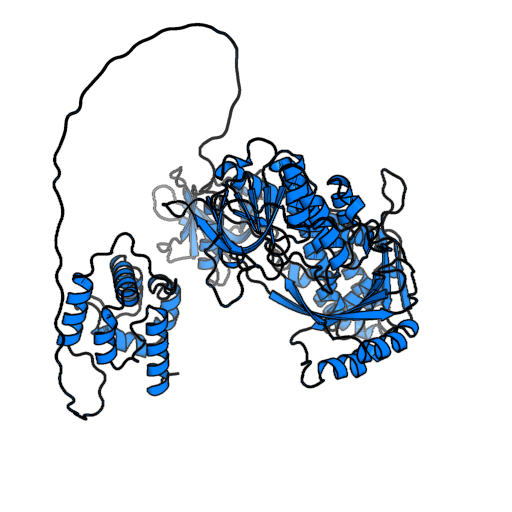4 36.838 9.350 1.00 81.69 753 GLY A CA 1
ATOM 5734 C C . GLY A 1 753 ? -7.156 37.997 9.633 1.00 81.69 753 GLY A C 1
ATOM 5735 O O . GLY A 1 753 ? -6.934 38.848 8.769 1.00 81.69 753 GLY A O 1
ATOM 5736 N N . PHE A 1 754 ? -6.529 37.999 10.812 1.00 83.69 754 PHE A N 1
ATOM 5737 C CA . PHE A 1 754 ? -5.503 38.972 11.181 1.00 83.69 754 PHE A CA 1
ATOM 5738 C C . PHE A 1 754 ? -4.251 38.875 10.294 1.00 83.69 754 PHE A C 1
ATOM 5740 O O . PHE A 1 754 ? -3.799 39.889 9.759 1.00 83.69 754 PHE A O 1
ATOM 5747 N N . LEU A 1 755 ? -3.717 37.667 10.083 1.00 83.81 755 LEU A N 1
ATOM 5748 C CA . LEU A 1 755 ? -2.528 37.449 9.252 1.00 83.81 755 LEU A CA 1
ATOM 5749 C C . LEU A 1 755 ? -2.786 37.786 7.778 1.00 83.81 755 LEU A C 1
ATOM 5751 O O . LEU A 1 755 ? -1.962 38.458 7.159 1.00 83.81 755 LEU A O 1
ATOM 5755 N N . SER A 1 756 ? -3.943 37.400 7.229 1.00 82.50 756 SER A N 1
ATOM 5756 C CA . SER A 1 756 ? -4.329 37.770 5.862 1.00 82.50 756 SER A CA 1
ATOM 5757 C C . SER A 1 756 ? -4.479 39.283 5.695 1.00 82.50 756 SER A C 1
ATOM 5759 O O . SER A 1 756 ? -4.048 39.835 4.684 1.00 82.50 756 SER A O 1
ATOM 5761 N N . ALA A 1 757 ? -5.033 39.981 6.692 1.00 82.44 757 ALA A N 1
ATOM 5762 C CA . ALA A 1 757 ? -5.156 41.436 6.647 1.00 82.44 757 ALA A CA 1
ATOM 5763 C C . ALA A 1 757 ? -3.788 42.143 6.677 1.00 82.44 757 ALA A C 1
ATOM 5765 O O . ALA A 1 757 ? -3.606 43.143 5.980 1.00 82.44 757 ALA A O 1
ATOM 5766 N N . ILE A 1 758 ? -2.820 41.618 7.437 1.00 81.81 758 ILE A N 1
ATOM 5767 C CA . ILE A 1 758 ? -1.435 42.116 7.435 1.00 81.81 758 ILE A CA 1
ATOM 5768 C C . ILE A 1 758 ? -0.763 41.848 6.085 1.00 81.81 758 ILE A C 1
ATOM 5770 O O . ILE A 1 758 ? -0.105 42.736 5.547 1.00 81.81 758 ILE A O 1
ATOM 5774 N N . GLU A 1 759 ? -0.947 40.657 5.513 1.00 79.00 759 GLU A N 1
ATOM 5775 C CA . GLU A 1 759 ? -0.384 40.300 4.207 1.00 79.00 759 GLU A CA 1
ATOM 5776 C C . GLU A 1 759 ? -0.934 41.202 3.087 1.00 79.00 759 GLU A C 1
ATOM 5778 O O . GLU A 1 759 ? -0.182 41.682 2.236 1.00 79.00 759 GLU A O 1
ATOM 5783 N N . GLU A 1 760 ? -2.240 41.482 3.091 1.00 80.44 760 GLU A N 1
ATOM 5784 C CA . GLU A 1 760 ? -2.857 42.422 2.151 1.00 80.44 760 GLU A CA 1
ATOM 5785 C C . GLU A 1 760 ? -2.331 43.849 2.320 1.00 80.44 760 GLU A C 1
ATOM 5787 O O . GLU A 1 760 ? -2.117 44.544 1.322 1.00 80.44 760 GLU A O 1
ATOM 5792 N N . GLN A 1 761 ? -2.109 44.289 3.560 1.00 77.31 761 GLN A N 1
ATOM 5793 C CA . GLN A 1 761 ? -1.556 45.610 3.837 1.00 77.31 761 GLN A CA 1
ATOM 5794 C C . GLN A 1 761 ? -0.097 45.715 3.367 1.00 77.31 761 GLN A C 1
ATOM 5796 O O . GLN A 1 761 ? 0.251 46.664 2.668 1.00 77.31 761 GLN A O 1
ATOM 5801 N N . ALA A 1 762 ? 0.728 44.697 3.631 1.00 72.81 762 ALA A N 1
ATOM 5802 C CA . ALA A 1 762 ? 2.112 44.636 3.157 1.00 72.81 762 ALA A CA 1
ATOM 5803 C C . ALA A 1 762 ? 2.204 44.675 1.619 1.00 72.81 762 ALA A C 1
ATOM 5805 O O . ALA A 1 762 ? 3.033 45.399 1.063 1.00 72.81 762 ALA A O 1
ATOM 5806 N N . LYS A 1 763 ? 1.295 43.972 0.922 1.00 76.31 763 LYS A N 1
ATOM 5807 C CA . LYS A 1 763 ? 1.184 44.008 -0.548 1.00 76.31 763 LYS A CA 1
ATOM 5808 C C . LYS A 1 763 ? 0.789 45.390 -1.080 1.00 76.31 763 LYS A C 1
ATOM 5810 O O . LYS A 1 763 ? 1.260 45.775 -2.149 1.00 76.31 763 LYS A O 1
ATOM 5815 N N . LYS A 1 764 ? -0.067 46.134 -0.366 1.00 72.56 764 LYS A N 1
ATOM 5816 C CA . LYS A 1 764 ? -0.472 47.504 -0.740 1.00 72.56 764 LYS A CA 1
ATOM 5817 C C . LYS A 1 764 ? 0.649 48.521 -0.540 1.00 72.56 764 LYS A C 1
ATOM 5819 O O . LYS A 1 764 ? 0.809 49.399 -1.383 1.00 72.56 764 LYS A O 1
ATOM 5824 N N . ASP A 1 765 ? 1.444 48.361 0.514 1.00 66.19 765 ASP A N 1
ATOM 5825 C CA . ASP A 1 765 ? 2.546 49.269 0.852 1.00 66.19 765 ASP A CA 1
ATOM 5826 C C . ASP A 1 765 ? 3.854 48.945 0.092 1.00 66.19 765 ASP A C 1
ATOM 5828 O O . ASP A 1 765 ? 4.887 49.579 0.305 1.00 66.19 765 ASP A O 1
ATOM 5832 N N . GLY A 1 766 ? 3.815 47.993 -0.851 1.00 52.06 766 GLY A N 1
ATOM 5833 C CA . GLY A 1 766 ? 4.934 47.662 -1.739 1.00 52.06 766 GLY A CA 1
ATOM 5834 C C . GLY A 1 766 ? 6.052 46.838 -1.089 1.00 52.06 766 GLY A C 1
ATOM 5835 O O . GLY A 1 766 ? 7.136 46.732 -1.669 1.00 52.06 766 GLY A O 1
ATOM 5836 N N . GLY A 1 767 ? 5.809 46.247 0.085 1.00 50.62 767 GLY A N 1
ATOM 5837 C CA . GLY A 1 767 ? 6.725 45.304 0.727 1.00 50.62 767 GLY A CA 1
ATOM 5838 C C . GLY A 1 767 ? 6.683 43.944 0.026 1.00 50.62 767 GLY A C 1
ATOM 5839 O O . GLY A 1 767 ? 5.603 43.392 -0.182 1.00 50.62 767 GLY A O 1
ATOM 5840 N N . LYS A 1 768 ? 7.849 43.428 -0.377 1.00 37.41 768 LYS A N 1
ATOM 5841 C CA . LYS A 1 768 ? 7.999 42.048 -0.863 1.00 37.41 768 LYS A CA 1
ATOM 5842 C C . LYS A 1 768 ? 8.057 41.058 0.284 1.00 37.41 768 LYS A C 1
ATOM 5844 O O . LYS A 1 768 ? 8.752 41.384 1.272 1.00 37.41 768 LYS A O 1
#

Nearest PDB structures (foldseek):
  8uiu-assembly1_A  TM=8.403E-01  e=5.519E-20  Neobacillus niacini
  8uiu-assembly1_C  TM=8.345E-01  e=3.850E-20  Neobacillus niacini
  6sw2-assembly1_A  TM=8.082E-01  e=1.874E-20  Pseudomonas aeruginosa PAO1
  6sw1-assembly1_A  TM=7.581E-01  e=1.525E-20  Pseudomonas aeruginosa PAO1
  2kr0-assembly1_A  TM=3.427E-01  e=3.843E-16  Homo sapiens

Radius of gyration: 33.2 Å; Cα contacts (8 Å, |Δi|>4): 1274; chains: 1; bounding box: 83×92×93 Å

InterPro domains:
  IPR013698 Squalene epoxidase [PF08491] (182-444)
  IPR032368 RPN13, DEUBAD domain [PF16550] (653-758)
  IPR036188 FAD/NAD(P)-binding domain superfamily [G3DSA:3.50.50.60] (16-386)
  IPR036188 FAD/NAD(P)-binding domain superfamily [SSF51905] (22-404)
  IPR038108 RPN13, DEUBAD domain superfamily [G3DSA:1.10.2020.20] (651-764)
  IPR038633 Proteasomal ubiquitin receptor Rpn13/ADRM1, Pru domain superfamily [G3DSA:2.30.29.70] (468-582)
  IPR040125 Squalene monooxygenase [PTHR10835] (19-446)
  IPR044867 DEUBAD domain [PS51916] (663-768)
  IPR044868 Rpn13/ADRM1, Pru domain [PF04683] (473-571)
  IPR044868 Rpn13/ADRM1, Pru domain [PS51917] (468-582)

Solvent-accessible surface area (backbone atoms only — not comparable to full-atom values): 43414 Å² total; per-residue (Å²): 130,85,79,86,70,80,77,74,71,56,48,44,81,77,69,83,61,70,66,44,76,34,54,30,34,30,38,21,58,42,73,45,27,14,51,42,40,27,48,44,9,72,72,67,40,37,26,37,40,32,19,64,66,84,65,73,51,90,62,84,66,78,34,47,37,28,31,35,16,47,50,32,32,45,76,67,72,49,52,72,35,54,60,95,56,52,50,33,65,24,45,32,38,33,45,34,47,89,93,48,73,40,85,38,62,39,47,63,36,86,88,77,72,42,73,38,46,24,41,14,23,50,33,21,57,41,40,49,34,34,39,46,47,17,42,70,24,61,52,32,42,28,41,55,20,38,78,76,48,77,35,53,46,95,86,64,63,39,35,42,28,37,35,25,43,57,64,86,46,55,97,88,51,91,62,74,72,39,36,39,31,14,57,27,40,35,42,23,57,24,80,78,35,85,60,34,78,81,53,37,94,71,71,75,46,71,66,26,29,36,38,33,49,64,27,57,75,62,71,61,101,55,80,50,25,36,33,43,37,59,45,82,69,32,38,32,41,36,33,51,26,35,98,53,34,29,39,38,34,38,48,39,70,62,80,77,60,48,67,92,79,42,47,34,58,50,44,46,61,69,59,48,43,80,74,46,58,80,61,47,37,64,35,46,55,54,29,64,75,74,51,78,87,42,74,46,77,29,37,35,24,74,76,66,75,55,92,53,38,20,52,44,70,35,42,44,37,30,40,36,50,42,62,88,58,34,46,66,60,22,47,29,36,41,52,43,58,51,45,62,64,70,54,44,82,69,40,64,77,38,44,66,59,36,49,55,50,49,53,53,46,57,57,61,47,42,48,50,48,48,49,47,41,53,50,22,48,52,51,45,52,32,49,43,34,82,50,78,51,34,43,42,41,36,53,19,42,54,51,41,42,68,69,36,67,66,55,33,49,50,58,40,24,37,61,28,55,72,41,51,53,63,66,59,51,52,50,54,54,51,50,28,42,52,46,16,44,50,50,57,62,71,68,49,94,48,84,83,47,47,69,60,50,50,55,49,37,50,72,50,34,74,60,68,62,50,83,71,55,68,95,42,85,41,71,50,49,29,17,49,33,48,69,44,89,97,55,96,50,69,43,76,48,90,58,55,28,36,35,35,32,45,77,55,99,91,40,41,33,44,35,36,27,37,66,84,84,70,48,73,79,44,80,40,81,48,55,50,60,34,49,43,56,41,79,41,81,86,48,84,89,56,60,37,36,31,45,36,41,70,89,45,94,57,72,48,36,34,31,63,65,62,92,73,69,90,53,56,67,56,50,40,53,50,54,35,47,59,37,42,70,56,54,91,67,84,91,82,86,88,86,86,87,87,82,88,88,82,86,90,80,92,79,83,90,82,90,87,84,87,86,84,88,86,86,87,85,90,86,83,84,87,82,88,89,87,88,91,87,78,92,81,92,81,91,83,80,91,74,99,68,86,51,72,70,59,53,51,50,51,52,54,51,64,72,65,62,74,84,76,83,82,78,96,68,99,71,79,96,60,49,50,55,79,59,68,31,64,79,65,44,54,70,56,55,73,36,68,68,56,44,61,68,47,46,86,74,51,61,94,89,54,68,90,45,64,66,48,53,56,51,49,58,68,32,71,68,46,47,53,50,31,50,53,50,32,51,38,21,57,68,39,74,44,26,75,57,39,42,73,70,71,34,48,91,52,27,14,66,18,47,63,30,31,52,52,27,50,52,54,49,37,57,72,74,70,54,130

Organism: Mortierella alpina (NCBI:txid64518)

pLDDT: mean 80.52, std 20.47, range [21.56, 98.69]

Secondary structure (DSSP, 8-state):
---------SS-SSPPPTT-B-SEEEE--SHHHHHHHHHHHHTT--EEEEES--SPP--SSS-EE-HHHHHHHHHTT-GGGGTTTT-EEE-EEEEEETTEEEEEEPPBPTTT-SBP-EEE--HHHHHHHHHHHHHHSTTEEEEEEEEEEEEE-TTS-BEEEEEEEETT--TTS-PPPEEEE-S-EEE---TT-SSHHHH--PPPEEEEEEEEEEEESPPPSSTT-EEEE--SSS-EEEEESSSSEEEEEEEEESSPPPSTTSHHHHHIIIIIGGGS-HHHHHHHHHHHHHS--EEEEEEEB------SBTEEE-GGGT-B--GGG--HHHHHHHHHHHHHHHT-GGGGG-HHHHHHHHHHHHHHTHHHHHHHHHHHHHHHHHHH--SHHHHHHHHHHHHHHHT-THHHHHHHHHHTTS---HHHHHHHHHHHHHHHHHHHHHT-S-GGGHHHHHHHHHHHSTHHHHTS--SSSEEE-EEEEEEPTTSS-EEE--S-EEEEEEEETTEEEEEEEETTT--EEEEEEE-TTTEEEEE-TT--SS-EEEEEESSSS-EEEEEE-SS--TTHHHHHHHHHHHHHTTTTS-S--------------------------------------------------------HHHHHHHHHHHHH----S----------HHHHS-HHHHTTGGG-HHHHHHHGGGS-TTS-SSHHHHHHHHTSHHHHHHHHHHHHHHHTSTTHHHHHHTT--TTTTSHHHHHHHHHHHHHHHTT--

Sequence (768 aa):
MPGNTPTLPLATVPAPKAGSSYDMIVVGGGVIGSAFAATFGKQGKKILLIERDLTEPDRIVGELMQPGGYNALKELGLADCLEGIDAIPTHGYGVIRGSEHVHIPYTIDPETGKPSQGRSFHYGRFIQKLRAAASRTPNVTVVEATVNEVLYDQDGVRATGVSCTAKSATETETAPALTYKSPMVVIADGCFSKFRKQYLNKEVTVSSHFVGLILKDVVLPYPNHGHVILMTPSPVLMYQISKTETRILVDIPGKLPSVSTGALRSYLEKTIYPQLPATAQKPFLRALETDRLRSMPNSFLPPSTSSELGIIVLGDAMNMRHPLTGGGMTVALNDVVYLRNMLKGDVTKDQEVTMVQMELFFWKRKELSAVINILAQALYALFSGTDGNLLTLRDGCFSYFQMGGECIRGPVGLLSGLNRSRKTLAYHFFHVAFHSIWLMFHNADSYADFPILLLKAINTAPFNDMTSASTHLLEFKAGRCFRTTGTDTVKPDPTKGLVYLDEEDGLMHFYWKNRATGDVEDDLILFPGDAELISVPQCTTGRVVMLQFKSSSQKLFFWHQEASTDRDQIILQQVNSLIHSQGDEDEEEYLEDVAMDGVEGTASAVTSSTPASIAPSAAFAPAAPVVPGSESQTSVTGSSSLTSQQMDQLRHLLGGIQVPQAATAQRSNLRLDHVLTPGAVAPLLNNPQICAALFPHLPESSERTPEEIQAIVRTPQFSQALVSLSTALESGQLGPLLRQFGLGPNAGDGVEGFLSAIEEQAKKDGGK

Foldseek 3Di:
DPDCPPDDDLADPPHDAFAAEFQEEEEALALQSLLLLLQVLLLVGQYEYEHQDLAQDQDQFLFKAFLLLCVLCVVSVNNCLCPPQQKFKAQEEWEAEQPDIFDFGADQDPVPRHRRIIIGARRRSSSNSSSSSSSPRHSYGYANWHWDDFDDPPVRFFTFWTWTGHPPPDPPDPDDIGIYTHSAYEQDRAQPGPCLVVFDPWDKDFFWKKKKWKFFQFDDPDANHWYWYQDPQFIWIWDDRHPTIIMIIDTGGDDQQDPVVCRNVVCCVPPVLVSDDPRCNVSSVVRSVPDDIDMDTQMFTCADAGPGFNYHYAFSSGGGAGCPLVCRSSLSSVLSVLCSVLVRDCCSVGRVSVSVSVVVSVVVSCLQPVLQRVLRVVVRCLRNPDDPLSPLLVVLLSVLSVVDDCSSNLSSCSSSSNHSDPVSSVVNSQVSLVSSLVVLVVPDPDPVCVVVSVVSSCVSHCVVCVVVPPPALDKAWKFWWDDDPPDPDIHTDPFTWMWGWHQDPNFIWIWIAGPVVRDTPDIDTAAAPQWAWAWDPVPPPFTKIWIQGPVDRDIIMIGHPDPDPPCVVVRRVSVNCVSNVCPPDDDDDDDDDDDDDDDDDDDDDDDDDDDYDDDDDDDDDDDDDDDDDDDDDDDDDDDDDDDPVLVVVVVVVLVPDDDDDDDDDDDDPDFVLVVLALVNCVVVLVDPVSLVVCQVVDDPPFDSDSVRVSVVNPDPVVSVSSRSVQSQLCVLVCQVSVVVSVFDNQCSNGPVSVVVSVVVVCVVVVHD

=== Feature glossary ===
Annotated list of the representations used here:

Nearest PDB structures. The Foldseek neighbor list gives the closest experimentally determined structures in the PDB, ranked by structural alignment. TM-score near 1 means near-identical fold; near 0.3 means only rough topology match. This is how one finds what a novel AlphaFold prediction most resembles in the solved-structure universe.

Foldseek 3Di. Foldseek's 3Di representation compresses backbone geometry into a per-residue letter drawn from a learned twenty-state alphabet. It captures the tertiary interaction pattern around each residue — which residues are packed against it in space, regardless of where they are in sequence.

Radius of gyration, Cα contacts, bounding box. Radius of gyration (Rg) is the root-mean-square distance of Cα atoms from their centroid — a single number for overall size and compactness. A globular domain of N residues has Rg ≈ 2.2·N^0.38 Å; an extended or disordered chain has a much larger Rg. The Cα contact count is the number of residue pairs whose Cα atoms are within 8 Å and are more than four positions apart in sequence — a standard proxy for tertiary packing density. The bounding box is the smallest axis-aligned box enclosing all Cα atoms.

InterPro / GO / CATH / organism. The annotation block draws on four external resources. InterPro: which protein families and domains the sequence belongs to. GO: standardized terms for what the protein does, what process it participates in, and where in the cell it acts. CATH: which structural fold it has in the CATH hierarchy. Organism: the species of origin.

mmCIF coordinates. The mmCIF block holds the 3D Cartesian coordinates of each backbone atom (N, Cα, C, O) in ångströms. mmCIF is the PDB's canonical archive format — a tagged-loop text representation of the atomic model.

pLDDT. pLDDT is the predicted lDDT-Cα score: AlphaFold's confidence that the local environment of each residue (all inter-atomic distances within 15 Å) is correctly placed. It is a per-residue number between 0 and 100, with higher meaning more reliable.

Backbone torsions (φ/ψ). φ (phi) and ψ (psi) are the two rotatable backbone dihedrals per residue: φ is the C(i-1)–N–Cα–C torsion, ψ is the N–Cα–C–N(i+1) torsion, both in degrees on (−180°, 180°]. α-helical residues cluster near (−60°, −45°); β-strand residues near (−120°, +130°). A Ramachandran plot is simply a scatter of (φ, ψ) for every residue.

B-factor. For experimental (PDB) structures, the B-factor (temperature factor) quantifies the positional spread of each atom in the crystal — a combination of thermal vibration and static disorder — in units of Å². High B-factors mark flexible loops or poorly resolved regions; low B-factors mark the rigid, well-ordered core.

Secondary structure (3-state, P-SEA). SS3 is a coarse helix/strand/coil call (letters a/b/c) made by the P-SEA algorithm from inter-Cα distances and dihedrals. It is less detailed than DSSP but needs only Cα positions.

Predicted aligned error. Predicted aligned error is AlphaFold's pairwise confidence. Unlike pLDDT (per-residue), PAE is per-residue-pair and captures whether two parts of the structure are correctly placed relative to each other. Units are ångströms of expected positional error.

Solvent-accessible surface area. Solvent-accessible surface area (SASA) is the area in Å² traced out by the centre of a 1.4 Å probe sphere (a water molecule) rolled over the protein's van der Waals surface (Shrake–Rupley / Lee–Richards construction). Buried residues have near-zero SASA; fully exposed residues can exceed 200 Å². The total SASA scales roughly with the number of surface residues.

Secondary structure (8-state, DSSP). The SS8 string is DSSP's per-residue secondary-structure call. α-helix (H) means an i→i+4 H-bond ladder; β-strand (E) means the residue participates in a β-sheet; 3₁₀ (G) and π (I) are tighter and wider helices; T/S are turns/bends; '-' is loop.

Rendered structure images. Structure images are PyMOL renders from six orthogonal camera directions. Cartoon representation draws helices as coils and strands as arrows; sticks shows the backbone as bonds; surface shows the solvent-excluded envelope. Rainbow coloring maps sequence position to hue (blue→red, N→C); chain coloring assigns a distinct color per polypeptide.

Sequence. The amino-acid sequence is the protein's primary structure: the linear order of residues from the N-terminus to the C-terminus, written in one-letter code. Everything else here — the 3D coordinates, the secondary structure, the domain annotations — is ultimately a consequence of this string.

Contact-map, Ramachandran, and PAE plots. Three diagnostic plots accompany the record. The Cα contact map visualizes the tertiary structure as a 2D adjacency matrix (8 Å cutoff, sequence-local contacts suppressed). The Ramachandran plot shows the distribution of backbone (φ, ψ) torsions, with points in the α and β basins reflecting secondary structure content. The PAE plot shows AlphaFold's inter-residue confidence as a color matrix.